Protein AF-A0AA35TSD1-F1 (afdb_monomer_lite)

Structure (mmCIF, N/CA/C/O backbone):
data_AF-A0AA35TSD1-F1
#
_entry.id   AF-A0AA35TSD1-F1
#
loop_
_atom_site.group_PDB
_atom_site.id
_atom_site.type_symbol
_atom_site.label_atom_id
_atom_site.label_alt_id
_atom_site.label_comp_id
_atom_site.label_asym_id
_atom_site.label_entity_id
_atom_site.label_seq_id
_atom_site.pdbx_PDB_ins_code
_atom_site.Cartn_x
_atom_site.Cartn_y
_atom_site.Cartn_z
_atom_site.occupancy
_atom_site.B_iso_or_equiv
_atom_site.auth_seq_id
_atom_site.auth_comp_id
_atom_site.auth_asym_id
_atom_site.auth_atom_id
_atom_site.pdbx_PDB_model_num
ATOM 1 N N . MET A 1 1 ? -22.748 -3.345 -30.102 1.00 37.56 1 MET A N 1
ATOM 2 C CA . MET A 1 1 ? -22.394 -2.030 -30.686 1.00 37.56 1 MET A CA 1
ATOM 3 C C . MET A 1 1 ? -21.093 -1.620 -29.995 1.00 37.56 1 MET A C 1
ATOM 5 O O . MET A 1 1 ? -21.082 -1.680 -28.776 1.00 37.56 1 MET A O 1
ATOM 9 N N . SER A 1 2 ? -19.928 -1.527 -30.654 1.00 33.06 2 SER A N 1
ATOM 10 C CA . SER A 1 2 ? -19.573 -0.716 -31.846 1.00 33.06 2 SER A CA 1
ATOM 11 C C . SER A 1 2 ? -19.545 0.774 -31.488 1.00 33.06 2 SER A C 1
ATOM 13 O O . SER A 1 2 ? -20.571 1.248 -31.013 1.00 33.06 2 SER A O 1
ATOM 15 N N . ALA A 1 3 ? -18.474 1.556 -31.678 1.00 35.38 3 ALA A N 1
ATOM 16 C CA . ALA A 1 3 ? -17.088 1.324 -32.154 1.00 35.38 3 ALA A CA 1
ATOM 17 C C . ALA A 1 3 ? -16.160 2.358 -31.432 1.00 35.38 3 ALA A C 1
ATOM 19 O O . ALA A 1 3 ? -16.661 3.096 -30.590 1.00 35.38 3 ALA A O 1
ATOM 20 N N . GLY A 1 4 ? -14.839 2.493 -31.616 1.00 34.59 4 GLY A N 1
ATOM 21 C CA . GLY A 1 4 ? -13.883 1.865 -32.537 1.00 34.59 4 GLY A CA 1
ATOM 22 C C . GLY A 1 4 ? -13.393 2.815 -33.652 1.00 34.59 4 GLY A C 1
ATOM 23 O O . GLY A 1 4 ? -14.218 3.326 -34.398 1.00 34.59 4 GLY A O 1
ATOM 24 N N . ALA A 1 5 ? -12.061 2.926 -33.784 1.00 34.03 5 ALA A N 1
ATOM 25 C CA . ALA A 1 5 ? -11.263 3.512 -34.883 1.00 34.03 5 ALA A CA 1
ATOM 26 C C . ALA A 1 5 ? -10.989 5.044 -34.954 1.00 34.03 5 ALA A C 1
ATOM 28 O O . ALA A 1 5 ? -11.867 5.885 -34.785 1.00 34.03 5 ALA A O 1
ATOM 29 N N . GLU A 1 6 ? -9.719 5.345 -35.274 1.00 39.91 6 GLU A N 1
ATOM 30 C CA . GLU A 1 6 ? -9.187 6.550 -35.958 1.00 39.91 6 GLU A CA 1
ATOM 31 C C . GLU A 1 6 ? -9.272 6.291 -37.511 1.00 39.91 6 GLU A C 1
ATOM 33 O O . GLU A 1 6 ? -10.207 5.568 -37.870 1.00 39.91 6 GLU A O 1
ATOM 38 N N . PRO A 1 7 ? -8.395 6.714 -38.479 1.00 55.66 7 PRO A N 1
ATOM 39 C CA . PRO A 1 7 ? -7.202 7.601 -38.481 1.00 55.66 7 PRO A CA 1
ATOM 40 C C . PRO A 1 7 ? -7.026 8.591 -39.678 1.00 55.66 7 PRO A C 1
ATOM 42 O O . PRO A 1 7 ? -7.698 8.497 -40.701 1.00 55.66 7 PRO A O 1
ATOM 45 N N . THR A 1 8 ? -6.010 9.473 -39.568 1.00 34.69 8 THR A N 1
ATOM 46 C CA . THR A 1 8 ? -5.406 10.366 -40.608 1.00 34.69 8 THR A CA 1
ATOM 47 C C . THR A 1 8 ? -4.076 10.961 -40.074 1.00 34.69 8 THR A C 1
ATOM 49 O O . THR A 1 8 ? -4.078 11.363 -38.916 1.00 34.69 8 THR A O 1
ATOM 52 N N . THR A 1 9 ? -2.934 11.134 -40.775 1.00 36.88 9 THR A N 1
ATOM 53 C CA . THR A 1 9 ? -2.442 10.680 -42.108 1.00 36.88 9 THR A CA 1
ATOM 54 C C . THR A 1 9 ? -0.882 10.747 -42.178 1.00 36.88 9 THR A C 1
ATOM 56 O O . THR A 1 9 ? -0.231 11.056 -41.186 1.00 36.88 9 THR A O 1
ATOM 59 N N . LEU A 1 10 ? -0.286 10.462 -43.350 1.00 34.41 10 LEU A N 1
ATOM 60 C CA . LEU A 1 10 ? 1.159 10.511 -43.719 1.00 34.41 10 LEU A CA 1
ATOM 61 C C . LEU A 1 10 ? 1.629 11.943 -44.161 1.00 34.41 10 LEU A C 1
ATOM 63 O O . LEU A 1 10 ? 0.754 12.814 -44.153 1.00 34.41 10 LEU A O 1
ATOM 67 N N . PRO A 1 11 ? 2.900 12.250 -44.594 1.00 51.72 11 PRO A N 1
ATOM 68 C CA . PRO A 1 11 ? 4.034 11.365 -44.987 1.00 51.72 11 PRO A CA 1
ATOM 69 C C . PRO A 1 11 ? 5.510 11.791 -44.658 1.00 51.72 11 PRO A C 1
ATOM 71 O O . PRO A 1 11 ? 5.791 12.929 -44.297 1.00 51.72 11 PRO A O 1
ATOM 74 N N . GLY A 1 12 ? 6.477 10.899 -44.968 1.00 32.47 12 GLY A N 1
ATOM 75 C CA . GLY A 1 12 ? 7.909 11.209 -45.238 1.00 32.47 12 GLY A CA 1
ATOM 76 C C . GLY A 1 12 ? 8.895 11.042 -44.055 1.00 32.47 12 GLY A C 1
ATOM 77 O O . GLY A 1 12 ? 8.487 11.177 -42.911 1.00 32.47 12 GLY A O 1
ATOM 78 N N . ILE A 1 13 ? 10.200 10.741 -44.218 1.00 33.88 13 ILE A N 1
ATOM 79 C CA . ILE A 1 13 ? 11.099 10.629 -45.399 1.00 33.88 13 ILE A CA 1
ATOM 80 C C . ILE A 1 13 ? 12.090 9.431 -45.238 1.00 33.88 13 ILE A C 1
ATOM 82 O O . ILE A 1 13 ? 12.263 8.887 -44.153 1.00 33.88 13 ILE A O 1
ATOM 86 N N . SER A 1 14 ? 12.714 9.013 -46.348 1.00 33.72 14 SER A N 1
ATOM 87 C CA . SER A 1 14 ? 13.605 7.854 -46.589 1.00 33.72 14 SER A CA 1
ATOM 88 C C . SER A 1 14 ? 14.740 7.522 -45.598 1.00 33.72 14 SER A C 1
ATOM 90 O O . SER A 1 14 ? 15.406 8.407 -45.069 1.00 33.72 14 SER A O 1
ATOM 92 N N . THR A 1 15 ? 15.114 6.233 -45.558 1.00 32.28 15 THR A N 1
ATOM 93 C CA . THR A 1 15 ? 16.459 5.727 -45.193 1.00 32.28 15 THR A CA 1
ATOM 94 C C . THR A 1 15 ? 17.005 4.856 -46.337 1.00 32.28 15 THR A C 1
ATOM 96 O O . THR A 1 15 ? 16.247 4.094 -46.933 1.00 32.28 15 THR A O 1
ATOM 99 N N . ILE A 1 16 ? 18.298 4.965 -46.663 1.00 35.03 16 ILE A N 1
ATOM 100 C CA . ILE A 1 16 ? 18.942 4.259 -47.791 1.00 35.03 16 ILE A CA 1
ATOM 101 C C . ILE A 1 16 ? 19.643 2.977 -47.304 1.00 35.03 16 ILE A C 1
ATOM 103 O O . ILE A 1 16 ? 20.316 2.991 -46.274 1.00 35.03 16 ILE A O 1
ATOM 107 N N . LYS A 1 17 ? 19.495 1.872 -48.051 1.00 32.41 17 LYS A N 1
ATOM 108 C CA . LYS A 1 17 ? 20.183 0.591 -47.796 1.00 32.41 17 LYS A CA 1
ATOM 109 C C . LYS A 1 17 ? 21.640 0.632 -48.278 1.00 32.41 17 LYS A C 1
ATOM 111 O O . LYS A 1 17 ? 21.937 1.213 -49.318 1.00 32.41 17 LYS A O 1
ATOM 116 N N . THR A 1 18 ? 22.529 -0.047 -47.559 1.00 32.44 18 THR A N 1
ATOM 117 C CA . THR A 1 18 ? 23.886 -0.386 -48.014 1.00 32.44 18 THR A CA 1
ATOM 118 C C . THR A 1 18 ? 23.888 -1.669 -48.853 1.00 32.44 18 THR A C 1
ATOM 120 O O . THR A 1 18 ? 23.076 -2.565 -48.627 1.00 32.44 18 THR A O 1
ATOM 123 N N . SER A 1 19 ? 24.834 -1.785 -49.788 1.00 33.00 19 SER A N 1
ATOM 124 C CA . SER A 1 19 ? 25.082 -3.000 -50.578 1.00 33.00 19 SER A CA 1
ATOM 125 C C . SER A 1 19 ? 26.584 -3.239 -50.751 1.00 33.00 19 SER A C 1
ATOM 127 O O . SER A 1 19 ? 27.325 -2.307 -51.059 1.00 33.00 19 SER A O 1
ATOM 129 N N . LEU A 1 20 ? 27.025 -4.484 -50.556 1.00 30.84 20 LEU A N 1
ATOM 130 C CA . LEU A 1 20 ? 28.398 -4.931 -50.822 1.00 30.84 20 LEU A CA 1
ATOM 131 C C . LEU A 1 20 ? 28.675 -5.030 -52.329 1.00 30.84 20 LEU A C 1
ATOM 133 O O . LEU A 1 20 ? 27.796 -5.436 -53.085 1.00 30.84 20 LEU A O 1
ATOM 137 N N . VAL A 1 21 ? 29.931 -4.797 -52.718 1.00 33.81 21 VAL A N 1
ATOM 138 C CA . VAL A 1 21 ? 30.574 -5.436 -53.879 1.00 33.81 21 VAL A CA 1
ATOM 139 C C . VAL A 1 21 ? 32.007 -5.793 -53.477 1.00 33.81 21 VAL A C 1
ATOM 141 O O . VAL A 1 21 ? 32.711 -4.967 -52.895 1.00 33.81 21 VAL A O 1
ATOM 144 N N . GLU A 1 22 ? 32.433 -7.017 -53.775 1.00 32.03 22 GLU A N 1
ATOM 145 C CA . GLU A 1 22 ? 33.809 -7.488 -53.598 1.00 32.03 22 GLU A CA 1
ATOM 146 C C . GLU A 1 22 ? 34.617 -7.294 -54.889 1.00 32.03 22 GLU A C 1
ATOM 148 O O . GLU A 1 22 ? 34.135 -7.631 -55.968 1.00 32.03 22 GLU A O 1
ATOM 153 N N . VAL A 1 23 ? 35.879 -6.866 -54.778 1.00 32.38 23 VAL A N 1
ATOM 154 C CA . VAL A 1 23 ? 36.944 -7.200 -55.742 1.00 32.38 23 VAL A CA 1
ATOM 155 C C . VAL A 1 23 ? 38.237 -7.426 -54.952 1.00 32.38 23 VAL A C 1
ATOM 157 O O . VAL A 1 23 ? 38.540 -6.676 -54.026 1.00 32.38 23 VAL A O 1
ATOM 160 N N . ALA A 1 24 ? 38.988 -8.470 -55.305 1.00 33.41 24 ALA A N 1
ATOM 161 C CA . ALA A 1 24 ? 40.268 -8.838 -54.695 1.00 33.41 24 ALA A CA 1
ATOM 162 C C . ALA A 1 24 ? 41.421 -8.765 -55.723 1.00 33.41 24 ALA A C 1
ATOM 164 O O . ALA A 1 24 ? 41.196 -8.382 -56.868 1.00 33.41 24 ALA A O 1
ATOM 165 N N . MET A 1 25 ? 42.621 -9.217 -55.322 1.00 31.52 25 MET A N 1
ATOM 166 C CA . MET A 1 25 ? 43.911 -9.168 -56.051 1.00 31.52 25 MET A CA 1
ATOM 167 C C . MET A 1 25 ? 44.624 -7.797 -55.991 1.00 31.52 25 MET A C 1
ATOM 169 O O . MET A 1 25 ? 43.983 -6.761 -56.097 1.00 31.52 25 MET A O 1
ATOM 173 N N . SER A 1 26 ? 45.954 -7.702 -55.841 1.00 34.41 26 SER A N 1
ATOM 174 C CA . SER A 1 26 ? 46.971 -8.711 -55.465 1.00 34.41 26 SER A CA 1
ATOM 175 C C . SER A 1 26 ? 48.333 -8.048 -55.155 1.00 34.41 26 SER A C 1
ATOM 177 O O . SER A 1 26 ? 48.562 -6.913 -55.558 1.00 34.41 26 SER A O 1
ATOM 179 N N . ASN A 1 27 ? 49.257 -8.835 -54.585 1.00 31.92 27 ASN A N 1
ATOM 180 C CA . ASN A 1 27 ? 50.725 -8.660 -54.531 1.00 31.92 27 ASN A CA 1
ATOM 181 C C . ASN A 1 27 ? 51.363 -7.945 -53.318 1.00 31.92 27 ASN A C 1
ATOM 183 O O . ASN A 1 27 ? 51.290 -6.738 -53.119 1.00 31.92 27 ASN A O 1
ATOM 187 N N . THR A 1 28 ? 52.105 -8.764 -52.569 1.00 33.81 28 THR A N 1
ATOM 188 C CA . THR A 1 28 ? 53.284 -8.454 -51.736 1.00 33.81 28 THR A CA 1
ATOM 189 C C . THR A 1 28 ? 54.549 -8.485 -52.651 1.00 33.81 28 THR A C 1
ATOM 191 O O . THR A 1 28 ? 54.359 -8.497 -53.871 1.00 33.81 28 THR A O 1
ATOM 194 N N . PRO A 1 29 ? 55.831 -8.562 -52.197 1.00 50.28 29 PRO A N 1
ATOM 195 C CA . PRO A 1 29 ? 56.400 -8.490 -50.837 1.00 50.28 29 PRO A CA 1
ATOM 196 C C . PRO A 1 29 ? 57.679 -7.621 -50.680 1.00 50.28 29 PRO A C 1
ATOM 198 O O . PRO A 1 29 ? 58.383 -7.361 -51.652 1.00 50.28 29 PRO A O 1
ATOM 201 N N . ARG A 1 30 ? 58.090 -7.332 -49.428 1.00 32.44 30 ARG A N 1
ATOM 202 C CA . ARG A 1 30 ? 59.410 -7.741 -48.868 1.00 32.44 30 ARG A CA 1
ATOM 203 C C . ARG A 1 30 ? 59.633 -7.319 -47.405 1.00 32.44 30 ARG A C 1
ATOM 205 O O . ARG A 1 30 ? 58.993 -6.414 -46.887 1.00 32.44 30 ARG A O 1
ATOM 212 N N . SER A 1 31 ? 60.562 -8.029 -46.770 1.00 33.91 31 SER A N 1
ATOM 213 C CA . SER A 1 31 ? 61.119 -7.894 -45.412 1.00 33.91 31 SER A CA 1
ATOM 214 C C . SER A 1 31 ? 62.498 -8.617 -45.416 1.00 33.91 31 SER A C 1
ATOM 216 O O . SER A 1 31 ? 62.864 -9.121 -46.487 1.00 33.91 31 SER A O 1
ATOM 218 N N . PRO A 1 32 ? 63.251 -8.809 -44.304 1.00 53.28 32 PRO A N 1
ATOM 219 C CA . PRO A 1 32 ? 63.233 -8.129 -42.997 1.00 53.28 32 PRO A CA 1
ATOM 220 C C . PRO A 1 32 ? 64.560 -7.382 -42.589 1.00 53.28 32 PRO A C 1
ATOM 222 O O . PRO A 1 32 ? 64.724 -6.276 -43.088 1.00 53.28 32 PRO A O 1
ATOM 225 N N . PRO A 1 33 ? 65.445 -7.853 -41.663 1.00 60.06 33 PRO A N 1
ATOM 226 C CA . PRO A 1 33 ? 65.841 -7.166 -40.401 1.00 60.06 33 PRO A CA 1
ATOM 227 C C . PRO A 1 33 ? 67.379 -6.833 -40.370 1.00 60.06 33 PRO A C 1
ATOM 229 O O . PRO A 1 33 ? 67.910 -6.713 -41.475 1.00 60.06 33 PRO A O 1
ATOM 232 N N . PRO A 1 34 ? 68.161 -6.722 -39.246 1.00 52.69 34 PRO A N 1
ATOM 233 C CA . PRO A 1 34 ? 67.878 -6.874 -37.794 1.00 52.69 34 PRO A CA 1
ATOM 234 C C . PRO A 1 34 ? 68.607 -5.924 -36.788 1.00 52.69 34 PRO A C 1
ATOM 236 O O . PRO A 1 34 ? 69.456 -5.142 -37.186 1.00 52.69 34 PRO A O 1
ATOM 239 N N . CYS A 1 35 ? 68.330 -6.126 -35.480 1.00 31.56 35 CYS A N 1
ATOM 240 C CA . CYS A 1 35 ? 69.106 -5.751 -34.262 1.00 31.56 35 CYS A CA 1
ATOM 241 C C . CYS A 1 35 ? 69.503 -4.261 -34.050 1.00 31.56 35 CYS A C 1
ATOM 243 O O . CYS A 1 35 ? 69.685 -3.508 -34.989 1.00 31.56 35 CYS A O 1
ATOM 245 N N . GLY A 1 36 ? 69.677 -3.733 -32.831 1.00 30.81 36 GLY A N 1
ATOM 246 C CA . GLY A 1 36 ? 69.628 -4.314 -31.480 1.00 30.81 36 GLY A CA 1
ATOM 247 C C . GLY A 1 36 ? 70.893 -3.951 -30.681 1.00 30.81 36 GLY A C 1
ATOM 248 O O . GLY A 1 36 ? 71.970 -4.401 -31.060 1.00 30.81 36 GLY A O 1
ATOM 249 N N . GLY A 1 37 ? 70.774 -3.161 -29.604 1.00 31.02 37 GLY A N 1
ATOM 250 C CA . GLY A 1 37 ? 71.898 -2.732 -28.754 1.00 31.02 37 GLY A CA 1
ATOM 251 C C . GLY A 1 37 ? 71.522 -1.634 -27.743 1.00 31.02 37 GLY A C 1
ATOM 252 O O . GLY A 1 37 ? 70.568 -0.892 -27.977 1.00 31.02 37 GLY A O 1
ATOM 253 N N . ASP A 1 38 ? 72.268 -1.561 -26.638 1.00 32.91 38 ASP A N 1
ATOM 254 C CA . ASP A 1 38 ? 72.107 -0.629 -25.506 1.00 32.91 38 ASP A CA 1
ATOM 255 C C . ASP A 1 38 ? 73.205 0.476 -25.491 1.00 32.91 38 ASP A C 1
ATOM 257 O O . ASP A 1 38 ? 74.015 0.568 -26.409 1.00 32.91 38 ASP A O 1
ATOM 261 N N . GLU A 1 39 ? 73.246 1.255 -24.397 1.00 33.12 39 GLU A N 1
ATOM 262 C CA . GLU A 1 39 ? 74.370 2.077 -23.880 1.00 33.12 39 GLU A CA 1
ATOM 263 C C . GLU A 1 39 ? 74.592 3.540 -24.369 1.00 33.12 39 GLU A C 1
ATOM 265 O O . GLU A 1 39 ? 75.207 3.818 -25.388 1.00 33.12 39 GLU A O 1
ATOM 270 N N . LEU A 1 40 ? 74.162 4.477 -23.503 1.00 31.41 40 LEU A N 1
ATOM 271 C CA . LEU A 1 40 ? 74.985 5.447 -22.731 1.00 31.41 40 LEU A CA 1
ATOM 272 C C . LEU A 1 40 ? 75.893 6.543 -23.381 1.00 31.41 40 LEU A C 1
ATOM 274 O O . LEU A 1 40 ? 76.715 6.295 -24.248 1.00 31.41 40 LEU A O 1
ATOM 278 N N . LEU A 1 41 ? 75.872 7.710 -22.695 1.00 31.67 41 LEU A N 1
ATOM 279 C CA . LEU A 1 41 ? 76.904 8.776 -22.534 1.00 31.67 41 LEU A CA 1
ATOM 280 C C . LEU A 1 41 ? 77.145 9.872 -23.613 1.00 31.67 41 LEU A C 1
ATOM 282 O O . LEU A 1 41 ? 77.557 9.600 -24.731 1.00 31.67 41 LEU A O 1
ATOM 286 N N . GLY A 1 42 ? 77.089 11.140 -23.152 1.00 29.39 42 GLY A N 1
ATOM 287 C CA . GLY A 1 42 ? 77.791 12.330 -23.697 1.00 29.39 42 GLY A CA 1
ATOM 288 C C . GLY A 1 42 ? 77.186 13.031 -24.939 1.00 29.39 42 GLY A C 1
ATOM 289 O O . GLY A 1 42 ? 76.594 12.381 -25.786 1.00 29.39 42 GLY A O 1
ATOM 290 N N . GLY A 1 43 ? 77.297 14.354 -25.158 1.00 28.64 43 GLY A N 1
ATOM 291 C CA . GLY A 1 43 ? 77.564 15.468 -24.227 1.00 28.64 43 GLY A CA 1
ATOM 292 C C . GLY A 1 43 ? 78.676 16.465 -24.618 1.00 28.64 43 GLY A C 1
ATOM 293 O O . GLY A 1 43 ? 79.794 16.287 -24.145 1.00 28.64 43 GLY A O 1
ATOM 294 N N . SER A 1 44 ? 78.365 17.556 -25.351 1.00 30.56 44 SER A N 1
ATOM 295 C CA . SER A 1 44 ? 79.126 18.836 -25.318 1.00 30.56 44 SER A CA 1
ATOM 296 C C . SER A 1 44 ? 78.513 20.019 -26.119 1.00 30.56 44 SER A C 1
ATOM 298 O O . SER A 1 44 ? 78.102 19.875 -27.263 1.00 30.56 44 SER A O 1
ATOM 300 N N . VAL A 1 45 ? 78.499 21.198 -25.475 1.00 32.66 45 VAL A N 1
ATOM 301 C CA . VAL A 1 45 ? 78.831 22.574 -25.947 1.00 32.66 45 VAL A CA 1
ATOM 302 C C . VAL A 1 45 ? 78.474 23.042 -27.383 1.00 32.66 45 VAL A C 1
ATOM 304 O O . VAL A 1 45 ? 79.178 22.739 -28.340 1.00 32.66 45 VAL A O 1
ATOM 307 N N . GLY A 1 46 ? 77.481 23.943 -27.475 1.00 31.33 46 GLY A N 1
ATOM 308 C CA . GLY A 1 46 ? 77.691 25.402 -27.663 1.00 31.33 46 GLY A CA 1
ATOM 309 C C . GLY A 1 46 ? 78.135 26.001 -29.019 1.00 31.33 46 GLY A C 1
ATOM 310 O O . GLY A 1 46 ? 79.248 25.765 -29.481 1.00 31.33 46 GLY A O 1
ATOM 311 N N . ALA A 1 47 ? 77.314 26.918 -29.564 1.00 32.91 47 ALA A N 1
ATOM 312 C CA . ALA A 1 47 ? 77.708 27.983 -30.508 1.00 32.91 47 ALA A CA 1
ATOM 313 C C . ALA A 1 47 ? 76.687 29.156 -30.517 1.00 32.91 47 ALA A C 1
ATOM 315 O O . ALA A 1 47 ? 75.481 28.922 -30.578 1.00 32.91 47 ALA A O 1
ATOM 316 N N . ASP A 1 48 ? 77.163 30.407 -30.485 1.00 34.62 48 ASP A N 1
ATOM 317 C CA . ASP A 1 48 ? 76.362 31.653 -30.467 1.00 34.62 48 ASP A CA 1
ATOM 318 C C . ASP A 1 48 ? 75.912 32.159 -31.856 1.00 34.62 48 ASP A C 1
ATOM 320 O O . ASP A 1 48 ? 76.635 31.955 -32.831 1.00 34.62 48 ASP A O 1
ATOM 324 N N . ALA A 1 49 ? 74.824 32.963 -31.914 1.00 34.47 49 ALA A N 1
ATOM 325 C CA . ALA A 1 49 ? 74.837 34.320 -32.525 1.00 34.47 49 ALA A CA 1
ATOM 326 C C . ALA A 1 49 ? 73.476 35.088 -32.565 1.00 34.47 49 ALA A C 1
ATOM 328 O O . ALA A 1 49 ? 72.583 34.714 -33.316 1.00 34.47 49 ALA A O 1
ATOM 329 N N . TRP A 1 50 ? 73.445 36.294 -31.951 1.00 28.95 50 TRP A N 1
ATOM 330 C CA . TRP A 1 50 ? 72.718 37.528 -32.388 1.00 28.95 50 TRP A CA 1
ATOM 331 C C . TRP A 1 50 ? 71.154 37.549 -32.291 1.00 28.95 50 TRP A C 1
ATOM 333 O O . TRP A 1 50 ? 70.505 36.527 -32.423 1.00 28.95 50 TRP A O 1
ATOM 343 N N . SER A 1 51 ? 70.427 38.676 -32.097 1.00 32.78 51 SER A N 1
ATOM 344 C CA . SER A 1 51 ? 70.762 40.107 -31.864 1.00 32.78 51 SER A CA 1
ATOM 345 C C . SER A 1 51 ? 69.559 40.944 -31.324 1.00 32.78 51 SER A C 1
ATOM 347 O O . SER A 1 51 ? 68.443 40.709 -31.766 1.00 32.78 51 SER A O 1
ATOM 349 N N . LYS A 1 52 ? 69.835 42.028 -30.555 1.00 33.22 52 LYS A N 1
ATOM 350 C CA . LYS A 1 52 ? 69.023 43.279 -30.313 1.00 33.22 52 LYS A CA 1
ATOM 351 C C . LYS A 1 52 ? 67.663 43.146 -29.554 1.00 33.22 52 LYS A C 1
ATOM 353 O O . LYS A 1 52 ? 66.885 42.261 -29.861 1.00 33.22 52 LYS A O 1
ATOM 358 N N . ALA A 1 53 ? 67.307 43.898 -28.489 1.00 32.75 53 ALA A N 1
ATOM 359 C CA . ALA A 1 53 ? 67.354 45.347 -28.123 1.00 32.75 53 ALA A CA 1
ATOM 360 C C . ALA A 1 53 ? 66.133 46.174 -28.629 1.00 32.75 53 ALA A C 1
ATOM 362 O O . ALA A 1 53 ? 65.703 45.942 -29.751 1.00 32.75 53 ALA A O 1
ATOM 363 N N . SER A 1 54 ? 65.544 47.178 -27.940 1.00 33.62 54 SER A N 1
ATOM 364 C CA . SER A 1 54 ? 65.615 47.708 -26.543 1.00 33.62 54 SER A CA 1
ATOM 365 C C . SER A 1 54 ? 64.600 48.877 -26.351 1.00 33.62 54 SER A C 1
ATOM 367 O O . SER A 1 54 ? 64.328 49.550 -27.342 1.00 33.62 54 SER A O 1
ATOM 369 N N . GLY A 1 55 ? 64.127 49.226 -25.132 1.00 30.45 55 GLY A N 1
ATOM 370 C CA . GLY A 1 55 ? 63.459 50.539 -24.901 1.00 30.45 55 GLY A CA 1
ATOM 371 C C . GLY A 1 55 ? 62.538 50.737 -23.668 1.00 30.45 55 GLY A C 1
ATOM 372 O O . GLY A 1 55 ? 61.442 50.196 -23.607 1.00 30.45 55 GLY A O 1
ATOM 373 N N . THR A 1 56 ? 62.948 51.617 -22.746 1.00 34.09 56 THR A N 1
ATOM 374 C CA . THR A 1 56 ? 62.178 52.306 -21.656 1.00 34.09 56 THR A CA 1
ATOM 375 C C . THR A 1 56 ? 62.291 53.846 -21.893 1.00 34.09 56 THR A C 1
ATOM 377 O O . THR A 1 56 ? 63.078 54.156 -22.794 1.00 34.09 56 THR A O 1
ATOM 380 N N . PRO A 1 57 ? 61.662 54.854 -21.194 1.00 46.31 57 PRO A N 1
ATOM 381 C CA . PRO A 1 57 ? 61.539 55.047 -19.722 1.00 46.31 57 PRO A CA 1
ATOM 382 C C . PRO A 1 57 ? 60.249 55.836 -19.249 1.00 46.31 57 PRO A C 1
ATOM 384 O O . PRO A 1 57 ? 59.175 55.464 -19.707 1.00 46.31 57 PRO A O 1
ATOM 387 N N . PRO A 1 58 ? 60.252 56.833 -18.313 1.00 52.88 58 PRO A N 1
ATOM 388 C CA . PRO A 1 58 ? 60.078 56.649 -16.853 1.00 52.88 58 PRO A CA 1
ATOM 389 C C . PRO A 1 58 ? 59.044 57.587 -16.151 1.00 52.88 58 PRO A C 1
ATOM 391 O O . PRO A 1 58 ? 58.525 58.526 -16.748 1.00 52.88 58 PRO A O 1
ATOM 394 N N . ALA A 1 59 ? 58.862 57.431 -14.826 1.00 28.53 59 ALA A N 1
ATOM 395 C CA . ALA A 1 59 ? 58.408 58.490 -13.897 1.00 28.53 59 ALA A CA 1
ATOM 396 C C . ALA A 1 59 ? 58.904 58.230 -12.447 1.00 28.53 59 ALA A C 1
ATOM 398 O O . ALA A 1 59 ? 59.196 57.085 -12.106 1.00 28.53 59 ALA A O 1
ATOM 399 N N . LEU A 1 60 ? 59.016 59.269 -11.599 1.00 31.73 60 LEU A N 1
ATOM 400 C CA . LEU A 1 60 ? 59.576 59.200 -10.227 1.00 31.73 60 LEU A CA 1
ATOM 401 C C . LEU A 1 60 ? 58.779 60.026 -9.180 1.00 31.73 60 LEU A C 1
ATOM 403 O O . LEU A 1 60 ? 57.724 60.571 -9.488 1.00 31.73 60 LEU A O 1
ATOM 407 N N . LEU A 1 61 ? 59.262 60.022 -7.926 1.00 34.91 61 LEU A N 1
ATOM 408 C CA . LEU A 1 61 ? 58.535 60.323 -6.673 1.00 34.91 61 LEU A CA 1
ATOM 409 C C . LEU A 1 61 ? 58.562 61.840 -6.243 1.00 34.91 61 LEU A C 1
ATOM 411 O O . LEU A 1 61 ? 58.371 62.682 -7.114 1.00 34.91 61 LEU A O 1
ATOM 415 N N . PRO A 1 62 ? 58.615 62.264 -4.950 1.00 55.34 62 PRO A N 1
ATOM 416 C CA . PRO A 1 62 ? 57.416 62.828 -4.307 1.00 55.34 62 PRO A CA 1
ATOM 417 C C . PRO A 1 62 ? 57.629 64.151 -3.516 1.00 55.34 62 PRO A C 1
ATOM 419 O O . PRO A 1 62 ? 58.734 64.670 -3.394 1.00 55.34 62 PRO A O 1
ATOM 422 N N . GLY A 1 63 ? 56.579 64.608 -2.815 1.00 32.78 63 GLY A N 1
ATOM 423 C CA . GLY A 1 63 ? 56.722 65.361 -1.553 1.00 32.78 63 GLY A CA 1
ATOM 424 C C . GLY A 1 63 ? 56.495 66.880 -1.605 1.00 32.78 63 GLY A C 1
ATOM 425 O O . GLY A 1 63 ? 56.535 67.513 -2.655 1.00 32.78 63 GLY A O 1
ATOM 426 N N . ARG A 1 64 ? 56.210 67.484 -0.436 1.00 31.97 64 ARG A N 1
ATOM 427 C CA . ARG A 1 64 ? 55.923 68.926 -0.301 1.00 31.97 64 ARG A CA 1
ATOM 428 C C . ARG A 1 64 ? 56.219 69.467 1.103 1.00 31.97 64 ARG A C 1
ATOM 430 O O . ARG A 1 64 ? 55.504 69.109 2.034 1.00 31.97 64 ARG A O 1
ATOM 437 N N . ARG A 1 65 ? 57.150 70.428 1.212 1.00 32.16 65 ARG A N 1
ATOM 438 C CA . ARG A 1 65 ? 56.998 71.728 1.922 1.00 32.16 65 ARG A CA 1
ATOM 439 C C . ARG A 1 65 ? 58.338 72.465 2.056 1.00 32.16 65 ARG A C 1
ATOM 441 O O . ARG A 1 65 ? 59.242 71.958 2.701 1.00 32.16 65 ARG A O 1
ATOM 448 N N . MET A 1 66 ? 58.371 73.709 1.581 1.00 28.98 66 MET A N 1
ATOM 449 C CA . MET A 1 66 ? 59.021 74.854 2.237 1.00 28.98 66 MET A CA 1
ATOM 450 C C . MET A 1 66 ? 58.258 76.138 1.847 1.00 28.98 66 MET A C 1
ATOM 452 O O . MET A 1 66 ? 57.381 76.110 0.983 1.00 28.98 66 MET A O 1
ATOM 456 N N . SER A 1 67 ? 58.556 77.237 2.532 1.00 37.06 67 SER A N 1
ATOM 457 C CA . SER A 1 67 ? 58.002 78.601 2.390 1.00 37.06 67 SER A CA 1
ATOM 458 C C . SER A 1 67 ? 59.180 79.608 2.466 1.00 37.06 67 SER A C 1
ATOM 460 O O . SER A 1 67 ? 60.247 79.138 2.869 1.00 37.06 67 SER A O 1
ATOM 462 N N . PRO A 1 68 ? 59.069 80.935 2.178 1.00 55.81 68 PRO A N 1
ATOM 463 C CA . PRO A 1 68 ? 57.854 81.771 2.220 1.00 55.81 68 PRO A CA 1
ATOM 464 C C . PRO A 1 68 ? 57.754 82.944 1.188 1.00 55.81 68 PRO A C 1
ATOM 466 O O . PRO A 1 68 ? 58.555 83.063 0.274 1.00 55.81 68 PRO A O 1
ATOM 469 N N . GLN A 1 69 ? 56.792 83.849 1.452 1.00 31.69 69 GLN A N 1
ATOM 470 C CA . GLN A 1 69 ? 56.748 85.301 1.150 1.00 31.69 69 GLN A CA 1
ATOM 471 C C . GLN A 1 69 ? 56.334 85.885 -0.235 1.00 31.69 69 GLN A C 1
ATOM 473 O O . GLN A 1 69 ? 56.971 85.685 -1.255 1.00 31.69 69 GLN A O 1
ATOM 478 N N . GLN A 1 70 ? 55.341 86.791 -0.119 1.00 30.61 70 GLN A N 1
ATOM 479 C CA . GLN A 1 70 ? 55.107 88.086 -0.803 1.00 30.61 70 GLN A CA 1
ATOM 480 C C . GLN A 1 70 ? 54.461 88.230 -2.211 1.00 30.61 70 GLN A C 1
ATOM 482 O O . GLN A 1 70 ? 54.944 87.726 -3.212 1.00 30.61 70 GLN A O 1
ATOM 487 N N . ALA A 1 71 ? 53.446 89.121 -2.213 1.00 29.08 71 ALA A N 1
ATOM 488 C CA . ALA A 1 71 ? 53.020 90.109 -3.230 1.00 29.08 71 ALA A CA 1
ATOM 489 C C . ALA A 1 71 ? 52.406 89.679 -4.591 1.00 29.08 71 ALA A C 1
ATOM 491 O O . ALA A 1 71 ? 52.874 88.758 -5.241 1.00 29.08 71 ALA A O 1
ATOM 492 N N . GLY A 1 72 ? 51.420 90.465 -5.080 1.00 29.58 72 GLY A N 1
ATOM 493 C CA . GLY A 1 72 ? 51.203 90.637 -6.536 1.00 29.58 72 GLY A CA 1
ATOM 494 C C . GLY A 1 72 ? 49.770 90.629 -7.114 1.00 29.58 72 GLY A C 1
ATOM 495 O O . GLY A 1 72 ? 49.371 89.668 -7.752 1.00 29.58 72 GLY A O 1
ATOM 496 N N . GLY A 1 73 ? 49.039 91.738 -6.956 1.00 31.47 73 GLY A N 1
ATOM 497 C CA . GLY A 1 73 ? 47.987 92.304 -7.839 1.00 31.47 73 GLY A CA 1
ATOM 498 C C . GLY A 1 73 ? 47.323 91.539 -9.016 1.00 31.47 73 GLY A C 1
ATOM 499 O O . GLY A 1 73 ? 47.897 91.449 -10.089 1.00 31.47 73 GLY A O 1
ATOM 500 N N . ALA A 1 74 ? 46.023 91.245 -8.839 1.00 32.72 74 ALA A N 1
ATOM 501 C CA . ALA A 1 74 ? 44.851 91.714 -9.625 1.00 32.72 74 ALA A CA 1
ATOM 502 C C . ALA A 1 74 ? 44.723 91.586 -11.178 1.00 32.72 74 ALA A C 1
ATOM 504 O O . ALA A 1 74 ? 45.670 91.756 -11.930 1.00 32.72 74 ALA A O 1
ATOM 505 N N . SER A 1 75 ? 43.448 91.547 -11.632 1.00 35.88 75 SER A N 1
ATOM 506 C CA . SER A 1 75 ? 42.941 91.693 -13.030 1.00 35.88 75 SER A CA 1
ATOM 507 C C . SER A 1 75 ? 43.189 90.513 -13.991 1.00 35.88 75 SER A C 1
ATOM 509 O O . SER A 1 75 ? 44.168 89.806 -13.827 1.00 35.88 75 SER A O 1
ATOM 511 N N . GLN A 1 76 ? 42.403 90.220 -15.045 1.00 36.81 76 GLN A N 1
ATOM 512 C CA . GLN A 1 76 ? 41.065 90.591 -15.605 1.00 36.81 76 GLN A CA 1
ATOM 513 C C . GLN A 1 76 ? 40.749 89.500 -16.692 1.00 36.81 76 GLN A C 1
ATOM 515 O O . GLN A 1 76 ? 41.620 88.672 -16.929 1.00 36.81 76 GLN A O 1
ATOM 520 N N . ARG A 1 77 ? 39.638 89.337 -17.441 1.00 36.12 77 ARG A N 1
ATOM 521 C CA . ARG A 1 77 ? 38.289 89.922 -17.727 1.00 36.12 77 ARG A CA 1
ATOM 522 C C . ARG A 1 77 ? 37.523 88.804 -18.515 1.00 36.12 77 ARG A C 1
ATOM 524 O O . ARG A 1 77 ? 38.187 87.914 -19.028 1.00 36.12 77 ARG A O 1
ATOM 531 N N . ALA A 1 78 ? 36.223 88.816 -18.836 1.00 33.28 78 ALA A N 1
ATOM 532 C CA . ALA A 1 78 ? 34.960 89.162 -18.160 1.00 33.28 78 ALA A CA 1
ATOM 533 C C . ALA A 1 78 ? 33.779 88.723 -19.082 1.00 33.28 78 ALA A C 1
ATOM 535 O O . ALA A 1 78 ? 33.977 88.593 -20.287 1.00 33.28 78 ALA A O 1
ATOM 536 N N . ALA A 1 79 ? 32.560 88.540 -18.554 1.00 32.97 79 ALA A N 1
ATOM 537 C CA . ALA A 1 79 ? 31.322 88.310 -19.327 1.00 32.97 79 ALA A CA 1
ATOM 538 C C . ALA A 1 79 ? 30.117 88.972 -18.621 1.00 32.97 79 ALA A C 1
ATOM 540 O O . ALA A 1 79 ? 30.183 89.232 -17.418 1.00 32.97 79 ALA A O 1
ATOM 541 N N . THR A 1 80 ? 29.043 89.295 -19.351 1.00 35.09 80 THR A N 1
ATOM 542 C CA . THR A 1 80 ? 28.052 90.311 -18.934 1.00 35.09 80 THR A CA 1
ATOM 543 C C . THR A 1 80 ? 26.595 89.832 -18.879 1.00 35.09 80 THR A C 1
ATOM 545 O O . THR A 1 80 ? 26.068 89.435 -19.910 1.00 35.09 80 THR A O 1
ATOM 548 N N . SER A 1 81 ? 25.935 90.098 -17.739 1.00 40.06 81 SER A N 1
ATOM 549 C CA . SER A 1 81 ? 24.545 90.613 -17.627 1.00 40.06 81 SER A CA 1
ATOM 550 C C . SER A 1 81 ? 23.324 89.737 -18.030 1.00 40.06 81 SER A C 1
ATOM 552 O O . SER A 1 81 ? 23.406 88.980 -18.989 1.00 40.06 81 SER A O 1
ATOM 554 N N . PRO A 1 82 ? 22.113 89.980 -17.460 1.00 55.94 82 PRO A N 1
ATOM 555 C CA . PRO A 1 82 ? 21.838 90.427 -16.076 1.00 55.94 82 PRO A CA 1
ATOM 556 C C . PRO A 1 82 ? 20.509 89.903 -15.420 1.00 55.94 82 PRO A C 1
ATOM 558 O O . PRO A 1 82 ? 19.677 89.285 -16.072 1.00 55.94 82 PRO A O 1
ATOM 561 N N . LEU A 1 83 ? 20.278 90.335 -14.160 1.00 39.47 83 LEU A N 1
ATOM 562 C CA . LEU A 1 83 ? 18.993 90.588 -13.440 1.00 39.47 83 LEU A CA 1
ATOM 563 C C . LEU A 1 83 ? 18.276 89.528 -12.536 1.00 39.47 83 LEU A C 1
ATOM 565 O O . LEU A 1 83 ? 17.891 88.447 -12.956 1.00 39.47 83 LEU A O 1
ATOM 569 N N . TYR A 1 84 ? 17.954 90.023 -11.320 1.00 36.69 84 TYR A N 1
ATOM 570 C CA . TYR A 1 84 ? 16.957 89.635 -10.284 1.00 36.69 84 TYR A CA 1
ATOM 571 C C . TYR A 1 84 ? 17.138 88.413 -9.330 1.00 36.69 84 TYR A C 1
ATOM 573 O O . TYR A 1 84 ? 17.930 87.506 -9.549 1.00 36.69 84 TYR A O 1
ATOM 581 N N . LEU A 1 85 ? 16.451 88.504 -8.171 1.00 43.53 85 LEU A N 1
ATOM 582 C CA . LEU A 1 85 ? 16.619 87.829 -6.851 1.00 43.53 85 LEU A CA 1
ATOM 583 C C . LEU A 1 85 ? 15.215 87.562 -6.234 1.00 43.53 85 LEU A C 1
ATOM 585 O O . LEU A 1 85 ? 14.337 88.367 -6.566 1.00 43.53 85 LEU A O 1
ATOM 589 N N . PRO A 1 86 ? 14.948 86.560 -5.333 1.00 54.38 86 PRO A N 1
ATOM 590 C CA . PRO A 1 86 ? 15.143 86.763 -3.863 1.00 54.38 86 PRO A CA 1
ATOM 591 C C . PRO A 1 86 ? 15.177 85.545 -2.851 1.00 54.38 86 PRO A C 1
ATOM 593 O O . PRO A 1 86 ? 14.540 84.522 -3.050 1.00 54.38 86 PRO A O 1
ATOM 596 N N . ARG A 1 87 ? 15.800 85.785 -1.669 1.00 38.69 87 ARG A N 1
ATOM 597 C CA . ARG A 1 87 ? 15.550 85.349 -0.239 1.00 38.69 87 ARG A CA 1
ATOM 598 C C . ARG A 1 87 ? 15.358 83.873 0.293 1.00 38.69 87 ARG A C 1
ATOM 600 O O . ARG A 1 87 ? 14.991 82.986 -0.462 1.00 38.69 87 ARG A O 1
ATOM 607 N N . PRO A 1 88 ? 15.562 83.628 1.634 1.00 67.75 88 PRO A N 1
ATOM 608 C CA . PRO A 1 88 ? 15.480 82.308 2.325 1.00 67.75 88 PRO A CA 1
ATOM 609 C C . PRO A 1 88 ? 14.593 82.214 3.628 1.00 67.75 88 PRO A C 1
ATOM 611 O O . PRO A 1 88 ? 14.095 83.236 4.104 1.00 67.75 88 PRO A O 1
ATOM 614 N N . PRO A 1 89 ? 14.495 81.020 4.272 1.00 54.50 89 PRO A N 1
ATOM 615 C CA . PRO A 1 89 ? 14.135 80.747 5.700 1.00 54.50 89 PRO A CA 1
ATOM 616 C C . PRO A 1 89 ? 15.256 79.938 6.457 1.00 54.50 89 PRO A C 1
ATOM 618 O O . PRO A 1 89 ? 16.286 79.686 5.839 1.00 54.50 89 PRO A O 1
ATOM 621 N N . SER A 1 90 ? 15.220 79.417 7.712 1.00 44.38 90 SER A N 1
ATOM 622 C CA . SER A 1 90 ? 14.586 79.687 9.046 1.00 44.38 90 SER A CA 1
ATOM 623 C C . SER A 1 90 ? 15.244 78.776 10.147 1.00 44.38 90 SER A C 1
ATOM 625 O O . SER A 1 90 ? 15.968 77.856 9.776 1.00 44.38 90 SER A O 1
ATOM 627 N N . THR A 1 91 ? 15.007 78.946 11.471 1.00 55.38 91 THR A N 1
ATOM 628 C CA . THR A 1 91 ? 15.628 78.125 12.573 1.00 55.38 91 THR A CA 1
ATOM 629 C C . THR A 1 91 ? 14.724 77.823 13.810 1.00 55.38 91 THR A C 1
ATOM 631 O O . THR A 1 91 ? 13.753 78.550 14.017 1.00 55.38 91 THR A O 1
ATOM 634 N N . PRO A 1 92 ? 15.042 76.812 14.672 1.00 48.34 92 PRO A N 1
ATOM 635 C CA . PRO A 1 92 ? 14.398 76.540 15.986 1.00 48.34 92 PRO A CA 1
ATOM 636 C C . PRO A 1 92 ? 15.274 76.863 17.252 1.00 48.34 92 PRO A C 1
ATOM 638 O O . PRO A 1 92 ? 16.431 77.258 17.095 1.00 48.34 92 PRO A O 1
ATOM 641 N N . PRO A 1 93 ? 14.750 76.749 18.509 1.00 54.84 93 PRO A N 1
ATOM 642 C CA . PRO A 1 93 ? 15.252 77.491 19.696 1.00 54.84 93 PRO A CA 1
ATOM 643 C C . PRO A 1 93 ? 16.100 76.721 20.762 1.00 54.84 93 PRO A C 1
ATOM 645 O O . PRO A 1 93 ? 16.620 75.638 20.517 1.00 54.84 93 PRO A O 1
ATOM 648 N N . ARG A 1 94 ? 16.313 77.343 21.947 1.00 51.16 94 ARG A N 1
ATOM 649 C CA . ARG A 1 94 ? 17.364 77.058 22.967 1.00 51.16 94 ARG A CA 1
ATOM 650 C C . ARG A 1 94 ? 16.891 76.351 24.258 1.00 51.16 94 ARG A C 1
ATOM 652 O O . ARG A 1 94 ? 15.797 76.613 24.740 1.00 51.16 94 ARG A O 1
ATOM 659 N N . GLU A 1 95 ? 17.809 75.628 24.918 1.00 46.53 95 GLU A N 1
ATOM 660 C CA . GLU A 1 95 ? 17.653 75.042 26.272 1.00 46.53 95 GLU A CA 1
ATOM 661 C C . GLU A 1 95 ? 18.361 75.815 27.421 1.00 46.53 95 GLU A C 1
ATOM 663 O O . GLU A 1 95 ? 19.284 76.617 27.201 1.00 46.53 95 GLU A O 1
ATOM 668 N N . SER A 1 96 ? 17.959 75.511 28.667 1.00 61.34 96 SER A N 1
ATOM 669 C CA . SER A 1 96 ? 18.349 76.168 29.931 1.00 61.34 96 SER A CA 1
ATOM 670 C C . SER A 1 96 ? 19.746 75.797 30.478 1.00 61.34 96 SER A C 1
ATOM 672 O O . SER A 1 96 ? 20.452 74.935 29.955 1.00 61.34 96 SER A O 1
ATOM 674 N N . THR A 1 97 ? 20.201 76.508 31.518 1.00 61.66 97 THR A N 1
ATOM 675 C CA . THR A 1 97 ? 21.580 76.452 32.048 1.00 61.66 97 THR A CA 1
ATOM 676 C C . THR A 1 97 ? 21.856 75.307 33.025 1.00 61.66 97 THR A C 1
ATOM 678 O O . THR A 1 97 ? 22.958 74.763 33.010 1.00 61.66 97 THR A O 1
ATOM 681 N N . THR A 1 98 ? 20.882 74.886 33.834 1.00 63.41 98 THR A N 1
ATOM 682 C CA . THR A 1 98 ? 21.051 73.772 34.789 1.00 63.41 98 THR A CA 1
ATOM 683 C C . THR A 1 98 ? 21.279 72.437 34.078 1.00 63.41 98 THR A C 1
ATOM 685 O O . THR A 1 98 ? 22.147 71.663 34.481 1.00 63.41 98 THR A O 1
ATOM 688 N N . GLY A 1 99 ? 20.592 72.208 32.952 1.00 64.31 99 GLY A N 1
ATOM 689 C CA . GLY A 1 99 ? 20.849 71.064 32.073 1.00 64.31 99 GLY A CA 1
ATOM 690 C C . GLY A 1 99 ? 22.276 71.051 31.514 1.00 64.31 99 GLY A C 1
ATOM 691 O O . GLY A 1 99 ? 22.892 69.992 31.443 1.00 64.31 99 GLY A O 1
ATOM 692 N N . LYS A 1 100 ? 22.847 72.222 31.193 1.00 67.50 100 LYS A N 1
ATOM 693 C CA . LYS A 1 100 ? 24.232 72.344 30.698 1.00 67.50 100 LYS A CA 1
ATOM 694 C C . LYS A 1 100 ? 25.252 71.972 31.772 1.00 67.50 100 LYS A C 1
ATOM 696 O O . LYS A 1 100 ? 26.180 71.238 31.461 1.00 67.50 100 LYS A O 1
ATOM 701 N N . LEU A 1 101 ? 25.043 72.398 33.021 1.00 72.00 101 LEU A N 1
ATOM 702 C CA . LEU A 1 101 ? 25.905 72.028 34.153 1.00 72.00 101 LEU A CA 1
ATOM 703 C C . LEU A 1 101 ? 25.860 70.527 34.473 1.00 72.00 101 LEU A C 1
ATOM 705 O O . LEU A 1 101 ? 26.899 69.929 34.751 1.00 72.00 101 LEU A O 1
ATOM 709 N N . ARG A 1 102 ? 24.678 69.897 34.391 1.00 73.75 102 ARG A N 1
ATOM 710 C CA . ARG A 1 102 ? 24.563 68.441 34.570 1.00 73.75 102 ARG A CA 1
ATOM 711 C C . ARG A 1 102 ? 25.285 67.698 33.444 1.00 73.75 102 ARG A C 1
ATOM 713 O O . ARG A 1 102 ? 26.159 66.889 33.732 1.00 73.75 102 ARG A O 1
ATOM 720 N N . ARG A 1 103 ? 25.022 68.072 32.183 1.00 72.75 103 ARG A N 1
ATOM 721 C CA . ARG A 1 103 ? 25.713 67.527 31.001 1.00 72.75 103 ARG A CA 1
ATOM 722 C C . ARG A 1 103 ? 27.227 67.734 31.058 1.00 72.75 103 ARG A C 1
ATOM 724 O O . ARG A 1 103 ? 27.946 66.836 30.651 1.00 72.75 103 ARG A O 1
ATOM 731 N N . SER A 1 104 ? 27.735 68.859 31.569 1.00 76.12 104 SER A N 1
ATOM 732 C CA . SER A 1 104 ? 29.184 69.084 31.667 1.00 76.12 104 SER A CA 1
ATOM 733 C C . SER A 1 104 ? 29.843 68.262 32.777 1.00 76.12 104 SER A C 1
ATOM 735 O O . SER A 1 104 ? 30.946 67.771 32.576 1.00 76.12 104 SER A O 1
ATOM 737 N N . LEU A 1 105 ? 29.182 68.058 33.924 1.00 81.31 105 LEU A N 1
ATOM 738 C CA . LEU A 1 105 ? 29.678 67.147 34.969 1.00 81.31 105 LEU A CA 1
ATOM 739 C C . LEU A 1 105 ? 29.648 65.682 34.513 1.00 81.31 105 LEU A C 1
ATOM 741 O O . LEU A 1 105 ? 30.581 64.929 34.778 1.00 81.31 105 LEU A O 1
ATOM 745 N N . GLU A 1 106 ? 28.600 65.294 33.793 1.00 79.44 106 GLU A N 1
ATOM 746 C CA . GLU A 1 106 ? 28.438 63.957 33.219 1.00 79.44 106 GLU A CA 1
ATOM 747 C C . GLU A 1 106 ? 29.452 63.713 32.088 1.00 79.44 106 GLU A C 1
ATOM 749 O O . GLU A 1 106 ? 30.126 62.688 32.085 1.00 79.44 106 GLU A O 1
ATOM 754 N N . TYR A 1 107 ? 29.691 64.710 31.230 1.00 81.06 107 TYR A N 1
ATOM 755 C CA . TYR A 1 107 ? 30.774 64.716 30.241 1.00 81.06 107 TYR A CA 1
ATOM 756 C C . TYR A 1 107 ? 32.163 64.629 30.887 1.00 81.06 107 TYR A C 1
ATOM 758 O O . TYR A 1 107 ? 33.005 63.891 30.391 1.00 81.06 107 TYR A O 1
ATOM 766 N N . ILE A 1 108 ? 32.420 65.324 32.004 1.00 82.25 108 ILE A N 1
ATOM 767 C CA . ILE A 1 108 ? 33.684 65.200 32.754 1.00 82.25 108 ILE A CA 1
ATOM 768 C C . ILE A 1 108 ? 33.833 63.790 33.343 1.00 82.25 108 ILE A C 1
ATOM 770 O O . ILE A 1 108 ? 34.927 63.231 33.309 1.00 82.25 108 ILE A O 1
ATOM 774 N N . ARG A 1 109 ? 32.749 63.186 33.848 1.00 84.19 109 ARG A N 1
ATOM 775 C CA . ARG A 1 109 ? 32.763 61.813 34.375 1.00 84.19 109 ARG A CA 1
ATOM 776 C C . ARG A 1 109 ? 33.021 60.778 33.276 1.00 84.19 109 ARG A C 1
ATOM 778 O O . ARG A 1 109 ? 33.843 59.892 33.483 1.00 84.19 109 ARG A O 1
ATOM 785 N N . LEU A 1 110 ? 32.372 60.919 32.121 1.00 81.81 110 LEU A N 1
ATOM 786 C CA . LEU A 1 110 ? 32.597 60.076 30.942 1.00 81.81 110 LEU A CA 1
ATOM 787 C C . LEU A 1 110 ? 34.012 60.268 30.384 1.00 81.81 110 LEU A C 1
ATOM 789 O O . LEU A 1 110 ? 34.732 59.291 30.234 1.00 81.81 110 LEU A O 1
ATOM 793 N N . SER A 1 111 ? 34.463 61.516 30.213 1.00 80.62 111 SER A N 1
ATOM 794 C CA . SER A 1 111 ? 35.840 61.843 29.803 1.00 80.62 111 SER A CA 1
ATOM 795 C C . SER A 1 111 ? 36.884 61.253 30.752 1.00 80.62 111 SER A C 1
ATOM 797 O O . SER A 1 111 ? 37.981 60.921 30.316 1.00 80.62 111 SER A O 1
ATOM 799 N N . ARG A 1 112 ? 36.564 61.126 32.048 1.00 84.44 112 ARG A N 1
ATOM 800 C CA . ARG A 1 112 ? 37.444 60.484 33.025 1.00 84.44 112 ARG A CA 1
ATOM 801 C C . ARG A 1 112 ? 37.429 58.959 32.911 1.00 84.44 112 ARG A C 1
ATOM 803 O O . ARG A 1 112 ? 38.510 58.398 32.890 1.00 84.44 112 ARG A O 1
ATOM 810 N N . SER A 1 113 ? 36.269 58.317 32.732 1.00 83.75 113 SER A N 1
ATOM 811 C CA . SER A 1 113 ? 36.202 56.875 32.409 1.00 83.75 113 SER A CA 1
ATOM 812 C C . SER A 1 113 ? 36.996 56.562 31.140 1.00 83.75 113 SER A C 1
ATOM 814 O O . SER A 1 113 ? 37.863 55.698 31.146 1.00 83.75 113 SER A O 1
ATOM 816 N N . GLU A 1 114 ? 36.803 57.358 30.084 1.00 82.75 114 GLU A N 1
ATOM 817 C CA . GLU A 1 114 ? 37.573 57.262 28.846 1.00 82.75 114 GLU A CA 1
ATOM 818 C C . GLU A 1 114 ? 39.082 57.454 29.058 1.00 82.75 114 GLU A C 1
ATOM 820 O O . GLU A 1 114 ? 39.872 56.846 28.342 1.00 82.75 114 GLU A O 1
ATOM 825 N N . LEU A 1 115 ? 39.504 58.326 29.981 1.00 85.19 115 LEU A N 1
ATOM 826 C CA . LEU A 1 115 ? 40.919 58.504 30.320 1.00 85.19 115 LEU A CA 1
ATOM 827 C C . LEU A 1 115 ? 41.454 57.321 31.127 1.00 85.19 115 LEU A C 1
ATOM 829 O O . LEU A 1 115 ? 42.527 56.834 30.796 1.00 85.19 115 LEU A O 1
ATOM 833 N N . ASP A 1 116 ? 40.702 56.813 32.102 1.00 83.81 116 ASP A N 1
ATOM 834 C CA . ASP A 1 116 ? 41.072 55.642 32.900 1.00 83.81 116 ASP A CA 1
ATOM 835 C C . ASP A 1 116 ? 41.170 54.379 32.000 1.00 83.81 116 ASP A C 1
ATOM 837 O O . ASP A 1 116 ? 42.104 53.586 32.123 1.00 83.81 116 ASP A O 1
ATOM 841 N N . GLU A 1 117 ? 40.280 54.227 31.011 1.00 84.94 117 GLU A N 1
ATOM 842 C CA . GLU A 1 117 ? 40.327 53.195 29.957 1.00 84.94 117 GLU A CA 1
ATOM 843 C C . GLU A 1 117 ? 41.509 53.395 28.986 1.00 84.94 117 GLU A C 1
ATOM 845 O O . GLU A 1 117 ? 42.181 52.432 28.591 1.00 84.94 117 GLU A O 1
ATOM 850 N N . LYS A 1 118 ? 41.823 54.646 28.620 1.00 84.56 118 LYS A N 1
ATOM 851 C CA . LYS A 1 118 ? 43.013 54.982 27.818 1.00 84.56 118 LYS A CA 1
ATOM 852 C C . LYS A 1 118 ? 44.305 54.732 28.603 1.00 84.56 118 LYS A C 1
ATOM 854 O O . LYS A 1 118 ? 45.274 54.255 28.021 1.00 84.56 118 LYS A O 1
ATOM 859 N N . GLU A 1 119 ? 44.330 54.945 29.916 1.00 87.62 119 GLU A N 1
ATOM 860 C CA . GLU A 1 119 ? 45.468 54.597 30.773 1.00 87.62 119 GLU A CA 1
ATOM 861 C C . GLU A 1 119 ? 45.611 53.080 30.957 1.00 87.62 119 GLU A C 1
ATOM 863 O O . GLU A 1 119 ? 46.731 52.574 30.882 1.00 87.62 119 GLU A O 1
ATOM 868 N N . GLN A 1 120 ? 44.513 52.325 31.087 1.00 84.88 120 GLN A N 1
ATOM 869 C CA . GLN A 1 120 ? 44.550 50.855 31.098 1.00 84.88 120 GLN A CA 1
ATOM 870 C C . GLN A 1 120 ? 45.055 50.274 29.770 1.00 84.88 120 GLN A C 1
ATOM 872 O O . GLN A 1 120 ? 45.916 49.392 29.769 1.00 84.88 120 GLN A O 1
ATOM 877 N N . THR A 1 121 ? 44.586 50.786 28.629 1.00 85.50 121 THR A N 1
ATOM 878 C CA . THR A 1 121 ? 45.064 50.342 27.306 1.00 85.50 121 THR A CA 1
ATOM 879 C C . THR A 1 121 ? 46.512 50.767 27.045 1.00 85.50 121 THR A C 1
ATOM 881 O O . THR A 1 121 ? 47.296 49.948 26.565 1.00 85.50 121 THR A O 1
ATOM 884 N N . ILE A 1 122 ? 46.935 51.967 27.463 1.00 85.25 122 ILE A N 1
ATOM 885 C CA . ILE A 1 122 ? 48.355 52.370 27.484 1.00 85.25 122 ILE A CA 1
ATOM 886 C C . ILE A 1 122 ? 49.176 51.465 28.418 1.00 85.25 122 ILE A C 1
ATOM 888 O O . ILE A 1 122 ? 50.310 51.126 28.086 1.00 85.25 122 ILE A O 1
ATOM 892 N N . GLY A 1 123 ? 48.631 51.035 29.558 1.00 85.88 123 GLY A N 1
ATOM 893 C CA . GLY A 1 123 ? 49.258 50.073 30.468 1.00 85.88 123 GLY A CA 1
ATOM 894 C C . GLY A 1 123 ? 49.463 48.704 29.816 1.00 85.88 123 GLY A C 1
ATOM 895 O O . GLY A 1 123 ? 50.571 48.164 29.854 1.00 85.88 123 GLY A O 1
ATOM 896 N N . SER A 1 124 ? 48.433 48.189 29.141 1.00 84.88 124 SER A N 1
ATOM 897 C CA . SER A 1 124 ? 48.502 46.951 28.358 1.00 84.88 124 SER A CA 1
ATOM 898 C C . SER A 1 124 ? 49.565 47.049 27.260 1.00 84.88 124 SER A C 1
ATOM 900 O O . SER A 1 124 ? 50.508 46.255 27.255 1.00 84.88 124 SER A O 1
ATOM 902 N N . LEU A 1 125 ? 49.507 48.099 26.430 1.00 84.69 125 LEU A N 1
ATOM 903 C CA . LEU A 1 125 ? 50.475 48.375 25.363 1.00 84.69 125 LEU A CA 1
ATOM 904 C C . LEU A 1 125 ? 51.900 48.576 25.894 1.00 84.69 125 LEU A C 1
ATOM 906 O O . LEU A 1 125 ? 52.853 48.156 25.245 1.00 84.69 125 LEU A O 1
ATOM 910 N N . ARG A 1 126 ? 52.089 49.166 27.082 1.00 87.50 126 ARG A N 1
ATOM 911 C CA . ARG A 1 126 ? 53.404 49.240 27.747 1.00 87.50 126 ARG A CA 1
ATOM 912 C C . ARG A 1 126 ? 53.891 47.859 28.180 1.00 87.50 126 ARG A C 1
ATOM 914 O O . ARG A 1 126 ? 55.059 47.551 27.960 1.00 87.50 126 ARG A O 1
ATOM 921 N N . SER A 1 127 ? 53.023 47.018 28.745 1.00 85.38 127 SER A N 1
ATOM 922 C CA . SER A 1 127 ? 53.378 45.638 29.115 1.00 85.38 127 SER A CA 1
ATOM 923 C C . SER A 1 127 ? 53.753 44.799 27.886 1.00 85.38 127 SER A C 1
ATOM 925 O O . SER A 1 127 ? 54.712 44.030 27.919 1.00 85.38 127 SER A O 1
ATOM 927 N N . GLU A 1 128 ? 53.048 45.003 26.774 1.00 87.94 128 GLU A N 1
ATOM 928 C CA . GLU A 1 128 ? 53.312 44.364 25.490 1.00 87.94 128 GLU A CA 1
ATOM 929 C C . GLU A 1 128 ? 54.594 44.901 24.848 1.00 87.94 128 GLU A C 1
ATOM 931 O O . GLU A 1 128 ? 55.416 44.116 24.386 1.00 87.94 128 GLU A O 1
ATOM 936 N N . ASN A 1 129 ? 54.857 46.208 24.925 1.00 84.06 129 ASN A N 1
ATOM 937 C CA . ASN A 1 129 ? 56.123 46.785 24.478 1.00 84.06 129 ASN A CA 1
ATOM 938 C C . ASN A 1 129 ? 57.310 46.255 25.302 1.00 84.06 129 ASN A C 1
ATOM 940 O O . ASN A 1 129 ? 58.357 45.968 24.735 1.00 84.06 129 ASN A O 1
ATOM 944 N N . VAL A 1 130 ? 57.152 46.030 26.614 1.00 89.75 130 VAL A N 1
ATOM 945 C CA . VAL A 1 130 ? 58.180 45.378 27.449 1.00 89.75 130 VAL A CA 1
ATOM 946 C C . VAL A 1 130 ? 58.408 43.918 27.034 1.00 89.75 130 VAL A C 1
ATOM 948 O O . VAL A 1 130 ? 59.565 43.502 26.946 1.00 89.75 130 VAL A O 1
ATOM 951 N N . LYS A 1 131 ? 57.349 43.158 26.709 1.00 85.75 131 LYS A N 1
ATOM 952 C CA . LYS A 1 131 ? 57.461 41.795 26.144 1.00 85.75 131 LYS A CA 1
ATOM 953 C C . LYS A 1 131 ? 58.157 41.802 24.779 1.00 85.75 131 LYS A C 1
ATOM 955 O O . LYS A 1 131 ? 59.088 41.033 24.570 1.00 85.75 131 LYS A O 1
ATOM 960 N N . LEU A 1 132 ? 57.780 42.711 23.879 1.00 83.44 132 LEU A N 1
ATOM 961 C CA . LEU A 1 132 ? 58.413 42.879 22.567 1.00 83.44 132 LEU A CA 1
ATOM 962 C C . LEU A 1 132 ? 59.878 43.314 22.694 1.00 83.44 132 LEU A C 1
ATOM 964 O O . LEU A 1 132 ? 60.725 42.813 21.966 1.00 83.44 132 LEU A O 1
ATOM 968 N N . GLN A 1 133 ? 60.222 44.180 23.650 1.00 84.50 133 GLN A N 1
ATOM 969 C CA . GLN A 1 133 ? 61.616 44.522 23.942 1.00 84.50 133 GLN A CA 1
ATOM 970 C C . GLN A 1 133 ? 62.400 43.348 24.544 1.00 84.50 133 GLN A C 1
ATOM 972 O O . GLN A 1 133 ? 63.602 43.257 24.305 1.00 84.50 133 GLN A O 1
ATOM 977 N N . ALA A 1 134 ? 61.763 42.455 25.309 1.00 82.81 134 ALA A N 1
ATOM 978 C CA . ALA A 1 134 ? 62.388 41.211 25.757 1.00 82.81 134 ALA A CA 1
ATOM 979 C C . ALA A 1 134 ? 62.653 40.276 24.567 1.00 82.81 134 ALA A C 1
ATOM 981 O O . ALA A 1 134 ? 63.803 39.907 24.354 1.00 82.81 134 ALA A O 1
ATOM 982 N N . ALA A 1 135 ? 61.654 40.034 23.713 1.00 80.81 135 ALA A N 1
ATOM 983 C CA . ALA A 1 135 ? 61.810 39.256 22.484 1.00 80.81 135 ALA A CA 1
ATOM 984 C C . ALA A 1 135 ? 62.855 39.863 21.523 1.00 80.81 135 ALA A C 1
ATOM 986 O O . ALA A 1 135 ? 63.633 39.140 20.915 1.00 80.81 135 ALA A O 1
ATOM 987 N N . VAL A 1 136 ? 62.955 41.194 21.417 1.00 83.75 136 VAL A N 1
ATOM 988 C CA . VAL A 1 136 ? 64.006 41.874 20.633 1.00 83.75 136 VAL A CA 1
ATOM 989 C C . VAL A 1 136 ? 65.391 41.744 21.283 1.00 83.75 136 VAL A C 1
ATOM 991 O O . VAL A 1 136 ? 66.388 41.705 20.564 1.00 83.75 136 VAL A O 1
ATOM 994 N N . ARG A 1 137 ? 65.494 41.641 22.616 1.00 85.81 137 ARG A N 1
ATOM 995 C CA . ARG A 1 137 ? 66.758 41.289 23.291 1.00 85.81 137 ARG A CA 1
ATOM 996 C C . ARG A 1 137 ? 67.123 39.825 23.044 1.00 85.81 137 ARG A C 1
ATOM 998 O O . ARG A 1 137 ? 68.268 39.557 22.713 1.00 85.81 137 ARG A O 1
ATOM 1005 N N . GLU A 1 138 ? 66.168 38.903 23.109 1.00 86.38 138 GLU A N 1
ATOM 1006 C CA . GLU A 1 138 ? 66.377 37.485 22.781 1.00 86.38 138 GLU A CA 1
ATOM 1007 C C . GLU A 1 138 ? 66.785 37.293 21.315 1.00 86.38 138 GLU A C 1
ATOM 1009 O O . GLU A 1 138 ? 67.775 36.620 21.045 1.00 86.38 138 GLU A O 1
ATOM 1014 N N . LEU A 1 139 ? 66.124 37.970 20.370 1.00 81.88 139 LEU A N 1
ATOM 1015 C CA . LEU A 1 139 ? 66.511 37.985 18.957 1.00 81.88 139 LEU A CA 1
ATOM 1016 C C . LEU A 1 139 ? 67.895 38.609 18.734 1.00 81.88 139 LEU A C 1
ATOM 1018 O O . LEU A 1 139 ? 68.644 38.113 17.900 1.00 81.88 139 LEU A O 1
ATOM 1022 N N . LYS A 1 140 ? 68.284 39.645 19.491 1.00 83.81 140 LYS A N 1
ATOM 1023 C CA . LYS A 1 140 ? 69.657 40.180 19.448 1.00 83.81 140 LYS A CA 1
ATOM 1024 C C . LYS A 1 140 ? 70.681 39.209 20.030 1.00 83.81 140 LYS A C 1
ATOM 1026 O O . LYS A 1 140 ? 71.757 39.084 19.457 1.00 83.81 140 LYS A O 1
ATOM 1031 N N . ASN A 1 141 ? 70.352 38.494 21.102 1.00 83.12 141 ASN A N 1
ATOM 1032 C CA . ASN A 1 141 ? 71.214 37.459 21.672 1.00 83.12 141 ASN A CA 1
ATOM 1033 C C . ASN A 1 141 ? 71.363 36.269 20.704 1.00 83.12 141 ASN A C 1
ATOM 1035 O O . ASN A 1 141 ? 72.463 35.749 20.549 1.00 83.12 141 ASN A O 1
ATOM 1039 N N . LEU A 1 142 ? 70.290 35.887 20.000 1.00 83.88 142 LEU A N 1
ATOM 1040 C CA . LEU A 1 142 ? 70.305 34.879 18.933 1.00 83.88 142 LEU A CA 1
ATOM 1041 C C . LEU A 1 142 ? 71.061 35.358 17.686 1.00 83.88 142 LEU A C 1
ATOM 1043 O O . LEU A 1 142 ? 71.770 34.578 17.065 1.00 83.88 142 LEU A O 1
ATOM 1047 N N . GLN A 1 143 ? 70.970 36.641 17.330 1.00 83.44 143 GLN A N 1
ATOM 1048 C CA . GLN A 1 143 ? 71.769 37.219 16.248 1.00 83.44 143 GLN A CA 1
ATOM 1049 C C . GLN A 1 143 ? 73.255 37.296 16.631 1.00 83.44 143 GLN A C 1
ATOM 1051 O O . GLN A 1 143 ? 74.116 37.060 15.787 1.00 83.44 143 GLN A O 1
ATOM 1056 N N . GLN A 1 144 ? 73.568 37.568 17.901 1.00 81.94 144 GLN A N 1
ATOM 1057 C CA . GLN A 1 144 ? 74.931 37.514 18.429 1.00 81.94 144 GLN A CA 1
ATOM 1058 C C . GLN A 1 144 ? 75.471 36.082 18.436 1.00 81.94 144 GLN A C 1
ATOM 1060 O O . GLN A 1 144 ? 76.566 35.866 17.920 1.00 81.94 144 GLN A O 1
ATOM 1065 N N . SER A 1 145 ? 74.714 35.093 18.924 1.00 81.06 145 SER A N 1
ATOM 1066 C CA . SER A 1 145 ? 75.145 33.690 18.888 1.00 81.06 145 SER A CA 1
ATOM 1067 C C . SER A 1 145 ? 75.246 33.151 17.460 1.00 81.06 145 SER A C 1
ATOM 1069 O O . SER A 1 145 ? 76.197 32.435 17.168 1.00 81.06 145 SER A O 1
ATOM 1071 N N . TYR A 1 146 ? 74.367 33.566 16.542 1.00 79.69 146 TYR A N 1
ATOM 1072 C CA . TYR A 1 146 ? 74.508 33.290 15.110 1.00 79.69 146 TYR A CA 1
ATOM 1073 C C . TYR A 1 146 ? 75.778 33.928 14.533 1.00 79.69 146 TYR A C 1
ATOM 1075 O O . TYR A 1 146 ? 76.516 33.257 13.825 1.00 79.69 146 TYR A O 1
ATOM 1083 N N . SER A 1 147 ? 76.095 35.184 14.872 1.00 81.94 147 SER A N 1
ATOM 1084 C CA . SER A 1 147 ? 77.335 35.832 14.413 1.00 81.94 147 SER A CA 1
ATOM 1085 C C . SER A 1 147 ? 78.602 35.196 15.003 1.00 81.94 147 SER A C 1
ATOM 1087 O O . SER A 1 147 ? 79.615 35.110 14.316 1.00 81.94 147 SER A O 1
ATOM 1089 N N . ALA A 1 148 ? 78.537 34.680 16.235 1.00 78.19 148 ALA A N 1
ATOM 1090 C CA . ALA A 1 148 ? 79.617 33.921 16.862 1.00 78.19 148 ALA A CA 1
ATOM 1091 C C . ALA A 1 148 ? 79.764 32.521 16.243 1.00 78.19 148 ALA A C 1
ATOM 1093 O O . ALA A 1 148 ? 80.882 32.065 16.028 1.00 78.19 148 ALA A O 1
ATOM 1094 N N . LEU A 1 149 ? 78.655 31.865 15.884 1.00 78.50 149 LEU A N 1
ATOM 1095 C CA . LEU A 1 149 ? 78.668 30.623 15.110 1.00 78.50 149 LEU A CA 1
ATOM 1096 C C . LEU A 1 149 ? 79.224 30.866 13.698 1.00 78.50 149 LEU A C 1
ATOM 1098 O O . LEU A 1 149 ? 79.994 30.060 13.198 1.00 78.50 149 LEU A O 1
ATOM 1102 N N . GLN A 1 150 ? 78.889 31.999 13.077 1.00 74.75 150 GLN A N 1
ATOM 1103 C CA . GLN A 1 150 ? 79.391 32.400 11.765 1.00 74.75 150 GLN A CA 1
ATOM 1104 C C . GLN A 1 150 ? 80.891 32.742 11.801 1.00 74.75 150 GLN A C 1
ATOM 1106 O O . GLN A 1 150 ? 81.596 32.377 10.862 1.00 74.75 150 GLN A O 1
ATOM 1111 N N . SER A 1 151 ? 81.396 33.360 12.881 1.00 74.94 151 SER A N 1
ATOM 1112 C CA . SER A 1 151 ? 82.843 33.458 13.135 1.00 74.94 151 SER A CA 1
ATOM 1113 C C . SER A 1 151 ? 83.436 32.064 13.286 1.00 74.94 151 SER A C 1
ATOM 1115 O O . SER A 1 151 ? 84.267 31.707 12.468 1.00 74.94 151 SER A O 1
ATOM 1117 N N . ALA A 1 152 ? 82.935 31.225 14.197 1.00 72.88 152 ALA A N 1
ATOM 1118 C CA . ALA A 1 152 ? 83.472 29.881 14.415 1.00 72.88 152 ALA A CA 1
ATOM 1119 C C . ALA A 1 152 ? 83.475 29.013 13.138 1.00 72.88 152 ALA A C 1
ATOM 1121 O O . ALA A 1 152 ? 84.405 28.241 12.921 1.00 72.88 152 ALA A O 1
ATOM 1122 N N . CYS A 1 153 ? 82.480 29.162 12.257 1.00 71.56 153 CYS A N 1
ATOM 1123 C CA . CYS A 1 153 ? 82.457 28.537 10.933 1.00 71.56 153 CYS A CA 1
ATOM 1124 C C . CYS A 1 153 ? 83.473 29.154 9.955 1.00 71.56 153 CYS A C 1
ATOM 1126 O O . CYS A 1 153 ? 84.042 28.422 9.151 1.00 71.56 153 CYS A O 1
ATOM 1128 N N . SER A 1 154 ? 83.723 30.464 10.015 1.00 69.62 154 SER A N 1
ATOM 1129 C CA . SER A 1 154 ? 84.772 31.140 9.236 1.00 69.62 154 SER A CA 1
ATOM 1130 C C . SER A 1 154 ? 86.181 30.788 9.729 1.00 69.62 154 SER A C 1
ATOM 1132 O O . SER A 1 154 ? 87.091 30.623 8.920 1.00 69.62 154 SER A O 1
ATOM 1134 N N . ASP A 1 155 ? 86.351 30.623 11.039 1.00 66.50 155 ASP A N 1
ATOM 1135 C CA . ASP A 1 155 ? 87.588 30.205 11.694 1.00 66.50 155 ASP A CA 1
ATOM 1136 C C . ASP A 1 155 ? 87.877 28.729 11.349 1.00 66.50 155 ASP A C 1
ATOM 1138 O O . ASP A 1 155 ? 88.967 28.396 10.887 1.00 66.50 155 ASP A O 1
ATOM 1142 N N . LEU A 1 156 ? 86.860 27.854 11.417 1.00 63.19 156 LEU A N 1
ATOM 1143 C CA . LEU A 1 156 ? 86.926 26.482 10.893 1.00 63.19 156 LEU A CA 1
ATOM 1144 C C . LEU A 1 156 ? 87.230 26.440 9.387 1.00 63.19 156 LEU A C 1
ATOM 1146 O O . LEU A 1 156 ? 88.019 25.601 8.958 1.00 63.19 156 LEU A O 1
ATOM 1150 N N . ALA A 1 157 ? 86.655 27.336 8.580 1.00 53.28 157 ALA A N 1
ATOM 1151 C CA . ALA A 1 157 ? 86.946 27.410 7.149 1.00 53.28 157 ALA A CA 1
ATOM 1152 C C . ALA A 1 157 ? 88.405 27.818 6.873 1.00 53.28 157 ALA A C 1
ATOM 1154 O O . ALA A 1 157 ? 89.041 27.228 5.999 1.00 53.28 157 ALA A O 1
ATOM 1155 N N . GLN A 1 158 ? 88.972 28.750 7.651 1.00 58.41 158 GLN A N 1
ATOM 1156 C CA . GLN A 1 158 ? 90.404 29.070 7.585 1.00 58.41 158 GLN A CA 1
ATOM 1157 C C . GLN A 1 158 ? 91.289 27.902 8.047 1.00 58.41 158 GLN A C 1
ATOM 1159 O O . GLN A 1 158 ? 92.346 27.678 7.459 1.00 58.41 158 GLN A O 1
ATOM 1164 N N . CYS A 1 159 ? 90.856 27.109 9.032 1.00 52.53 159 CYS A N 1
ATOM 1165 C CA . CYS A 1 159 ? 91.572 25.901 9.455 1.00 52.53 159 CYS A CA 1
ATOM 1166 C C . CYS A 1 159 ? 91.503 24.731 8.453 1.00 52.53 159 CYS A C 1
ATOM 1168 O O . CYS A 1 159 ? 92.340 23.834 8.539 1.00 52.53 159 CYS A O 1
ATOM 1170 N N . LEU A 1 160 ? 90.527 24.701 7.534 1.00 56.62 160 LEU A N 1
ATOM 1171 C CA . LEU A 1 160 ? 90.259 23.535 6.675 1.00 56.62 160 LEU A CA 1
ATOM 1172 C C . LEU A 1 160 ? 90.832 23.610 5.250 1.00 56.62 160 LEU A C 1
ATOM 1174 O O . LEU A 1 160 ? 90.833 22.592 4.565 1.00 56.62 160 LEU A O 1
ATOM 1178 N N . GLY A 1 161 ? 91.366 24.756 4.812 1.00 48.62 161 GLY A N 1
ATOM 1179 C CA . GLY A 1 161 ? 92.426 24.834 3.786 1.00 48.62 161 GLY A CA 1
ATOM 1180 C C . GLY A 1 161 ? 92.203 24.152 2.421 1.00 48.62 161 GLY A C 1
ATOM 1181 O O . GLY A 1 161 ? 93.182 23.846 1.742 1.00 48.62 161 GLY A O 1
ATOM 1182 N N . CYS A 1 162 ? 90.962 23.890 2.000 1.00 40.16 162 CYS A N 1
ATOM 1183 C CA . CYS A 1 162 ? 90.670 23.141 0.772 1.00 40.16 162 CYS A CA 1
ATOM 1184 C C . CYS A 1 162 ? 90.466 24.060 -0.443 1.00 40.16 162 CYS A C 1
ATOM 1186 O O . CYS A 1 162 ? 89.406 24.659 -0.614 1.00 40.16 162 CYS A O 1
ATOM 1188 N N . SER A 1 163 ? 91.472 24.118 -1.318 1.00 37.03 163 SER A N 1
ATOM 1189 C CA . SER A 1 163 ? 91.351 24.686 -2.665 1.00 37.03 163 SER A CA 1
ATOM 1190 C C . SER A 1 163 ? 90.671 23.707 -3.626 1.00 37.03 163 SER A C 1
ATOM 1192 O O . SER A 1 163 ? 91.112 22.564 -3.725 1.00 37.03 163 SER A O 1
ATOM 1194 N N . VAL A 1 164 ? 89.686 24.195 -4.391 1.00 36.00 164 VAL A N 1
ATOM 1195 C CA . VAL A 1 164 ? 89.556 23.914 -5.833 1.00 36.00 164 VAL A CA 1
ATOM 1196 C C . VAL A 1 164 ? 89.010 25.177 -6.515 1.00 36.00 164 VAL A C 1
ATOM 1198 O O . VAL A 1 164 ? 87.852 25.540 -6.316 1.00 36.00 164 VAL A O 1
ATOM 1201 N N . GLU A 1 165 ? 89.819 25.839 -7.340 1.00 36.56 165 GLU A N 1
ATOM 1202 C CA . GLU A 1 165 ? 89.330 26.812 -8.330 1.00 36.56 165 GLU A CA 1
ATOM 1203 C C . GLU A 1 165 ? 88.873 26.056 -9.591 1.00 36.56 165 GLU A C 1
ATOM 1205 O O . GLU A 1 165 ? 89.582 25.155 -10.043 1.00 36.56 165 GLU A O 1
ATOM 1210 N N . GLY A 1 166 ? 87.724 26.397 -10.194 1.00 36.19 166 GLY A N 1
ATOM 1211 C CA . GLY A 1 166 ? 87.297 25.678 -11.402 1.00 36.19 166 GLY A CA 1
ATOM 1212 C C . GLY A 1 166 ? 85.984 26.087 -12.080 1.00 36.19 166 GLY A C 1
ATOM 1213 O O . GLY A 1 166 ? 84.932 25.561 -11.746 1.00 36.19 166 GLY A O 1
ATOM 1214 N N . VAL A 1 167 ? 86.128 26.872 -13.156 1.00 37.31 167 VAL A N 1
ATOM 1215 C CA . VAL A 1 167 ? 85.315 26.854 -14.398 1.00 37.31 167 VAL A CA 1
ATOM 1216 C C . VAL A 1 167 ? 83.880 27.434 -14.387 1.00 37.31 167 VAL A C 1
ATOM 1218 O O . VAL A 1 167 ? 83.052 27.189 -13.517 1.00 37.31 167 VAL A O 1
ATOM 1221 N N . ALA A 1 168 ? 83.619 28.198 -15.457 1.00 40.44 168 ALA A N 1
ATOM 1222 C CA . ALA A 1 168 ? 82.344 28.728 -15.953 1.00 40.44 168 ALA A CA 1
ATOM 1223 C C . ALA A 1 168 ? 81.141 27.764 -15.807 1.00 40.44 168 ALA A C 1
ATOM 1225 O O . ALA A 1 168 ? 81.270 26.561 -16.001 1.00 40.44 168 ALA A O 1
ATOM 1226 N N . ALA A 1 169 ? 79.941 28.208 -15.422 1.00 52.88 169 ALA A N 1
ATOM 1227 C CA . ALA A 1 169 ? 79.119 29.278 -16.012 1.00 52.88 169 ALA A CA 1
ATOM 1228 C C . ALA A 1 169 ? 78.490 28.915 -17.375 1.00 52.88 169 ALA A C 1
ATOM 1230 O O . ALA A 1 169 ? 78.814 29.510 -18.391 1.00 52.88 169 ALA A O 1
ATOM 1231 N N . GLU A 1 170 ? 77.528 27.984 -17.341 1.00 48.81 170 GLU A N 1
ATOM 1232 C CA . GLU A 1 170 ? 76.414 27.902 -18.312 1.00 48.81 170 GLU A CA 1
ATOM 1233 C C . GLU A 1 170 ? 75.199 27.185 -17.681 1.00 48.81 170 GLU A C 1
ATOM 1235 O O . GLU A 1 170 ? 74.090 27.716 -17.675 1.00 48.81 170 GLU A O 1
ATOM 1240 N N . SER A 1 171 ? 75.427 26.068 -16.975 1.00 54.12 171 SER A N 1
ATOM 1241 C CA . SER A 1 171 ? 74.395 25.269 -16.273 1.00 54.12 171 SER A CA 1
ATOM 1242 C C . SER A 1 171 ? 73.581 26.009 -15.196 1.00 54.12 171 SER A C 1
ATOM 1244 O O . SER A 1 171 ? 72.490 25.573 -14.825 1.00 54.12 171 SER A O 1
ATOM 1246 N N . VAL A 1 172 ? 74.079 27.143 -14.694 1.00 55.66 172 VAL A N 1
ATOM 1247 C CA . VAL A 1 172 ? 73.368 27.988 -13.720 1.00 55.66 172 VAL A CA 1
ATOM 1248 C C . VAL A 1 172 ? 72.118 28.627 -14.343 1.00 55.66 172 VAL A C 1
ATOM 1250 O O . VAL A 1 172 ? 71.139 28.844 -13.632 1.00 55.66 172 VAL A O 1
ATOM 1253 N N . GLY A 1 173 ? 72.112 28.880 -15.659 1.00 59.31 173 GLY A N 1
ATOM 1254 C CA . GLY A 1 173 ? 70.981 29.495 -16.363 1.00 59.31 173 GLY A CA 1
ATOM 1255 C C . GLY A 1 173 ? 69.705 28.656 -16.281 1.00 59.31 173 GLY A C 1
ATOM 1256 O O . GLY A 1 173 ? 68.676 29.145 -15.817 1.00 59.31 173 GLY A O 1
ATOM 1257 N N . ASP A 1 174 ? 69.785 27.376 -16.648 1.00 60.53 174 ASP A N 1
ATOM 1258 C CA . ASP A 1 174 ? 68.627 26.473 -16.652 1.00 60.53 174 ASP A CA 1
ATOM 1259 C C . ASP A 1 174 ? 68.164 26.101 -15.243 1.00 60.53 174 ASP A C 1
ATOM 1261 O O . ASP A 1 174 ? 66.963 25.969 -14.999 1.00 60.53 174 ASP A O 1
ATOM 1265 N N . ILE A 1 175 ? 69.089 25.978 -14.285 1.00 65.06 175 ILE A N 1
ATOM 1266 C CA . ILE A 1 175 ? 68.735 25.769 -12.875 1.00 65.06 175 ILE A CA 1
ATOM 1267 C C . ILE A 1 175 ? 67.950 26.982 -12.358 1.00 65.06 175 ILE A C 1
ATOM 1269 O O . ILE A 1 175 ? 66.877 26.805 -11.782 1.00 65.06 175 ILE A O 1
ATOM 1273 N N . LEU A 1 176 ? 68.413 28.207 -12.633 1.00 68.44 176 LEU A N 1
ATOM 1274 C CA . LEU A 1 176 ? 67.688 29.426 -12.269 1.00 68.44 176 LEU A CA 1
ATOM 1275 C C . LEU A 1 176 ? 66.374 29.594 -13.045 1.00 68.44 176 LEU A C 1
ATOM 1277 O O . LEU A 1 176 ? 65.413 30.093 -12.467 1.00 68.44 176 LEU A O 1
ATOM 1281 N N . HIS A 1 177 ? 66.274 29.164 -14.307 1.00 74.06 177 HIS A N 1
ATOM 1282 C CA . HIS A 1 177 ? 65.026 29.250 -15.075 1.00 74.06 177 HIS A CA 1
ATOM 1283 C C . HIS A 1 177 ? 63.962 28.262 -14.572 1.00 74.06 177 HIS A C 1
ATOM 1285 O O . HIS A 1 177 ? 62.800 28.635 -14.389 1.00 74.06 177 HIS A O 1
ATOM 1291 N N . ASN A 1 178 ? 64.351 27.019 -14.280 1.00 75.12 178 ASN A N 1
ATOM 1292 C CA . ASN A 1 178 ? 63.454 26.015 -13.702 1.00 75.12 178 ASN A CA 1
ATOM 1293 C C . ASN A 1 178 ? 63.057 26.375 -12.258 1.00 75.12 178 ASN A C 1
ATOM 1295 O O . ASN A 1 178 ? 61.891 26.251 -11.884 1.00 75.12 178 ASN A O 1
ATOM 1299 N N . GLN A 1 179 ? 63.980 26.928 -11.464 1.00 77.69 179 GLN A N 1
ATOM 1300 C CA . GLN A 1 179 ? 63.650 27.489 -10.150 1.00 77.69 179 GLN A CA 1
ATOM 1301 C C . GLN A 1 179 ? 62.723 28.707 -10.270 1.00 77.69 179 GLN A C 1
ATOM 1303 O O . GLN A 1 179 ? 61.737 28.779 -9.546 1.00 77.69 179 GLN A O 1
ATOM 1308 N N . ALA A 1 180 ? 62.961 29.636 -11.199 1.00 76.81 180 ALA A N 1
ATOM 1309 C CA . ALA A 1 180 ? 62.107 30.809 -11.396 1.00 76.81 180 ALA A CA 1
ATOM 1310 C C . ALA A 1 180 ? 60.697 30.443 -11.889 1.00 76.81 180 ALA A C 1
ATOM 1312 O O . ALA A 1 180 ? 59.723 31.066 -11.467 1.00 76.81 180 ALA A O 1
ATOM 1313 N N . THR A 1 181 ? 60.560 29.428 -12.746 1.00 78.56 181 THR A N 1
ATOM 1314 C CA . THR A 1 181 ? 59.250 28.948 -13.213 1.00 78.56 181 THR A CA 1
ATOM 1315 C C . THR A 1 181 ? 58.503 28.162 -12.135 1.00 78.56 181 THR A C 1
ATOM 1317 O O . THR A 1 181 ? 57.309 28.418 -11.967 1.00 78.56 181 THR A O 1
ATOM 1320 N N . SER A 1 182 ? 59.180 27.325 -11.333 1.00 81.81 182 SER A N 1
ATOM 1321 C CA . SER A 1 182 ? 58.595 26.749 -10.106 1.00 81.81 182 SER A CA 1
ATOM 1322 C C . SER A 1 182 ? 58.128 27.859 -9.170 1.00 81.81 182 SER A C 1
ATOM 1324 O O . SER A 1 182 ? 56.939 27.965 -8.899 1.00 81.81 182 SER A O 1
ATOM 1326 N N . LEU A 1 183 ? 59.018 28.785 -8.794 1.00 83.38 183 LEU A N 1
ATOM 1327 C CA . LEU A 1 183 ? 58.707 29.904 -7.901 1.00 83.38 183 LEU A CA 1
ATOM 1328 C C . LEU A 1 183 ? 57.574 30.794 -8.433 1.00 83.38 183 LEU A C 1
ATOM 1330 O O . LEU A 1 183 ? 56.832 31.367 -7.639 1.00 83.38 183 LEU A O 1
ATOM 1334 N N . LEU A 1 184 ? 57.383 30.910 -9.752 1.00 84.44 184 LEU A N 1
ATOM 1335 C CA . LEU A 1 184 ? 56.223 31.590 -10.335 1.00 84.44 184 LEU A CA 1
ATOM 1336 C C . LEU A 1 184 ? 54.922 30.790 -10.182 1.00 84.44 184 LEU A C 1
ATOM 1338 O O . LEU A 1 184 ? 53.890 31.403 -9.902 1.00 84.44 184 LEU A O 1
ATOM 1342 N N . GLN A 1 185 ? 54.953 29.463 -10.330 1.00 84.88 185 GLN A N 1
ATOM 1343 C CA . GLN A 1 185 ? 53.804 28.590 -10.061 1.00 84.88 185 GLN A CA 1
ATOM 1344 C C . GLN A 1 185 ? 53.479 28.551 -8.561 1.00 84.88 185 GLN A C 1
ATOM 1346 O O . GLN A 1 185 ? 52.327 28.759 -8.187 1.00 84.88 185 GLN A O 1
ATOM 1351 N N . ASP A 1 186 ? 54.486 28.427 -7.696 1.00 83.06 186 ASP A N 1
ATOM 1352 C CA . ASP A 1 186 ? 54.368 28.488 -6.237 1.00 83.06 186 ASP A CA 1
ATOM 1353 C C . ASP A 1 186 ? 53.823 29.852 -5.778 1.00 83.06 186 ASP A C 1
ATOM 1355 O O . ASP A 1 186 ? 52.917 29.923 -4.944 1.00 83.06 186 ASP A O 1
ATOM 1359 N N . ARG A 1 187 ? 54.282 30.958 -6.384 1.00 83.62 187 ARG A N 1
ATOM 1360 C CA . ARG A 1 187 ? 53.737 32.308 -6.150 1.00 83.62 187 ARG A CA 1
ATOM 1361 C C . ARG A 1 187 ? 52.283 32.435 -6.616 1.00 83.62 187 ARG A C 1
ATOM 1363 O O . ARG A 1 187 ? 51.505 33.134 -5.971 1.00 83.62 187 ARG A O 1
ATOM 1370 N N . GLN A 1 188 ? 51.884 31.784 -7.710 1.00 85.88 188 GLN A N 1
ATOM 1371 C CA . GLN A 1 188 ? 50.476 31.747 -8.127 1.00 85.88 188 GLN A CA 1
ATOM 1372 C C . GLN A 1 188 ? 49.628 30.879 -7.186 1.00 85.88 188 GLN A C 1
ATOM 1374 O O . GLN A 1 188 ? 48.529 31.290 -6.813 1.00 85.88 188 GLN A O 1
ATOM 1379 N N . HIS A 1 189 ? 50.134 29.723 -6.754 1.00 86.69 189 HIS A N 1
ATOM 1380 C CA . HIS A 1 189 ? 49.435 28.817 -5.846 1.00 86.69 189 HIS A CA 1
ATOM 1381 C C . HIS A 1 189 ? 49.232 29.454 -4.467 1.00 86.69 189 HIS A C 1
ATOM 1383 O O . HIS A 1 189 ? 48.104 29.520 -3.981 1.00 86.69 189 HIS A O 1
ATOM 1389 N N . THR A 1 190 ? 50.284 30.029 -3.880 1.00 84.31 190 THR A N 1
ATOM 1390 C CA . THR A 1 190 ? 50.200 30.790 -2.622 1.00 84.31 190 THR A CA 1
ATOM 1391 C C . THR A 1 190 ? 49.295 32.018 -2.747 1.00 84.31 190 THR A C 1
ATOM 1393 O O . THR A 1 190 ? 48.529 32.288 -1.828 1.00 84.31 190 THR A O 1
ATOM 1396 N N . GLN A 1 191 ? 49.265 32.722 -3.888 1.00 86.50 191 GLN A N 1
ATOM 1397 C CA . GLN A 1 191 ? 48.284 33.797 -4.116 1.00 86.50 191 GLN A CA 1
ATOM 1398 C C . GLN A 1 191 ? 46.833 33.290 -4.205 1.00 86.50 191 GLN A C 1
ATOM 1400 O O . GLN A 1 191 ? 45.925 33.984 -3.747 1.00 86.50 191 GLN A O 1
ATOM 1405 N N . GLN A 1 192 ? 46.586 32.093 -4.747 1.00 88.81 192 GLN A N 1
ATOM 1406 C CA . GLN A 1 192 ? 4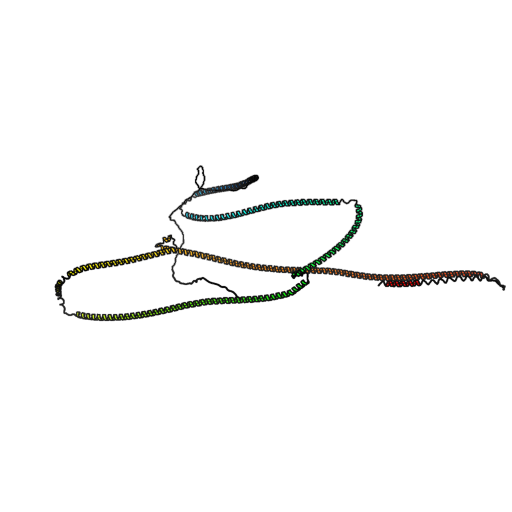5.252 31.478 -4.729 1.00 88.81 192 GLN A CA 1
ATOM 1407 C C . GLN A 1 192 ? 44.855 30.998 -3.325 1.00 88.81 192 GLN A C 1
ATOM 1409 O O . GLN A 1 192 ? 43.713 31.205 -2.918 1.00 88.81 192 GLN A O 1
ATOM 1414 N N . GLN A 1 193 ? 45.785 30.406 -2.569 1.00 87.88 193 GLN A N 1
ATOM 1415 C CA . GLN A 1 193 ? 45.575 30.028 -1.167 1.00 87.88 193 GLN A CA 1
ATOM 1416 C C . GLN A 1 193 ? 45.272 31.257 -0.300 1.00 87.88 193 GLN A C 1
ATOM 1418 O O . GLN A 1 193 ? 44.275 31.262 0.415 1.00 87.88 193 GLN A O 1
ATOM 1423 N N . LEU A 1 194 ? 46.069 32.326 -0.418 1.00 88.06 194 LEU A N 1
ATOM 1424 C CA . LEU A 1 194 ? 45.856 33.585 0.302 1.00 88.06 194 LEU A CA 1
ATOM 1425 C C . LEU A 1 194 ? 44.481 34.192 0.006 1.00 88.06 194 LEU A C 1
ATOM 1427 O O . LEU A 1 194 ? 43.833 34.652 0.937 1.00 88.06 194 LEU A O 1
ATOM 1431 N N . LYS A 1 195 ? 44.001 34.139 -1.244 1.00 90.75 195 LYS A N 1
ATOM 1432 C CA . LYS A 1 195 ? 42.635 34.578 -1.577 1.00 90.75 195 LYS A CA 1
ATOM 1433 C C . LYS A 1 195 ? 41.557 33.726 -0.906 1.00 90.75 195 LYS A C 1
ATOM 1435 O O . LYS A 1 195 ? 40.633 34.286 -0.337 1.00 90.75 195 LYS A O 1
ATOM 1440 N N . ARG A 1 196 ? 41.682 32.393 -0.900 1.00 89.19 196 ARG A N 1
ATOM 1441 C CA . ARG A 1 196 ? 40.714 31.520 -0.202 1.00 89.19 196 ARG A CA 1
ATOM 1442 C C . ARG A 1 196 ? 40.682 31.800 1.302 1.00 89.19 196 ARG A C 1
ATOM 1444 O O . ARG A 1 196 ? 39.605 31.956 1.863 1.00 89.19 196 ARG A O 1
ATOM 1451 N N . LEU A 1 197 ? 41.853 31.961 1.920 1.00 90.25 197 LEU A N 1
ATOM 1452 C CA . LEU A 1 197 ? 41.981 32.328 3.332 1.00 90.25 197 LEU A CA 1
ATOM 1453 C C . LEU A 1 197 ? 41.452 33.745 3.623 1.00 90.25 197 LEU A C 1
ATOM 1455 O O . LEU A 1 197 ? 40.927 33.980 4.707 1.00 90.25 197 LEU A O 1
ATOM 1459 N N . GLN A 1 198 ? 41.549 34.682 2.673 1.00 91.94 198 GLN A N 1
ATOM 1460 C CA . GLN A 1 198 ? 40.911 36.001 2.764 1.00 91.94 198 GLN A CA 1
ATOM 1461 C C . GLN A 1 198 ? 39.385 35.881 2.708 1.00 91.94 198 GLN A C 1
ATOM 1463 O O . GLN A 1 198 ? 38.723 36.385 3.610 1.00 91.94 198 GLN A O 1
ATOM 1468 N N . ASP A 1 199 ? 38.829 35.148 1.740 1.00 90.62 199 ASP A N 1
ATOM 1469 C CA . ASP A 1 199 ? 37.385 34.908 1.655 1.00 90.62 199 ASP A CA 1
ATOM 1470 C C . ASP A 1 199 ? 36.838 34.202 2.919 1.00 90.62 199 ASP A C 1
ATOM 1472 O O . ASP A 1 199 ? 35.745 34.504 3.394 1.00 90.62 199 ASP A O 1
ATOM 1476 N N . GLU A 1 200 ? 37.574 33.234 3.474 1.00 90.88 200 GLU A N 1
ATOM 1477 C CA . GLU A 1 200 ? 37.215 32.506 4.703 1.00 90.88 200 GLU A CA 1
ATOM 1478 C C . GLU A 1 200 ? 37.326 33.393 5.956 1.00 90.88 200 GLU A C 1
ATOM 1480 O O . GLU A 1 200 ? 36.471 33.323 6.846 1.00 90.88 200 GLU A O 1
ATOM 1485 N N . LEU A 1 201 ? 38.314 34.292 6.002 1.00 89.62 201 LEU A N 1
ATOM 1486 C CA . LEU A 1 201 ? 38.428 35.326 7.031 1.00 89.62 201 LEU A CA 1
ATOM 1487 C C . LEU A 1 201 ? 37.302 36.370 6.926 1.00 89.62 201 LEU A C 1
ATOM 1489 O O . LEU A 1 201 ? 36.819 36.851 7.947 1.00 89.62 201 LEU A O 1
ATOM 1493 N N . GLU A 1 202 ? 36.853 36.721 5.721 1.00 89.44 202 GLU A N 1
ATOM 1494 C CA . GLU A 1 202 ? 35.724 37.636 5.518 1.00 89.44 202 GLU A CA 1
ATOM 1495 C C . GLU A 1 202 ? 34.379 36.986 5.866 1.00 89.44 202 GLU A C 1
ATOM 1497 O O . GLU A 1 202 ? 33.570 37.620 6.545 1.00 89.44 202 GLU A O 1
ATOM 1502 N N . ARG A 1 203 ? 34.166 35.706 5.521 1.00 89.44 203 ARG A N 1
ATOM 1503 C CA . ARG A 1 203 ? 32.986 34.934 5.963 1.00 89.44 203 ARG A CA 1
ATOM 1504 C C . ARG A 1 203 ? 32.921 34.845 7.485 1.00 89.44 203 ARG A C 1
ATOM 1506 O O . ARG A 1 203 ? 31.943 35.292 8.070 1.00 89.44 203 ARG A O 1
ATOM 1513 N N . SER A 1 204 ? 33.998 34.400 8.134 1.00 86.75 204 SER A N 1
ATOM 1514 C CA . SER A 1 204 ? 34.045 34.292 9.601 1.00 86.75 204 SER A CA 1
ATOM 1515 C C . SER A 1 204 ? 33.953 35.648 10.323 1.00 86.75 204 SER A C 1
ATOM 1517 O O . SER A 1 204 ? 33.401 35.723 11.424 1.00 86.75 204 SER A O 1
ATOM 1519 N N . ARG A 1 205 ? 34.403 36.753 9.707 1.00 88.44 205 ARG A N 1
ATOM 1520 C CA . ARG A 1 205 ? 34.113 38.126 10.176 1.00 88.44 205 ARG A CA 1
ATOM 1521 C C . ARG A 1 205 ? 32.634 38.499 10.037 1.00 88.44 205 ARG A C 1
ATOM 1523 O O . ARG A 1 205 ? 32.096 39.144 10.931 1.00 88.44 205 ARG A O 1
ATOM 1530 N N . GLY A 1 206 ? 31.975 38.080 8.959 1.00 89.88 206 GLY A N 1
ATOM 1531 C CA . GLY A 1 206 ? 30.525 38.205 8.789 1.00 89.88 206 GLY A CA 1
ATOM 1532 C C . GLY A 1 206 ? 29.747 37.423 9.850 1.00 89.88 206 GLY A C 1
ATOM 1533 O O . GLY A 1 206 ? 28.879 37.988 10.513 1.00 89.88 206 GLY A O 1
ATOM 1534 N N . ASP A 1 207 ? 30.115 36.161 10.077 1.00 90.88 207 ASP A N 1
ATOM 1535 C CA . ASP A 1 207 ? 29.486 35.280 11.068 1.00 90.88 207 ASP A CA 1
ATOM 1536 C C . ASP A 1 207 ? 29.667 35.810 12.500 1.00 90.88 207 ASP A C 1
ATOM 1538 O O . ASP A 1 207 ? 28.714 35.857 13.278 1.00 90.88 207 ASP A O 1
ATOM 1542 N N . THR A 1 208 ? 30.868 36.285 12.851 1.00 88.69 208 THR A N 1
ATOM 1543 C CA . THR A 1 208 ? 31.126 36.892 14.172 1.00 88.69 208 THR A CA 1
ATOM 1544 C C . THR A 1 208 ? 30.437 38.247 14.350 1.00 88.69 208 THR A C 1
ATOM 1546 O O . THR A 1 208 ? 29.971 38.543 15.452 1.00 88.69 208 THR A O 1
ATOM 1549 N N . ALA A 1 209 ? 30.279 39.048 13.291 1.00 87.88 209 ALA A N 1
ATOM 1550 C CA . ALA A 1 209 ? 29.461 40.261 13.337 1.00 87.88 209 ALA A CA 1
ATOM 1551 C C . ALA A 1 209 ? 27.965 39.940 13.525 1.00 87.88 209 ALA A C 1
ATOM 1553 O O . ALA A 1 209 ? 27.304 40.569 14.352 1.00 87.88 209 ALA A O 1
ATOM 1554 N N . ALA A 1 210 ? 27.439 38.929 12.826 1.00 87.44 210 ALA A N 1
ATOM 1555 C CA . ALA A 1 210 ? 26.060 38.469 12.989 1.00 87.44 210 ALA A CA 1
ATOM 1556 C C . ALA A 1 210 ? 25.803 37.920 14.405 1.00 87.44 210 ALA A C 1
ATOM 1558 O O . ALA A 1 210 ? 24.804 38.276 15.033 1.00 87.44 210 ALA A O 1
ATOM 1559 N N . ALA A 1 211 ? 26.735 37.128 14.945 1.00 86.25 211 ALA A N 1
ATOM 1560 C CA . ALA A 1 211 ? 26.688 36.650 16.325 1.00 86.25 211 ALA A CA 1
ATOM 1561 C C . ALA A 1 211 ? 26.732 37.807 17.341 1.00 86.25 211 ALA A C 1
ATOM 1563 O O . ALA A 1 211 ? 25.965 37.801 18.299 1.00 86.25 211 ALA A O 1
ATOM 1564 N N . SER A 1 212 ? 27.556 38.836 17.111 1.00 88.50 212 SER A N 1
ATOM 1565 C CA . SER A 1 212 ? 27.609 40.036 17.961 1.00 88.50 212 SER A CA 1
ATOM 1566 C C . SER A 1 212 ? 26.260 40.773 18.015 1.00 88.50 212 SER A C 1
ATOM 1568 O O . SER A 1 212 ? 25.777 41.112 19.095 1.00 88.50 212 SER A O 1
ATOM 1570 N N . VAL A 1 213 ? 25.578 40.926 16.872 1.00 91.94 213 VAL A N 1
ATOM 1571 C CA . VAL A 1 213 ? 24.226 41.519 16.818 1.00 91.94 213 VAL A CA 1
ATOM 1572 C C . VAL A 1 213 ? 23.196 40.663 17.569 1.00 91.94 213 VAL A C 1
ATOM 1574 O O . VAL A 1 213 ? 22.333 41.208 18.260 1.00 91.94 213 VAL A O 1
ATOM 1577 N N . GLN A 1 214 ? 23.291 39.330 17.488 1.00 90.62 214 GLN A N 1
ATOM 1578 C CA . GLN A 1 214 ? 22.434 38.429 18.269 1.00 90.62 214 GLN A CA 1
ATOM 1579 C C . GLN A 1 214 ? 22.698 38.545 19.777 1.00 90.62 214 GLN A C 1
ATOM 1581 O O . GLN A 1 214 ? 21.741 38.635 20.545 1.00 90.62 214 GLN A O 1
ATOM 1586 N N . VAL A 1 215 ? 23.966 38.612 20.202 1.00 90.56 215 VAL A N 1
ATOM 1587 C CA . VAL A 1 215 ? 24.344 38.819 21.611 1.00 90.56 215 VAL A CA 1
ATOM 1588 C C . VAL A 1 215 ? 23.754 40.126 22.136 1.00 90.56 215 VAL A C 1
ATOM 1590 O O . VAL A 1 215 ? 23.008 40.085 23.109 1.00 90.56 215 VAL A O 1
ATOM 1593 N N . SER A 1 216 ? 23.957 41.260 21.457 1.00 90.69 216 SER A N 1
ATOM 1594 C CA . SER A 1 216 ? 23.391 42.541 21.909 1.00 90.69 216 SER A CA 1
ATOM 1595 C C . SER A 1 216 ? 21.856 42.581 21.894 1.00 90.69 216 SER A C 1
ATOM 1597 O O . SER A 1 216 ? 21.248 43.269 22.716 1.00 90.69 216 SER A O 1
ATOM 1599 N N . SER A 1 217 ? 21.197 41.813 21.016 1.00 91.62 217 SER A N 1
ATOM 1600 C CA . SER A 1 217 ? 19.737 41.641 21.058 1.00 91.62 217 SER A CA 1
ATOM 1601 C C . SER A 1 217 ? 19.281 40.855 22.295 1.00 91.62 217 SER A C 1
ATOM 1603 O O . SER A 1 217 ? 18.313 41.245 22.951 1.00 91.62 217 SER A O 1
ATOM 1605 N N . LEU A 1 218 ? 19.991 39.780 22.651 1.00 90.38 218 LEU A N 1
ATOM 1606 C CA . LEU A 1 218 ? 19.717 38.989 23.854 1.00 90.38 218 LEU A CA 1
ATOM 1607 C C . LEU A 1 218 ? 20.031 39.775 25.136 1.00 90.38 218 LEU A C 1
ATOM 1609 O O . LEU A 1 218 ? 19.252 39.724 26.084 1.00 90.38 218 LEU A O 1
ATOM 1613 N N . GLU A 1 219 ? 21.107 40.563 25.160 1.00 91.19 219 GLU A N 1
ATOM 1614 C CA . GLU A 1 219 ? 21.433 41.468 26.269 1.00 91.19 219 GLU A CA 1
ATOM 1615 C C . GLU A 1 219 ? 20.313 42.492 26.505 1.00 91.19 219 GLU A C 1
ATOM 1617 O O . GLU A 1 219 ? 19.878 42.677 27.644 1.00 91.19 219 GLU A O 1
ATOM 1622 N N . ALA A 1 220 ? 19.781 43.104 25.440 1.00 90.00 220 ALA A N 1
ATOM 1623 C CA . ALA A 1 220 ? 18.646 44.021 25.534 1.00 90.00 220 ALA A CA 1
ATOM 1624 C C . ALA A 1 220 ? 17.384 43.331 26.088 1.00 90.00 220 ALA A C 1
ATOM 1626 O O . ALA A 1 220 ? 16.732 43.872 26.985 1.00 90.00 220 ALA A O 1
ATOM 1627 N N . GLN A 1 221 ? 17.074 42.113 25.626 1.00 91.88 221 GLN A N 1
ATOM 1628 C CA . GLN A 1 221 ? 15.956 41.313 26.144 1.00 91.88 221 GLN A CA 1
ATOM 1629 C C . GLN A 1 221 ? 16.140 40.955 27.629 1.00 91.88 221 GLN A C 1
ATOM 1631 O O . GLN A 1 221 ? 15.199 41.073 28.413 1.00 91.88 221 GLN A O 1
ATOM 1636 N N . VAL A 1 222 ? 17.355 40.588 28.054 1.00 90.44 222 VAL A N 1
ATOM 1637 C CA . VAL A 1 222 ? 17.675 40.294 29.462 1.00 90.44 222 VAL A CA 1
ATOM 1638 C C . VAL A 1 222 ? 17.527 41.537 30.344 1.00 90.44 222 VAL A C 1
ATOM 1640 O O . VAL A 1 222 ? 16.994 41.434 31.450 1.00 90.44 222 VAL A O 1
ATOM 1643 N N . GLN A 1 223 ? 17.936 42.721 29.878 1.00 92.56 223 GLN A N 1
ATOM 1644 C CA . GLN A 1 223 ? 17.730 43.966 30.631 1.00 92.56 223 GLN A CA 1
ATOM 1645 C C . GLN A 1 223 ? 16.244 44.354 30.715 1.00 92.56 223 GLN A C 1
ATOM 1647 O O . GLN A 1 223 ? 15.788 44.786 31.774 1.00 92.56 223 GLN A O 1
ATOM 1652 N N . GLN A 1 224 ? 15.463 44.137 29.650 1.00 93.38 224 GLN A N 1
ATOM 1653 C CA . GLN A 1 224 ? 14.011 44.344 29.664 1.00 93.38 224 GLN A CA 1
ATOM 1654 C C . GLN A 1 224 ? 13.295 43.366 30.615 1.00 93.38 224 GLN A C 1
ATOM 1656 O O . GLN A 1 224 ? 12.405 43.769 31.362 1.00 93.38 224 GLN A O 1
ATOM 1661 N N . ALA A 1 225 ? 13.705 42.096 30.648 1.00 87.81 225 ALA A N 1
ATOM 1662 C CA . ALA A 1 225 ? 13.173 41.115 31.592 1.00 87.81 225 ALA A CA 1
ATOM 1663 C C . ALA A 1 225 ? 13.506 41.482 33.051 1.00 87.81 225 ALA A C 1
ATOM 1665 O O . ALA A 1 225 ? 12.650 41.373 33.929 1.00 87.81 225 ALA A O 1
ATOM 1666 N N . ARG A 1 226 ? 14.722 41.984 33.315 1.00 92.81 226 ARG A N 1
ATOM 1667 C CA . ARG A 1 226 ? 15.137 42.465 34.645 1.00 92.81 226 ARG A CA 1
ATOM 1668 C C . ARG A 1 226 ? 14.331 43.676 35.115 1.00 92.81 226 ARG A C 1
ATOM 1670 O O . ARG A 1 226 ? 13.917 43.697 36.270 1.00 92.81 226 ARG A O 1
ATOM 1677 N N . SER A 1 227 ? 14.076 44.663 34.254 1.00 91.38 227 SER A N 1
ATOM 1678 C CA . SER A 1 227 ? 13.255 45.822 34.635 1.00 91.38 227 SER A CA 1
ATOM 1679 C C . SER A 1 227 ? 11.784 45.446 34.851 1.00 91.38 227 SER A C 1
ATOM 1681 O O . SER A 1 227 ? 11.158 45.954 35.782 1.00 91.38 227 SER A O 1
ATOM 1683 N N . ALA A 1 228 ? 11.254 44.495 34.073 1.00 92.75 228 ALA A N 1
ATOM 1684 C CA . ALA A 1 228 ? 9.921 43.939 34.293 1.00 92.75 228 ALA A CA 1
ATOM 1685 C C . ALA A 1 228 ? 9.813 43.202 35.644 1.00 92.75 228 ALA A C 1
ATOM 1687 O O . ALA A 1 228 ? 8.861 43.450 36.386 1.00 92.75 228 ALA A O 1
ATOM 1688 N N . LEU A 1 229 ? 10.795 42.366 36.003 1.00 91.94 229 LEU A N 1
ATOM 1689 C CA . LEU A 1 229 ? 10.846 41.689 37.308 1.00 91.94 229 LEU A CA 1
ATOM 1690 C C . LEU A 1 229 ? 10.864 42.690 38.471 1.00 91.94 229 LEU A C 1
ATOM 1692 O O . LEU A 1 229 ? 9.981 42.632 39.320 1.00 91.94 229 LEU A O 1
ATOM 1696 N N . LEU A 1 230 ? 11.758 43.684 38.442 1.00 94.31 230 LEU A N 1
ATOM 1697 C CA . LEU A 1 230 ? 11.824 44.726 39.479 1.00 94.31 230 LEU A CA 1
ATOM 1698 C C . LEU A 1 230 ? 10.501 45.502 39.633 1.00 94.31 230 LEU A C 1
ATOM 1700 O O . LEU A 1 230 ? 10.145 45.903 40.742 1.00 94.31 230 LEU A O 1
ATOM 1704 N N . SER A 1 231 ? 9.743 45.692 38.544 1.00 93.69 231 SER A N 1
ATOM 1705 C CA . SER A 1 231 ? 8.407 46.297 38.623 1.00 93.69 231 SER A CA 1
ATOM 1706 C C . SER A 1 231 ? 7.390 45.380 39.320 1.00 93.69 231 SER A C 1
ATOM 1708 O O . SER A 1 231 ? 6.684 45.834 40.221 1.00 93.69 231 SER A O 1
ATOM 1710 N N . ARG A 1 232 ? 7.378 44.078 38.995 1.00 92.31 232 ARG A N 1
ATOM 1711 C CA . ARG A 1 232 ? 6.525 43.064 39.641 1.00 92.31 232 ARG A CA 1
ATOM 1712 C C . ARG A 1 232 ? 6.857 42.899 41.127 1.00 92.31 232 ARG A C 1
ATOM 1714 O O . ARG A 1 232 ? 5.938 42.844 41.937 1.00 92.31 232 ARG A O 1
ATOM 1721 N N . ASP A 1 233 ? 8.136 42.904 41.498 1.00 94.00 233 ASP A N 1
ATOM 1722 C CA . ASP A 1 233 ? 8.571 42.841 42.900 1.00 94.00 233 ASP A CA 1
ATOM 1723 C C . ASP A 1 233 ? 8.039 44.038 43.709 1.00 94.00 233 ASP A C 1
ATOM 1725 O O . ASP A 1 233 ? 7.551 43.872 44.829 1.00 94.00 233 ASP A O 1
ATOM 1729 N N . SER A 1 234 ? 8.046 45.244 43.123 1.00 92.12 234 SER A N 1
ATOM 1730 C CA . SER A 1 234 ? 7.484 46.442 43.766 1.00 92.12 234 SER A CA 1
ATOM 1731 C C . SER A 1 234 ? 5.954 46.390 43.918 1.00 92.12 234 SER A C 1
ATOM 1733 O O . SER A 1 234 ? 5.412 46.836 44.931 1.00 92.12 234 SER A O 1
ATOM 1735 N N . GLU A 1 235 ? 5.244 45.784 42.960 1.00 93.94 235 GLU A N 1
ATOM 1736 C CA . GLU A 1 235 ? 3.799 45.540 43.058 1.00 93.94 235 GLU A CA 1
ATOM 1737 C C . GLU A 1 235 ? 3.465 44.488 44.128 1.00 93.94 235 GLU A C 1
ATOM 1739 O O . GLU A 1 235 ? 2.494 44.662 44.868 1.00 93.94 235 GLU A O 1
ATOM 1744 N N . LEU A 1 236 ? 4.277 43.432 44.250 1.00 91.25 236 LEU A N 1
ATOM 1745 C CA . LEU A 1 236 ? 4.128 42.392 45.273 1.00 91.25 236 LEU A CA 1
ATOM 1746 C C . LEU A 1 236 ? 4.338 42.950 46.686 1.00 91.25 236 LEU A C 1
ATOM 1748 O O . LEU A 1 236 ? 3.505 42.701 47.556 1.00 91.25 236 LEU A O 1
ATOM 1752 N N . GLN A 1 237 ? 5.376 43.763 46.908 1.00 93.44 237 GLN A N 1
ATOM 1753 C CA . GLN A 1 237 ? 5.598 44.439 48.196 1.00 93.44 237 GLN A CA 1
ATOM 1754 C C . GLN A 1 237 ? 4.423 45.359 48.570 1.00 93.44 237 GLN A C 1
ATOM 1756 O O . GLN A 1 237 ? 3.974 45.373 49.718 1.00 93.44 237 GLN A O 1
ATOM 1761 N N . ARG A 1 238 ? 3.867 46.088 47.591 1.00 95.00 238 ARG A N 1
ATOM 1762 C CA . ARG A 1 238 ? 2.676 46.930 47.783 1.00 95.00 238 ARG A CA 1
ATOM 1763 C C . ARG A 1 238 ? 1.449 46.100 48.190 1.00 95.00 238 ARG A C 1
ATOM 1765 O O . ARG A 1 238 ? 0.733 46.492 49.107 1.00 95.00 238 ARG A O 1
ATOM 1772 N N . LEU A 1 239 ? 1.222 44.954 47.541 1.00 91.12 239 LEU A N 1
ATOM 1773 C CA . LEU A 1 239 ? 0.123 44.033 47.860 1.00 91.12 239 LEU A CA 1
ATOM 1774 C C . LEU A 1 239 ? 0.286 43.379 49.242 1.00 91.12 239 LEU A C 1
ATOM 1776 O O . LEU A 1 239 ? -0.697 43.252 49.970 1.00 91.12 239 LEU A O 1
ATOM 1780 N N . GLN A 1 240 ? 1.508 43.014 49.638 1.00 93.44 240 GLN A N 1
ATOM 1781 C CA . GLN A 1 240 ? 1.798 42.471 50.972 1.00 93.44 240 GLN A CA 1
ATOM 1782 C C . GLN A 1 240 ? 1.418 43.470 52.077 1.00 93.44 240 GLN A C 1
ATOM 1784 O O . GLN A 1 240 ? 0.655 43.119 52.977 1.00 93.44 240 GLN A O 1
ATOM 1789 N N . GLY A 1 241 ? 1.824 44.739 51.950 1.00 92.31 241 GLY A N 1
ATOM 1790 C CA . GLY A 1 241 ? 1.427 45.793 52.893 1.00 92.31 241 GLY A CA 1
ATOM 1791 C C . GLY A 1 241 ? -0.087 46.066 52.930 1.00 92.31 241 GLY A C 1
ATOM 1792 O O . GLY A 1 241 ? -0.630 46.446 53.970 1.00 92.31 241 GLY A O 1
ATOM 1793 N N . GLU A 1 242 ? -0.813 45.836 51.828 1.00 94.19 242 GLU A N 1
ATOM 1794 C CA . GLU A 1 242 ? -2.281 45.908 51.819 1.00 94.19 242 GLU A CA 1
ATOM 1795 C C . GLU A 1 242 ? -2.934 44.750 52.590 1.00 94.19 242 GLU A C 1
ATOM 1797 O O . GLU A 1 242 ? -3.912 44.987 53.305 1.00 94.19 242 GLU A O 1
ATOM 1802 N N . VAL A 1 243 ? -2.381 43.533 52.507 1.00 91.31 243 VAL A N 1
ATOM 1803 C CA . VAL A 1 243 ? -2.841 42.363 53.279 1.00 91.31 243 VAL A CA 1
ATOM 1804 C C . VAL A 1 243 ? -2.602 42.561 54.778 1.00 91.31 243 VAL A C 1
ATOM 1806 O O . VAL A 1 243 ? -3.535 42.398 55.565 1.00 91.31 243 VAL A O 1
ATOM 1809 N N . GLU A 1 244 ? -1.404 42.994 55.180 1.00 94.31 244 GLU A N 1
ATOM 1810 C CA . GLU A 1 244 ? -1.076 43.293 56.584 1.00 94.31 244 GLU A CA 1
ATOM 1811 C C . GLU A 1 244 ? -2.014 44.362 57.172 1.00 94.31 244 GLU A C 1
ATOM 1813 O O . GLU A 1 244 ? -2.548 44.214 58.276 1.00 94.31 244 GLU A O 1
ATOM 1818 N N . ARG A 1 245 ? -2.296 45.425 56.403 1.00 93.69 245 ARG A N 1
ATOM 1819 C CA . ARG A 1 245 ? -3.241 46.483 56.792 1.00 93.69 245 ARG A CA 1
ATOM 1820 C C . ARG A 1 245 ? -4.668 45.952 56.985 1.00 93.69 245 ARG A C 1
ATOM 1822 O O . ARG A 1 245 ? -5.372 46.436 57.876 1.00 93.69 245 ARG A O 1
ATOM 1829 N N . LEU A 1 246 ? -5.106 44.995 56.163 1.00 90.56 246 LEU A N 1
ATOM 1830 C CA . LEU A 1 246 ? -6.428 44.370 56.273 1.00 90.56 246 LEU A CA 1
ATOM 1831 C C . LEU A 1 246 ? -6.519 43.458 57.503 1.00 90.56 246 LEU A C 1
ATOM 1833 O O . LEU A 1 246 ? -7.428 43.654 58.312 1.00 90.56 246 LEU A O 1
ATOM 1837 N N . GLN A 1 247 ? -5.546 42.570 57.721 1.00 92.69 247 GLN A N 1
ATOM 1838 C CA . GLN A 1 247 ? -5.456 41.726 58.925 1.00 92.69 247 GLN A CA 1
ATOM 1839 C C . GLN A 1 247 ? -5.440 42.577 60.206 1.00 92.69 247 GLN A C 1
ATOM 1841 O O . GLN A 1 247 ? -6.205 42.347 61.146 1.00 92.69 247 GLN A O 1
ATOM 1846 N N . GLY A 1 248 ? -4.649 43.656 60.209 1.00 89.81 248 GLY A N 1
ATOM 1847 C CA . GLY A 1 248 ? -4.622 44.633 61.295 1.00 89.81 248 GLY A CA 1
ATOM 1848 C C . GLY A 1 248 ? -5.921 45.432 61.467 1.00 89.81 248 GLY A C 1
ATOM 1849 O O . GLY A 1 248 ? -6.080 46.109 62.481 1.00 89.81 248 GLY A O 1
ATOM 1850 N N . SER A 1 249 ? -6.858 45.413 60.513 1.00 89.88 249 SER A N 1
ATOM 1851 C CA . SER A 1 249 ? -8.209 45.979 60.679 1.00 89.88 249 SER A CA 1
ATOM 1852 C C . SER A 1 249 ? -9.206 44.949 61.221 1.00 89.88 249 SER A C 1
ATOM 1854 O O . SER A 1 249 ? -9.964 45.262 62.137 1.00 89.88 249 SER A O 1
ATOM 1856 N N . GLU A 1 250 ? -9.124 43.701 60.758 1.00 89.00 250 GLU A N 1
ATOM 1857 C CA . GLU A 1 250 ? -9.943 42.582 61.231 1.00 89.00 250 GLU A CA 1
ATOM 1858 C C . GLU A 1 250 ? -9.738 42.321 62.732 1.00 89.00 250 GLU A C 1
ATOM 1860 O O . GLU A 1 250 ? -10.705 42.259 63.494 1.00 89.00 250 GLU A O 1
ATOM 1865 N N . ALA A 1 251 ? -8.482 42.295 63.191 1.00 89.38 251 ALA A N 1
ATOM 1866 C CA . ALA A 1 251 ? -8.149 42.126 64.606 1.00 89.38 251 ALA A CA 1
ATOM 1867 C C . ALA A 1 251 ? -8.793 43.196 65.516 1.00 89.38 251 ALA A C 1
ATOM 1869 O O . ALA A 1 251 ? -9.218 42.887 66.629 1.00 89.38 251 ALA A O 1
ATOM 1870 N N . ARG A 1 252 ? -8.918 44.445 65.036 1.00 90.56 252 ARG A N 1
ATOM 1871 C CA . ARG A 1 252 ? -9.575 45.547 65.768 1.00 90.56 252 ARG A CA 1
ATOM 1872 C C . ARG A 1 252 ? -11.101 45.422 65.784 1.00 90.56 252 ARG A C 1
ATOM 1874 O O . ARG A 1 252 ? -11.725 45.777 66.781 1.00 90.56 252 ARG A O 1
ATOM 1881 N N . ASN A 1 253 ? -11.701 44.886 64.723 1.00 88.62 253 ASN A N 1
ATOM 1882 C CA . ASN A 1 253 ? -13.139 44.606 64.694 1.00 88.62 253 ASN A CA 1
ATOM 1883 C C . ASN A 1 253 ? -13.496 43.460 65.660 1.00 88.62 253 ASN A C 1
ATOM 1885 O O . ASN A 1 253 ? -14.487 43.540 66.386 1.00 88.62 253 ASN A O 1
ATOM 1889 N N . ASN A 1 254 ? -12.650 42.428 65.728 1.00 91.69 254 ASN A N 1
ATOM 1890 C CA . ASN A 1 254 ? -12.859 41.271 66.599 1.00 91.69 254 ASN A CA 1
ATOM 1891 C C . ASN A 1 254 ? -12.774 41.617 68.099 1.00 91.69 254 ASN A C 1
ATOM 1893 O O . ASN A 1 254 ? -13.612 41.152 68.874 1.00 91.69 254 ASN A O 1
ATOM 1897 N N . THR A 1 255 ? -11.843 42.480 68.524 1.00 91.19 255 THR A N 1
ATOM 1898 C CA . THR A 1 255 ? -11.783 42.938 69.928 1.00 91.19 255 THR A CA 1
ATOM 1899 C C . THR A 1 255 ? -12.962 43.844 70.297 1.00 91.19 255 THR A C 1
ATOM 1901 O O . THR A 1 255 ? -13.515 43.716 71.392 1.00 91.19 255 THR A O 1
ATOM 1904 N N . ALA A 1 256 ? -13.429 44.695 69.374 1.00 87.94 256 ALA A N 1
ATOM 1905 C CA . ALA A 1 256 ? -14.640 45.490 69.580 1.00 87.94 256 ALA A CA 1
ATOM 1906 C C . ALA A 1 256 ? -15.877 44.598 69.818 1.00 87.94 256 ALA A C 1
ATOM 1908 O O . ALA A 1 256 ? -16.605 44.806 70.793 1.00 87.94 256 ALA A O 1
ATOM 1909 N N . LEU A 1 257 ? -16.072 43.556 68.997 1.00 89.62 257 LEU A N 1
ATOM 1910 C CA . LEU A 1 257 ? -17.167 42.585 69.146 1.00 89.62 257 LEU A CA 1
ATOM 1911 C C . LEU A 1 257 ? -17.134 41.838 70.489 1.00 89.62 257 LEU A C 1
ATOM 1913 O O . LEU A 1 257 ? -18.187 41.608 71.084 1.00 89.62 257 LEU A O 1
ATOM 1917 N N . GLN A 1 258 ? -15.947 41.484 70.992 1.00 89.38 258 GLN A N 1
ATOM 1918 C CA . GLN A 1 258 ? -15.799 40.861 72.313 1.00 89.38 258 GLN A CA 1
ATOM 1919 C C . GLN A 1 258 ? -16.261 41.800 73.440 1.00 89.38 258 GLN A C 1
ATOM 1921 O O . GLN A 1 258 ? -17.044 41.381 74.294 1.00 89.38 258 GLN A O 1
ATOM 1926 N N . SER A 1 259 ? -15.874 43.082 73.401 1.00 88.50 259 SER A N 1
ATOM 1927 C CA . SER A 1 259 ? -16.276 44.062 74.428 1.00 88.50 259 SER A CA 1
ATOM 1928 C C . SER A 1 259 ? -17.797 44.284 74.508 1.00 88.50 259 SER A C 1
ATOM 1930 O O . SER A 1 259 ? -18.347 44.465 75.595 1.00 88.50 259 SER A O 1
ATOM 1932 N N . LEU A 1 260 ? -18.498 44.216 73.369 1.00 86.88 260 LEU A N 1
ATOM 1933 C CA . LEU A 1 260 ? -19.955 44.371 73.305 1.00 86.88 260 LEU A CA 1
ATOM 1934 C C . LEU A 1 260 ? -20.698 43.168 73.903 1.00 86.88 260 LEU A C 1
ATOM 1936 O O . LEU A 1 260 ? -21.715 43.352 74.569 1.00 86.88 260 LEU A O 1
ATOM 1940 N N . ARG A 1 261 ? -20.175 41.948 73.715 1.00 88.75 261 ARG A N 1
ATOM 1941 C CA . ARG A 1 261 ? -20.734 40.723 74.316 1.00 88.75 261 ARG A CA 1
ATOM 1942 C C . ARG A 1 261 ? -20.627 40.736 75.841 1.00 88.75 261 ARG A C 1
ATOM 1944 O O . ARG A 1 261 ? -21.590 40.387 76.513 1.00 88.75 261 ARG A O 1
ATOM 1951 N N . GLN A 1 262 ? -19.495 41.185 76.385 1.00 86.44 262 GLN A N 1
ATOM 1952 C CA . GLN A 1 262 ? -19.296 41.233 77.835 1.00 86.44 262 GLN A CA 1
ATOM 1953 C C . GLN A 1 262 ? -20.297 42.183 78.522 1.00 86.44 262 GLN A C 1
ATOM 1955 O O . GLN A 1 262 ? -20.985 41.782 79.462 1.00 86.44 262 GLN A O 1
ATOM 1960 N N . ARG A 1 263 ? -20.473 43.401 77.990 1.00 85.00 263 ARG A N 1
ATOM 1961 C CA . ARG A 1 263 ? -21.414 44.395 78.545 1.00 85.00 263 ARG A CA 1
ATOM 1962 C C . ARG A 1 263 ? -22.884 43.959 78.503 1.00 85.00 263 ARG A C 1
ATOM 1964 O O . ARG A 1 263 ? -23.680 44.473 79.283 1.00 85.00 263 ARG A O 1
ATOM 1971 N N . LEU A 1 264 ? -23.254 43.031 77.615 1.00 76.69 264 LEU A N 1
ATOM 1972 C CA . LEU A 1 264 ? -24.580 42.401 77.621 1.00 76.69 264 LEU A CA 1
ATOM 1973 C C . LEU A 1 264 ? -24.759 41.519 78.865 1.00 76.69 264 LEU A C 1
ATOM 1975 O O . LEU A 1 264 ? -25.687 41.746 79.637 1.00 76.69 264 LEU A O 1
ATOM 1979 N N . THR A 1 265 ? -23.821 40.601 79.116 1.00 78.88 265 THR A N 1
ATOM 1980 C CA . THR A 1 265 ? -23.899 39.669 80.259 1.00 78.88 265 THR A CA 1
ATOM 1981 C C . THR A 1 265 ? -23.898 40.374 81.623 1.00 78.88 265 THR A C 1
ATOM 1983 O O . THR A 1 265 ? -24.582 39.949 82.552 1.00 78.88 265 THR A O 1
ATOM 1986 N N . GLU A 1 266 ? -23.196 41.506 81.739 1.00 77.44 266 GLU A N 1
ATOM 1987 C CA . GLU A 1 266 ? -23.171 42.336 82.953 1.00 77.44 266 GLU A CA 1
ATOM 1988 C C . GLU A 1 266 ? -24.538 42.996 83.241 1.00 77.44 266 GLU A C 1
ATOM 1990 O O . GLU A 1 266 ? -24.955 43.094 84.396 1.00 77.44 266 GLU A O 1
ATOM 1995 N N . MET A 1 267 ? -25.275 43.398 82.197 1.00 69.62 267 MET A N 1
ATOM 1996 C CA . MET A 1 267 ? -26.616 43.994 82.314 1.00 69.62 267 MET A CA 1
ATOM 1997 C C . MET A 1 267 ? -27.710 42.971 82.656 1.00 69.62 267 MET A C 1
ATOM 1999 O O . MET A 1 267 ? -28.744 43.340 83.218 1.00 69.62 267 MET A O 1
ATOM 2003 N N . GLU A 1 268 ? -27.502 41.698 82.321 1.00 67.00 268 GLU A N 1
ATOM 2004 C CA . GLU A 1 268 ? -28.440 40.607 82.609 1.00 67.00 268 GLU A CA 1
ATOM 2005 C C . GLU A 1 268 ? -28.379 40.181 84.085 1.00 67.00 268 GLU A C 1
ATOM 2007 O O . GLU A 1 268 ? -29.421 39.986 84.713 1.00 67.00 268 GLU A O 1
ATOM 2012 N N . GLY A 1 269 ? -27.177 40.121 84.672 1.00 62.81 269 GLY A N 1
ATOM 2013 C CA . GLY A 1 269 ? -26.979 39.721 86.072 1.00 62.81 269 GLY A CA 1
ATOM 2014 C C . GLY A 1 269 ? -27.557 40.690 87.114 1.00 62.81 269 GLY A C 1
ATOM 2015 O O . GLY A 1 269 ? -27.925 40.272 88.208 1.00 62.81 269 GLY A O 1
ATOM 2016 N N . ALA A 1 270 ? -27.702 41.976 86.785 1.00 59.97 270 ALA A N 1
ATOM 2017 C CA . ALA A 1 270 ? -28.106 43.026 87.729 1.00 59.97 270 ALA A CA 1
ATOM 2018 C C . ALA A 1 270 ? -29.612 43.050 88.098 1.00 59.97 270 ALA A C 1
ATOM 2020 O O . ALA A 1 270 ? -30.072 44.002 88.729 1.00 59.97 270 ALA A O 1
ATOM 2021 N N . ARG A 1 271 ? -30.410 42.055 87.675 1.00 52.88 271 ARG A N 1
ATOM 2022 C CA . ARG A 1 271 ? -31.889 42.125 87.668 1.00 52.88 271 ARG A CA 1
ATOM 2023 C C . ARG A 1 271 ? -32.647 41.293 88.713 1.00 52.88 271 ARG A C 1
ATOM 2025 O O . ARG A 1 271 ? -33.874 41.365 88.719 1.00 52.88 271 ARG A O 1
ATOM 2032 N N . GLY A 1 272 ? -31.989 40.525 89.586 1.00 57.38 272 GLY A N 1
ATOM 2033 C CA . GLY A 1 272 ? -32.697 39.635 90.522 1.00 57.38 272 GLY A CA 1
ATOM 2034 C C . GLY A 1 272 ? -32.025 39.463 91.883 1.00 57.38 272 GLY A C 1
ATOM 2035 O O . GLY A 1 272 ? -31.054 38.725 91.993 1.00 57.38 272 GLY A O 1
ATOM 2036 N N . GLY A 1 273 ? -32.591 40.084 92.923 1.00 54.31 273 GLY A N 1
ATOM 2037 C CA . GLY A 1 273 ? -32.157 39.926 94.314 1.00 54.31 273 GLY A CA 1
ATOM 2038 C C . GLY A 1 273 ? -33.324 39.933 95.307 1.00 54.31 273 GLY A C 1
ATOM 2039 O O . GLY A 1 273 ? -34.255 40.723 95.174 1.00 54.31 273 GLY A O 1
ATOM 2040 N N . GLU A 1 274 ? -33.253 39.028 96.284 1.00 53.28 274 GLU A N 1
ATOM 2041 C CA . GLU A 1 274 ? -33.936 39.037 97.594 1.00 53.28 274 GLU A CA 1
ATOM 2042 C C . GLU A 1 274 ? -35.476 38.955 97.609 1.00 53.28 274 GLU A C 1
ATOM 2044 O O . GLU A 1 274 ? -36.000 37.903 97.975 1.00 53.28 274 GLU A O 1
ATOM 2049 N N . ASP A 1 275 ? -36.225 39.963 97.149 1.00 53.38 275 ASP A N 1
ATOM 2050 C CA . ASP A 1 275 ? -37.712 39.962 97.147 1.00 53.38 275 ASP A CA 1
ATOM 2051 C C . ASP A 1 275 ? -38.304 38.831 96.270 1.00 53.38 275 ASP A C 1
ATOM 2053 O O . ASP A 1 275 ? -39.455 38.403 96.392 1.00 53.38 275 ASP A O 1
ATOM 2057 N N . SER A 1 276 ? -37.461 38.292 95.388 1.00 54.91 276 SER A N 1
ATOM 2058 C CA . SER A 1 276 ? -37.733 37.092 94.608 1.00 54.91 276 SER A CA 1
ATOM 2059 C C . SER A 1 276 ? -37.733 35.800 95.436 1.00 54.91 276 SER A C 1
ATOM 2061 O O . SER A 1 276 ? -38.514 34.914 95.116 1.00 54.91 276 SER A O 1
ATOM 2063 N N . GLN A 1 277 ? -36.919 35.639 96.488 1.00 57.81 277 GLN A N 1
ATOM 2064 C CA . GLN A 1 277 ? -36.617 34.310 97.052 1.00 57.81 277 GLN A CA 1
ATOM 2065 C C . GLN A 1 277 ? -37.786 33.621 97.774 1.00 57.81 277 GLN A C 1
ATOM 2067 O O . GLN A 1 277 ? -37.907 32.401 97.669 1.00 57.81 277 GLN A O 1
ATOM 2072 N N . GLN A 1 278 ? -38.675 34.358 98.448 1.00 55.97 278 GLN A N 1
ATOM 2073 C CA . GLN A 1 278 ? -39.869 33.756 99.067 1.00 55.97 278 GLN A CA 1
ATOM 2074 C C . GLN A 1 278 ? -40.954 33.429 98.035 1.00 55.97 278 GLN A C 1
ATOM 2076 O O . GLN A 1 278 ? -41.488 32.324 98.033 1.00 55.97 278 GLN A O 1
ATOM 2081 N N . ARG A 1 279 ? -41.213 34.326 97.074 1.00 61.19 279 ARG A N 1
ATOM 2082 C CA . ARG A 1 279 ? -42.106 34.007 95.947 1.00 61.19 279 ARG A CA 1
ATOM 2083 C C . ARG A 1 279 ? -41.549 32.863 95.104 1.00 61.19 279 ARG A C 1
ATOM 2085 O O . ARG A 1 279 ? -42.313 32.033 94.628 1.00 61.19 279 ARG A O 1
ATOM 2092 N N . LEU A 1 280 ? -40.226 32.776 94.958 1.00 58.00 280 LEU A N 1
ATOM 2093 C CA . LEU A 1 280 ? -39.553 31.678 94.278 1.00 58.00 280 LEU A CA 1
ATOM 2094 C C . LEU A 1 280 ? -39.717 30.348 95.007 1.00 58.00 280 LEU A C 1
ATOM 2096 O O . LEU A 1 280 ? -39.771 29.359 94.296 1.00 58.00 280 LEU A O 1
ATOM 2100 N N . SER A 1 281 ? -39.795 30.255 96.339 1.00 64.25 281 SER A N 1
ATOM 2101 C CA . SER A 1 281 ? -39.972 28.946 96.992 1.00 64.25 281 SER A CA 1
ATOM 2102 C C . SER A 1 281 ? -41.383 28.392 96.773 1.00 64.25 281 SER A C 1
ATOM 2104 O O . SER A 1 281 ? -41.528 27.243 96.354 1.00 64.25 281 SER A O 1
ATOM 2106 N N . GLU A 1 282 ? -42.414 29.223 96.940 1.00 70.88 282 GLU A N 1
ATOM 2107 C CA . GLU A 1 282 ? -43.805 28.866 96.636 1.00 70.88 282 GLU A CA 1
ATOM 2108 C C . GLU A 1 282 ? -43.968 28.533 95.147 1.00 70.88 282 GLU A C 1
ATOM 2110 O O . GLU A 1 282 ? -44.412 27.431 94.801 1.00 70.88 282 GLU A O 1
ATOM 2115 N N . LEU A 1 283 ? -43.485 29.415 94.260 1.00 68.44 283 LEU A N 1
ATOM 2116 C CA . LEU A 1 283 ? -43.444 29.156 92.823 1.00 68.44 283 LEU A CA 1
ATOM 2117 C C . LEU A 1 283 ? -42.629 27.902 92.494 1.00 68.44 283 LEU A C 1
ATOM 2119 O O . LEU A 1 283 ? -43.062 27.160 91.634 1.00 68.44 283 LEU A O 1
ATOM 2123 N N . HIS A 1 284 ? -41.517 27.578 93.162 1.00 71.19 284 HIS A N 1
ATOM 2124 C CA . HIS A 1 284 ? -40.772 26.337 92.896 1.00 71.19 284 HIS A CA 1
ATOM 2125 C C . HIS A 1 284 ? -41.586 25.080 93.221 1.00 71.19 284 HIS A C 1
ATOM 2127 O O . HIS A 1 284 ? -41.406 24.069 92.542 1.00 71.19 284 HIS A O 1
ATOM 2133 N N . THR A 1 285 ? -42.491 25.119 94.205 1.00 75.62 285 THR A N 1
ATOM 2134 C CA . THR A 1 285 ? -43.381 23.977 94.475 1.00 75.62 285 THR A CA 1
ATOM 2135 C C . THR A 1 285 ? -44.476 23.839 93.419 1.00 75.62 285 THR A C 1
ATOM 2137 O O . THR A 1 285 ? -44.721 22.727 92.949 1.00 75.62 285 THR A O 1
ATOM 2140 N N . GLU A 1 286 ? -45.075 24.947 92.972 1.00 77.25 286 GLU A N 1
ATOM 2141 C CA . GLU A 1 286 ? -46.164 24.903 91.989 1.00 77.25 286 GLU A CA 1
ATOM 2142 C C . GLU A 1 286 ? -45.652 24.747 90.553 1.00 77.25 286 GLU A C 1
ATOM 2144 O O . GLU A 1 286 ? -46.139 23.894 89.823 1.00 77.25 286 GLU A O 1
ATOM 2149 N N . ILE A 1 287 ? -44.561 25.424 90.185 1.00 73.00 287 ILE A N 1
ATOM 2150 C CA . ILE A 1 287 ? -43.731 25.091 89.017 1.00 73.00 287 ILE A CA 1
ATOM 2151 C C . ILE A 1 287 ? -43.219 23.648 89.136 1.00 73.00 287 ILE A C 1
ATOM 2153 O O . ILE A 1 287 ? -43.044 22.993 88.121 1.00 73.00 287 ILE A O 1
ATOM 2157 N N . GLY A 1 288 ? -43.019 23.098 90.336 1.00 79.06 288 GLY A N 1
ATOM 2158 C CA . GLY A 1 288 ? -42.693 21.682 90.536 1.00 79.06 288 GLY A CA 1
ATOM 2159 C C . GLY A 1 288 ? -43.821 20.730 90.116 1.00 79.06 288 GLY A C 1
ATOM 2160 O O . GLY A 1 288 ? -43.549 19.701 89.497 1.00 79.06 288 GLY A O 1
ATOM 2161 N N . ARG A 1 289 ? -45.086 21.079 90.397 1.00 79.94 289 ARG A N 1
ATOM 2162 C CA . ARG A 1 289 ? -46.270 20.342 89.912 1.00 79.94 289 ARG A CA 1
ATOM 2163 C C . ARG A 1 289 ? -46.499 20.565 88.422 1.00 79.94 289 ARG A C 1
ATOM 2165 O O . ARG A 1 289 ? -46.614 19.599 87.674 1.00 79.94 289 ARG A O 1
ATOM 2172 N N . LEU A 1 290 ? -46.503 21.824 87.993 1.00 80.44 290 LEU A N 1
ATOM 2173 C CA . LEU A 1 290 ? -46.715 22.221 86.606 1.00 80.44 290 LEU A CA 1
ATOM 2174 C C . LEU A 1 290 ? -45.616 21.678 85.693 1.00 80.44 290 LEU A C 1
ATOM 2176 O O . LEU A 1 290 ? -45.951 21.208 84.621 1.00 80.44 290 LEU A O 1
ATOM 2180 N N . ARG A 1 291 ? -44.343 21.621 86.117 1.00 80.00 291 ARG A N 1
ATOM 2181 C CA . ARG A 1 291 ? -43.278 20.928 85.368 1.00 80.00 291 ARG A CA 1
ATOM 2182 C C . ARG A 1 291 ? -43.552 19.438 85.233 1.00 80.00 291 ARG A C 1
ATOM 2184 O O . ARG A 1 291 ? -43.282 18.915 84.171 1.00 80.00 291 ARG A O 1
ATOM 2191 N N . LYS A 1 292 ? -44.082 18.744 86.247 1.00 82.38 292 LYS A N 1
ATOM 2192 C CA . LYS A 1 292 ? -44.423 17.315 86.102 1.00 82.38 292 LYS A CA 1
ATOM 2193 C C . LYS A 1 292 ? -45.582 17.106 85.133 1.00 82.38 292 LYS A C 1
ATOM 2195 O O . LYS A 1 292 ? -45.434 16.337 84.196 1.00 82.38 292 LYS A O 1
ATOM 2200 N N . ALA A 1 293 ? -46.678 17.845 85.301 1.00 81.88 293 ALA A N 1
ATOM 2201 C CA . ALA A 1 293 ? -47.825 17.771 84.395 1.00 81.88 293 ALA A CA 1
ATOM 2202 C C . ALA A 1 293 ? -47.469 18.213 82.962 1.00 81.88 293 ALA A C 1
ATOM 2204 O O . ALA A 1 293 ? -47.942 17.615 81.999 1.00 81.88 293 ALA A O 1
ATOM 2205 N N . LEU A 1 294 ? -46.604 19.224 82.818 1.00 80.25 294 LEU A N 1
ATOM 2206 C CA . LEU A 1 294 ? -46.047 19.656 81.540 1.00 80.25 294 LEU A CA 1
ATOM 2207 C C . LEU A 1 294 ? -45.140 18.576 80.954 1.00 80.25 294 LEU A C 1
ATOM 2209 O O . LEU A 1 294 ? -45.324 18.257 79.799 1.00 80.25 294 LEU A O 1
ATOM 2213 N N . HIS A 1 295 ? -44.244 17.952 81.720 1.00 83.50 295 HIS A N 1
ATOM 2214 C CA . HIS A 1 295 ? -43.335 16.923 81.200 1.00 83.50 295 HIS A CA 1
ATOM 2215 C C . HIS A 1 295 ? -44.060 15.609 80.862 1.00 83.50 295 HIS A C 1
ATOM 2217 O O . HIS A 1 295 ? -43.706 14.929 79.906 1.00 83.50 295 HIS A O 1
ATOM 2223 N N . GLU A 1 296 ? -45.129 15.270 81.587 1.00 84.19 296 GLU A N 1
ATOM 2224 C CA . GLU A 1 296 ? -46.066 14.201 81.218 1.00 84.19 296 GLU A CA 1
ATOM 2225 C C . GLU A 1 296 ? -46.843 14.551 79.937 1.00 84.19 296 GLU A C 1
ATOM 2227 O O . GLU A 1 296 ? -47.097 13.671 79.112 1.00 84.19 296 GLU A O 1
ATOM 2232 N N . LYS A 1 297 ? -47.177 15.835 79.730 1.00 82.94 297 LYS A N 1
ATOM 2233 C CA . LYS A 1 297 ? -47.802 16.323 78.495 1.00 82.94 297 LYS A CA 1
ATOM 2234 C C . LYS A 1 297 ? -46.830 16.354 77.322 1.00 82.94 297 LYS A C 1
ATOM 2236 O O . LYS A 1 297 ? -47.156 15.732 76.322 1.00 82.94 297 LYS A O 1
ATOM 2241 N N . GLU A 1 298 ? -45.646 16.937 77.471 1.00 82.44 298 GLU A N 1
ATOM 2242 C CA . GLU A 1 298 ? -44.518 16.897 76.533 1.00 82.44 298 GLU A CA 1
ATOM 2243 C C . GLU A 1 298 ? -44.193 15.451 76.148 1.00 82.44 298 GLU A C 1
ATOM 2245 O O . GLU A 1 298 ? -44.098 15.155 74.968 1.00 82.44 298 GLU A O 1
ATOM 2250 N N . ALA A 1 299 ? -44.116 14.516 77.101 1.00 84.38 299 ALA A N 1
ATOM 2251 C CA . ALA A 1 299 ? -43.873 13.104 76.801 1.00 84.38 299 ALA A CA 1
ATOM 2252 C C . ALA A 1 299 ? -45.053 12.414 76.091 1.00 84.38 299 ALA A C 1
ATOM 2254 O O . ALA A 1 299 ? -44.835 11.453 75.356 1.00 84.38 299 ALA A O 1
ATOM 2255 N N . SER A 1 300 ? -46.297 12.862 76.297 1.00 82.19 300 SER A N 1
ATOM 2256 C CA . SER A 1 300 ? -47.446 12.390 75.507 1.00 82.19 300 SER A CA 1
ATOM 2257 C C . SER A 1 300 ? -47.478 13.012 74.108 1.00 82.19 300 SER A C 1
ATOM 2259 O O . SER A 1 300 ? -47.781 12.322 73.141 1.00 82.19 300 SER A O 1
ATOM 2261 N N . GLU A 1 301 ? -47.097 14.283 73.996 1.00 80.25 301 GLU A N 1
ATOM 2262 C CA . GLU A 1 301 ? -47.078 15.053 72.758 1.00 80.25 301 GLU A CA 1
ATOM 2263 C C . GLU A 1 301 ? -45.942 14.577 71.849 1.00 80.25 301 GLU A C 1
ATOM 2265 O O . GLU A 1 301 ? -46.199 14.269 70.694 1.00 80.25 301 GLU A O 1
ATOM 2270 N N . GLN A 1 302 ? -44.738 14.371 72.392 1.00 84.75 302 GLN A N 1
ATOM 2271 C CA . GLN A 1 302 ? -43.585 13.770 71.712 1.00 84.75 302 GLN A CA 1
ATOM 2272 C C . GLN A 1 302 ? -43.871 12.354 71.203 1.00 84.75 302 GLN A C 1
ATOM 2274 O O . GLN A 1 302 ? -43.361 11.989 70.151 1.00 84.75 302 GLN A O 1
ATOM 2279 N N . ARG A 1 303 ? -44.696 11.559 71.906 1.00 84.81 303 ARG A N 1
ATOM 2280 C CA . ARG A 1 303 ? -45.156 10.252 71.396 1.00 84.81 303 ARG A CA 1
ATOM 2281 C C . ARG A 1 303 ? -46.105 10.426 70.221 1.00 84.81 303 ARG A C 1
ATOM 2283 O O . ARG A 1 303 ? -45.870 9.839 69.179 1.00 84.81 303 ARG A O 1
ATOM 2290 N N . THR A 1 304 ? -47.115 11.289 70.337 1.00 83.00 304 THR A N 1
ATOM 2291 C CA . THR A 1 304 ? -48.012 11.560 69.201 1.00 83.00 304 THR A CA 1
ATOM 2292 C C . THR A 1 304 ? -47.304 12.248 68.029 1.00 83.00 304 THR A C 1
ATOM 2294 O O . THR A 1 304 ? -47.721 12.073 66.891 1.00 83.00 304 THR A O 1
ATOM 2297 N N . GLN A 1 305 ? -46.228 13.002 68.283 1.00 84.88 305 GLN A N 1
ATOM 2298 C CA . GLN A 1 305 ? -45.364 13.593 67.264 1.00 84.88 305 GLN A CA 1
ATOM 2299 C C . GLN A 1 305 ? -44.510 12.516 66.593 1.00 84.88 305 GLN A C 1
ATOM 2301 O O . GLN A 1 305 ? -44.532 12.454 65.375 1.00 84.88 305 GLN A O 1
ATOM 2306 N N . SER A 1 306 ? -43.850 11.616 67.331 1.00 84.19 306 SER A N 1
ATOM 2307 C CA . SER A 1 306 ? -43.060 10.540 66.713 1.00 84.19 306 SER A CA 1
ATOM 2308 C C . SER A 1 306 ? -43.923 9.486 66.007 1.00 84.19 306 SER A C 1
ATOM 2310 O O . SER A 1 306 ? -43.524 8.970 64.967 1.00 84.19 306 SER A O 1
ATOM 2312 N N . GLU A 1 307 ? -45.131 9.212 66.506 1.00 88.88 307 GLU A N 1
ATOM 2313 C CA . GLU A 1 307 ? -46.150 8.409 65.816 1.00 88.88 307 GLU A CA 1
ATOM 2314 C C . GLU A 1 307 ? -46.609 9.097 64.514 1.00 88.88 307 GLU A C 1
ATOM 2316 O O . GLU A 1 307 ? -46.708 8.445 63.473 1.00 88.88 307 GLU A O 1
ATOM 2321 N N . LEU A 1 308 ? -46.832 10.418 64.536 1.00 86.12 308 LEU A N 1
ATOM 2322 C CA . LEU A 1 308 ? -47.208 11.203 63.355 1.00 86.12 308 LEU A CA 1
ATOM 2323 C C . LEU A 1 308 ? -46.061 11.332 62.339 1.00 86.12 308 LEU A C 1
ATOM 2325 O O . LEU A 1 308 ? -46.311 11.208 61.144 1.00 86.12 308 LEU A O 1
ATOM 2329 N N . GLU A 1 309 ? -44.826 11.550 62.789 1.00 89.75 309 GLU A N 1
ATOM 2330 C CA . GLU A 1 309 ? -43.612 11.593 61.965 1.00 89.75 309 GLU A CA 1
ATOM 2331 C C . GLU A 1 309 ? -43.348 10.233 61.307 1.00 89.75 309 GLU A C 1
ATOM 2333 O O . GLU A 1 309 ? -43.045 10.185 60.117 1.00 89.75 309 GLU A O 1
ATOM 2338 N N . ALA A 1 310 ? -43.549 9.122 62.028 1.00 88.94 310 ALA A N 1
ATOM 2339 C CA . ALA A 1 310 ? -43.487 7.778 61.452 1.00 88.94 310 ALA A CA 1
ATOM 2340 C C . ALA A 1 310 ? -44.563 7.572 60.370 1.00 88.94 310 ALA A C 1
ATOM 2342 O O . ALA A 1 310 ? -44.242 7.159 59.257 1.00 88.94 310 ALA A O 1
ATOM 2343 N N . CYS A 1 311 ? -45.819 7.947 60.644 1.00 86.81 311 CYS A N 1
ATOM 2344 C CA . CYS A 1 311 ? -46.896 7.879 59.649 1.00 86.81 311 CYS A CA 1
ATOM 2345 C C . CYS A 1 311 ? -46.623 8.777 58.428 1.00 86.81 311 CYS A C 1
ATOM 2347 O O . CYS A 1 311 ? -46.962 8.415 57.303 1.00 86.81 311 CYS A O 1
ATOM 2349 N N . GLN A 1 312 ? -46.014 9.949 58.625 1.00 86.12 312 GLN A N 1
ATOM 2350 C CA . GLN A 1 312 ? -45.615 10.842 57.536 1.00 86.12 312 GLN A CA 1
ATOM 2351 C C . GLN A 1 312 ? -44.480 10.237 56.706 1.00 86.12 312 GLN A C 1
ATOM 2353 O O . GLN A 1 312 ? -44.587 10.233 55.483 1.00 86.12 312 GLN A O 1
ATOM 2358 N N . ALA A 1 313 ? -43.461 9.650 57.339 1.00 88.94 313 ALA A N 1
ATOM 2359 C CA . ALA A 1 313 ? -42.369 8.970 56.648 1.00 88.94 313 ALA A CA 1
ATOM 2360 C C . ALA A 1 313 ? -42.859 7.771 55.814 1.00 88.94 313 ALA A C 1
ATOM 2362 O O . ALA A 1 313 ? -42.441 7.620 54.669 1.00 88.94 313 ALA A O 1
ATOM 2363 N N . GLU A 1 314 ? -43.795 6.962 56.324 1.00 91.19 314 GLU A N 1
ATOM 2364 C CA . GLU A 1 314 ? -44.417 5.869 55.556 1.00 91.19 314 GLU A CA 1
ATOM 2365 C C . GLU A 1 314 ? -45.256 6.389 54.370 1.00 91.19 314 GLU A C 1
ATOM 2367 O O . GLU A 1 314 ? -45.225 5.820 53.273 1.00 91.19 314 GLU A O 1
ATOM 2372 N N . VAL A 1 315 ? -45.981 7.500 54.547 1.00 88.25 315 VAL A N 1
ATOM 2373 C CA . VAL A 1 315 ? -46.752 8.151 53.471 1.00 88.25 315 VAL A CA 1
ATOM 2374 C C . VAL A 1 315 ? -45.841 8.801 52.422 1.00 88.25 315 VAL A C 1
ATOM 2376 O O . VAL A 1 315 ? -46.164 8.775 51.235 1.00 88.25 315 VAL A O 1
ATOM 2379 N N . GLU A 1 316 ? -44.698 9.361 52.811 1.00 91.50 316 GLU A N 1
ATOM 2380 C CA . GLU A 1 316 ? -43.711 9.896 51.869 1.00 91.50 316 GLU A CA 1
ATOM 2381 C C . GLU A 1 316 ? -42.950 8.778 51.150 1.00 91.50 316 GLU A C 1
ATOM 2383 O O . GLU A 1 316 ? -42.823 8.835 49.928 1.00 91.50 316 GLU A O 1
ATOM 2388 N N . GLU A 1 317 ? -42.541 7.706 51.837 1.00 90.69 317 GLU A N 1
ATOM 2389 C CA . GLU A 1 317 ? -41.897 6.562 51.184 1.00 90.69 317 GLU A CA 1
ATOM 2390 C C . GLU A 1 317 ? -42.839 5.888 50.175 1.00 90.69 317 GLU A C 1
ATOM 2392 O O . GLU A 1 317 ? -42.440 5.599 49.046 1.00 90.69 317 GLU A O 1
ATOM 2397 N N . THR A 1 318 ? -44.111 5.677 50.529 1.00 86.56 318 THR A N 1
ATOM 2398 C CA . THR A 1 318 ? -45.094 5.110 49.591 1.00 86.56 318 THR A CA 1
ATOM 2399 C C . THR A 1 318 ? -45.370 6.034 48.404 1.00 86.56 318 THR A C 1
ATOM 2401 O O . THR A 1 318 ? -45.452 5.541 47.279 1.00 86.56 318 THR A O 1
ATOM 2404 N N . ARG A 1 319 ? -45.411 7.361 48.595 1.00 90.44 319 ARG A N 1
ATOM 2405 C CA . ARG A 1 319 ? -45.477 8.334 47.486 1.00 90.44 319 ARG A CA 1
ATOM 2406 C C . ARG A 1 319 ? -44.244 8.286 46.588 1.00 90.44 319 ARG A C 1
ATOM 2408 O O . ARG A 1 319 ? -44.404 8.267 45.374 1.00 90.44 319 ARG A O 1
ATOM 2415 N N . HIS A 1 320 ? -43.038 8.222 47.152 1.00 89.62 320 HIS A N 1
ATOM 2416 C CA . HIS A 1 320 ? -41.805 8.086 46.372 1.00 89.62 320 HIS A CA 1
ATOM 2417 C C . HIS A 1 320 ? -41.773 6.770 45.586 1.00 89.62 320 HIS A C 1
ATOM 2419 O O . HIS A 1 320 ? -41.418 6.769 44.412 1.00 89.62 320 HIS A O 1
ATOM 2425 N N . ARG A 1 321 ? -42.210 5.654 46.184 1.00 91.69 321 ARG A N 1
ATOM 2426 C CA . ARG A 1 321 ? -42.334 4.366 45.481 1.00 91.69 321 ARG A CA 1
ATOM 2427 C C . ARG A 1 321 ? -43.324 4.438 44.310 1.00 91.69 321 ARG A C 1
ATOM 2429 O O . ARG A 1 321 ? -43.038 3.853 43.273 1.00 91.69 321 ARG A O 1
ATOM 2436 N N . VAL A 1 322 ? -44.446 5.153 44.448 1.00 89.00 322 VAL A N 1
ATOM 2437 C CA . VAL A 1 322 ? -45.407 5.373 43.346 1.00 89.00 322 VAL A CA 1
ATOM 2438 C C . VAL A 1 322 ? -44.807 6.269 42.259 1.00 89.00 322 VAL A C 1
ATOM 2440 O O . VAL A 1 322 ? -44.744 5.838 41.113 1.00 89.00 322 VAL A O 1
ATOM 2443 N N . ALA A 1 323 ? -44.280 7.443 42.613 1.00 89.06 323 ALA A N 1
ATOM 2444 C CA . ALA A 1 323 ? -43.709 8.388 41.651 1.00 89.06 323 ALA A CA 1
ATOM 2445 C C . ALA A 1 323 ? -42.548 7.779 40.840 1.00 89.06 323 ALA A C 1
ATOM 2447 O O . ALA A 1 323 ? -42.484 7.956 39.628 1.00 89.06 323 ALA A O 1
ATOM 2448 N N . ASN A 1 324 ? -41.676 6.990 41.479 1.00 92.12 324 ASN A N 1
ATOM 2449 C CA . ASN A 1 324 ? -40.592 6.286 40.788 1.00 92.12 324 ASN A CA 1
ATOM 2450 C C . ASN A 1 324 ? -41.118 5.226 39.797 1.00 92.12 324 ASN A C 1
ATOM 2452 O O . ASN A 1 324 ? -40.488 4.977 38.772 1.00 92.12 324 ASN A O 1
ATOM 2456 N N . LEU A 1 325 ? -42.251 4.575 40.092 1.00 87.81 325 LEU A N 1
ATOM 2457 C CA . LEU A 1 325 ? -42.881 3.607 39.183 1.00 87.81 325 LEU A CA 1
ATOM 2458 C C . LEU A 1 325 ? -43.601 4.298 38.018 1.00 87.81 325 LEU A C 1
ATOM 2460 O O . LEU A 1 325 ? -43.591 3.765 36.911 1.00 87.81 325 LEU A O 1
ATOM 2464 N N . GLU A 1 326 ? -44.185 5.474 38.253 1.00 87.69 326 GLU A N 1
ATOM 2465 C CA . GLU A 1 326 ? -44.767 6.333 37.215 1.00 87.69 326 GLU A CA 1
ATOM 2466 C C . GLU A 1 326 ? -43.670 6.854 36.267 1.00 87.69 326 GLU A C 1
ATOM 2468 O O . GLU A 1 326 ? -43.776 6.655 35.058 1.00 87.69 326 GLU A O 1
ATOM 2473 N N . GLU A 1 327 ? -42.560 7.381 36.801 1.00 89.00 327 GLU A N 1
ATOM 2474 C CA . GLU A 1 327 ? -41.384 7.805 36.022 1.00 89.00 327 GLU A CA 1
ATOM 2475 C C . GLU A 1 327 ? -40.818 6.646 35.183 1.00 89.00 327 GLU A C 1
ATOM 2477 O O . GLU A 1 327 ? -40.686 6.770 33.968 1.00 89.00 327 GLU A O 1
ATOM 2482 N N . MET A 1 328 ? -40.572 5.473 35.784 1.00 88.75 328 MET A N 1
ATOM 2483 C CA . MET A 1 328 ? -40.091 4.286 35.055 1.00 88.75 328 MET A CA 1
ATOM 2484 C C . MET A 1 328 ? -41.057 3.794 33.963 1.00 88.75 328 MET A C 1
ATOM 2486 O O . MET A 1 328 ? -40.616 3.193 32.980 1.00 88.75 328 MET A O 1
ATOM 2490 N N . TYR A 1 329 ? -42.364 4.006 34.130 1.00 85.44 329 TYR A N 1
ATOM 2491 C CA . TYR A 1 329 ? -43.384 3.633 33.151 1.00 85.44 329 TYR A CA 1
ATOM 2492 C C . TYR A 1 329 ? -43.439 4.625 31.981 1.00 85.44 329 TYR A C 1
ATOM 2494 O O . TYR A 1 329 ? -43.460 4.197 30.823 1.00 85.44 329 TYR A O 1
ATOM 2502 N N . GLU A 1 330 ? -43.403 5.931 32.257 1.00 85.94 330 GLU A N 1
ATOM 2503 C CA . GLU A 1 330 ? -43.335 6.967 31.221 1.00 85.94 330 GLU A CA 1
ATOM 2504 C C . GLU A 1 330 ? -42.046 6.850 30.401 1.00 85.94 330 GLU A C 1
ATOM 2506 O O . GLU A 1 330 ? -42.098 6.860 29.171 1.00 85.94 330 GLU A O 1
ATOM 2511 N N . ASP A 1 331 ? -40.907 6.632 31.060 1.00 86.62 331 ASP A N 1
ATOM 2512 C CA . ASP A 1 331 ? -39.598 6.483 30.420 1.00 86.62 331 ASP A CA 1
ATOM 2513 C C . ASP A 1 331 ? -39.548 5.238 29.506 1.00 86.62 331 ASP A C 1
ATOM 2515 O O . ASP A 1 331 ? -39.019 5.283 28.391 1.00 86.62 331 ASP A O 1
ATOM 2519 N N . LEU A 1 332 ? -40.194 4.133 29.909 1.00 85.31 332 LEU A N 1
ATOM 2520 C CA . LEU A 1 332 ? -40.355 2.934 29.077 1.00 85.31 332 LEU A CA 1
ATOM 2521 C C . LEU A 1 332 ? -41.233 3.195 27.840 1.00 85.31 332 LEU A C 1
ATOM 2523 O O . LEU A 1 332 ? -40.889 2.757 26.737 1.00 85.31 332 LEU A O 1
ATOM 2527 N N . CYS A 1 333 ? -42.349 3.912 28.000 1.00 83.69 333 CYS A N 1
ATOM 2528 C CA . CYS A 1 333 ? -43.242 4.253 26.889 1.00 83.69 333 CYS A CA 1
ATOM 2529 C C . CYS A 1 333 ? -42.587 5.250 25.917 1.00 83.69 333 CYS A C 1
ATOM 2531 O O . CYS A 1 333 ? -42.698 5.086 24.699 1.00 83.69 333 CYS A O 1
ATOM 2533 N N . LEU A 1 334 ? -41.814 6.212 26.430 1.00 83.88 334 LEU A N 1
ATOM 2534 C CA . LEU A 1 334 ? -41.011 7.146 25.641 1.00 83.88 334 LEU A CA 1
ATOM 2535 C C . LEU A 1 334 ? -39.929 6.412 24.832 1.00 83.88 334 LEU A C 1
ATOM 2537 O O . LEU A 1 334 ? -39.796 6.633 23.627 1.00 83.88 334 LEU A O 1
ATOM 2541 N N . GLN A 1 335 ? -39.187 5.492 25.460 1.00 85.50 335 GLN A N 1
ATOM 2542 C CA . GLN A 1 335 ? -38.169 4.676 24.786 1.00 85.50 335 GLN A CA 1
ATOM 2543 C C . GLN A 1 335 ? -38.774 3.778 23.693 1.00 85.50 335 GLN A C 1
ATOM 2545 O O . GLN A 1 335 ? -38.172 3.624 22.626 1.00 85.50 335 GLN A O 1
ATOM 2550 N N . LEU A 1 336 ? -39.977 3.232 23.913 1.00 82.50 336 LEU A N 1
ATOM 2551 C CA . LEU A 1 336 ? -40.736 2.499 22.894 1.00 82.50 336 LEU A CA 1
ATOM 2552 C C . LEU A 1 336 ? -41.166 3.410 21.735 1.00 82.50 336 LEU A C 1
ATOM 2554 O O . LEU A 1 336 ? -40.888 3.080 20.583 1.00 82.50 336 LEU A O 1
ATOM 2558 N N . ALA A 1 337 ? -41.774 4.567 22.011 1.00 82.69 337 ALA A N 1
ATOM 2559 C CA . ALA A 1 337 ? -42.211 5.515 20.982 1.00 82.69 337 ALA A CA 1
ATOM 2560 C C . ALA A 1 337 ? -41.042 6.005 20.105 1.00 82.69 337 ALA A C 1
ATOM 2562 O O . ALA A 1 337 ? -41.131 5.967 18.876 1.00 82.69 337 ALA A O 1
ATOM 2563 N N . ILE A 1 338 ? -39.910 6.367 20.723 1.00 83.31 338 ILE A N 1
ATOM 2564 C CA . ILE A 1 338 ? -38.672 6.758 20.028 1.00 83.31 338 ILE A CA 1
ATOM 2565 C C . ILE A 1 338 ? -38.113 5.588 19.203 1.00 83.31 338 ILE A C 1
ATOM 2567 O O . ILE A 1 338 ? -37.736 5.774 18.044 1.00 83.31 338 ILE A O 1
ATOM 2571 N N . GLY A 1 339 ? -38.086 4.374 19.764 1.00 81.69 339 GLY A N 1
ATOM 2572 C CA . GLY A 1 339 ? -37.620 3.167 19.071 1.00 81.69 339 GLY A CA 1
ATOM 2573 C C . GLY A 1 339 ? -38.469 2.781 17.853 1.00 81.69 339 GLY A C 1
ATOM 2574 O O . GLY A 1 339 ? -37.943 2.205 16.900 1.00 81.69 339 GLY A O 1
ATOM 2575 N N . LEU A 1 340 ? -39.756 3.136 17.867 1.00 80.81 340 LEU A N 1
ATOM 2576 C CA . LEU A 1 340 ? -40.718 2.938 16.777 1.00 80.81 340 LEU A CA 1
ATOM 2577 C C . LEU A 1 340 ? -40.821 4.147 15.825 1.00 80.81 340 LEU A C 1
ATOM 2579 O O . LEU A 1 340 ? -41.509 4.058 14.812 1.00 80.81 340 LEU A O 1
ATOM 2583 N N . GLN A 1 341 ? -40.128 5.255 16.118 1.00 82.19 341 GLN A N 1
ATOM 2584 C CA . GLN A 1 341 ? -40.199 6.533 15.386 1.00 82.19 341 GLN A CA 1
ATOM 2585 C C . GLN A 1 341 ? -41.616 7.135 15.315 1.00 82.19 341 GLN A C 1
ATOM 2587 O O . GLN A 1 341 ? -41.968 7.826 14.356 1.00 82.19 341 GLN A O 1
ATOM 2592 N N . LEU A 1 342 ? -42.427 6.885 16.343 1.00 75.12 342 LEU A N 1
ATOM 2593 C CA . LEU A 1 342 ? -43.765 7.452 16.480 1.00 75.12 342 LEU A CA 1
ATOM 2594 C C . LEU A 1 342 ? -43.684 8.883 17.037 1.00 75.12 342 LEU A C 1
ATOM 2596 O O . LEU A 1 342 ? -42.758 9.233 17.767 1.00 75.12 342 LEU A O 1
ATOM 2600 N N . GLY A 1 343 ? -44.646 9.729 16.662 1.00 70.56 343 GLY A N 1
ATOM 2601 C CA . GLY A 1 343 ? -44.688 11.126 17.103 1.00 70.56 343 GLY A CA 1
ATOM 2602 C C . GLY A 1 343 ? -45.079 11.285 18.577 1.00 70.56 343 GLY A C 1
ATOM 2603 O O . GLY A 1 343 ? -45.622 10.369 19.189 1.00 70.56 343 GLY A O 1
ATOM 2604 N N . GLU A 1 344 ? -44.888 12.493 19.114 1.00 65.19 344 GLU A N 1
ATOM 2605 C CA . GLU A 1 344 ? -45.139 12.870 20.523 1.00 65.19 344 GLU A CA 1
ATOM 2606 C C . GLU A 1 344 ? -46.568 12.581 21.033 1.00 65.19 344 GLU A C 1
ATOM 2608 O O . GLU A 1 344 ? -46.809 12.585 22.232 1.00 65.19 344 GLU A O 1
ATOM 2613 N N . SER A 1 345 ? -47.528 12.303 20.147 1.00 65.38 345 SER A N 1
ATOM 2614 C CA . SER A 1 345 ? -48.895 11.896 20.513 1.00 65.38 345 SER A CA 1
ATOM 2615 C C . SER A 1 345 ? -49.041 10.413 20.887 1.00 65.38 345 SER A C 1
ATOM 2617 O O . SER A 1 345 ? -50.075 10.041 21.431 1.00 65.38 345 SER A O 1
ATOM 2619 N N . ALA A 1 346 ? -48.036 9.572 20.620 1.00 60.22 346 ALA A N 1
ATOM 2620 C CA . ALA A 1 346 ? -48.065 8.128 20.884 1.00 60.22 346 ALA A CA 1
ATOM 2621 C C . ALA A 1 346 ? -47.276 7.706 22.141 1.00 60.22 346 ALA A C 1
ATOM 2623 O O . ALA A 1 346 ? -47.219 6.523 22.466 1.00 60.22 346 ALA A O 1
ATOM 2624 N N . THR A 1 347 ? -46.663 8.646 22.868 1.00 63.88 347 THR A N 1
ATOM 2625 C CA . THR A 1 347 ? -45.808 8.365 24.042 1.00 63.88 347 THR A CA 1
ATOM 2626 C C . THR A 1 347 ? -46.566 7.838 25.260 1.00 63.88 347 THR A C 1
ATOM 2628 O O . THR A 1 347 ? -45.936 7.335 26.184 1.00 63.88 347 THR A O 1
ATOM 2631 N N . HIS A 1 348 ? -47.899 7.936 25.267 1.00 65.62 348 HIS A N 1
ATOM 2632 C CA . HIS A 1 348 ? -48.759 7.531 26.387 1.00 65.62 348 HIS A CA 1
ATOM 2633 C C . HIS A 1 348 ? -49.875 6.542 25.984 1.00 65.62 348 HIS A C 1
ATOM 2635 O O . HIS A 1 348 ? -50.675 6.151 26.830 1.00 65.62 348 HIS A O 1
ATOM 2641 N N . ASP A 1 349 ? -49.935 6.116 24.714 1.00 79.69 349 ASP A N 1
ATOM 2642 C CA . ASP A 1 349 ? -50.927 5.154 24.209 1.00 79.69 349 ASP A CA 1
ATOM 2643 C C . ASP A 1 349 ? -50.268 3.784 23.977 1.00 79.69 349 ASP A C 1
ATOM 2645 O O . ASP A 1 349 ? -49.752 3.472 22.899 1.00 79.69 349 ASP A O 1
ATOM 2649 N N . VAL A 1 350 ? -50.277 2.959 25.026 1.00 78.69 350 VAL A N 1
ATOM 2650 C CA . VAL A 1 350 ? -49.640 1.633 25.037 1.00 78.69 350 VAL A CA 1
ATOM 2651 C C . VAL A 1 350 ? -50.239 0.685 23.994 1.00 78.69 350 VAL A C 1
ATOM 2653 O O . VAL A 1 350 ? -49.503 -0.127 23.433 1.00 78.69 350 VAL A O 1
ATOM 2656 N N . ASP A 1 351 ? -51.530 0.801 23.675 1.00 83.25 351 ASP A N 1
ATOM 2657 C CA . ASP A 1 351 ? -52.169 -0.060 22.676 1.00 83.25 351 ASP A CA 1
ATOM 2658 C C . ASP A 1 351 ? -51.651 0.255 21.263 1.00 83.25 351 ASP A C 1
ATOM 2660 O O . ASP A 1 351 ? -51.394 -0.672 20.488 1.00 83.25 351 ASP A O 1
ATOM 2664 N N . THR A 1 352 ? -51.387 1.528 20.935 1.00 81.88 352 THR A N 1
ATOM 2665 C CA . THR A 1 352 ? -50.722 1.878 19.664 1.00 81.88 352 THR A CA 1
ATOM 2666 C C . THR A 1 352 ? -49.274 1.382 19.599 1.00 81.88 352 THR A C 1
ATOM 2668 O O . THR A 1 352 ? -48.865 0.836 18.569 1.00 81.88 352 THR A O 1
ATOM 2671 N N . LEU A 1 353 ? -48.515 1.485 20.699 1.00 83.12 353 LEU A N 1
ATOM 2672 C CA . LEU A 1 353 ? -47.142 0.968 20.784 1.00 83.12 353 LEU A CA 1
ATOM 2673 C C . LEU A 1 353 ? -47.111 -0.559 20.588 1.00 83.12 353 LEU A C 1
ATOM 2675 O O . LEU A 1 353 ? -46.312 -1.074 19.801 1.00 83.12 353 LEU A O 1
ATOM 2679 N N . LEU A 1 354 ? -48.010 -1.294 21.252 1.00 85.06 354 LEU A N 1
ATOM 2680 C CA . LEU A 1 354 ? -48.123 -2.751 21.137 1.00 85.06 354 LEU A CA 1
ATOM 2681 C C . LEU A 1 354 ? -48.598 -3.197 19.748 1.00 85.06 354 LEU A C 1
ATOM 2683 O O . LEU A 1 354 ? -48.071 -4.177 19.211 1.00 85.06 354 LEU A O 1
ATOM 2687 N N . ALA A 1 355 ? -49.546 -2.481 19.137 1.00 85.19 355 ALA A N 1
ATOM 2688 C CA . ALA A 1 355 ? -50.007 -2.762 17.779 1.00 85.19 355 ALA A CA 1
ATOM 2689 C C . ALA A 1 355 ? -48.874 -2.614 16.748 1.00 85.19 355 ALA A C 1
ATOM 2691 O O . ALA A 1 355 ? -48.705 -3.483 15.886 1.00 85.19 355 ALA A O 1
ATOM 2692 N N . GLU A 1 356 ? -48.055 -1.567 16.866 1.00 84.62 356 GLU A N 1
ATOM 2693 C CA . GLU A 1 356 ? -46.956 -1.296 15.935 1.00 84.62 356 GLU A CA 1
ATOM 2694 C C . GLU A 1 356 ? -45.771 -2.263 16.124 1.00 84.62 356 GLU A C 1
ATOM 2696 O O . GLU A 1 356 ? -45.225 -2.781 15.144 1.00 84.62 356 GLU A O 1
ATOM 2701 N N . VAL A 1 357 ? -45.440 -2.630 17.371 1.00 85.75 357 VAL A N 1
ATOM 2702 C CA . VAL A 1 357 ? -44.523 -3.753 17.660 1.00 85.75 357 VAL A CA 1
ATOM 2703 C C . VAL A 1 357 ? -45.053 -5.055 17.046 1.00 85.75 357 VAL A C 1
ATOM 2705 O O . VAL A 1 357 ? -44.289 -5.806 16.432 1.00 85.75 357 VAL A O 1
ATOM 2708 N N . GLY A 1 358 ? -46.361 -5.310 17.150 1.00 86.06 358 GLY A N 1
ATOM 2709 C CA . GLY A 1 358 ? -47.029 -6.458 16.535 1.00 86.06 358 GLY A CA 1
ATOM 2710 C C . GLY A 1 358 ? -46.917 -6.476 15.006 1.00 86.06 358 GLY A C 1
ATOM 2711 O O . GLY A 1 358 ? -46.617 -7.525 14.427 1.00 86.06 358 GLY A O 1
ATOM 2712 N N . ARG A 1 359 ? -47.086 -5.321 14.348 1.00 88.88 359 ARG A N 1
ATOM 2713 C CA . ARG A 1 359 ? -46.914 -5.156 12.894 1.00 88.88 359 ARG A CA 1
ATOM 2714 C C . ARG A 1 359 ? -45.476 -5.462 12.466 1.00 88.88 359 ARG A C 1
ATOM 2716 O O . ARG A 1 359 ? -45.250 -6.312 11.602 1.00 88.88 359 ARG A O 1
ATOM 2723 N N . LEU A 1 360 ? -44.491 -4.843 13.119 1.00 86.50 360 LEU A N 1
ATOM 2724 C CA . LEU A 1 360 ? -43.068 -5.047 12.822 1.00 86.50 360 LEU A CA 1
ATOM 2725 C C . LEU A 1 360 ? -42.614 -6.498 13.072 1.00 86.50 360 LEU A C 1
ATOM 2727 O O . LEU A 1 360 ? -41.809 -7.040 12.306 1.00 86.50 360 LEU A O 1
ATOM 2731 N N . ALA A 1 361 ? -43.164 -7.163 14.092 1.00 87.44 361 ALA A N 1
ATOM 2732 C CA . ALA A 1 361 ? -42.913 -8.579 14.356 1.00 87.44 361 ALA A CA 1
ATOM 2733 C C . ALA A 1 361 ? -43.416 -9.493 13.219 1.00 87.44 361 ALA A C 1
ATOM 2735 O O . ALA A 1 361 ? -42.737 -10.465 12.879 1.00 87.44 361 ALA A O 1
ATOM 2736 N N . GLN A 1 362 ? -44.553 -9.166 12.592 1.00 89.56 362 GLN A N 1
ATOM 2737 C CA . GLN A 1 362 ? -45.105 -9.903 11.444 1.00 89.56 362 GLN A CA 1
ATOM 2738 C C . GLN A 1 362 ? -44.372 -9.611 10.123 1.00 89.56 362 GLN A C 1
ATOM 2740 O O . GLN A 1 362 ? -44.267 -10.493 9.266 1.00 89.56 362 GLN A O 1
ATOM 2745 N N . GLU A 1 363 ? -43.818 -8.410 9.951 1.00 89.62 363 GLU A N 1
ATOM 2746 C CA . GLU A 1 363 ? -43.047 -8.036 8.756 1.00 89.62 363 GLU A CA 1
ATOM 2747 C C . GLU A 1 363 ? -41.608 -8.573 8.774 1.00 89.62 363 GLU A C 1
ATOM 2749 O O . GLU A 1 363 ? -41.074 -8.952 7.727 1.00 89.62 363 GLU A O 1
ATOM 2754 N N . SER A 1 364 ? -40.980 -8.690 9.951 1.00 87.88 364 SER A N 1
ATOM 2755 C CA . SER A 1 364 ? -39.612 -9.212 10.095 1.00 87.88 364 SER A CA 1
ATOM 2756 C C . SER A 1 364 ? -39.353 -10.555 9.374 1.00 87.88 364 SER A C 1
ATOM 2758 O O . SER A 1 364 ? -38.356 -10.637 8.649 1.00 87.88 364 SER A O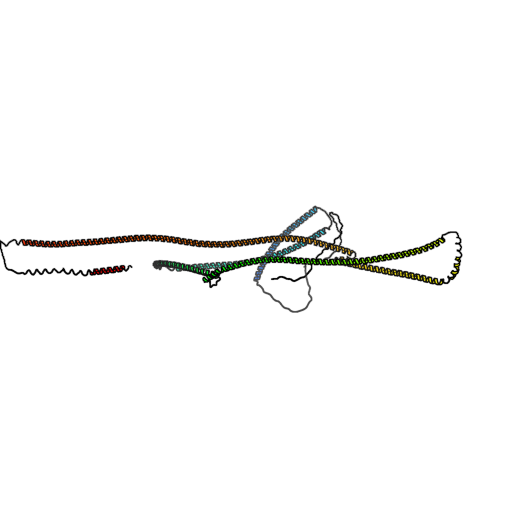 1
ATOM 2760 N N . PRO A 1 365 ? -40.191 -11.612 9.488 1.00 90.31 365 PRO A N 1
ATOM 2761 C CA . PRO A 1 365 ? -39.990 -12.852 8.732 1.00 90.31 365 PRO A CA 1
ATOM 2762 C C . PRO A 1 365 ? -40.186 -12.678 7.217 1.00 90.31 365 PRO A C 1
ATOM 2764 O O . PRO A 1 365 ? -39.449 -13.291 6.443 1.00 90.31 365 PRO A O 1
ATOM 2767 N N . GLN A 1 366 ? -41.107 -11.815 6.773 1.00 91.94 366 GLN A N 1
ATOM 2768 C CA . GLN A 1 366 ? -41.319 -11.542 5.345 1.00 91.94 366 GLN A CA 1
ATOM 2769 C C . GLN A 1 366 ? -40.094 -10.856 4.725 1.00 91.94 366 GLN A C 1
ATOM 2771 O O . GLN A 1 366 ? -39.629 -11.242 3.650 1.00 91.94 366 GLN A O 1
ATOM 2776 N N . LEU A 1 367 ? -39.509 -9.889 5.438 1.00 90.88 367 LEU A N 1
ATOM 2777 C CA . LEU A 1 367 ? -38.278 -9.217 5.024 1.00 90.88 367 LEU A CA 1
ATOM 2778 C C . LEU A 1 367 ? -37.077 -10.176 4.998 1.00 90.88 367 LEU A C 1
ATOM 2780 O O . LEU A 1 367 ? -36.278 -10.099 4.067 1.00 90.88 367 LEU A O 1
ATOM 2784 N N . ARG A 1 368 ? -36.977 -11.129 5.938 1.00 93.38 368 ARG A N 1
ATOM 2785 C CA . ARG A 1 368 ? -35.941 -12.188 5.916 1.00 93.38 368 ARG A CA 1
ATOM 2786 C C . ARG A 1 368 ? -36.091 -13.124 4.713 1.00 93.38 368 ARG A C 1
ATOM 2788 O O . ARG A 1 368 ? -35.110 -13.399 4.028 1.00 93.38 368 ARG A O 1
ATOM 2795 N N . LEU A 1 369 ? -37.313 -13.552 4.391 1.00 93.62 369 LEU A N 1
ATOM 2796 C CA . LEU A 1 369 ? -37.591 -14.339 3.180 1.00 93.62 369 LEU A CA 1
ATOM 2797 C C . LEU A 1 369 ? -37.237 -13.555 1.901 1.00 93.62 369 LEU A C 1
ATOM 2799 O O . LEU A 1 369 ? -36.693 -14.122 0.948 1.00 93.62 369 LEU A O 1
ATOM 2803 N N . ARG A 1 370 ? -37.475 -12.237 1.891 1.00 94.44 370 ARG A N 1
ATOM 2804 C CA . ARG A 1 370 ? -37.102 -11.345 0.784 1.00 94.44 370 ARG A CA 1
ATOM 2805 C C . ARG A 1 370 ? -35.584 -11.151 0.654 1.00 94.44 370 ARG A C 1
ATOM 2807 O O . ARG A 1 370 ? -35.075 -11.166 -0.464 1.00 94.44 370 ARG A O 1
ATOM 2814 N N . THR A 1 371 ? -34.831 -11.018 1.749 1.00 90.44 371 THR A N 1
ATOM 2815 C CA . THR A 1 371 ? -33.358 -10.919 1.677 1.00 90.44 371 THR A CA 1
ATOM 2816 C C . THR A 1 371 ? -32.703 -12.254 1.333 1.00 90.44 371 THR A C 1
ATOM 2818 O O . THR A 1 371 ? -31.738 -12.274 0.571 1.00 90.44 371 THR A O 1
ATOM 2821 N N . GLU A 1 372 ? -33.247 -13.382 1.796 1.00 95.25 372 GLU A N 1
ATOM 2822 C CA . GLU A 1 372 ? -32.813 -14.719 1.377 1.00 95.25 372 GLU A CA 1
ATOM 2823 C C . GLU A 1 372 ? -33.011 -14.959 -0.122 1.00 95.25 372 GLU A C 1
ATOM 2825 O O . GLU A 1 372 ? -32.103 -15.457 -0.790 1.00 95.25 372 GLU A O 1
ATOM 2830 N N . THR A 1 373 ? -34.187 -14.628 -0.661 1.00 94.44 373 THR A N 1
ATOM 2831 C CA . THR A 1 373 ? -34.480 -14.798 -2.094 1.00 94.44 373 THR A CA 1
ATOM 2832 C C . THR A 1 373 ? -33.607 -13.888 -2.952 1.00 94.44 373 THR A C 1
ATOM 2834 O O . THR A 1 373 ? -32.971 -14.388 -3.878 1.00 94.44 373 THR A O 1
ATOM 2837 N N . LEU A 1 374 ? -33.448 -12.611 -2.581 1.00 92.81 374 LEU A N 1
ATOM 2838 C CA . LEU A 1 374 ? -32.521 -11.692 -3.257 1.00 92.81 374 LEU A CA 1
ATOM 2839 C C . LEU A 1 374 ? -31.059 -12.170 -3.198 1.00 92.81 374 LEU A C 1
ATOM 2841 O O . LEU A 1 374 ? -30.327 -12.051 -4.179 1.00 92.81 374 LEU A O 1
ATOM 2845 N N . THR A 1 375 ? -30.637 -12.774 -2.085 1.00 95.12 375 THR A N 1
ATOM 2846 C CA . THR A 1 375 ? -29.288 -13.342 -1.929 1.00 95.12 375 THR A CA 1
ATOM 2847 C C . THR A 1 375 ? -29.095 -14.598 -2.786 1.00 95.12 375 THR A C 1
ATOM 2849 O O . THR A 1 375 ? -28.007 -14.820 -3.317 1.00 95.12 375 THR A O 1
ATOM 2852 N N . LYS A 1 376 ? -30.140 -15.419 -2.959 1.00 95.38 376 LYS A N 1
ATOM 2853 C CA . LYS A 1 376 ? -30.130 -16.574 -3.873 1.00 95.38 376 LYS A CA 1
ATOM 2854 C C . LYS A 1 376 ? -30.019 -16.104 -5.331 1.00 95.38 376 LYS A C 1
ATOM 2856 O O . LYS A 1 376 ? -29.145 -16.599 -6.038 1.00 95.38 376 LYS A O 1
ATOM 2861 N N . THR A 1 377 ? -30.791 -15.094 -5.749 1.00 93.69 377 THR A N 1
ATOM 2862 C CA . THR A 1 377 ? -30.704 -14.530 -7.113 1.00 93.69 377 THR A CA 1
ATOM 2863 C C . THR A 1 377 ? -29.403 -13.772 -7.381 1.00 93.69 377 THR A C 1
ATOM 2865 O O . THR A 1 377 ? -28.885 -13.825 -8.491 1.00 93.69 377 THR A O 1
ATOM 2868 N N . LEU A 1 378 ? -28.823 -13.099 -6.380 1.00 95.06 378 LEU A N 1
ATOM 2869 C CA . LEU A 1 378 ? -27.511 -12.462 -6.530 1.00 95.06 378 LEU A CA 1
ATOM 2870 C C . LEU A 1 378 ? -26.428 -13.511 -6.818 1.00 95.06 378 LEU A C 1
ATOM 2872 O O . LEU A 1 378 ? -25.639 -13.341 -7.742 1.00 95.06 378 LEU A O 1
ATOM 2876 N N . LYS A 1 379 ? -26.439 -14.632 -6.084 1.00 95.50 379 LYS A N 1
ATOM 2877 C CA . LYS A 1 379 ? -25.483 -15.732 -6.279 1.00 95.50 379 LYS A CA 1
ATOM 2878 C C . LYS A 1 379 ? -25.610 -16.404 -7.648 1.00 95.50 379 LYS A C 1
ATOM 2880 O O . LYS A 1 379 ? -24.581 -16.761 -8.213 1.00 95.50 379 LYS A O 1
ATOM 2885 N N . THR A 1 380 ? -26.816 -16.556 -8.203 1.00 94.56 380 THR A N 1
ATOM 2886 C CA . THR A 1 380 ? -26.967 -17.057 -9.582 1.00 94.56 380 THR A CA 1
ATOM 2887 C C . THR A 1 380 ? -26.422 -16.047 -10.590 1.00 94.56 380 THR A C 1
ATOM 2889 O O . THR A 1 380 ? -25.545 -16.404 -11.368 1.00 94.56 380 THR A O 1
ATOM 2892 N N . CYS A 1 381 ? -26.796 -14.766 -10.486 1.00 92.69 381 CYS A N 1
ATOM 2893 C CA . CYS A 1 381 ? -26.274 -13.716 -11.369 1.00 92.69 381 CYS A CA 1
ATOM 2894 C C . CYS A 1 381 ? -24.741 -13.561 -11.293 1.00 92.69 381 CYS A C 1
ATOM 2896 O O . CYS A 1 381 ? -24.098 -13.265 -12.300 1.00 92.69 381 CYS A O 1
ATOM 2898 N N . GLU A 1 382 ? -24.126 -13.778 -10.126 1.00 93.56 382 GLU A N 1
ATOM 2899 C CA . GLU A 1 382 ? -22.666 -13.833 -9.986 1.00 93.56 382 GLU A CA 1
ATOM 2900 C C . GLU A 1 382 ? -22.040 -15.015 -10.737 1.00 93.56 382 GLU A C 1
ATOM 2902 O O . GLU A 1 382 ? -20.989 -14.846 -11.357 1.00 93.56 382 GLU A O 1
ATOM 2907 N N . LEU A 1 383 ? -22.646 -16.204 -10.676 1.00 94.19 383 LEU A N 1
ATOM 2908 C CA . LEU A 1 383 ? -22.168 -17.388 -11.396 1.00 94.19 383 LEU A CA 1
ATOM 2909 C C . LEU A 1 383 ? -22.333 -17.213 -12.911 1.00 94.19 383 LEU A C 1
ATOM 2911 O O . LEU A 1 383 ? -21.379 -17.445 -13.653 1.00 94.19 383 LEU A O 1
ATOM 2915 N N . ASP A 1 384 ? -23.479 -16.698 -13.355 1.00 93.12 384 ASP A N 1
ATOM 2916 C CA . ASP A 1 384 ? -23.745 -16.384 -14.761 1.00 93.12 384 ASP A CA 1
ATOM 2917 C C . ASP A 1 384 ? -22.761 -15.325 -15.283 1.00 93.12 384 ASP A C 1
ATOM 2919 O O . ASP A 1 384 ? -22.188 -15.467 -16.363 1.00 93.12 384 ASP A O 1
ATOM 2923 N N . SER A 1 385 ? -22.475 -14.284 -14.492 1.00 89.31 385 SER A N 1
ATOM 2924 C CA . SER A 1 385 ? -21.473 -13.262 -14.824 1.00 89.31 385 SER A CA 1
ATOM 2925 C C . SER A 1 385 ? -20.048 -13.831 -14.917 1.00 89.31 385 SER A C 1
ATOM 2927 O O . SER A 1 385 ? -19.277 -13.421 -15.788 1.00 89.31 385 SER A O 1
ATOM 2929 N N . ARG A 1 386 ? -19.694 -14.828 -14.091 1.00 93.62 386 ARG A N 1
ATOM 2930 C CA . ARG A 1 386 ? -18.407 -15.546 -14.191 1.00 93.62 386 ARG A CA 1
ATOM 2931 C C . ARG A 1 386 ? -18.341 -16.400 -15.462 1.00 93.62 386 ARG A C 1
ATOM 2933 O O . ARG A 1 386 ? -17.383 -16.255 -16.219 1.00 93.62 386 ARG A O 1
ATOM 2940 N N . ALA A 1 387 ? -19.371 -17.193 -15.759 1.00 92.19 387 ALA A N 1
ATOM 2941 C CA . ALA A 1 387 ? -19.446 -18.008 -16.978 1.00 92.19 387 ALA A CA 1
ATOM 2942 C C . ALA A 1 387 ? -19.429 -17.153 -18.265 1.00 92.19 387 ALA A C 1
ATOM 2944 O O . ALA A 1 387 ? -18.745 -17.482 -19.242 1.00 92.19 387 ALA A O 1
ATOM 2945 N N . ASN A 1 388 ? -20.113 -16.005 -18.244 1.00 90.75 388 ASN A N 1
ATOM 2946 C CA . ASN A 1 388 ? -20.072 -15.009 -19.313 1.00 90.75 388 ASN A CA 1
ATOM 2947 C C . ASN A 1 388 ? -18.675 -14.385 -19.447 1.00 90.75 388 ASN A C 1
ATOM 2949 O O . ASN A 1 388 ? -18.155 -14.299 -20.558 1.00 90.75 388 ASN A O 1
ATOM 2953 N N . ARG A 1 389 ? -18.016 -14.015 -18.340 1.00 94.88 389 ARG A N 1
ATOM 2954 C CA . ARG A 1 389 ? -16.634 -13.501 -18.348 1.00 94.88 389 ARG A CA 1
ATOM 2955 C C . ARG A 1 389 ? -15.642 -14.519 -18.910 1.00 94.88 389 ARG A C 1
ATOM 2957 O O . ARG A 1 389 ? -14.799 -14.144 -19.720 1.00 94.88 389 ARG A O 1
ATOM 2964 N N . GLU A 1 390 ? -15.733 -15.786 -18.521 1.00 93.31 390 GLU A N 1
ATOM 2965 C CA . GLU A 1 390 ? -14.892 -16.862 -19.065 1.00 93.31 390 GLU A CA 1
ATOM 2966 C C . GLU A 1 390 ? -15.132 -17.076 -20.562 1.00 93.31 390 GLU A C 1
ATOM 2968 O O . GLU A 1 390 ? -14.186 -17.274 -21.323 1.00 93.31 390 GLU A O 1
ATOM 2973 N N . THR A 1 391 ? -16.383 -16.968 -21.009 1.00 93.81 391 THR A N 1
ATOM 2974 C CA . THR A 1 391 ? -16.736 -17.086 -22.429 1.00 93.81 391 THR A CA 1
ATOM 2975 C C . THR A 1 391 ? -16.258 -15.887 -23.245 1.00 93.81 391 THR A C 1
ATOM 2977 O O . THR A 1 391 ? -15.698 -16.080 -24.321 1.00 93.81 391 THR A O 1
ATOM 2980 N N . ILE A 1 392 ? -16.344 -14.666 -22.710 1.00 92.62 392 ILE A N 1
ATOM 2981 C CA . ILE A 1 392 ? -15.733 -13.471 -23.309 1.00 92.62 392 ILE A CA 1
ATOM 2982 C C . ILE A 1 392 ? -14.206 -13.619 -23.371 1.00 92.62 392 ILE A C 1
ATOM 2984 O O . ILE A 1 392 ? -13.615 -13.325 -24.404 1.00 92.62 392 ILE A O 1
ATOM 2988 N N . LEU A 1 393 ? -13.550 -14.117 -22.317 1.00 92.06 393 LEU A N 1
ATOM 2989 C CA . LEU A 1 393 ? -12.100 -14.355 -22.322 1.00 92.06 393 LEU A CA 1
ATOM 2990 C C . LEU A 1 393 ? -11.686 -15.416 -23.355 1.00 92.06 393 LEU A C 1
ATOM 2992 O O . LEU A 1 393 ? -10.671 -15.238 -24.030 1.00 92.06 393 LEU A O 1
ATOM 2996 N N . ARG A 1 394 ? -12.485 -16.477 -23.527 1.00 94.69 394 ARG A N 1
ATOM 2997 C CA . ARG A 1 394 ? -12.292 -17.494 -24.572 1.00 94.69 394 ARG A CA 1
ATOM 2998 C C . ARG A 1 394 ? -12.395 -16.876 -25.967 1.00 94.69 394 ARG A C 1
ATOM 3000 O O . ARG A 1 394 ? -11.426 -16.964 -26.720 1.00 94.69 394 ARG A O 1
ATOM 3007 N N . LEU A 1 395 ? -13.483 -16.156 -26.248 1.00 93.06 395 LEU A N 1
ATOM 3008 C CA . LEU A 1 395 ? -13.707 -15.458 -27.518 1.00 93.06 395 LEU A CA 1
ATOM 3009 C C . LEU A 1 395 ? -12.616 -14.414 -27.805 1.00 93.06 395 LEU A C 1
ATOM 3011 O O . LEU A 1 395 ? -12.108 -14.354 -28.916 1.00 93.06 395 LEU A O 1
ATOM 3015 N N . VAL A 1 396 ? -12.166 -13.643 -26.810 1.00 93.75 396 VAL A N 1
ATOM 3016 C CA . VAL A 1 396 ? -11.036 -12.704 -26.960 1.00 93.75 396 VAL A CA 1
ATOM 3017 C C . VAL A 1 396 ? -9.721 -13.443 -27.239 1.00 93.75 396 VAL A C 1
ATOM 3019 O O . VAL A 1 396 ? -8.885 -12.937 -27.985 1.00 93.75 396 VAL A O 1
ATOM 3022 N N . SER A 1 397 ? -9.518 -14.645 -26.688 1.00 90.56 397 SER A N 1
ATOM 3023 C CA . SER A 1 397 ? -8.353 -15.481 -27.019 1.00 90.56 397 SER A CA 1
ATOM 3024 C C . SER A 1 397 ? -8.422 -16.067 -28.435 1.00 90.56 397 SER A C 1
ATOM 3026 O O . SER A 1 397 ? -7.383 -16.295 -29.049 1.00 90.56 397 SER A O 1
ATOM 3028 N N . GLU A 1 398 ? -9.627 -16.296 -28.958 1.00 92.00 398 GLU A N 1
ATOM 3029 C CA . GLU A 1 398 ? -9.879 -16.784 -30.316 1.00 92.00 398 GLU A CA 1
ATOM 3030 C C . GLU A 1 398 ? -9.740 -15.653 -31.336 1.00 92.00 398 GLU A C 1
ATOM 3032 O O . GLU A 1 398 ? -8.974 -15.798 -32.285 1.00 92.00 398 GLU A O 1
ATOM 3037 N N . VAL A 1 399 ? -10.329 -14.481 -31.080 1.00 91.62 399 VAL A N 1
ATOM 3038 C CA . VAL A 1 399 ? -10.090 -13.252 -31.854 1.00 91.62 399 VAL A CA 1
ATOM 3039 C C . VAL A 1 399 ? -8.591 -12.952 -31.926 1.00 91.62 399 VAL A C 1
ATOM 3041 O O . VAL A 1 399 ? -8.072 -12.802 -33.022 1.00 91.62 399 VAL A O 1
ATOM 3044 N N . LYS A 1 400 ? -7.845 -13.028 -30.814 1.00 89.75 400 LYS A N 1
ATOM 3045 C CA . LYS A 1 400 ? -6.376 -12.853 -30.814 1.00 89.75 400 LYS A CA 1
ATOM 3046 C C . LYS A 1 400 ? -5.583 -13.944 -31.544 1.00 89.75 400 LYS A C 1
ATOM 3048 O O . LYS A 1 400 ? -4.409 -13.731 -31.853 1.00 89.75 400 LYS A O 1
ATOM 3053 N N . LYS A 1 401 ? -6.171 -15.114 -31.818 1.00 89.94 401 LYS A N 1
ATOM 3054 C CA . LYS A 1 401 ? -5.595 -16.103 -32.748 1.00 89.94 401 LYS A CA 1
ATOM 3055 C C . LYS A 1 401 ? -5.919 -15.719 -34.190 1.00 89.94 401 LYS A C 1
ATOM 3057 O O . LYS A 1 401 ? -5.022 -15.753 -35.021 1.00 89.94 401 LYS A O 1
ATOM 3062 N N . HIS A 1 402 ? -7.153 -15.305 -34.476 1.00 86.00 402 HIS A N 1
ATOM 3063 C CA . HIS A 1 402 ? -7.565 -14.855 -35.806 1.00 86.00 402 HIS A CA 1
ATOM 3064 C C . HIS A 1 402 ? -6.845 -13.574 -36.252 1.00 86.00 402 HIS A C 1
ATOM 3066 O O . HIS A 1 402 ? -6.414 -13.520 -37.394 1.00 86.00 402 HIS A O 1
ATOM 3072 N N . GLU A 1 403 ? -6.610 -12.604 -35.364 1.00 86.62 403 GLU A N 1
ATOM 3073 C CA . GLU A 1 403 ? -5.769 -11.420 -35.610 1.00 86.62 403 GLU A CA 1
ATOM 3074 C C . GLU A 1 403 ? -4.343 -11.821 -36.017 1.00 86.62 403 GLU A C 1
ATOM 3076 O O . GLU A 1 403 ? -3.808 -11.308 -36.995 1.00 86.62 403 GLU A O 1
ATOM 3081 N N . LYS A 1 404 ? -3.739 -12.792 -35.316 1.00 87.94 404 LYS A N 1
ATOM 3082 C CA . LYS A 1 404 ? -2.401 -13.309 -35.646 1.00 87.94 404 LYS A CA 1
ATOM 3083 C C . LYS A 1 404 ? -2.369 -14.090 -36.957 1.00 87.94 404 LYS A C 1
ATOM 3085 O O . LYS A 1 404 ? -1.410 -13.954 -37.704 1.00 87.94 404 LYS A O 1
ATOM 3090 N N . LEU A 1 405 ? -3.397 -14.889 -37.239 1.00 88.75 405 LEU A N 1
ATOM 3091 C CA . LEU A 1 405 ? -3.525 -15.609 -38.508 1.00 88.75 405 LEU A CA 1
ATOM 3092 C C . LEU A 1 405 ? -3.775 -14.640 -39.675 1.00 88.75 405 LEU A C 1
ATOM 3094 O O . LEU A 1 405 ? -3.231 -14.845 -40.751 1.00 88.75 405 LEU A O 1
ATOM 3098 N N . ALA A 1 406 ? -4.541 -13.567 -39.464 1.00 86.06 406 ALA A N 1
ATOM 3099 C CA . ALA A 1 406 ? -4.759 -12.517 -40.455 1.00 86.06 406 ALA A CA 1
ATOM 3100 C C . ALA A 1 406 ? -3.475 -11.717 -40.727 1.00 86.06 406 ALA A C 1
ATOM 3102 O O . ALA A 1 406 ? -3.157 -11.482 -41.888 1.00 86.06 406 ALA A O 1
ATOM 3103 N N . ALA A 1 407 ? -2.704 -11.381 -39.685 1.00 85.75 407 ALA A N 1
ATOM 3104 C CA . ALA A 1 407 ? -1.372 -10.796 -39.837 1.00 85.75 407 ALA A CA 1
ATOM 3105 C C . ALA A 1 407 ? -0.448 -11.728 -40.639 1.00 85.75 407 ALA A C 1
ATOM 3107 O O . ALA A 1 407 ? 0.067 -11.314 -41.664 1.00 85.75 407 ALA A O 1
ATOM 3108 N N . GLN A 1 408 ? -0.363 -13.014 -40.279 1.00 88.81 408 GLN A N 1
ATOM 3109 C CA . GLN A 1 408 ? 0.420 -14.006 -41.033 1.00 88.81 408 GLN A CA 1
ATOM 3110 C C . GLN A 1 408 ? -0.032 -14.158 -42.494 1.00 88.81 408 GLN A C 1
ATOM 3112 O O . GLN A 1 408 ? 0.796 -14.405 -43.365 1.00 88.81 408 GLN A O 1
ATOM 3117 N N . VAL A 1 409 ? -1.327 -14.007 -42.792 1.00 88.81 409 VAL A N 1
ATOM 3118 C CA . VAL A 1 409 ? -1.830 -13.978 -44.175 1.00 88.81 409 VAL A CA 1
ATOM 3119 C C . VAL A 1 409 ? -1.430 -12.685 -44.894 1.00 88.81 409 VAL A C 1
ATOM 3121 O O . VAL A 1 409 ? -1.122 -12.758 -46.079 1.00 88.81 409 VAL A O 1
ATOM 3124 N N . SER A 1 410 ? -1.369 -11.539 -44.207 1.00 88.06 410 SER A N 1
ATOM 3125 C CA . SER A 1 410 ? -0.818 -10.286 -44.753 1.00 88.06 410 SER A CA 1
ATOM 3126 C C . SER A 1 410 ? 0.679 -10.422 -45.039 1.00 88.06 410 SER A C 1
ATOM 3128 O O . SER A 1 410 ? 1.097 -10.188 -46.167 1.00 88.06 410 SER A O 1
ATOM 3130 N N . ASP A 1 411 ? 1.464 -10.914 -44.074 1.00 89.62 411 ASP A N 1
ATOM 3131 C CA . ASP A 1 411 ? 2.906 -11.161 -44.211 1.00 89.62 411 ASP A CA 1
ATOM 3132 C C . ASP A 1 411 ? 3.199 -12.092 -45.409 1.00 89.62 411 ASP A C 1
ATOM 3134 O O . ASP A 1 411 ? 4.113 -11.857 -46.199 1.00 89.62 411 ASP A O 1
ATOM 3138 N N . LEU A 1 412 ? 2.388 -13.147 -45.583 1.00 90.62 412 LEU A N 1
ATOM 3139 C CA . LEU A 1 412 ? 2.481 -14.075 -46.716 1.00 90.62 412 LEU A CA 1
ATOM 3140 C C . LEU A 1 412 ? 2.005 -13.465 -48.043 1.00 90.62 412 LEU A C 1
ATOM 3142 O O . LEU A 1 412 ? 2.504 -13.862 -49.095 1.00 90.62 412 LEU A O 1
ATOM 3146 N N . GLN A 1 413 ? 1.058 -12.523 -48.027 1.00 90.12 413 GLN A N 1
ATOM 3147 C CA . GLN A 1 413 ? 0.656 -11.775 -49.221 1.00 90.12 413 GLN A CA 1
ATOM 3148 C C . GLN A 1 413 ? 1.744 -10.784 -49.642 1.00 90.12 413 GLN A C 1
ATOM 3150 O O . GLN A 1 413 ? 2.072 -10.735 -50.823 1.00 90.12 413 GLN A O 1
ATOM 3155 N N . GLU A 1 414 ? 2.358 -10.065 -48.703 1.00 90.06 414 GLU A N 1
ATOM 3156 C CA . GLU A 1 414 ? 3.494 -9.176 -48.967 1.00 90.06 414 GLU A CA 1
ATOM 3157 C C . GLU A 1 414 ? 4.688 -9.965 -49.520 1.00 90.06 414 GLU A C 1
ATOM 3159 O O . GLU A 1 414 ? 5.169 -9.652 -50.609 1.00 90.06 414 GLU A O 1
ATOM 3164 N N . ALA A 1 415 ? 5.080 -11.069 -48.873 1.00 88.62 415 ALA A N 1
ATOM 3165 C CA . ALA A 1 415 ? 6.140 -11.951 -49.370 1.00 88.62 415 ALA A CA 1
ATOM 3166 C C . ALA A 1 415 ? 5.823 -12.559 -50.753 1.00 88.62 415 ALA A C 1
ATOM 3168 O O . ALA A 1 415 ? 6.720 -12.716 -51.583 1.00 88.62 415 ALA A O 1
ATOM 3169 N N . LYS A 1 416 ? 4.549 -12.869 -51.039 1.00 92.19 416 LYS A N 1
ATOM 3170 C CA . LYS A 1 416 ? 4.105 -13.314 -52.369 1.00 92.19 416 LYS A CA 1
ATOM 3171 C C . LYS A 1 416 ? 4.235 -12.198 -53.411 1.00 92.19 416 LYS A C 1
ATOM 3173 O O . LYS A 1 416 ? 4.720 -12.471 -54.504 1.00 92.19 416 LYS A O 1
ATOM 3178 N N . MET A 1 417 ? 3.847 -10.963 -53.086 1.00 92.06 417 MET A N 1
ATOM 3179 C CA . MET A 1 417 ? 3.997 -9.814 -53.988 1.00 92.06 417 MET A CA 1
ATOM 3180 C C . MET A 1 417 ? 5.476 -9.482 -54.245 1.00 92.06 417 MET A C 1
ATOM 3182 O O . MET A 1 417 ? 5.836 -9.180 -55.381 1.00 92.06 417 MET A O 1
ATOM 3186 N N . GLU A 1 418 ? 6.349 -9.591 -53.235 1.00 91.00 418 GLU A N 1
ATOM 3187 C CA . GLU A 1 418 ? 7.804 -9.479 -53.419 1.00 91.00 418 GLU A CA 1
ATOM 3188 C C . GLU A 1 418 ? 8.344 -10.596 -54.327 1.00 91.00 418 GLU A C 1
ATOM 3190 O O . GLU A 1 418 ? 9.117 -10.321 -55.246 1.00 91.00 418 GLU A O 1
ATOM 3195 N N . GLN A 1 419 ? 7.906 -11.846 -54.130 1.00 90.19 419 GLN A N 1
ATOM 3196 C CA . GLN A 1 419 ? 8.293 -12.972 -54.983 1.00 90.19 419 GLN A CA 1
ATOM 3197 C C . GLN A 1 419 ? 7.812 -12.796 -56.432 1.00 90.19 419 GLN A C 1
ATOM 3199 O O . GLN A 1 419 ? 8.566 -13.081 -57.360 1.00 90.19 419 GLN A O 1
ATOM 3204 N N . GLU A 1 420 ? 6.586 -12.318 -56.648 1.00 92.44 420 GLU A N 1
ATOM 3205 C CA . GLU A 1 420 ? 6.047 -12.052 -57.985 1.00 92.44 420 GLU A CA 1
ATOM 3206 C C . GLU A 1 420 ? 6.796 -10.898 -58.667 1.00 92.44 420 GLU A C 1
ATOM 3208 O O . GLU A 1 420 ? 7.217 -11.052 -59.811 1.00 92.44 420 GLU A O 1
ATOM 3213 N N . ALA A 1 421 ? 7.093 -9.804 -57.957 1.00 92.44 421 ALA A N 1
ATOM 3214 C CA . ALA A 1 421 ? 7.908 -8.708 -58.488 1.00 92.44 421 ALA A CA 1
ATOM 3215 C C . ALA A 1 421 ? 9.345 -9.143 -58.853 1.00 92.44 421 ALA A C 1
ATOM 3217 O O . ALA A 1 421 ? 9.882 -8.699 -59.871 1.00 92.44 421 ALA A O 1
ATOM 3218 N N . LEU A 1 422 ? 9.956 -10.033 -58.058 1.00 93.31 422 LEU A N 1
ATOM 3219 C CA . LEU A 1 422 ? 11.261 -10.640 -58.353 1.00 93.31 422 LEU A CA 1
ATOM 3220 C C . LEU A 1 422 ? 11.208 -11.596 -59.553 1.00 93.31 422 LEU A C 1
ATOM 3222 O O . LEU A 1 422 ? 12.139 -11.632 -60.354 1.00 93.31 422 LEU A O 1
ATOM 3226 N N . LEU A 1 423 ? 10.127 -12.363 -59.710 1.00 92.88 423 LEU A N 1
ATOM 3227 C CA . LEU A 1 423 ? 9.928 -13.196 -60.896 1.00 92.88 423 LEU A CA 1
ATOM 3228 C C . LEU A 1 423 ? 9.781 -12.326 -62.147 1.00 92.88 423 LEU A C 1
ATOM 3230 O O . LEU A 1 423 ? 10.479 -12.568 -63.128 1.00 92.88 423 LEU A O 1
ATOM 3234 N N . GLU A 1 424 ? 8.965 -11.269 -62.107 1.00 93.88 424 GLU A N 1
ATOM 3235 C CA . GLU A 1 424 ? 8.837 -10.352 -63.241 1.00 93.88 424 GLU A CA 1
ATOM 3236 C C . GLU A 1 424 ? 10.159 -9.637 -63.587 1.00 93.88 424 GLU A C 1
ATOM 3238 O O . GLU A 1 424 ? 10.421 -9.381 -64.764 1.00 93.88 424 GLU A O 1
ATOM 3243 N N . SER A 1 425 ? 10.995 -9.266 -62.606 1.00 92.00 425 SER A N 1
ATOM 3244 C CA . SER A 1 425 ? 12.298 -8.649 -62.901 1.00 92.00 425 SER A CA 1
ATOM 3245 C C . SER A 1 425 ? 13.252 -9.646 -63.563 1.00 92.00 425 SER A C 1
ATOM 3247 O O . SER A 1 425 ? 13.864 -9.305 -64.575 1.00 92.00 425 SER A O 1
ATOM 3249 N N . LEU A 1 426 ? 13.296 -10.893 -63.086 1.00 91.38 426 LEU A N 1
ATOM 3250 C CA . LEU A 1 426 ? 14.060 -11.976 -63.713 1.00 91.38 426 LEU A CA 1
ATOM 3251 C C . LEU A 1 426 ? 13.534 -12.335 -65.113 1.00 91.38 426 LEU A C 1
ATOM 3253 O O . LEU A 1 426 ? 14.328 -12.652 -65.998 1.00 91.38 426 LEU A O 1
ATOM 3257 N N . GLU A 1 427 ? 12.224 -12.248 -65.363 1.00 93.81 427 GLU A N 1
ATOM 3258 C CA . GLU A 1 427 ? 11.663 -12.418 -66.708 1.00 93.81 427 GLU A CA 1
ATOM 3259 C C . GLU A 1 427 ? 12.032 -11.262 -67.646 1.00 93.81 427 GLU A C 1
ATOM 3261 O O . GLU A 1 427 ? 12.403 -11.511 -68.793 1.00 93.81 427 GLU A O 1
ATOM 3266 N N . ARG A 1 428 ? 12.002 -10.008 -67.173 1.00 93.69 428 ARG A N 1
ATOM 3267 C CA . ARG A 1 428 ? 12.480 -8.842 -67.941 1.00 93.69 428 ARG A CA 1
ATOM 3268 C C . ARG A 1 428 ? 13.968 -8.967 -68.271 1.00 93.69 428 ARG A C 1
ATOM 3270 O O . ARG A 1 428 ? 14.358 -8.750 -69.418 1.00 93.69 428 ARG A O 1
ATOM 3277 N N . GLU A 1 429 ? 14.790 -9.379 -67.307 1.00 92.56 429 GLU A N 1
ATOM 3278 C CA . GLU A 1 429 ? 16.209 -9.655 -67.535 1.00 92.56 429 GLU A CA 1
ATOM 3279 C C . GLU A 1 429 ? 16.400 -10.781 -68.555 1.00 92.56 429 GLU A C 1
ATOM 3281 O O . GLU A 1 429 ? 17.074 -10.560 -69.563 1.00 92.56 429 GLU A O 1
ATOM 3286 N N . ARG A 1 430 ? 15.755 -11.944 -68.367 1.00 92.25 430 ARG A N 1
ATOM 3287 C CA . ARG A 1 430 ? 15.771 -13.076 -69.313 1.00 92.25 430 ARG A CA 1
ATOM 3288 C C . ARG A 1 430 ? 15.425 -12.626 -70.729 1.00 92.25 430 ARG A C 1
ATOM 3290 O O . ARG A 1 430 ? 16.164 -12.955 -71.655 1.00 92.25 430 ARG A O 1
ATOM 3297 N N . ASN A 1 431 ? 14.342 -11.869 -70.895 1.00 94.62 431 ASN A N 1
ATOM 3298 C CA . ASN A 1 431 ? 13.913 -11.368 -72.197 1.00 94.62 431 ASN A CA 1
ATOM 3299 C C . ASN A 1 431 ? 14.989 -10.445 -72.798 1.00 94.62 431 ASN A C 1
ATOM 3301 O O . ASN A 1 431 ? 15.402 -10.663 -73.931 1.00 94.62 431 ASN A O 1
ATOM 3305 N N . SER A 1 432 ? 15.568 -9.525 -72.017 1.00 94.38 432 SER A N 1
ATOM 3306 C CA . SER A 1 432 ? 16.670 -8.667 -72.487 1.00 94.38 432 SER A CA 1
ATOM 3307 C C . SER A 1 432 ? 17.946 -9.445 -72.859 1.00 94.38 432 SER A C 1
ATOM 3309 O O . SER A 1 432 ? 18.726 -8.995 -73.698 1.00 94.38 432 SER A O 1
ATOM 3311 N N . TYR A 1 433 ? 18.208 -10.600 -72.233 1.00 92.31 433 TYR A N 1
ATOM 3312 C CA . TYR A 1 433 ? 19.305 -11.497 -72.615 1.00 92.31 433 TYR A CA 1
ATOM 3313 C C . TYR A 1 433 ? 18.968 -12.284 -73.889 1.00 92.31 433 TYR A C 1
ATOM 3315 O O . TYR A 1 433 ? 19.852 -12.498 -74.715 1.00 92.31 433 TYR A O 1
ATOM 3323 N N . GLN A 1 434 ? 17.704 -12.671 -74.086 1.00 95.06 434 GLN A N 1
ATOM 3324 C CA . GLN A 1 434 ? 17.222 -13.310 -75.314 1.00 95.06 434 GLN A CA 1
ATOM 3325 C C . GLN A 1 434 ? 17.259 -12.341 -76.505 1.00 95.06 434 GLN A C 1
ATOM 3327 O O . GLN A 1 434 ? 17.791 -12.704 -77.548 1.00 95.06 434 GLN A O 1
ATOM 3332 N N . GLU A 1 435 ? 16.802 -11.099 -76.337 1.00 94.94 435 GLU A N 1
ATOM 3333 C CA . GLU A 1 435 ? 16.899 -10.022 -77.334 1.00 94.94 435 GLU A CA 1
ATOM 3334 C C . GLU A 1 435 ? 18.358 -9.747 -77.721 1.00 94.94 435 GLU A C 1
ATOM 3336 O O . GLU A 1 435 ? 18.704 -9.771 -78.902 1.00 94.94 435 GLU A O 1
ATOM 3341 N N . ARG A 1 436 ? 19.252 -9.587 -76.732 1.00 94.88 436 ARG A N 1
ATOM 3342 C CA . ARG A 1 436 ? 20.698 -9.438 -76.977 1.00 94.88 436 ARG A CA 1
ATOM 3343 C C . ARG A 1 436 ? 21.307 -10.652 -77.684 1.00 94.88 436 ARG A C 1
ATOM 3345 O O . ARG A 1 436 ? 22.178 -10.471 -78.528 1.00 94.88 436 ARG A O 1
ATOM 3352 N N . LEU A 1 437 ? 20.855 -11.871 -77.382 1.00 93.44 437 LEU A N 1
ATOM 3353 C CA . LEU A 1 437 ? 21.309 -13.093 -78.053 1.00 93.44 437 LEU A CA 1
ATOM 3354 C C . LEU A 1 437 ? 20.796 -13.198 -79.499 1.00 93.44 437 LEU A C 1
ATOM 3356 O O . LEU A 1 437 ? 21.517 -13.712 -80.351 1.00 93.44 437 LEU A O 1
ATOM 3360 N N . VAL A 1 438 ? 19.580 -12.727 -79.788 1.00 96.31 438 VAL A N 1
ATOM 3361 C CA . VAL A 1 438 ? 19.037 -12.657 -81.155 1.00 96.31 438 VAL A CA 1
ATOM 3362 C C . VAL A 1 438 ? 19.805 -11.617 -81.968 1.00 96.31 438 VAL A C 1
ATOM 3364 O O . VAL A 1 438 ? 20.380 -11.980 -82.988 1.00 96.31 438 VAL A O 1
ATOM 3367 N N . ALA A 1 439 ? 19.955 -10.390 -81.463 1.00 93.56 439 ALA A N 1
ATOM 3368 C CA . ALA A 1 439 ? 20.738 -9.348 -82.130 1.00 93.56 439 ALA A CA 1
ATOM 3369 C C . ALA A 1 439 ? 22.212 -9.761 -82.346 1.00 93.56 439 ALA A C 1
ATOM 3371 O O . ALA A 1 439 ? 22.797 -9.500 -83.399 1.00 93.56 439 ALA A O 1
ATOM 3372 N N . ALA A 1 440 ? 22.824 -10.464 -81.383 1.00 91.25 440 ALA A N 1
ATOM 3373 C CA . ALA A 1 440 ? 24.160 -11.040 -81.552 1.00 91.25 440 ALA A CA 1
ATOM 3374 C C . ALA A 1 440 ? 24.205 -12.094 -82.677 1.00 91.25 440 ALA A C 1
ATOM 3376 O O . ALA A 1 440 ? 25.127 -12.090 -83.484 1.00 91.25 440 ALA A O 1
ATOM 3377 N N . LYS A 1 441 ? 23.203 -12.977 -82.782 1.00 93.56 441 LYS A N 1
ATOM 3378 C CA . LYS A 1 441 ? 23.110 -13.948 -83.887 1.00 93.56 441 LYS A CA 1
ATOM 3379 C C . LYS A 1 441 ? 22.894 -13.280 -85.243 1.00 93.56 441 LYS A C 1
ATOM 3381 O O . LYS A 1 441 ? 23.525 -13.691 -86.206 1.00 93.56 441 LYS A O 1
ATOM 3386 N N . GLU A 1 442 ? 22.050 -12.255 -85.316 1.00 95.62 442 GLU A N 1
ATOM 3387 C CA . GLU A 1 442 ? 21.800 -11.489 -86.544 1.00 95.62 442 GLU A CA 1
ATOM 3388 C C . GLU A 1 442 ? 23.066 -10.753 -87.008 1.00 95.62 442 GLU A C 1
ATOM 3390 O O . GLU A 1 442 ? 23.422 -10.811 -88.182 1.00 95.62 442 GLU A O 1
ATOM 3395 N N . THR A 1 443 ? 23.808 -10.134 -86.083 1.00 94.19 443 THR A N 1
ATOM 3396 C CA . THR A 1 443 ? 25.101 -9.502 -86.405 1.00 94.19 443 THR A CA 1
ATOM 3397 C C . THR A 1 443 ? 26.191 -10.506 -86.784 1.00 94.19 443 THR A C 1
ATOM 3399 O O . THR A 1 443 ? 26.973 -10.205 -87.683 1.00 94.19 443 THR A O 1
ATOM 3402 N N . MET A 1 444 ? 26.232 -11.701 -86.181 1.00 91.25 444 MET A N 1
ATOM 3403 C CA . MET A 1 444 ? 27.135 -12.771 -86.630 1.00 91.25 444 MET A CA 1
ATOM 3404 C C . MET A 1 444 ? 26.753 -13.287 -88.021 1.00 91.25 444 MET A C 1
ATOM 3406 O O . MET A 1 444 ? 27.632 -13.406 -88.864 1.00 91.25 444 MET A O 1
ATOM 3410 N N . ALA A 1 445 ? 25.466 -13.511 -88.306 1.00 94.06 445 ALA A N 1
ATOM 3411 C CA . ALA A 1 445 ? 25.006 -13.928 -89.632 1.00 94.06 445 ALA A CA 1
ATOM 3412 C C . ALA A 1 445 ? 25.367 -12.890 -90.711 1.00 94.06 445 ALA A C 1
ATOM 3414 O O . ALA A 1 445 ? 25.914 -13.246 -91.751 1.00 94.06 445 ALA A O 1
ATOM 3415 N N . ALA A 1 446 ? 25.176 -11.596 -90.432 1.00 92.88 446 ALA A N 1
ATOM 3416 C CA . ALA A 1 446 ? 25.604 -10.521 -91.329 1.00 92.88 446 ALA A CA 1
ATOM 3417 C C . ALA A 1 446 ? 27.135 -10.480 -91.531 1.00 92.88 446 ALA A C 1
ATOM 3419 O O . ALA A 1 446 ? 27.605 -10.175 -92.626 1.00 92.88 446 ALA A O 1
ATOM 3420 N N . GLN A 1 447 ? 27.930 -10.812 -90.505 1.00 91.50 447 GLN A N 1
ATOM 3421 C CA . GLN A 1 447 ? 29.389 -10.947 -90.628 1.00 91.50 447 GLN A CA 1
ATOM 3422 C C . GLN A 1 447 ? 29.800 -12.203 -91.411 1.00 91.50 447 GLN A C 1
ATOM 3424 O O . GLN A 1 447 ? 30.763 -12.145 -92.172 1.00 91.50 447 GLN A O 1
ATOM 3429 N N . GLU A 1 448 ? 29.076 -13.315 -91.275 1.00 93.62 448 GLU A N 1
ATOM 3430 C CA . GLU A 1 448 ? 29.273 -14.530 -92.072 1.00 93.62 448 GLU A CA 1
ATOM 3431 C C . GLU A 1 448 ? 28.935 -14.288 -93.552 1.00 93.62 448 GLU A C 1
ATOM 3433 O O . GLU A 1 448 ? 29.705 -14.696 -94.420 1.00 93.62 448 GLU A O 1
ATOM 3438 N N . GLU A 1 449 ? 27.854 -13.565 -93.858 1.00 94.44 449 GLU A N 1
ATOM 3439 C CA . GLU A 1 449 ? 27.518 -13.126 -95.220 1.00 94.44 449 GLU A CA 1
ATOM 3440 C C . GLU A 1 449 ? 28.583 -12.175 -95.796 1.00 94.44 449 GLU A C 1
ATOM 3442 O O . GLU A 1 449 ? 29.031 -12.355 -96.932 1.00 94.44 449 GLU A O 1
ATOM 3447 N N . GLU A 1 450 ? 29.058 -11.198 -95.014 1.00 92.25 450 GLU A N 1
ATOM 3448 C CA . GLU A 1 450 ? 30.117 -10.280 -95.451 1.00 92.25 450 GLU A CA 1
ATOM 3449 C C . GLU A 1 450 ? 31.459 -11.009 -95.667 1.00 92.25 450 GLU A C 1
ATOM 3451 O O . GLU A 1 450 ? 32.196 -10.697 -96.607 1.00 92.25 450 GLU A O 1
ATOM 3456 N N . LEU A 1 451 ? 31.776 -12.015 -94.842 1.00 92.00 451 LEU A N 1
ATOM 3457 C CA . LEU A 1 451 ? 32.933 -12.895 -95.029 1.00 92.00 451 LEU A CA 1
ATOM 3458 C C . LEU A 1 451 ? 32.789 -13.756 -96.286 1.00 92.00 451 LEU A C 1
ATOM 3460 O O . LEU A 1 451 ? 33.718 -13.792 -97.088 1.00 92.00 451 LEU A O 1
ATOM 3464 N N . GLN A 1 452 ? 31.631 -14.378 -96.522 1.00 94.50 452 GLN A N 1
ATOM 3465 C CA . GLN A 1 452 ? 31.370 -15.145 -97.746 1.00 94.50 452 GLN A CA 1
ATOM 3466 C C . GLN A 1 452 ? 31.487 -14.266 -99.002 1.00 94.50 452 GLN A C 1
ATOM 3468 O O . GLN A 1 452 ? 32.095 -14.685 -99.990 1.00 94.50 452 GLN A O 1
ATOM 3473 N N . ALA A 1 453 ? 30.993 -13.025 -98.961 1.00 92.50 453 ALA A N 1
ATOM 3474 C CA . ALA A 1 453 ? 31.164 -12.053 -100.041 1.00 92.50 453 ALA A CA 1
ATOM 3475 C C . ALA A 1 453 ? 32.645 -11.683 -100.262 1.00 92.50 453 ALA A C 1
ATOM 3477 O O . ALA A 1 453 ? 33.115 -11.646 -101.404 1.00 92.50 453 ALA A O 1
ATOM 3478 N N . LYS A 1 454 ? 33.414 -11.473 -99.184 1.00 92.25 454 LYS A N 1
ATOM 3479 C CA . LYS A 1 454 ? 34.869 -11.240 -99.248 1.00 92.25 454 LYS A CA 1
ATOM 3480 C C . LYS A 1 454 ? 35.617 -12.448 -99.812 1.00 92.25 454 LYS A C 1
ATOM 3482 O O . LYS A 1 454 ? 36.493 -12.266 -100.652 1.00 92.25 454 LYS A O 1
ATOM 3487 N N . GLU A 1 455 ? 35.258 -13.672 -99.430 1.00 94.00 455 GLU A N 1
ATOM 3488 C CA . GLU A 1 455 ? 35.845 -14.888 -99.997 1.00 94.00 455 GLU A CA 1
ATOM 3489 C C . GLU A 1 455 ? 35.525 -15.062 -101.483 1.00 94.00 455 GLU A C 1
ATOM 3491 O O . GLU A 1 455 ? 36.416 -15.427 -102.250 1.00 94.00 455 GLU A O 1
ATOM 3496 N N . ILE A 1 456 ? 34.279 -14.806 -101.907 1.00 94.38 456 ILE A N 1
ATOM 3497 C CA . ILE A 1 456 ? 33.906 -14.796 -103.329 1.00 94.38 456 ILE A CA 1
ATOM 3498 C C . ILE A 1 456 ? 34.801 -13.799 -104.064 1.00 94.38 456 ILE A C 1
ATOM 3500 O O . ILE A 1 456 ? 35.427 -14.164 -105.057 1.00 94.38 456 ILE A O 1
ATOM 3504 N N . ARG A 1 457 ? 34.967 -12.585 -103.526 1.00 93.88 457 ARG A N 1
ATOM 3505 C CA . ARG A 1 457 ? 35.816 -11.563 -104.141 1.00 93.88 457 ARG A CA 1
ATOM 3506 C C . ARG A 1 457 ? 37.301 -11.940 -104.171 1.00 93.88 457 ARG A C 1
ATOM 3508 O O . ARG A 1 457 ? 37.979 -11.645 -105.152 1.00 93.88 457 ARG A O 1
ATOM 3515 N N . VAL A 1 458 ? 37.821 -12.619 -103.147 1.00 92.94 458 VAL A N 1
ATOM 3516 C CA . VAL A 1 458 ? 39.192 -13.161 -103.151 1.00 92.94 458 VAL A CA 1
ATOM 3517 C C . VAL A 1 458 ? 39.338 -14.270 -104.198 1.00 92.94 458 VAL A C 1
ATOM 3519 O O . VAL A 1 458 ? 40.329 -14.281 -104.924 1.00 92.94 458 VAL A O 1
ATOM 3522 N N . ARG A 1 459 ? 38.342 -15.154 -104.343 1.00 92.75 459 ARG A N 1
ATOM 3523 C CA . ARG A 1 459 ? 38.315 -16.201 -105.377 1.00 92.75 459 ARG A CA 1
ATOM 3524 C C . ARG A 1 459 ? 38.267 -15.608 -106.792 1.00 92.75 459 ARG A C 1
ATOM 3526 O O . ARG A 1 459 ? 39.046 -16.039 -107.636 1.00 92.75 459 ARG A O 1
ATOM 3533 N N . GLU A 1 460 ? 37.456 -14.575 -107.027 1.00 93.31 460 GLU A N 1
ATOM 3534 C CA . GLU A 1 460 ? 37.434 -13.808 -108.286 1.00 93.31 460 GLU A CA 1
ATOM 3535 C C . GLU A 1 460 ? 38.794 -13.169 -108.601 1.00 93.31 460 GLU A C 1
ATOM 3537 O O . GLU A 1 460 ? 39.306 -13.294 -109.715 1.00 93.31 460 GLU A O 1
ATOM 3542 N N . LEU A 1 461 ? 39.400 -12.486 -107.623 1.00 92.06 461 LEU A N 1
ATOM 3543 C CA . LEU A 1 461 ? 40.702 -11.838 -107.790 1.00 92.06 461 LEU A CA 1
ATOM 3544 C C . LEU A 1 461 ? 41.817 -12.862 -108.040 1.00 92.06 461 LEU A C 1
ATOM 3546 O O . LEU A 1 461 ? 42.685 -12.606 -108.871 1.00 92.06 461 LEU A O 1
ATOM 3550 N N . ALA A 1 462 ? 41.760 -14.035 -107.403 1.00 92.25 462 ALA A N 1
ATOM 3551 C CA . ALA A 1 462 ? 42.663 -15.145 -107.685 1.00 92.25 462 ALA A CA 1
ATOM 3552 C C . ALA A 1 462 ? 42.475 -15.683 -109.114 1.00 92.25 462 ALA A C 1
ATOM 3554 O O . ALA A 1 462 ? 43.462 -15.827 -109.831 1.00 92.25 462 ALA A O 1
ATOM 3555 N N . SER A 1 463 ? 41.238 -15.909 -109.580 1.00 91.00 463 SER A N 1
ATOM 3556 C CA . SER A 1 463 ? 40.998 -16.330 -110.971 1.00 91.00 463 SER A CA 1
ATOM 3557 C C . SER A 1 463 ? 41.451 -15.282 -111.992 1.00 91.00 463 SER A C 1
ATOM 3559 O O . SER A 1 463 ? 42.072 -15.644 -112.988 1.00 91.00 463 SER A O 1
ATOM 3561 N N . ASN A 1 464 ? 41.236 -13.992 -111.712 1.00 93.75 464 ASN A N 1
ATOM 3562 C CA . ASN A 1 464 ? 41.685 -12.894 -112.570 1.00 93.75 464 ASN A CA 1
ATOM 3563 C C . ASN A 1 464 ? 43.218 -12.791 -112.601 1.00 93.75 464 ASN A C 1
ATOM 3565 O O . ASN A 1 464 ? 43.803 -12.556 -113.658 1.00 93.75 464 ASN A O 1
ATOM 3569 N N . TRP A 1 465 ? 43.884 -13.000 -111.460 1.00 91.69 465 TRP A N 1
ATOM 3570 C CA . TRP A 1 465 ? 45.343 -13.078 -111.393 1.00 91.69 465 TRP A CA 1
ATOM 3571 C C . TRP A 1 465 ? 45.875 -14.283 -112.172 1.00 91.69 465 TRP A C 1
ATOM 3573 O O . TRP A 1 465 ? 46.806 -14.126 -112.955 1.00 91.69 465 TRP A O 1
ATOM 3583 N N . HIS A 1 466 ? 45.255 -15.460 -112.038 1.00 90.50 466 HIS A N 1
ATOM 3584 C CA . HIS A 1 466 ? 45.622 -16.642 -112.819 1.00 90.50 466 HIS A CA 1
ATOM 3585 C C . HIS A 1 466 ? 45.427 -16.431 -114.328 1.00 90.50 466 HIS A C 1
ATOM 3587 O O . HIS A 1 466 ? 46.302 -16.828 -115.095 1.00 90.50 466 HIS A O 1
ATOM 3593 N N . SER A 1 467 ? 44.350 -15.768 -114.774 1.00 88.06 467 SER A N 1
ATOM 3594 C CA . SER A 1 467 ? 44.167 -15.454 -116.198 1.00 88.06 467 SER A CA 1
ATOM 3595 C C . SER A 1 467 ? 45.179 -14.424 -116.706 1.00 88.06 467 SER A C 1
ATOM 3597 O O . SER A 1 467 ? 45.753 -14.630 -117.769 1.00 88.06 467 SER A O 1
ATOM 3599 N N . LEU A 1 468 ? 45.457 -13.364 -115.934 1.00 87.81 468 LEU A N 1
ATOM 3600 C CA . LEU A 1 468 ? 46.478 -12.360 -116.272 1.00 87.81 468 LEU A CA 1
ATOM 3601 C C . LEU A 1 468 ? 47.890 -12.962 -116.301 1.00 87.81 468 LEU A C 1
ATOM 3603 O O . LEU A 1 468 ? 48.715 -12.590 -117.135 1.00 87.81 468 LEU A O 1
ATOM 3607 N N . LYS A 1 469 ? 48.167 -13.913 -115.405 1.00 89.38 469 LYS A N 1
ATOM 3608 C CA . LYS A 1 469 ? 49.422 -14.660 -115.377 1.00 89.38 469 LYS A CA 1
ATOM 3609 C C . LYS A 1 469 ? 49.540 -15.574 -116.598 1.00 89.38 469 LYS A C 1
ATOM 3611 O O . LYS A 1 469 ? 50.568 -15.535 -117.260 1.00 89.38 469 LYS A O 1
ATOM 3616 N N . ALA A 1 470 ? 48.478 -16.295 -116.960 1.00 86.25 470 ALA A N 1
ATOM 3617 C CA . ALA A 1 470 ? 48.448 -17.120 -118.167 1.00 86.25 470 ALA A CA 1
ATOM 3618 C C . ALA A 1 470 ? 48.623 -16.298 -119.460 1.00 86.25 470 ALA A C 1
ATOM 3620 O O . ALA A 1 470 ? 49.343 -16.736 -120.354 1.00 86.25 470 ALA A O 1
ATOM 3621 N N . THR A 1 471 ? 48.036 -15.096 -119.564 1.00 85.69 471 THR A N 1
ATOM 3622 C CA . THR A 1 471 ? 48.285 -14.210 -120.717 1.00 85.69 471 THR A CA 1
ATOM 3623 C C . THR A 1 471 ? 49.716 -13.679 -120.735 1.00 85.69 471 THR A C 1
ATOM 3625 O O . THR A 1 471 ? 50.344 -13.712 -121.786 1.00 85.69 471 THR A O 1
ATOM 3628 N N . ALA A 1 472 ? 50.270 -13.268 -119.589 1.00 82.06 472 ALA A N 1
ATOM 3629 C CA . ALA A 1 472 ? 51.656 -12.800 -119.505 1.00 82.06 472 ALA A CA 1
ATOM 3630 C C . ALA A 1 472 ? 52.683 -13.915 -119.795 1.00 82.06 472 ALA A C 1
ATOM 3632 O O . ALA A 1 472 ? 53.737 -13.656 -120.374 1.00 82.06 472 ALA A O 1
ATOM 3633 N N . ASP A 1 473 ? 52.380 -15.163 -119.429 1.00 82.88 473 ASP A N 1
ATOM 3634 C CA . ASP A 1 473 ? 53.213 -16.319 -119.769 1.00 82.88 473 ASP A CA 1
ATOM 3635 C C . ASP A 1 473 ? 53.110 -16.671 -121.262 1.00 82.88 473 ASP A C 1
ATOM 3637 O O . ASP A 1 473 ? 54.138 -16.916 -121.888 1.00 82.88 473 ASP A O 1
ATOM 3641 N N . ALA A 1 474 ? 51.926 -16.575 -121.876 1.00 83.00 474 ALA A N 1
ATOM 3642 C CA . ALA A 1 474 ? 51.768 -16.723 -123.327 1.00 83.00 474 ALA A CA 1
ATOM 3643 C C . ALA A 1 474 ? 52.464 -15.598 -124.129 1.00 83.00 474 ALA A C 1
ATOM 3645 O O . ALA A 1 474 ? 53.063 -15.859 -125.173 1.00 83.00 474 ALA A O 1
ATOM 3646 N N . GLU A 1 475 ? 52.443 -14.355 -123.636 1.00 79.75 475 GLU A N 1
ATOM 3647 C CA . GLU A 1 475 ? 53.230 -13.240 -124.190 1.00 79.75 475 GLU A CA 1
ATOM 3648 C C . GLU A 1 475 ? 54.741 -13.501 -124.057 1.00 79.75 475 GLU A C 1
ATOM 3650 O O . GLU A 1 475 ? 55.497 -13.271 -125.001 1.00 79.75 475 GLU A O 1
ATOM 3655 N N . SER A 1 476 ? 55.183 -14.046 -122.920 1.00 78.44 476 SER A N 1
ATOM 3656 C CA . SER A 1 476 ? 56.575 -14.451 -122.688 1.00 78.44 476 SER A CA 1
ATOM 3657 C C . SER A 1 476 ? 57.020 -15.580 -123.631 1.00 78.44 476 SER A C 1
ATOM 3659 O O . SER A 1 476 ? 58.112 -15.511 -124.198 1.00 78.44 476 SER A O 1
ATOM 3661 N N . GLU A 1 477 ? 56.170 -16.582 -123.880 1.00 81.88 477 GLU A N 1
ATOM 3662 C CA . GLU A 1 477 ? 56.420 -17.643 -124.868 1.00 81.88 477 GLU A CA 1
ATOM 3663 C C . GLU A 1 477 ? 56.493 -17.095 -126.303 1.00 81.88 477 GLU A C 1
ATOM 3665 O O . GLU A 1 477 ? 57.385 -17.482 -127.064 1.00 81.88 477 GLU A O 1
ATOM 3670 N N . LEU A 1 478 ? 55.627 -16.140 -126.663 1.00 82.19 478 LEU A N 1
ATOM 3671 C CA . LEU A 1 478 ? 55.688 -15.419 -127.941 1.00 82.19 478 LEU A CA 1
ATOM 3672 C C . LEU A 1 478 ? 57.019 -14.673 -128.108 1.00 82.19 478 LEU A C 1
ATOM 3674 O O . LEU A 1 478 ? 57.710 -14.861 -129.113 1.00 82.19 478 LEU A O 1
ATOM 3678 N N . ILE A 1 479 ? 57.423 -13.891 -127.103 1.00 78.62 479 ILE A N 1
ATOM 3679 C CA . ILE A 1 479 ? 58.702 -13.165 -127.090 1.00 78.62 479 ILE A CA 1
ATOM 3680 C C . ILE A 1 479 ? 59.884 -14.146 -127.163 1.00 78.62 479 ILE A C 1
ATOM 3682 O O . ILE A 1 479 ? 60.843 -13.909 -127.900 1.00 78.62 479 ILE A O 1
ATOM 3686 N N . ALA A 1 480 ? 59.825 -15.278 -126.457 1.00 78.00 480 ALA A N 1
ATOM 3687 C CA . ALA A 1 480 ? 60.854 -16.313 -126.515 1.00 78.00 480 ALA A CA 1
ATOM 3688 C C . ALA A 1 480 ? 60.963 -16.947 -127.915 1.00 78.00 480 ALA A C 1
ATOM 3690 O O . ALA A 1 480 ? 62.079 -17.153 -128.404 1.00 78.00 480 ALA A O 1
ATOM 3691 N N . ALA A 1 481 ? 59.833 -17.194 -128.586 1.00 78.00 481 ALA A N 1
ATOM 3692 C CA . ALA A 1 481 ? 59.787 -17.706 -129.953 1.00 78.00 481 ALA A CA 1
ATOM 3693 C C . ALA A 1 481 ? 60.327 -16.690 -130.978 1.00 78.00 481 ALA A C 1
ATOM 3695 O O . ALA A 1 481 ? 61.053 -17.068 -131.900 1.00 78.00 481 ALA A O 1
ATOM 3696 N N . GLU A 1 482 ? 60.046 -15.394 -130.818 1.00 74.94 482 GLU A N 1
ATOM 3697 C CA . GLU A 1 482 ? 60.648 -14.343 -131.651 1.00 74.94 482 GLU A CA 1
ATOM 3698 C C . GLU A 1 482 ? 62.159 -14.224 -131.429 1.00 74.94 482 GLU A C 1
ATOM 3700 O O . GLU A 1 482 ? 62.933 -14.240 -132.390 1.00 74.94 482 GLU A O 1
ATOM 3705 N N . GLN A 1 483 ? 62.611 -14.218 -130.173 1.00 77.19 483 GLN A N 1
ATOM 3706 C CA . GLN A 1 483 ? 64.038 -14.253 -129.850 1.00 77.19 483 GLN A CA 1
ATOM 3707 C C . GLN A 1 483 ? 64.736 -15.514 -130.377 1.00 77.19 483 GLN A C 1
ATOM 3709 O O . GLN A 1 483 ? 65.942 -15.476 -130.635 1.00 77.19 483 GLN A O 1
ATOM 3714 N N . GLN A 1 484 ? 64.027 -16.637 -130.524 1.00 76.94 484 GLN A N 1
ATOM 3715 C CA . GLN A 1 484 ? 64.586 -17.842 -131.127 1.00 76.94 484 GLN A CA 1
ATOM 3716 C C . GLN A 1 484 ? 64.762 -17.692 -132.647 1.00 76.94 484 GLN A C 1
ATOM 3718 O O . GLN A 1 484 ? 65.845 -18.005 -133.142 1.00 76.94 484 GLN A O 1
ATOM 3723 N N . LYS A 1 485 ? 63.794 -17.100 -133.366 1.00 75.88 485 LYS A N 1
ATOM 3724 C CA . LYS A 1 485 ? 63.951 -16.735 -134.792 1.00 75.88 485 LYS A CA 1
ATOM 3725 C C . LYS A 1 485 ? 65.156 -15.805 -135.005 1.00 75.88 485 LYS A C 1
ATOM 3727 O O . LYS A 1 485 ? 65.965 -16.034 -135.902 1.00 75.88 485 LYS A O 1
ATOM 3732 N N . TYR A 1 486 ? 65.335 -14.803 -134.137 1.00 72.62 486 TYR A N 1
ATOM 3733 C CA . TYR A 1 486 ? 66.526 -13.939 -134.151 1.00 72.62 486 TYR A CA 1
ATOM 3734 C C . TYR A 1 486 ? 67.826 -14.721 -133.889 1.00 72.62 486 TYR A C 1
ATOM 3736 O O . TYR A 1 486 ? 68.816 -14.520 -134.591 1.00 72.62 486 TYR A O 1
ATOM 3744 N N . ARG A 1 487 ? 67.835 -15.658 -132.930 1.00 75.25 487 ARG A N 1
ATOM 3745 C CA . ARG A 1 487 ? 68.994 -16.533 -132.665 1.00 75.25 487 ARG A CA 1
ATOM 3746 C C . ARG A 1 487 ? 69.324 -17.458 -133.843 1.00 75.25 487 ARG A C 1
ATOM 3748 O O . ARG A 1 487 ? 70.497 -17.747 -134.064 1.00 75.25 487 ARG A O 1
ATOM 3755 N N . GLU A 1 488 ? 68.332 -17.908 -134.604 1.00 72.94 488 GLU A N 1
ATOM 3756 C CA . GLU A 1 488 ? 68.524 -18.715 -135.817 1.00 72.94 488 GLU A CA 1
ATOM 3757 C C . GLU A 1 488 ? 69.092 -17.876 -136.977 1.00 72.94 488 GLU A C 1
ATOM 3759 O O . GLU A 1 488 ? 70.061 -18.300 -137.609 1.00 72.94 488 GLU A O 1
ATOM 3764 N N . LEU A 1 489 ? 68.619 -16.637 -137.164 1.00 73.00 489 LEU A N 1
ATOM 3765 C CA . LEU A 1 489 ? 69.235 -15.653 -138.070 1.00 73.00 489 LEU A CA 1
ATOM 3766 C C . LEU A 1 489 ? 70.712 -15.387 -137.730 1.00 73.00 489 LEU A C 1
ATOM 3768 O O . LEU A 1 489 ? 71.573 -15.449 -138.610 1.00 73.00 489 LEU A O 1
ATOM 3772 N N . CYS A 1 490 ? 71.037 -15.152 -136.455 1.00 68.62 490 CYS A N 1
ATOM 3773 C CA . CYS A 1 490 ? 72.423 -14.943 -136.025 1.00 68.62 490 CYS A CA 1
ATOM 3774 C C . CYS A 1 490 ? 73.310 -16.181 -136.249 1.00 68.62 490 CYS A C 1
ATOM 3776 O O . CYS A 1 490 ? 74.480 -16.031 -136.603 1.00 68.62 490 CYS A O 1
ATOM 3778 N N . LYS A 1 491 ? 72.772 -17.402 -136.102 1.00 70.00 491 LYS A N 1
ATOM 3779 C CA . LYS A 1 491 ? 73.494 -18.644 -136.437 1.00 70.00 491 LYS A CA 1
ATOM 3780 C C . LYS A 1 491 ? 73.773 -18.763 -137.937 1.00 70.00 491 LYS A C 1
ATOM 3782 O O . LYS A 1 491 ? 74.875 -19.164 -138.299 1.00 70.00 491 LYS A O 1
ATOM 3787 N N . ALA A 1 492 ? 72.824 -18.385 -138.797 1.00 64.38 492 ALA A N 1
ATOM 3788 C CA . ALA A 1 492 ? 73.031 -18.382 -140.245 1.00 64.38 492 ALA A CA 1
ATOM 3789 C C . ALA A 1 492 ? 74.172 -17.428 -140.644 1.00 64.38 492 ALA A C 1
ATOM 3791 O O . ALA A 1 492 ? 75.114 -17.849 -141.316 1.00 64.38 492 ALA A O 1
ATOM 3792 N N . VAL A 1 493 ? 74.158 -16.186 -140.142 1.00 60.72 493 VAL A N 1
ATOM 3793 C CA . VAL A 1 493 ? 75.246 -15.213 -140.367 1.00 60.72 493 VAL A CA 1
ATOM 3794 C C . VAL A 1 493 ? 76.583 -15.731 -139.821 1.00 60.72 493 VAL A C 1
ATOM 3796 O O . VAL A 1 493 ? 77.589 -15.679 -140.524 1.00 60.72 493 VAL A O 1
ATOM 3799 N N . GLY A 1 494 ? 76.600 -16.299 -138.610 1.00 63.78 494 GLY A N 1
ATOM 3800 C CA . GLY A 1 494 ? 77.808 -16.888 -138.022 1.00 63.78 494 GLY A CA 1
ATOM 3801 C C . GLY A 1 494 ? 78.380 -18.059 -138.832 1.00 63.78 494 GLY A C 1
ATOM 3802 O O . GLY A 1 494 ? 79.598 -18.182 -138.947 1.00 63.78 494 GLY A O 1
ATOM 3803 N N . SER A 1 495 ? 77.525 -18.884 -139.447 1.00 60.91 495 SER A N 1
ATOM 3804 C CA . SER A 1 495 ? 77.967 -20.015 -140.275 1.00 60.91 495 SER A CA 1
ATOM 3805 C C . SER A 1 495 ? 78.690 -19.586 -141.558 1.00 60.91 495 SER A C 1
ATOM 3807 O O . SER A 1 495 ? 79.619 -20.267 -141.979 1.00 60.91 495 SER A O 1
ATOM 3809 N N . LEU A 1 496 ? 78.337 -18.425 -142.124 1.00 53.22 496 LEU A N 1
ATOM 3810 C CA . LEU A 1 496 ? 78.971 -17.874 -143.329 1.00 53.22 496 LEU A CA 1
ATOM 3811 C C . LEU A 1 496 ? 80.372 -17.288 -143.056 1.00 53.22 496 LEU A C 1
ATOM 3813 O O . LEU A 1 496 ? 81.186 -17.183 -143.966 1.00 53.22 496 LEU A O 1
ATOM 3817 N N . VAL A 1 497 ? 80.658 -16.920 -141.803 1.00 58.06 497 VAL A N 1
ATOM 3818 C CA . VAL A 1 497 ? 81.933 -16.316 -141.368 1.00 58.06 497 VAL A CA 1
ATOM 3819 C C . VAL A 1 497 ? 82.914 -17.368 -140.812 1.00 58.06 497 VAL A C 1
ATOM 3821 O O . VAL A 1 497 ? 84.094 -17.081 -140.626 1.00 58.06 497 VAL A O 1
ATOM 3824 N N . GLY A 1 498 ? 82.448 -18.594 -140.538 1.00 54.59 498 GLY A N 1
ATOM 3825 C CA . GLY A 1 498 ? 83.183 -19.587 -139.742 1.00 54.59 498 GLY A CA 1
ATOM 3826 C C . GLY A 1 498 ? 83.991 -20.655 -140.495 1.00 54.59 498 GLY A C 1
ATOM 3827 O O . GLY A 1 498 ? 84.789 -21.340 -139.858 1.00 54.59 498 GLY A O 1
ATOM 3828 N N . SER A 1 499 ? 83.802 -20.848 -141.806 1.00 41.31 499 SER A N 1
ATOM 3829 C CA . SER A 1 499 ? 84.455 -21.931 -142.565 1.00 41.31 499 SER A CA 1
ATOM 3830 C C . SER A 1 499 ? 85.653 -21.441 -143.386 1.00 41.31 499 SER A C 1
ATOM 3832 O O . SER A 1 499 ? 85.489 -20.748 -144.389 1.00 41.31 499 SER A O 1
ATOM 3834 N N . SER A 1 500 ? 86.861 -21.834 -142.987 1.00 39.66 500 SER A N 1
ATOM 3835 C CA . SER A 1 500 ? 88.121 -21.426 -143.611 1.00 39.66 500 SER A CA 1
ATOM 3836 C C . SER A 1 500 ? 88.511 -22.255 -144.843 1.00 39.66 500 SER A C 1
ATOM 3838 O O . SER A 1 500 ? 88.683 -23.465 -144.737 1.00 39.66 500 SER A O 1
ATOM 3840 N N . SER A 1 501 ? 88.819 -21.586 -145.964 1.00 38.91 501 SER A N 1
ATOM 3841 C CA . SER A 1 501 ? 90.018 -21.896 -146.767 1.00 38.91 501 SER A CA 1
ATOM 3842 C C . SER A 1 501 ? 90.374 -20.771 -147.751 1.00 38.91 501 SER A C 1
ATOM 3844 O O . SER A 1 501 ? 89.588 -20.437 -148.625 1.00 38.91 501 SER A O 1
ATOM 3846 N N . THR A 1 502 ? 91.601 -20.252 -147.634 1.00 44.78 502 THR A N 1
ATOM 3847 C CA . THR A 1 502 ? 92.459 -19.796 -148.753 1.00 44.78 502 THR A CA 1
ATOM 3848 C C . THR A 1 502 ? 91.843 -18.938 -149.878 1.00 44.78 502 THR A C 1
ATOM 3850 O O . THR A 1 502 ? 91.817 -19.385 -151.018 1.00 44.78 502 THR A O 1
ATOM 3853 N N . GLU A 1 503 ? 91.502 -17.676 -149.600 1.00 44.22 503 GLU A N 1
ATOM 3854 C CA . GLU A 1 503 ? 91.726 -16.559 -150.547 1.00 44.22 503 GLU A CA 1
ATOM 3855 C C . GLU A 1 503 ? 91.670 -15.207 -149.806 1.00 44.22 503 GLU A C 1
ATOM 3857 O O . GLU A 1 503 ? 90.635 -14.556 -149.695 1.00 44.22 503 GLU A O 1
ATOM 3862 N N . ALA A 1 504 ? 92.797 -14.805 -149.205 1.00 48.22 504 ALA A N 1
ATOM 3863 C CA . ALA A 1 504 ? 92.908 -13.555 -148.452 1.00 48.22 504 ALA A CA 1
ATOM 3864 C C . ALA A 1 504 ? 94.333 -12.986 -148.528 1.00 48.22 504 ALA A C 1
ATOM 3866 O O . ALA A 1 504 ? 95.267 -13.638 -148.067 1.00 48.22 504 ALA A O 1
ATOM 3867 N N . VAL A 1 505 ? 94.485 -11.767 -149.069 1.00 52.59 505 VAL A N 1
ATOM 3868 C CA . VAL A 1 505 ? 95.652 -10.881 -148.836 1.00 52.59 505 VAL A CA 1
ATOM 3869 C C . VAL A 1 505 ? 95.405 -9.430 -149.290 1.00 52.59 505 VAL A C 1
ATOM 3871 O O . VAL A 1 505 ? 95.883 -8.511 -148.636 1.00 52.59 505 VAL A O 1
ATOM 3874 N N . GLU A 1 506 ? 94.614 -9.187 -150.344 1.00 50.81 506 GLU A N 1
ATOM 3875 C CA . GLU A 1 506 ? 94.457 -7.839 -150.943 1.00 50.81 506 GLU A CA 1
ATOM 3876 C C . GLU A 1 506 ? 93.585 -6.851 -150.134 1.00 50.81 506 GLU A C 1
ATOM 3878 O O . GLU A 1 506 ? 93.455 -5.680 -150.490 1.00 50.81 506 GLU A O 1
ATOM 3883 N N . LEU A 1 507 ? 93.032 -7.281 -148.998 1.00 56.41 507 LEU A N 1
ATOM 3884 C CA . LEU A 1 507 ? 92.079 -6.535 -148.160 1.00 56.41 507 LEU A CA 1
ATOM 3885 C C . LEU A 1 507 ? 92.705 -5.362 -147.355 1.00 56.41 507 LEU A C 1
ATOM 3887 O O . LEU A 1 507 ? 92.153 -4.956 -146.334 1.00 56.41 507 LEU A O 1
ATOM 3891 N N . LEU A 1 508 ? 93.870 -4.837 -147.769 1.00 53.97 508 LEU A N 1
ATOM 3892 C CA . LEU A 1 508 ? 94.695 -3.925 -146.955 1.00 53.97 508 LEU A CA 1
ATOM 3893 C C . LEU A 1 508 ? 95.398 -2.748 -147.668 1.00 53.97 508 LEU A C 1
ATOM 3895 O O . LEU A 1 508 ? 96.052 -1.974 -146.971 1.00 53.97 508 LEU A O 1
ATOM 3899 N N . GLN A 1 509 ? 95.281 -2.550 -148.993 1.00 49.75 509 GLN A N 1
ATOM 3900 C CA . GLN A 1 509 ? 96.055 -1.491 -149.690 1.00 49.75 509 GLN A CA 1
ATOM 3901 C C . GLN A 1 509 ? 95.268 -0.337 -150.339 1.00 49.75 509 GLN A C 1
ATOM 3903 O O . GLN A 1 509 ? 95.859 0.698 -150.629 1.00 49.75 509 GLN A O 1
ATOM 3908 N N . THR A 1 510 ? 93.944 -0.411 -150.496 1.00 56.06 510 THR A N 1
ATOM 3909 C CA . THR A 1 510 ? 93.142 0.679 -151.106 1.00 56.06 510 THR A CA 1
ATOM 3910 C C . THR A 1 510 ? 92.748 1.810 -150.138 1.00 56.06 510 THR A C 1
ATOM 3912 O O . THR A 1 510 ? 91.907 2.649 -150.464 1.00 56.06 510 THR A O 1
ATOM 3915 N N . LEU A 1 511 ? 93.377 1.879 -148.959 1.00 53.69 511 LEU A N 1
ATOM 3916 C CA . LEU A 1 511 ? 93.127 2.867 -147.893 1.00 53.69 511 LEU A CA 1
ATOM 3917 C C . LEU A 1 511 ? 93.510 4.324 -148.246 1.00 53.69 511 LEU A C 1
ATOM 3919 O O . LEU A 1 511 ? 93.305 5.225 -147.435 1.00 53.69 511 LEU A O 1
ATOM 3923 N N . GLU A 1 512 ? 94.059 4.575 -149.436 1.00 47.19 512 GLU A N 1
ATOM 3924 C CA . GLU A 1 512 ? 94.800 5.806 -149.746 1.00 47.19 512 GLU A CA 1
ATOM 3925 C C . GLU A 1 512 ? 94.007 6.880 -150.525 1.00 47.19 512 GLU A C 1
ATOM 3927 O O . GLU A 1 512 ? 94.328 8.066 -150.446 1.00 47.19 512 GLU A O 1
ATOM 3932 N N . GLN A 1 513 ? 92.952 6.514 -151.268 1.00 48.25 513 GLN A N 1
ATOM 3933 C CA . GLN A 1 513 ? 92.338 7.428 -152.254 1.00 48.25 513 GLN A CA 1
ATOM 3934 C C . GLN A 1 513 ? 91.187 8.305 -151.722 1.00 48.25 513 GLN A C 1
ATOM 3936 O O . GLN A 1 513 ? 90.956 9.397 -152.241 1.00 48.25 513 GLN A O 1
ATOM 3941 N N . VAL A 1 514 ? 90.468 7.884 -150.675 1.00 55.41 514 VAL A N 1
ATOM 3942 C CA . VAL A 1 514 ? 89.243 8.583 -150.212 1.00 55.41 514 VAL A CA 1
ATOM 3943 C C . VAL A 1 514 ? 89.545 9.882 -149.439 1.00 55.41 514 VAL A C 1
ATOM 3945 O O . VAL A 1 514 ? 88.700 10.772 -149.352 1.00 55.41 514 VAL A O 1
ATOM 3948 N N . VAL A 1 515 ? 90.771 10.047 -148.931 1.00 57.91 515 VAL A N 1
ATOM 3949 C CA . VAL A 1 515 ? 91.186 11.201 -148.105 1.00 57.91 515 VAL A CA 1
ATOM 3950 C C . VAL A 1 515 ? 91.144 12.537 -148.870 1.00 57.91 515 VAL A C 1
ATOM 3952 O O . VAL A 1 515 ? 90.888 13.587 -148.279 1.00 57.91 515 VAL A O 1
ATOM 3955 N N . GLN A 1 516 ? 91.368 12.530 -150.188 1.00 46.88 516 GLN A N 1
ATOM 3956 C CA . GLN A 1 516 ? 91.684 13.755 -150.939 1.00 46.88 516 GLN A CA 1
ATOM 3957 C C . GLN A 1 516 ? 90.470 14.645 -151.275 1.00 46.88 516 GLN A C 1
ATOM 3959 O O . GLN A 1 516 ? 90.630 15.850 -151.469 1.00 46.88 516 GLN A O 1
ATOM 3964 N N . GLY A 1 517 ? 89.244 14.107 -151.282 1.00 49.75 517 GLY A N 1
ATOM 3965 C CA . GLY A 1 517 ? 88.038 14.884 -151.621 1.00 49.75 517 GLY A CA 1
ATOM 3966 C C . GLY A 1 517 ? 87.644 15.949 -150.583 1.00 49.75 517 GLY A C 1
ATOM 3967 O O . GLY A 1 517 ? 86.971 16.927 -150.909 1.00 49.75 517 GLY A O 1
ATOM 3968 N N . GLY A 1 518 ? 88.082 15.800 -149.328 1.00 48.88 518 GLY A N 1
ATOM 3969 C CA . GLY A 1 518 ? 87.592 16.587 -148.188 1.00 48.88 518 GLY A CA 1
ATOM 3970 C C . GLY A 1 518 ? 88.043 18.054 -148.108 1.00 48.88 518 GLY A C 1
ATOM 3971 O O . GLY A 1 518 ? 87.655 18.744 -147.161 1.00 48.88 518 GLY A O 1
ATOM 3972 N N . HIS A 1 519 ? 88.868 18.547 -149.037 1.00 48.03 519 HIS A N 1
ATOM 3973 C CA . HIS A 1 519 ? 89.450 19.896 -148.951 1.00 48.03 519 HIS A CA 1
ATOM 3974 C C . HIS A 1 519 ? 88.700 20.988 -149.733 1.00 48.03 519 HIS A C 1
ATOM 3976 O O . HIS A 1 519 ? 88.680 22.130 -149.282 1.00 48.03 519 HIS A O 1
ATOM 3982 N N . GLN A 1 520 ? 88.050 20.679 -150.861 1.00 45.03 520 GLN A N 1
ATOM 3983 C CA . GLN A 1 520 ? 87.625 21.721 -151.818 1.00 45.03 520 GLN A CA 1
ATOM 3984 C C . GLN A 1 520 ? 86.240 22.349 -151.563 1.00 45.03 520 GLN A C 1
ATOM 3986 O O . GLN A 1 520 ? 85.953 23.416 -152.099 1.00 45.03 520 GLN A O 1
ATOM 3991 N N . LEU A 1 521 ? 85.383 21.743 -150.732 1.00 47.03 521 LEU A N 1
ATOM 3992 C CA . LEU A 1 521 ? 84.067 22.316 -150.382 1.00 47.03 521 LEU A CA 1
ATOM 3993 C C . LEU A 1 521 ? 84.032 23.052 -149.034 1.00 47.03 521 LEU A C 1
ATOM 3995 O O . LEU A 1 521 ? 83.119 23.843 -148.804 1.00 47.03 521 LEU A O 1
ATOM 3999 N N . ARG A 1 522 ? 85.049 22.868 -148.181 1.00 49.03 522 ARG A N 1
ATOM 4000 C CA . ARG A 1 522 ? 85.190 23.577 -146.892 1.00 49.03 522 ARG A CA 1
ATOM 4001 C C . ARG A 1 522 ? 85.207 25.100 -147.100 1.00 49.03 522 ARG A C 1
ATOM 4003 O O . ARG A 1 522 ? 84.421 25.831 -146.504 1.00 49.03 522 ARG A O 1
ATOM 4010 N N . GLN A 1 523 ? 85.966 25.522 -148.111 1.00 49.97 523 GLN A N 1
ATOM 4011 C CA . GLN A 1 523 ? 86.174 26.907 -148.543 1.00 49.97 523 GLN A CA 1
ATOM 4012 C C . GLN A 1 523 ? 84.916 27.630 -149.083 1.00 49.97 523 GLN A C 1
ATOM 4014 O O . GLN A 1 523 ? 85.000 28.790 -149.479 1.00 49.97 523 GLN A O 1
ATOM 4019 N N . ARG A 1 524 ? 83.748 26.966 -149.144 1.00 47.50 524 ARG A N 1
ATOM 4020 C CA . ARG A 1 524 ? 82.474 27.554 -149.609 1.00 47.50 524 ARG A CA 1
ATOM 4021 C C . ARG A 1 524 ? 81.421 27.762 -148.514 1.00 47.50 524 ARG A C 1
ATOM 4023 O O . ARG A 1 524 ? 80.354 28.281 -148.830 1.00 47.50 524 ARG A O 1
ATOM 4030 N N . LEU A 1 525 ? 81.708 27.396 -147.261 1.00 52.53 525 LEU A N 1
ATOM 4031 C CA . LEU A 1 525 ? 80.804 27.607 -146.114 1.00 52.53 525 LEU A CA 1
ATOM 4032 C C . LEU A 1 525 ? 81.294 28.701 -145.144 1.00 52.53 525 LEU A C 1
ATOM 4034 O O . LEU A 1 525 ? 80.496 29.318 -144.448 1.00 52.53 525 LEU A O 1
ATOM 4038 N N . GLU A 1 526 ? 82.593 29.001 -145.134 1.00 52.94 526 GLU A N 1
ATOM 4039 C CA . GLU A 1 526 ? 83.244 29.806 -144.084 1.00 52.94 526 GLU A CA 1
ATOM 4040 C C . GLU A 1 526 ? 82.924 31.319 -144.114 1.00 52.94 526 GLU A C 1
ATOM 4042 O O . GLU A 1 526 ? 83.226 32.021 -143.154 1.00 52.94 526 GLU A O 1
ATOM 4047 N N . VAL A 1 527 ? 82.295 31.837 -145.179 1.00 54.62 527 VAL A N 1
ATOM 4048 C CA . VAL A 1 527 ? 82.161 33.294 -145.438 1.00 54.62 527 VAL A CA 1
ATOM 4049 C C . VAL A 1 527 ? 80.739 33.846 -145.213 1.00 54.62 527 VAL A C 1
ATOM 4051 O O . VAL A 1 527 ? 80.526 35.045 -145.358 1.00 54.62 527 VAL A O 1
ATOM 4054 N N . ARG A 1 528 ? 79.743 33.018 -144.849 1.00 53.12 528 ARG A N 1
ATOM 4055 C CA . ARG A 1 528 ? 78.359 33.503 -144.618 1.00 53.12 528 ARG A CA 1
ATOM 4056 C C . ARG A 1 528 ? 77.825 33.300 -143.201 1.00 53.12 528 ARG A C 1
ATOM 4058 O O . ARG A 1 528 ? 77.102 34.160 -142.709 1.00 53.12 528 ARG A O 1
ATOM 4065 N N . ASP A 1 529 ? 78.209 32.215 -142.536 1.00 49.78 529 ASP A N 1
ATOM 4066 C CA . ASP A 1 529 ? 77.619 31.854 -141.238 1.00 49.78 529 ASP A CA 1
ATOM 4067 C C . ASP A 1 529 ? 78.378 32.466 -140.040 1.00 49.78 529 ASP A C 1
ATOM 4069 O O . ASP A 1 529 ? 77.858 32.513 -138.925 1.00 49.78 529 ASP A O 1
ATOM 4073 N N . ALA A 1 530 ? 79.592 32.986 -140.263 1.00 55.31 530 ALA A N 1
ATOM 4074 C CA . ALA A 1 530 ? 80.446 33.551 -139.216 1.00 55.31 530 ALA A CA 1
ATOM 4075 C C . ALA A 1 530 ? 79.822 34.778 -138.515 1.00 55.31 530 ALA A C 1
ATOM 4077 O O . ALA A 1 530 ? 79.819 34.855 -137.286 1.00 55.31 530 ALA A O 1
ATOM 4078 N N . GLU A 1 531 ? 79.244 35.713 -139.277 1.00 52.75 531 GLU A N 1
ATOM 4079 C CA . GLU A 1 531 ? 78.786 37.009 -138.747 1.00 52.75 531 GLU A CA 1
ATOM 4080 C C . GLU A 1 531 ? 77.496 36.917 -137.909 1.00 52.75 531 GLU A C 1
ATOM 4082 O O . GLU A 1 531 ? 77.276 37.742 -137.021 1.00 52.75 531 GLU A O 1
ATOM 4087 N N . GLN A 1 532 ? 76.646 35.904 -138.129 1.00 53.75 532 GLN A N 1
ATOM 4088 C CA . GLN A 1 532 ? 75.413 35.730 -137.342 1.00 53.75 532 GLN A CA 1
ATOM 4089 C C . GLN A 1 532 ? 75.620 34.926 -136.047 1.00 53.75 532 GLN A C 1
ATOM 4091 O O . GLN A 1 532 ? 74.891 35.134 -135.074 1.00 53.75 532 GLN A O 1
ATOM 4096 N N . VAL A 1 533 ? 76.614 34.032 -135.992 1.00 57.66 533 VAL A N 1
ATOM 4097 C CA . VAL A 1 533 ? 76.818 33.139 -134.837 1.00 57.66 533 VAL A CA 1
ATOM 4098 C C . VAL A 1 533 ? 77.462 33.855 -133.642 1.00 57.66 533 VAL A C 1
ATOM 4100 O O . VAL A 1 533 ? 77.080 33.591 -132.500 1.00 57.66 533 VAL A O 1
ATOM 4103 N N . GLU A 1 534 ? 78.393 34.785 -133.864 1.00 55.47 534 GLU A N 1
ATOM 4104 C CA . GLU A 1 534 ? 79.089 35.495 -132.774 1.00 55.47 534 GLU A CA 1
ATOM 4105 C C . GLU A 1 534 ? 78.127 36.390 -131.968 1.00 55.47 534 GLU A C 1
ATOM 4107 O O . GLU A 1 534 ? 78.107 36.344 -130.735 1.00 55.47 534 GLU A O 1
ATOM 4112 N N . SER A 1 535 ? 77.236 37.116 -132.658 1.00 56.88 535 SER A N 1
ATOM 4113 C CA . SER A 1 535 ? 76.191 37.936 -132.023 1.00 56.88 535 SER A CA 1
ATOM 4114 C C . SER A 1 535 ? 75.212 37.090 -131.192 1.00 56.88 535 SER A C 1
ATOM 4116 O O . SER A 1 535 ? 74.819 37.479 -130.087 1.00 56.88 535 SER A O 1
ATOM 4118 N N . GLY A 1 536 ? 74.872 35.885 -131.669 1.00 59.44 536 GLY A N 1
ATOM 4119 C CA . GLY A 1 536 ? 74.041 34.928 -130.933 1.00 59.44 536 GLY A CA 1
ATOM 4120 C C . GLY A 1 536 ? 74.717 34.370 -129.674 1.00 59.44 536 GLY A C 1
ATOM 4121 O O . GLY A 1 536 ? 74.071 34.263 -128.629 1.00 59.44 536 GLY A O 1
ATOM 4122 N N . ARG A 1 537 ? 76.021 34.062 -129.732 1.00 61.25 537 ARG A N 1
ATOM 4123 C CA . ARG A 1 537 ? 76.790 33.536 -128.586 1.00 61.25 537 ARG A CA 1
ATOM 4124 C C . ARG A 1 537 ? 76.870 34.532 -127.427 1.00 61.25 537 ARG A C 1
ATOM 4126 O O . ARG A 1 537 ? 76.657 34.134 -126.282 1.00 61.25 537 ARG A O 1
ATOM 4133 N N . ALA A 1 538 ? 77.096 35.816 -127.713 1.00 63.69 538 ALA A N 1
ATOM 4134 C CA . ALA A 1 538 ? 77.123 36.866 -126.690 1.00 63.69 538 ALA A CA 1
ATOM 4135 C C . ALA A 1 538 ? 75.778 36.984 -125.941 1.00 63.69 538 ALA A C 1
ATOM 4137 O O . ALA A 1 538 ? 75.740 36.966 -124.709 1.00 63.69 538 ALA A O 1
ATOM 4138 N N . HIS A 1 539 ? 74.661 37.012 -126.679 1.00 64.19 539 HIS A N 1
ATOM 4139 C CA . HIS A 1 539 ? 73.318 37.050 -126.089 1.00 64.19 539 HIS A CA 1
ATOM 4140 C C . HIS A 1 539 ? 72.967 35.766 -125.320 1.00 64.19 539 HIS A C 1
ATOM 4142 O O . HIS A 1 539 ? 72.307 35.840 -124.285 1.00 64.19 539 HIS A O 1
ATOM 4148 N N . GLY A 1 540 ? 73.425 34.599 -125.788 1.00 73.25 540 GLY A N 1
ATOM 4149 C CA . GLY A 1 540 ? 73.263 33.324 -125.085 1.00 73.25 540 GLY A CA 1
ATOM 4150 C C . GLY A 1 540 ? 73.967 33.304 -123.724 1.00 73.25 540 GLY A C 1
ATOM 4151 O O . GLY A 1 540 ? 73.356 32.915 -122.731 1.00 73.25 540 GLY A O 1
ATOM 4152 N N . SER A 1 541 ? 75.210 33.795 -123.657 1.00 75.25 541 SER A N 1
ATOM 4153 C CA . SER A 1 541 ? 75.979 33.875 -122.406 1.00 75.25 541 SER A CA 1
ATOM 4154 C C . SER A 1 541 ? 75.298 34.769 -121.364 1.00 75.25 541 SER A C 1
ATOM 4156 O O . SER A 1 541 ? 75.140 34.362 -120.214 1.00 75.25 541 SER A O 1
ATOM 4158 N N . LEU A 1 542 ? 74.841 35.961 -121.766 1.00 76.25 542 LEU A N 1
ATOM 4159 C CA . LEU A 1 542 ? 74.136 36.886 -120.869 1.00 76.25 542 LEU A CA 1
ATOM 4160 C C . LEU A 1 542 ? 72.784 36.325 -120.402 1.00 76.25 542 LEU A C 1
ATOM 4162 O O . LEU A 1 542 ? 72.407 36.515 -119.247 1.00 76.25 542 LEU A O 1
ATOM 4166 N N . ARG A 1 543 ? 72.069 35.588 -121.264 1.00 79.50 543 ARG A N 1
ATOM 4167 C CA . ARG A 1 543 ? 70.834 34.885 -120.880 1.00 79.50 543 ARG A CA 1
ATOM 4168 C C . ARG A 1 543 ? 71.073 33.774 -119.864 1.00 79.50 543 ARG A C 1
ATOM 4170 O O . ARG A 1 543 ? 70.267 33.642 -118.951 1.00 79.50 543 ARG A O 1
ATOM 4177 N N . MET A 1 544 ? 72.155 33.006 -119.999 1.00 81.56 544 MET A N 1
ATOM 4178 C CA . MET A 1 544 ? 72.498 31.982 -119.009 1.00 81.56 544 MET A CA 1
ATOM 4179 C C . MET A 1 544 ? 72.848 32.602 -117.657 1.00 81.56 544 MET A C 1
ATOM 4181 O O . MET A 1 544 ? 72.321 32.151 -116.649 1.00 81.56 544 MET A O 1
ATOM 4185 N N . GLN A 1 545 ? 73.640 33.678 -117.635 1.00 82.19 545 GLN A N 1
ATOM 4186 C CA . GLN A 1 545 ? 73.970 34.392 -116.395 1.00 82.19 545 GLN A CA 1
ATOM 4187 C C . GLN A 1 545 ? 72.730 34.994 -115.715 1.00 82.19 545 GLN A C 1
ATOM 4189 O O . GLN A 1 545 ? 72.610 34.923 -114.496 1.00 82.19 545 GLN A O 1
ATOM 4194 N N . LEU A 1 546 ? 71.779 35.535 -116.485 1.00 79.69 546 LEU A N 1
ATOM 4195 C CA . LEU A 1 546 ? 70.492 35.988 -115.946 1.00 79.69 546 LEU A CA 1
ATOM 4196 C C . LEU A 1 546 ? 69.667 34.829 -115.369 1.00 79.69 546 LEU A C 1
ATOM 4198 O O . LEU A 1 546 ? 69.219 34.932 -114.234 1.00 79.69 546 LEU A O 1
ATOM 4202 N N . ALA A 1 547 ? 69.517 33.721 -116.100 1.00 84.62 547 ALA A N 1
ATOM 4203 C CA . ALA A 1 547 ? 68.757 32.558 -115.635 1.00 84.62 547 ALA A CA 1
ATOM 4204 C C . ALA A 1 547 ? 69.385 31.890 -114.395 1.00 84.62 547 ALA A C 1
ATOM 4206 O O . ALA A 1 547 ? 68.670 31.409 -113.519 1.00 84.62 547 ALA A O 1
ATOM 4207 N N . GLU A 1 548 ? 70.716 31.884 -114.297 1.00 86.50 548 GLU A N 1
ATOM 4208 C CA . GLU A 1 548 ? 71.459 31.387 -113.136 1.00 86.50 548 GLU A CA 1
ATOM 4209 C C . GLU A 1 548 ? 71.248 32.301 -111.917 1.00 86.50 548 GLU A C 1
ATOM 4211 O O . GLU A 1 548 ? 70.887 31.814 -110.848 1.00 86.50 548 GLU A O 1
ATOM 4216 N N . VAL A 1 549 ? 71.323 33.628 -112.086 1.00 85.81 549 VAL A N 1
ATOM 4217 C CA . VAL A 1 549 ? 70.996 34.606 -111.029 1.00 85.81 549 VAL A CA 1
ATOM 4218 C C . VAL A 1 549 ? 69.516 34.554 -110.620 1.00 85.81 549 VAL A C 1
ATOM 4220 O O . VAL A 1 549 ? 69.211 34.697 -109.437 1.00 85.81 549 VAL A O 1
ATOM 4223 N N . GLU A 1 550 ? 68.585 34.316 -111.547 1.00 86.12 550 GLU A N 1
ATOM 4224 C CA . GLU A 1 550 ? 67.157 34.125 -111.249 1.00 86.12 550 GLU A CA 1
ATOM 4225 C C . GLU A 1 550 ? 66.901 32.826 -110.466 1.00 86.12 550 GLU A C 1
ATOM 4227 O O . GLU A 1 550 ? 66.136 32.831 -109.497 1.00 86.12 550 GLU A O 1
ATOM 4232 N N . ALA A 1 551 ? 67.578 31.730 -110.825 1.00 88.12 551 ALA A N 1
ATOM 4233 C CA . ALA A 1 551 ? 67.519 30.468 -110.089 1.00 88.12 551 ALA A CA 1
ATOM 4234 C C . ALA A 1 551 ? 68.132 30.596 -108.683 1.00 88.12 551 ALA A C 1
ATOM 4236 O O . ALA A 1 551 ? 67.551 30.107 -107.711 1.00 88.12 551 ALA A O 1
ATOM 4237 N N . GLU A 1 552 ? 69.257 31.302 -108.551 1.00 91.38 552 GLU A N 1
ATOM 4238 C CA . GLU A 1 552 ? 69.882 31.616 -107.264 1.00 91.38 552 GLU A CA 1
ATOM 4239 C C . GLU A 1 552 ? 68.950 32.492 -106.406 1.00 91.38 552 GLU A C 1
ATOM 4241 O O . GLU A 1 552 ? 68.739 32.214 -105.225 1.00 91.38 552 GLU A O 1
ATOM 4246 N N . LEU A 1 553 ? 68.307 33.503 -107.002 1.00 90.06 553 LEU A N 1
ATOM 4247 C CA . LEU A 1 553 ? 67.350 34.381 -106.329 1.00 90.06 553 LEU A CA 1
ATOM 4248 C C . LEU A 1 553 ? 66.126 33.614 -105.812 1.00 90.06 553 LEU A C 1
ATOM 4250 O O . LEU A 1 553 ? 65.736 33.809 -104.659 1.00 90.06 553 LEU A O 1
ATOM 4254 N N . GLU A 1 554 ? 65.522 32.729 -106.612 1.00 89.56 554 GLU A N 1
ATOM 4255 C CA . GLU A 1 554 ? 64.375 31.936 -106.147 1.00 89.56 554 GLU A CA 1
ATOM 4256 C C . GLU A 1 554 ? 64.796 30.837 -105.156 1.00 89.56 554 GLU A C 1
ATOM 4258 O O . GLU A 1 554 ? 64.048 30.540 -104.224 1.00 89.56 554 GLU A O 1
ATOM 4263 N N . ARG A 1 555 ? 66.033 30.322 -105.241 1.00 93.00 555 ARG A N 1
ATOM 4264 C CA . ARG A 1 555 ? 66.635 29.464 -104.206 1.00 93.00 555 ARG A CA 1
ATOM 4265 C C . ARG A 1 555 ? 66.782 30.206 -102.872 1.00 93.00 555 ARG A C 1
ATOM 4267 O O . ARG A 1 555 ? 66.411 29.652 -101.835 1.00 93.00 555 ARG A O 1
ATOM 4274 N N . GLN A 1 556 ? 67.251 31.458 -102.876 1.00 91.00 556 GLN A N 1
ATOM 4275 C CA . GLN A 1 556 ? 67.304 32.273 -101.655 1.00 91.00 556 GLN A CA 1
ATOM 4276 C C . GLN A 1 556 ? 65.900 32.639 -101.150 1.00 91.00 556 GLN A C 1
ATOM 4278 O O . GLN A 1 556 ? 65.656 32.544 -99.951 1.00 91.00 556 GLN A O 1
ATOM 4283 N N . ARG A 1 557 ? 64.941 32.973 -102.026 1.00 92.12 557 ARG A N 1
ATOM 4284 C CA . ARG A 1 557 ? 63.532 33.203 -101.636 1.00 92.12 557 ARG A CA 1
ATOM 4285 C C . ARG A 1 557 ? 62.895 31.959 -101.016 1.00 92.12 557 ARG A C 1
ATOM 4287 O O . ARG A 1 557 ? 62.179 32.083 -100.028 1.00 92.12 557 ARG A O 1
ATOM 4294 N N . GLY A 1 558 ? 63.166 30.770 -101.554 1.00 92.44 558 GLY A N 1
ATOM 4295 C CA . GLY A 1 558 ? 62.750 29.494 -100.967 1.00 92.44 558 GLY A CA 1
ATOM 4296 C C . GLY A 1 558 ? 63.344 29.282 -99.574 1.00 92.44 558 GLY A C 1
ATOM 4297 O O . GLY A 1 558 ? 62.617 28.958 -98.639 1.00 92.44 558 GLY A O 1
ATOM 4298 N N . ARG A 1 559 ? 64.644 29.561 -99.408 1.00 94.00 559 ARG A N 1
ATOM 4299 C CA . ARG A 1 559 ? 65.330 29.500 -98.108 1.00 94.00 559 ARG A CA 1
ATOM 4300 C C . ARG A 1 559 ? 64.779 30.510 -97.095 1.00 94.00 559 ARG A C 1
ATOM 4302 O O . ARG A 1 559 ? 64.636 30.161 -95.930 1.00 94.00 559 ARG A O 1
ATOM 4309 N N . VAL A 1 560 ? 64.451 31.731 -97.521 1.00 90.81 560 VAL A N 1
ATOM 4310 C CA . VAL A 1 560 ? 63.809 32.746 -96.668 1.00 90.81 560 VAL A CA 1
ATOM 4311 C C . VAL A 1 560 ? 62.431 32.263 -96.215 1.00 90.81 560 VAL A C 1
ATOM 4313 O O . VAL A 1 560 ? 62.212 32.175 -95.013 1.00 90.81 560 VAL A O 1
ATOM 4316 N N . LYS A 1 561 ? 61.564 31.817 -97.137 1.00 93.19 561 LYS A N 1
ATOM 4317 C CA . LYS A 1 561 ? 60.238 31.250 -96.810 1.00 93.19 561 LYS A CA 1
ATOM 4318 C C . LYS A 1 561 ? 60.327 30.060 -95.841 1.00 93.19 561 LYS A C 1
ATOM 4320 O O . LYS A 1 561 ? 59.489 29.925 -94.952 1.00 93.19 561 LYS A O 1
ATOM 4325 N N . GLN A 1 562 ? 61.343 29.204 -95.989 1.00 94.00 562 GLN A N 1
ATOM 4326 C CA . GLN A 1 562 ? 61.599 28.104 -95.054 1.00 94.00 562 GLN A CA 1
ATOM 4327 C C . GLN A 1 562 ? 61.970 28.628 -93.657 1.00 94.00 562 GLN A C 1
ATOM 4329 O O . GLN A 1 562 ? 61.355 28.216 -92.678 1.00 94.00 562 GLN A O 1
ATOM 4334 N N . LEU A 1 563 ? 62.926 29.557 -93.559 1.00 92.31 563 LEU A N 1
ATOM 4335 C CA . LEU A 1 563 ? 63.359 30.143 -92.284 1.00 92.31 563 LEU A CA 1
ATOM 4336 C C . LEU A 1 563 ? 62.244 30.954 -91.598 1.00 92.31 563 LEU A C 1
ATOM 4338 O O . LEU A 1 563 ? 62.146 30.940 -90.374 1.00 92.31 563 LEU A O 1
ATOM 4342 N N . GLU A 1 564 ? 61.375 31.614 -92.364 1.00 93.06 564 GLU A N 1
ATOM 4343 C CA . GLU A 1 564 ? 60.165 32.281 -91.865 1.00 93.06 564 GLU A CA 1
ATOM 4344 C C . GLU A 1 564 ? 59.175 31.267 -91.262 1.00 93.06 564 GLU A C 1
ATOM 4346 O O . GLU A 1 564 ? 58.648 31.495 -90.173 1.00 93.06 564 GLU A O 1
ATOM 4351 N N . GLY A 1 565 ? 58.969 30.115 -91.912 1.00 93.81 565 GLY A N 1
ATOM 4352 C CA . GLY A 1 565 ? 58.149 29.018 -91.383 1.00 93.81 565 GLY A CA 1
ATOM 4353 C C . GLY A 1 565 ? 58.752 28.341 -90.143 1.00 93.81 565 GLY A C 1
ATOM 4354 O O . GLY A 1 565 ? 58.043 28.062 -89.172 1.00 93.81 565 GLY A O 1
ATOM 4355 N N . GLU A 1 566 ? 60.067 28.122 -90.128 1.00 94.75 566 GLU A N 1
ATOM 4356 C CA . GLU A 1 566 ? 60.799 27.616 -88.960 1.00 94.75 566 GLU A CA 1
ATOM 4357 C C . GLU A 1 566 ? 60.713 28.602 -87.781 1.00 94.75 566 GLU A C 1
ATOM 4359 O O . GLU A 1 566 ? 60.436 28.196 -86.653 1.00 94.75 566 GLU A O 1
ATOM 4364 N N . LEU A 1 567 ? 60.847 29.909 -88.026 1.00 94.31 567 LEU A N 1
ATOM 4365 C CA . LEU A 1 567 ? 60.686 30.939 -86.996 1.00 94.31 567 LEU A CA 1
ATOM 4366 C C . LEU A 1 567 ? 59.239 31.037 -86.482 1.00 94.31 567 LEU A C 1
ATOM 4368 O O . LEU A 1 567 ? 59.027 31.202 -85.278 1.00 94.31 567 LEU A O 1
ATOM 4372 N N . LEU A 1 568 ? 58.238 30.905 -87.359 1.00 94.75 568 LEU A N 1
ATOM 4373 C CA . LEU A 1 568 ? 56.826 30.884 -86.967 1.00 94.75 568 LEU A CA 1
ATOM 4374 C C . LEU A 1 568 ? 56.522 29.675 -86.070 1.00 94.75 568 LEU A C 1
ATOM 4376 O O . LEU A 1 568 ? 55.931 29.832 -85.003 1.00 94.75 568 LEU A O 1
ATOM 4380 N N . THR A 1 569 ? 56.962 28.477 -86.464 1.00 94.00 569 THR A N 1
ATOM 4381 C CA . THR A 1 569 ? 56.749 27.250 -85.675 1.00 94.00 569 THR A CA 1
ATOM 4382 C C . THR A 1 569 ? 57.493 27.288 -84.338 1.00 94.00 569 THR A C 1
ATOM 4384 O O . THR A 1 569 ? 56.915 26.904 -83.323 1.00 94.00 569 THR A O 1
ATOM 4387 N N . GLN A 1 570 ? 58.712 27.839 -84.286 1.00 94.38 570 GLN A N 1
ATOM 4388 C CA . GLN A 1 570 ? 59.418 28.088 -83.023 1.00 94.38 570 GLN A CA 1
ATOM 4389 C C . GLN A 1 570 ? 58.701 29.108 -82.127 1.00 94.38 570 GLN A C 1
ATOM 4391 O O . GLN A 1 570 ? 58.695 28.938 -80.909 1.00 94.38 570 GLN A O 1
ATOM 4396 N N . THR A 1 571 ? 58.101 30.158 -82.696 1.00 94.62 571 THR A N 1
ATOM 4397 C CA . THR A 1 571 ? 57.323 31.149 -81.932 1.00 94.62 571 THR A CA 1
ATOM 4398 C C . THR A 1 571 ? 56.063 30.509 -81.346 1.00 94.62 571 THR A C 1
ATOM 4400 O O . THR A 1 571 ? 55.868 30.562 -80.137 1.00 94.62 571 THR A O 1
ATOM 4403 N N . LEU A 1 572 ? 55.278 29.789 -82.155 1.00 94.94 572 LEU A N 1
ATOM 4404 C CA . LEU A 1 572 ? 54.089 29.061 -81.689 1.00 94.94 572 LEU A CA 1
ATOM 4405 C C . LEU A 1 572 ? 54.425 27.996 -80.627 1.00 94.94 572 LEU A C 1
ATOM 4407 O O . LEU A 1 572 ? 53.658 27.808 -79.683 1.00 94.94 572 LEU A O 1
ATOM 4411 N N . ALA A 1 573 ? 55.580 27.330 -80.738 1.00 93.44 573 ALA A N 1
ATOM 4412 C CA . ALA A 1 573 ? 56.061 26.385 -79.730 1.00 93.44 573 ALA A CA 1
ATOM 4413 C C . ALA A 1 573 ? 56.454 27.072 -78.406 1.00 93.44 573 ALA A C 1
ATOM 4415 O O . ALA A 1 573 ? 56.134 26.550 -77.338 1.00 93.44 573 ALA A O 1
ATOM 4416 N N . LYS A 1 574 ? 57.094 28.251 -78.459 1.00 95.12 574 LYS A N 1
ATOM 4417 C CA . LYS A 1 574 ? 57.404 29.066 -77.268 1.00 95.12 574 LYS A CA 1
ATOM 4418 C C . LYS A 1 574 ? 56.135 29.547 -76.576 1.00 95.12 574 LYS A C 1
ATOM 4420 O O . LYS A 1 574 ? 55.972 29.278 -75.393 1.00 95.12 574 LYS A O 1
ATOM 4425 N N . GLU A 1 575 ? 55.200 30.141 -77.316 1.00 93.56 575 GLU A N 1
ATOM 4426 C CA . GLU A 1 575 ? 53.910 30.553 -76.752 1.00 93.56 575 GLU A CA 1
ATOM 4427 C C . GLU A 1 575 ? 53.109 29.356 -76.196 1.00 93.56 575 GLU A C 1
ATOM 4429 O O . GLU A 1 575 ? 52.301 29.504 -75.282 1.00 93.56 575 GLU A O 1
ATOM 4434 N N . GLY A 1 576 ? 53.274 28.158 -76.771 1.00 93.88 576 GLY A N 1
ATOM 4435 C CA . GLY A 1 576 ? 52.709 26.918 -76.236 1.00 93.88 576 GLY A CA 1
ATOM 4436 C C . GLY A 1 576 ? 53.276 26.590 -74.854 1.00 93.88 576 GLY A C 1
ATOM 4437 O O . GLY A 1 576 ? 52.514 26.425 -73.901 1.00 93.88 576 GLY A O 1
ATOM 4438 N N . LEU A 1 577 ? 54.607 26.582 -74.737 1.00 93.19 577 LEU A N 1
ATOM 4439 C CA . LEU A 1 577 ? 55.321 26.347 -73.482 1.00 93.19 577 LEU A CA 1
ATOM 4440 C C . LEU A 1 577 ? 54.999 27.413 -72.421 1.00 93.19 577 LEU A C 1
ATOM 4442 O O . LEU A 1 577 ? 54.762 27.069 -71.268 1.00 93.19 577 LEU A O 1
ATOM 4446 N N . GLU A 1 578 ? 54.927 28.689 -72.805 1.00 91.38 578 GLU A N 1
ATOM 4447 C CA . GLU A 1 578 ? 54.551 29.803 -71.923 1.00 91.38 578 GLU A CA 1
ATOM 4448 C C . GLU A 1 578 ? 53.134 29.613 -71.357 1.00 91.38 578 GLU A C 1
ATOM 4450 O O . GLU A 1 578 ? 52.944 29.657 -70.141 1.00 91.38 578 GLU A O 1
ATOM 4455 N N . ARG A 1 579 ? 52.149 29.287 -72.208 1.00 93.00 579 ARG A N 1
ATOM 4456 C CA . ARG A 1 579 ? 50.772 28.974 -71.774 1.00 93.00 579 ARG A CA 1
ATOM 4457 C C . ARG A 1 579 ? 50.705 27.755 -70.853 1.00 93.00 579 ARG A C 1
ATOM 4459 O O . ARG A 1 579 ? 49.827 27.699 -69.994 1.00 93.00 579 ARG A O 1
ATOM 4466 N N . ASP A 1 580 ? 51.575 26.764 -71.029 1.00 89.25 580 ASP A N 1
ATOM 4467 C CA . ASP A 1 580 ? 51.626 25.588 -70.153 1.00 89.25 580 ASP A CA 1
ATOM 4468 C C . ASP A 1 580 ? 52.318 25.890 -68.812 1.00 89.25 580 ASP A C 1
ATOM 4470 O O . ASP A 1 580 ? 51.820 25.471 -67.765 1.00 89.25 580 ASP A O 1
ATOM 4474 N N . MET A 1 581 ? 53.362 26.726 -68.803 1.00 89.06 581 MET A N 1
ATOM 4475 C CA . MET A 1 581 ? 53.952 27.270 -67.573 1.00 89.06 581 MET A CA 1
ATOM 4476 C C . MET A 1 581 ? 52.945 28.117 -66.778 1.00 89.06 581 MET A C 1
ATOM 4478 O O . MET A 1 581 ? 52.858 27.976 -65.558 1.00 89.06 581 MET A O 1
ATOM 4482 N N . GLU A 1 582 ? 52.135 28.952 -67.438 1.00 87.75 582 GLU A N 1
ATOM 4483 C CA . GLU A 1 582 ? 51.055 29.705 -66.784 1.00 87.75 582 GLU A CA 1
ATOM 4484 C C . GLU A 1 582 ? 50.011 28.780 -66.138 1.00 87.75 582 GLU A C 1
ATOM 4486 O O . GLU A 1 582 ? 49.591 29.017 -65.000 1.00 87.75 582 GLU A O 1
ATOM 4491 N N . LYS A 1 583 ? 49.601 27.704 -66.828 1.00 90.81 583 LYS A N 1
ATOM 4492 C CA . LYS A 1 583 ? 48.676 26.694 -66.278 1.00 90.81 583 LYS A CA 1
ATOM 4493 C C . LYS A 1 583 ? 49.272 26.003 -65.052 1.00 90.81 583 LYS A C 1
ATOM 4495 O O . LYS A 1 583 ? 48.562 25.840 -64.058 1.00 90.81 583 LYS A O 1
ATOM 4500 N N . GLU A 1 584 ? 50.552 25.632 -65.091 1.00 86.50 584 GLU A N 1
ATOM 4501 C CA . GLU A 1 584 ? 51.231 25.009 -63.949 1.00 86.50 584 GLU A CA 1
ATOM 4502 C C . GLU A 1 584 ? 51.323 25.969 -62.753 1.00 86.50 584 GLU A C 1
ATOM 4504 O O . GLU A 1 584 ? 50.966 25.599 -61.633 1.00 86.50 584 GLU A O 1
ATOM 4509 N N . GLN A 1 585 ? 51.702 27.231 -62.974 1.00 85.00 585 GLN A N 1
ATOM 4510 C CA . GLN A 1 585 ? 51.731 28.238 -61.908 1.00 85.00 585 GLN A CA 1
ATOM 4511 C C . GLN A 1 585 ? 50.340 28.455 -61.292 1.00 85.00 585 GLN A C 1
ATOM 4513 O O . GLN A 1 585 ? 50.204 28.498 -60.067 1.00 85.00 585 GLN A O 1
ATOM 4518 N N . GLN A 1 586 ? 49.282 28.521 -62.108 1.00 86.50 586 GLN A N 1
ATOM 4519 C CA . GLN A 1 586 ? 47.904 28.591 -61.611 1.00 86.50 586 GLN A CA 1
ATOM 4520 C C . GLN A 1 586 ? 47.496 27.332 -60.828 1.00 86.50 586 GLN A C 1
ATOM 4522 O O . GLN A 1 586 ? 46.768 27.438 -59.838 1.00 86.50 586 GLN A O 1
ATOM 4527 N N . PHE A 1 587 ? 47.957 26.147 -61.232 1.00 86.62 587 PHE A N 1
ATOM 4528 C CA . PHE A 1 587 ? 47.720 24.891 -60.519 1.00 86.62 587 PHE A CA 1
ATOM 4529 C C . PHE A 1 587 ? 48.417 24.878 -59.150 1.00 86.62 587 PHE A C 1
ATOM 4531 O O . PHE A 1 587 ? 47.758 24.628 -58.138 1.00 86.62 587 PHE A O 1
ATOM 4538 N N . HIS A 1 588 ? 49.693 25.271 -59.077 1.00 85.81 588 HIS A N 1
ATOM 4539 C CA . HIS A 1 588 ? 50.416 25.436 -57.812 1.00 85.81 588 HIS A CA 1
ATOM 4540 C C . HIS A 1 588 ? 49.763 26.477 -56.893 1.00 85.81 588 HIS A C 1
ATOM 4542 O O . HIS A 1 588 ? 49.596 26.218 -55.703 1.00 85.81 588 HIS A O 1
ATOM 4548 N N . GLN A 1 589 ? 49.288 27.609 -57.423 1.00 83.19 589 GLN A N 1
ATOM 4549 C CA . GLN A 1 589 ? 48.543 28.600 -56.632 1.00 83.19 589 GLN A CA 1
ATOM 4550 C C . GLN A 1 589 ? 47.210 28.053 -56.087 1.00 83.19 589 GLN A C 1
ATOM 4552 O O . GLN A 1 589 ? 46.804 28.413 -54.979 1.00 83.19 589 GLN A O 1
ATOM 4557 N N . ARG A 1 590 ? 46.511 27.185 -56.834 1.00 86.50 590 ARG A N 1
ATOM 4558 C CA . ARG A 1 590 ? 45.283 26.513 -56.361 1.00 86.50 590 ARG A CA 1
ATOM 4559 C C . ARG A 1 590 ? 45.594 25.494 -55.262 1.00 86.50 590 ARG A C 1
ATOM 4561 O O . ARG A 1 590 ? 44.921 25.510 -54.234 1.00 86.50 590 ARG A O 1
ATOM 4568 N N . LEU A 1 591 ? 46.633 24.674 -55.434 1.00 86.19 591 LEU A N 1
ATOM 4569 C CA . LEU A 1 591 ? 47.098 23.725 -54.414 1.00 86.19 591 LEU A CA 1
ATOM 4570 C C . LEU A 1 591 ? 47.592 24.433 -53.146 1.00 86.19 591 LEU A C 1
ATOM 4572 O O . LEU A 1 591 ? 47.227 24.031 -52.046 1.00 86.19 591 LEU A O 1
ATOM 4576 N N . SER A 1 592 ? 48.341 25.528 -53.288 1.00 83.88 592 SER A N 1
ATOM 4577 C CA . SER A 1 592 ? 48.827 26.345 -52.170 1.00 83.88 592 SER A CA 1
ATOM 4578 C C . SER A 1 592 ? 47.672 26.899 -51.315 1.00 83.88 592 SER A C 1
ATOM 4580 O O . SER A 1 592 ? 47.700 26.826 -50.084 1.00 83.88 592 SER A O 1
ATOM 4582 N N . LYS A 1 593 ? 46.588 27.353 -51.962 1.00 83.94 593 LYS A N 1
ATOM 4583 C CA . LYS A 1 593 ? 45.349 27.772 -51.282 1.00 83.94 593 LYS A CA 1
ATOM 4584 C C . LYS A 1 593 ? 44.609 26.596 -50.632 1.00 83.94 593 LYS A C 1
ATOM 4586 O O . LYS A 1 593 ? 44.131 26.736 -49.509 1.00 83.94 593 LYS A O 1
ATOM 4591 N N . ALA A 1 594 ? 44.529 25.442 -51.297 1.00 85.81 594 ALA A N 1
ATOM 4592 C CA . ALA A 1 594 ? 43.845 24.253 -50.776 1.00 85.81 594 ALA A CA 1
ATOM 4593 C C . ALA A 1 594 ? 44.544 23.655 -49.537 1.00 85.81 594 ALA A C 1
ATOM 4595 O O . ALA A 1 594 ? 43.883 23.336 -48.549 1.00 85.81 594 ALA A O 1
ATOM 4596 N N . LEU A 1 595 ? 45.878 23.575 -49.561 1.00 85.62 595 LEU A N 1
ATOM 4597 C CA . LEU A 1 595 ? 46.733 23.079 -48.471 1.00 85.62 595 LEU A CA 1
ATOM 4598 C C . LEU A 1 595 ? 47.004 24.119 -47.367 1.00 85.62 595 LEU A C 1
ATOM 4600 O O . LEU A 1 595 ? 47.782 23.855 -46.446 1.00 85.62 595 LEU A O 1
ATOM 4604 N N . LYS A 1 596 ? 46.367 25.297 -47.456 1.00 85.50 596 LYS A N 1
ATOM 4605 C CA . LYS A 1 596 ? 46.463 26.397 -46.484 1.00 85.50 596 LYS A CA 1
ATOM 4606 C C . LYS A 1 596 ? 47.920 26.696 -46.117 1.00 85.50 596 LYS A C 1
ATOM 4608 O O . LYS A 1 596 ? 48.329 26.556 -44.961 1.00 85.50 596 LYS A O 1
ATOM 4613 N N . PHE A 1 597 ? 48.711 27.054 -47.124 1.00 80.94 597 PHE A N 1
ATOM 4614 C CA . PHE A 1 597 ? 49.994 27.706 -46.888 1.00 80.94 597 PHE A CA 1
ATOM 4615 C C . PHE A 1 597 ? 49.764 29.105 -46.319 1.00 80.94 597 PHE A C 1
ATOM 4617 O O . PHE A 1 597 ? 48.839 29.808 -46.737 1.00 80.94 597 PHE A O 1
ATOM 4624 N N . ASP A 1 598 ? 50.618 29.513 -45.385 1.00 79.06 598 ASP A N 1
ATOM 4625 C CA . ASP A 1 598 ? 50.583 30.863 -44.838 1.00 79.06 598 ASP A CA 1
ATOM 4626 C C . ASP A 1 598 ? 51.007 31.878 -45.911 1.00 79.06 598 ASP A C 1
ATOM 4628 O O . ASP A 1 598 ? 51.726 31.552 -46.861 1.00 79.06 598 ASP A O 1
ATOM 4632 N N . SER A 1 599 ? 50.565 33.132 -45.785 1.00 70.44 599 SER A N 1
ATOM 4633 C CA . SER A 1 599 ? 50.764 34.152 -46.828 1.00 70.44 599 SER A CA 1
ATOM 4634 C C . SER A 1 599 ? 52.237 34.440 -47.140 1.00 70.44 599 SER A C 1
ATOM 4636 O O . SER A 1 599 ? 52.552 34.870 -48.245 1.00 70.44 599 SER A O 1
ATOM 4638 N N . THR A 1 600 ? 53.133 34.193 -46.183 1.00 68.44 600 THR A N 1
ATOM 4639 C CA . THR A 1 600 ? 54.590 34.264 -46.350 1.00 68.44 600 THR A CA 1
ATOM 4640 C C . THR A 1 600 ? 55.126 33.076 -47.146 1.00 68.44 600 THR A C 1
ATOM 4642 O O . THR A 1 600 ? 55.892 33.258 -48.089 1.00 68.44 600 THR A O 1
ATOM 4645 N N . THR A 1 601 ? 54.694 31.853 -46.830 1.00 69.50 601 THR A N 1
ATOM 4646 C CA . THR A 1 601 ? 55.114 30.645 -47.550 1.00 69.50 601 THR A CA 1
ATOM 4647 C C . THR A 1 601 ? 54.601 30.657 -48.987 1.00 69.50 601 THR A C 1
ATOM 4649 O O . THR A 1 601 ? 55.354 30.357 -49.904 1.00 69.50 601 THR A O 1
ATOM 4652 N N . ALA A 1 602 ? 53.354 31.080 -49.210 1.00 68.69 602 ALA A N 1
ATOM 4653 C CA . ALA A 1 602 ? 52.744 31.163 -50.539 1.00 68.69 602 ALA A CA 1
ATOM 4654 C C . ALA A 1 602 ? 53.453 32.143 -51.503 1.00 68.69 602 ALA A C 1
ATOM 4656 O O . ALA A 1 602 ? 53.250 32.051 -52.710 1.00 68.69 602 ALA A O 1
ATOM 4657 N N . GLN A 1 603 ? 54.287 33.060 -50.993 1.00 65.56 603 GLN A N 1
ATOM 4658 C CA . GLN A 1 603 ? 55.145 33.938 -51.804 1.00 65.56 603 GLN A CA 1
ATOM 4659 C C . GLN A 1 603 ? 56.503 33.296 -52.142 1.00 65.56 603 GLN A C 1
ATOM 4661 O O . GLN A 1 603 ? 57.062 33.569 -53.199 1.00 65.56 603 GLN A O 1
ATOM 4666 N N . VAL A 1 604 ? 57.021 32.425 -51.269 1.00 65.75 604 VAL A N 1
ATOM 4667 C CA . VAL A 1 604 ? 58.294 31.700 -51.462 1.00 65.75 604 VAL A CA 1
ATOM 4668 C C . VAL A 1 604 ? 58.110 30.437 -52.318 1.00 65.75 604 VAL A C 1
ATOM 4670 O O . VAL A 1 604 ? 59.023 30.031 -53.027 1.00 65.75 604 VAL A O 1
ATOM 4673 N N . VAL A 1 605 ? 56.915 29.839 -52.303 1.00 65.88 605 VAL A N 1
ATOM 4674 C CA . VAL A 1 605 ? 56.512 28.659 -53.095 1.00 65.88 605 VAL A CA 1
ATOM 4675 C C . VAL A 1 605 ? 56.234 29.078 -54.553 1.00 65.88 605 VAL A C 1
ATOM 4677 O O . VAL A 1 605 ? 55.107 29.038 -55.043 1.00 65.88 605 VAL A O 1
ATOM 4680 N N . THR A 1 606 ? 57.283 29.525 -55.251 1.00 65.19 606 THR A N 1
ATOM 4681 C CA . THR A 1 606 ? 57.283 29.866 -56.685 1.00 65.19 606 THR A CA 1
ATOM 4682 C C . THR A 1 606 ? 58.537 29.306 -57.368 1.00 65.19 606 THR A C 1
ATOM 4684 O O . THR A 1 606 ? 59.589 29.186 -56.744 1.00 65.19 606 THR A O 1
ATOM 4687 N N . GLY A 1 607 ? 58.426 28.917 -58.643 1.00 70.81 607 GLY A N 1
ATOM 4688 C CA . GLY A 1 607 ? 59.481 28.165 -59.338 1.00 70.81 607 GLY A CA 1
ATOM 4689 C C . GLY A 1 607 ? 59.563 26.695 -58.903 1.00 70.81 607 GLY A C 1
ATOM 4690 O O . GLY A 1 607 ? 58.594 26.137 -58.385 1.00 70.81 607 GLY A O 1
ATOM 4691 N N . ASP A 1 608 ? 60.718 26.067 -59.128 1.00 72.75 608 ASP A N 1
ATOM 4692 C CA . ASP A 1 608 ? 60.896 24.605 -59.084 1.00 72.75 608 ASP A CA 1
ATOM 4693 C C . ASP A 1 608 ? 60.535 23.976 -57.725 1.00 72.75 608 ASP A C 1
ATOM 4695 O O . ASP A 1 608 ? 59.851 22.953 -57.661 1.00 72.75 608 ASP A O 1
ATOM 4699 N N . PHE A 1 609 ? 60.896 24.645 -56.624 1.00 76.31 609 PHE A N 1
ATOM 4700 C CA . PHE A 1 609 ? 60.623 24.194 -55.252 1.00 76.31 609 PHE A CA 1
ATOM 4701 C C . PHE A 1 609 ? 59.131 24.184 -54.875 1.00 76.31 609 PHE A C 1
ATOM 4703 O O . PHE A 1 609 ? 58.769 23.688 -53.804 1.00 76.31 609 PHE A O 1
ATOM 4710 N N . ALA A 1 610 ? 58.245 24.724 -55.722 1.00 80.56 610 ALA A N 1
ATOM 4711 C CA . ALA A 1 610 ? 56.819 24.788 -55.424 1.00 80.56 610 ALA A CA 1
ATOM 4712 C C . ALA A 1 610 ? 56.192 23.394 -55.252 1.00 80.56 610 ALA A C 1
ATOM 4714 O O . ALA A 1 610 ? 55.364 23.200 -54.359 1.00 80.56 610 ALA A O 1
ATOM 4715 N N . ARG A 1 611 ? 56.620 22.420 -56.069 1.00 82.69 611 ARG A N 1
ATOM 4716 C CA . ARG A 1 611 ? 56.124 21.034 -56.045 1.00 82.69 611 ARG A CA 1
ATOM 4717 C C . ARG A 1 611 ? 56.490 20.330 -54.733 1.00 82.69 611 ARG A C 1
ATOM 4719 O O . ARG A 1 611 ? 55.612 19.788 -54.064 1.00 82.69 611 ARG A O 1
ATOM 4726 N N . ASP A 1 612 ? 57.753 20.412 -54.324 1.00 85.62 612 ASP A N 1
ATOM 4727 C CA . ASP A 1 612 ? 58.257 19.737 -53.121 1.00 85.62 612 ASP A CA 1
ATOM 4728 C C . ASP A 1 612 ? 57.674 20.335 -51.836 1.00 85.62 612 ASP A C 1
ATOM 4730 O O . ASP A 1 612 ? 57.266 19.602 -50.934 1.00 85.62 612 ASP A O 1
ATOM 4734 N N . ALA A 1 613 ? 57.542 21.665 -51.765 1.00 85.06 613 ALA A N 1
ATOM 4735 C CA . ALA A 1 613 ? 56.887 22.323 -50.637 1.00 85.06 613 ALA A CA 1
ATOM 4736 C C . ALA A 1 613 ? 55.422 21.869 -50.488 1.00 85.06 613 ALA A C 1
ATOM 4738 O O . ALA A 1 613 ? 54.980 21.554 -49.379 1.00 85.06 613 ALA A O 1
ATOM 4739 N N . ILE A 1 614 ? 54.682 21.791 -51.604 1.00 87.19 614 ILE A N 1
ATOM 4740 C CA . ILE A 1 614 ? 53.305 21.273 -51.682 1.00 87.19 614 ILE A CA 1
ATOM 4741 C C . ILE A 1 614 ? 53.221 19.828 -51.165 1.00 87.19 614 ILE A C 1
ATOM 4743 O O . ILE A 1 614 ? 52.352 19.535 -50.340 1.00 87.19 614 ILE A O 1
ATOM 4747 N N . LEU A 1 615 ? 54.141 18.951 -51.578 1.00 88.19 615 LEU A N 1
ATOM 4748 C CA . LEU A 1 615 ? 54.201 17.560 -51.114 1.00 88.19 615 LEU A CA 1
ATOM 4749 C C . LEU A 1 615 ? 54.477 17.468 -49.606 1.00 88.19 615 LEU A C 1
ATOM 4751 O O . LEU A 1 615 ? 53.708 16.836 -48.881 1.00 88.19 615 LEU A O 1
ATOM 4755 N N . VAL A 1 616 ? 55.501 18.168 -49.104 1.00 87.25 616 VAL A N 1
ATOM 4756 C CA . VAL A 1 616 ? 55.850 18.176 -47.671 1.00 87.25 616 VAL A CA 1
ATOM 4757 C C . VAL A 1 616 ? 54.691 18.695 -46.811 1.00 87.25 616 VAL A C 1
ATOM 4759 O O . VAL A 1 616 ? 54.424 18.143 -45.742 1.00 87.25 616 VAL A O 1
ATOM 4762 N N . ARG A 1 617 ? 53.943 19.708 -47.270 1.00 89.25 617 ARG A N 1
ATOM 4763 C CA . ARG A 1 617 ? 52.755 20.207 -46.555 1.00 89.25 617 ARG A CA 1
ATOM 4764 C C . ARG A 1 617 ? 51.607 19.193 -46.542 1.00 89.25 617 ARG A C 1
ATOM 4766 O O . ARG A 1 617 ? 50.962 19.036 -45.506 1.00 89.25 617 ARG A O 1
ATOM 4773 N N . ALA A 1 618 ? 51.365 18.485 -47.646 1.00 89.38 618 ALA A N 1
ATOM 4774 C CA . ALA A 1 618 ? 50.361 17.421 -47.700 1.00 89.38 618 ALA A CA 1
ATOM 4775 C C . ALA A 1 618 ? 50.733 16.230 -46.791 1.00 89.38 618 ALA A C 1
ATOM 4777 O O . ALA A 1 618 ? 49.876 15.696 -46.081 1.00 89.38 618 ALA A O 1
ATOM 4778 N N . GLU A 1 619 ? 52.017 15.866 -46.728 1.00 90.56 619 GLU A N 1
ATOM 4779 C CA . GLU A 1 619 ? 52.531 14.881 -45.772 1.00 90.56 619 GLU A CA 1
ATOM 4780 C C . GLU A 1 619 ? 52.368 15.327 -44.313 1.00 90.56 619 GLU A C 1
ATOM 4782 O O . GLU A 1 619 ? 51.988 14.524 -43.464 1.00 90.56 619 GLU A O 1
ATOM 4787 N N . GLN A 1 620 ? 52.636 16.596 -43.993 1.00 90.50 620 GLN A N 1
ATOM 4788 C CA . GLN A 1 620 ? 52.414 17.134 -42.645 1.00 90.50 620 GLN A CA 1
ATOM 4789 C C . GLN A 1 620 ? 50.934 17.063 -42.252 1.00 90.50 620 GLN A C 1
ATOM 4791 O O . GLN A 1 620 ? 50.613 16.594 -41.162 1.00 90.50 620 GLN A O 1
ATOM 4796 N N . MET A 1 621 ? 50.025 17.486 -43.137 1.00 89.69 621 MET A N 1
ATOM 4797 C CA . MET A 1 621 ? 48.585 17.442 -42.865 1.00 89.69 621 MET A CA 1
ATOM 4798 C C . MET A 1 621 ? 48.087 16.010 -42.642 1.00 89.69 621 MET A C 1
ATOM 4800 O O . MET A 1 621 ? 47.424 15.752 -41.641 1.00 89.69 621 MET A O 1
ATOM 4804 N N . THR A 1 622 ? 48.470 15.059 -43.497 1.00 92.62 622 THR A N 1
ATOM 4805 C CA . THR A 1 622 ? 48.075 13.645 -43.345 1.00 92.62 622 THR A CA 1
ATOM 4806 C C . THR A 1 622 ? 48.667 12.993 -42.086 1.00 92.62 622 THR A C 1
ATOM 4808 O O . THR A 1 622 ? 47.979 12.216 -41.417 1.00 92.62 622 THR A O 1
ATOM 4811 N N . LYS A 1 623 ? 49.894 13.355 -41.680 1.00 94.06 623 LYS A N 1
ATOM 4812 C CA . LYS A 1 623 ? 50.488 12.949 -40.388 1.00 94.06 623 LYS A CA 1
ATOM 4813 C C . LYS A 1 623 ? 49.719 13.533 -39.190 1.00 94.06 623 LYS A C 1
ATOM 4815 O O . LYS A 1 623 ? 49.392 12.796 -38.262 1.00 94.06 623 LYS A O 1
ATOM 4820 N N . HIS A 1 624 ? 49.341 14.813 -39.224 1.00 92.31 624 HIS A N 1
ATOM 4821 C CA . HIS A 1 624 ? 48.513 15.415 -38.168 1.00 92.31 624 HIS A CA 1
ATOM 4822 C C . HIS A 1 624 ? 47.095 14.826 -38.103 1.00 92.31 624 HIS A C 1
ATOM 4824 O O . HIS A 1 624 ? 46.578 14.599 -37.008 1.00 92.31 624 HIS A O 1
ATOM 4830 N N . GLU A 1 625 ? 46.459 14.544 -39.242 1.00 92.12 625 GLU A N 1
ATOM 4831 C CA . GLU A 1 625 ? 45.123 13.937 -39.291 1.00 92.12 625 GLU A CA 1
ATOM 4832 C C . GLU A 1 625 ? 45.131 12.500 -38.757 1.00 92.12 625 GLU A C 1
ATOM 4834 O O . GLU A 1 625 ? 44.289 12.155 -37.927 1.00 92.12 625 GLU A O 1
ATOM 4839 N N . THR A 1 626 ? 46.110 11.680 -39.150 1.00 94.44 626 THR A N 1
ATOM 4840 C CA . THR A 1 626 ? 46.262 10.307 -38.634 1.00 94.44 626 THR A CA 1
ATOM 4841 C C . THR A 1 626 ? 46.584 10.274 -37.139 1.00 94.44 626 THR A C 1
ATOM 4843 O O . THR A 1 626 ? 45.962 9.493 -36.416 1.00 94.44 626 THR A O 1
ATOM 4846 N N . 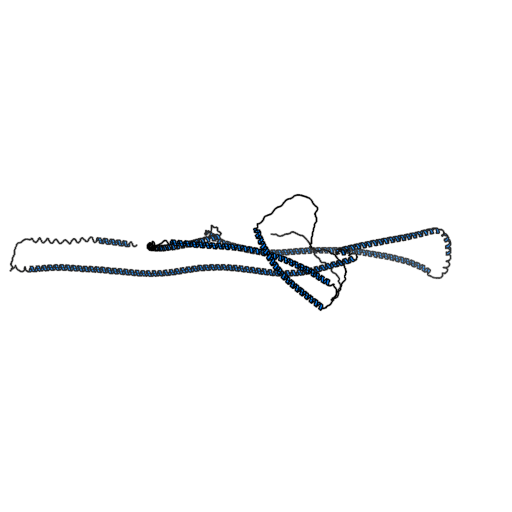GLN A 1 627 ? 47.446 11.167 -36.634 1.00 95.06 627 GLN A N 1
ATOM 4847 C CA . GLN A 1 627 ? 47.663 11.327 -35.191 1.00 95.06 627 GLN A CA 1
ATOM 4848 C C . GLN A 1 627 ? 46.364 11.732 -34.469 1.00 95.06 627 GLN A C 1
ATOM 4850 O O . GLN A 1 627 ? 45.958 11.077 -33.509 1.00 95.06 627 GLN A O 1
ATOM 4855 N N . THR A 1 628 ? 45.657 12.748 -34.972 1.00 95.56 628 THR A N 1
ATOM 4856 C CA . THR A 1 628 ? 44.376 13.212 -34.406 1.00 95.56 628 THR A CA 1
ATOM 4857 C C . THR A 1 628 ? 43.319 12.098 -34.395 1.00 95.56 628 THR A C 1
ATOM 4859 O O . THR A 1 628 ? 42.486 12.025 -33.489 1.00 95.56 628 THR A O 1
ATOM 4862 N N . LEU A 1 629 ? 43.323 11.211 -35.396 1.00 95.62 629 LEU A N 1
ATOM 4863 C CA . LEU A 1 629 ? 42.447 10.040 -35.446 1.00 95.62 629 LEU A CA 1
ATOM 4864 C C . LEU A 1 629 ? 42.848 8.974 -34.416 1.00 95.62 629 LEU A C 1
ATOM 4866 O O . LEU A 1 629 ? 41.960 8.433 -33.761 1.00 95.62 629 LEU A O 1
ATOM 4870 N N . ALA A 1 630 ? 44.141 8.710 -34.205 1.00 94.69 630 ALA A N 1
ATOM 4871 C CA . ALA A 1 630 ? 44.620 7.792 -33.166 1.00 94.69 630 ALA A CA 1
ATOM 4872 C C . ALA A 1 630 ? 44.306 8.300 -31.741 1.00 94.69 630 ALA A C 1
ATOM 4874 O O . ALA A 1 630 ? 43.848 7.541 -30.879 1.00 94.69 630 ALA A O 1
ATOM 4875 N N . GLU A 1 631 ? 44.458 9.603 -31.500 1.00 95.19 631 GLU A N 1
ATOM 4876 C CA . GLU A 1 631 ? 44.046 10.267 -30.256 1.00 95.19 631 GLU A CA 1
ATOM 4877 C C . GLU A 1 631 ? 42.528 10.140 -30.035 1.00 95.19 631 GLU A C 1
ATOM 4879 O O . GLU A 1 631 ? 42.083 9.711 -28.969 1.00 95.19 631 GLU A O 1
ATOM 4884 N N . LYS A 1 632 ? 41.709 10.389 -31.066 1.00 95.56 632 LYS A N 1
ATOM 4885 C CA . LYS A 1 632 ? 40.250 10.180 -30.997 1.00 95.56 632 LYS A CA 1
ATOM 4886 C C . LYS A 1 632 ? 39.869 8.712 -30.777 1.00 95.56 632 LYS A C 1
ATOM 4888 O O . LYS A 1 632 ? 38.951 8.444 -30.007 1.00 95.56 632 LYS A O 1
ATOM 4893 N N . GLN A 1 633 ? 40.560 7.757 -31.400 1.00 96.75 633 GLN A N 1
ATOM 4894 C CA . GLN A 1 633 ? 40.318 6.322 -31.202 1.00 96.75 633 GLN A CA 1
ATOM 4895 C C . GLN A 1 633 ? 40.647 5.882 -29.770 1.00 96.75 633 GLN A C 1
ATOM 4897 O O . GLN A 1 633 ? 39.833 5.216 -29.132 1.00 96.75 633 GLN A O 1
ATOM 4902 N N . SER A 1 634 ? 41.796 6.288 -29.224 1.00 95.44 634 SER A N 1
ATOM 4903 C CA . SER A 1 634 ? 42.164 5.975 -27.834 1.00 95.44 634 SER A CA 1
ATOM 4904 C C . SER A 1 634 ? 41.220 6.635 -26.816 1.00 95.44 634 SER A C 1
ATOM 4906 O O . SER A 1 634 ? 40.801 5.979 -25.856 1.00 95.44 634 SER A O 1
ATOM 4908 N N . ALA A 1 635 ? 40.774 7.871 -27.067 1.00 95.12 635 ALA A N 1
ATOM 4909 C CA . ALA A 1 635 ? 39.726 8.524 -26.282 1.00 95.12 635 ALA A CA 1
ATOM 4910 C C . ALA A 1 635 ? 38.384 7.765 -26.347 1.00 95.12 635 ALA A C 1
ATOM 4912 O O . ALA A 1 635 ? 37.762 7.531 -25.308 1.00 95.12 635 ALA A O 1
ATOM 4913 N N . LEU A 1 636 ? 37.963 7.307 -27.533 1.00 97.19 636 LEU A N 1
ATOM 4914 C CA . LEU A 1 636 ? 36.762 6.480 -27.709 1.00 97.19 636 LEU A CA 1
ATOM 4915 C C . LEU A 1 636 ? 36.858 5.158 -26.935 1.00 97.19 636 LEU A C 1
ATOM 4917 O O . LEU A 1 636 ? 35.912 4.811 -26.230 1.00 97.19 636 LEU A O 1
ATOM 4921 N N . TYR A 1 637 ? 37.989 4.447 -26.988 1.00 97.62 637 TYR A N 1
ATOM 4922 C CA . TYR A 1 637 ? 38.192 3.228 -26.194 1.00 97.62 637 TYR A CA 1
ATOM 4923 C C . TYR A 1 637 ? 38.181 3.500 -24.680 1.00 97.62 637 TYR A C 1
ATOM 4925 O O . TYR A 1 637 ? 37.619 2.710 -23.917 1.00 97.62 637 TYR A O 1
ATOM 4933 N N . SER A 1 638 ? 38.734 4.633 -24.234 1.00 95.69 638 SER A N 1
ATOM 4934 C CA . SER A 1 638 ? 38.667 5.065 -22.832 1.00 95.69 638 SER A CA 1
ATOM 4935 C C . SER A 1 638 ? 37.218 5.300 -22.383 1.00 95.69 638 SER A C 1
ATOM 4937 O O . SER A 1 638 ? 36.775 4.722 -21.387 1.00 95.69 638 SER A O 1
ATOM 4939 N N . VAL A 1 639 ? 36.432 6.047 -23.168 1.00 94.81 639 VAL A N 1
ATOM 4940 C CA . VAL A 1 639 ? 35.006 6.306 -22.898 1.00 94.81 639 VAL A CA 1
ATOM 4941 C C . VAL A 1 639 ? 34.178 5.018 -22.957 1.00 94.81 639 VAL A C 1
ATOM 4943 O O . VAL A 1 639 ? 33.346 4.792 -22.081 1.00 94.81 639 VAL A O 1
ATOM 4946 N N . GLN A 1 640 ? 34.429 4.118 -23.914 1.00 96.19 640 GLN A N 1
ATOM 4947 C CA . GLN A 1 640 ? 33.779 2.802 -23.971 1.00 96.19 640 GLN A CA 1
ATOM 4948 C C . GLN A 1 640 ? 34.080 1.958 -22.722 1.00 96.19 640 GLN A C 1
ATOM 4950 O O . GLN A 1 640 ? 33.176 1.315 -22.179 1.00 96.19 640 GLN A O 1
ATOM 4955 N N . ARG A 1 641 ? 35.324 1.979 -22.223 1.00 96.94 641 ARG A N 1
ATOM 4956 C CA . ARG A 1 641 ? 35.716 1.288 -20.985 1.00 96.94 641 ARG A CA 1
ATOM 4957 C C . ARG A 1 641 ? 35.019 1.888 -19.764 1.00 96.94 641 ARG A C 1
ATOM 4959 O O . ARG A 1 641 ? 34.467 1.132 -18.967 1.00 96.94 641 ARG A O 1
ATOM 4966 N N . GLN A 1 642 ? 34.986 3.216 -19.640 1.00 96.62 642 GLN A N 1
ATOM 4967 C CA . GLN A 1 642 ? 34.247 3.910 -18.577 1.00 96.62 642 GLN A CA 1
ATOM 4968 C C . GLN A 1 642 ? 32.752 3.564 -18.623 1.00 96.62 642 GLN A C 1
ATOM 4970 O O . GLN A 1 642 ? 32.184 3.150 -17.617 1.00 96.62 642 GLN A O 1
ATOM 4975 N N . LEU A 1 643 ? 32.129 3.629 -19.802 1.00 95.62 643 LEU A N 1
ATOM 4976 C CA . LEU A 1 643 ? 30.721 3.296 -20.024 1.00 95.62 643 LEU A CA 1
ATOM 4977 C C . LEU A 1 643 ? 30.401 1.828 -19.688 1.00 95.62 643 LEU A C 1
ATOM 4979 O O . LEU A 1 643 ? 29.341 1.550 -19.124 1.00 95.62 643 LEU A O 1
ATOM 4983 N N . LYS A 1 644 ? 31.318 0.887 -19.957 1.00 97.75 644 LYS A N 1
ATOM 4984 C CA . LYS A 1 644 ? 31.191 -0.516 -19.525 1.00 97.75 644 LYS A CA 1
ATOM 4985 C C . LYS A 1 644 ? 31.189 -0.637 -17.994 1.00 97.75 644 LYS A C 1
ATOM 4987 O O . LYS A 1 644 ? 30.308 -1.304 -17.453 1.00 97.75 644 LYS A O 1
ATOM 4992 N N . THR A 1 645 ? 32.094 0.057 -17.301 1.00 96.50 645 THR A N 1
ATOM 4993 C CA . THR A 1 645 ? 32.131 0.112 -15.826 1.00 96.50 645 THR A CA 1
ATOM 4994 C C . THR A 1 645 ? 30.876 0.774 -15.243 1.00 96.50 645 THR A C 1
ATOM 4996 O O . THR A 1 645 ? 30.309 0.273 -14.271 1.00 96.50 645 THR A O 1
ATOM 4999 N N . CYS A 1 646 ? 30.379 1.854 -15.853 1.00 93.88 646 CYS A N 1
ATOM 5000 C CA . CYS A 1 646 ? 29.130 2.507 -15.449 1.00 93.88 646 CYS A CA 1
ATOM 5001 C C . CYS A 1 646 ? 27.918 1.578 -15.612 1.00 93.88 646 CYS A C 1
ATOM 5003 O O . CYS A 1 646 ? 27.100 1.489 -14.704 1.00 93.88 646 CYS A O 1
ATOM 5005 N N . ARG A 1 647 ? 27.826 0.810 -16.709 1.00 97.00 647 ARG A N 1
ATOM 5006 C CA . ARG A 1 647 ? 26.771 -0.208 -16.886 1.00 97.00 647 ARG A CA 1
ATOM 5007 C C . ARG A 1 647 ? 26.855 -1.327 -15.842 1.00 97.00 647 ARG A C 1
ATOM 5009 O O . ARG A 1 647 ? 25.832 -1.715 -15.291 1.00 97.00 647 ARG A O 1
ATOM 5016 N N . GLN A 1 648 ? 28.056 -1.818 -15.526 1.00 96.94 648 GLN A N 1
ATOM 5017 C CA . GLN A 1 648 ? 28.246 -2.855 -14.500 1.00 96.94 648 GLN A CA 1
ATOM 5018 C C . GLN A 1 648 ? 27.894 -2.359 -13.086 1.00 96.94 648 GLN A C 1
ATOM 5020 O O . GLN A 1 648 ? 27.259 -3.081 -12.321 1.00 96.94 648 GLN A O 1
ATOM 5025 N N . THR A 1 649 ? 28.263 -1.120 -12.748 1.00 96.81 649 THR A N 1
ATOM 5026 C CA . THR A 1 649 ? 27.941 -0.501 -11.448 1.00 96.81 649 THR A CA 1
ATOM 5027 C C . THR A 1 649 ? 26.501 0.008 -11.346 1.00 96.81 649 THR A C 1
ATOM 5029 O O . THR A 1 649 ? 26.006 0.185 -10.234 1.00 96.81 649 THR A O 1
ATOM 5032 N N . LEU A 1 650 ? 25.808 0.208 -12.471 1.00 96.81 650 LEU A N 1
ATOM 5033 C CA . LEU A 1 650 ? 24.360 0.400 -12.507 1.00 96.81 650 LEU A CA 1
ATOM 5034 C C . LEU A 1 650 ? 23.636 -0.932 -12.256 1.00 96.81 650 LEU A C 1
ATOM 5036 O O . LEU A 1 650 ? 22.868 -1.018 -11.305 1.00 96.81 650 LEU A O 1
ATOM 5040 N N . GLY A 1 651 ? 23.963 -1.991 -13.003 1.00 96.94 651 GLY A N 1
ATOM 5041 C CA . GLY A 1 651 ? 23.321 -3.305 -12.856 1.00 96.94 651 GLY A CA 1
ATOM 5042 C C . GLY A 1 651 ? 23.470 -3.929 -11.460 1.00 96.94 651 GLY A C 1
ATOM 5043 O O . GLY A 1 651 ? 22.544 -4.564 -10.955 1.00 96.94 651 GLY A O 1
ATOM 5044 N N . SER A 1 652 ? 24.597 -3.704 -10.773 1.00 96.56 652 SER A N 1
ATOM 5045 C CA . SER A 1 652 ? 24.751 -4.138 -9.375 1.00 96.56 652 SER A CA 1
ATOM 5046 C C . SER A 1 652 ? 23.890 -3.326 -8.395 1.00 96.56 652 SER A C 1
ATOM 5048 O O . SER A 1 652 ? 23.368 -3.893 -7.433 1.00 96.56 652 SER A O 1
ATOM 5050 N N . LYS A 1 653 ? 23.669 -2.029 -8.655 1.00 97.75 653 LYS A N 1
ATOM 5051 C CA . LYS A 1 653 ? 22.728 -1.190 -7.892 1.00 97.75 653 LYS A CA 1
ATOM 5052 C C . LYS A 1 653 ? 21.274 -1.563 -8.169 1.00 97.75 653 LYS A C 1
ATOM 5054 O O . LYS A 1 653 ? 20.495 -1.615 -7.226 1.00 97.75 653 LYS A O 1
ATOM 5059 N N . GLU A 1 654 ? 20.914 -1.873 -9.412 1.00 97.88 654 GLU A N 1
ATOM 5060 C CA . GLU A 1 654 ? 19.576 -2.353 -9.791 1.00 97.88 654 GLU A CA 1
ATOM 5061 C C . GLU A 1 654 ? 19.241 -3.672 -9.079 1.00 97.88 654 GLU A C 1
ATOM 5063 O 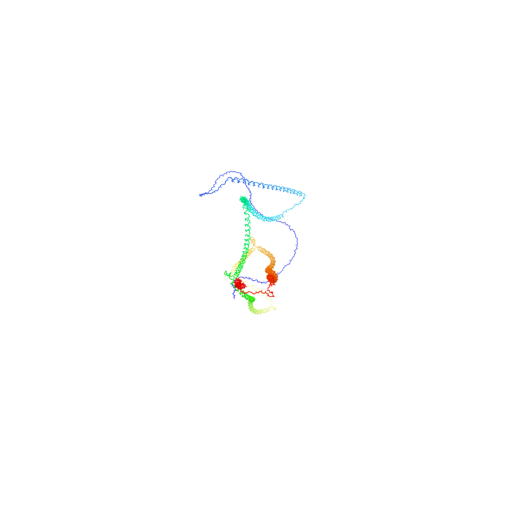O . GLU A 1 654 ? 18.184 -3.792 -8.459 1.00 97.88 654 GLU A O 1
ATOM 5068 N N . MET A 1 655 ? 20.179 -4.626 -9.054 1.00 97.81 655 MET A N 1
ATOM 5069 C CA . MET A 1 655 ? 20.043 -5.869 -8.281 1.00 97.81 655 MET A CA 1
ATOM 5070 C C . MET A 1 655 ? 19.903 -5.614 -6.772 1.00 97.81 655 MET A C 1
ATOM 5072 O O . MET A 1 655 ? 19.059 -6.230 -6.120 1.00 97.81 655 MET A O 1
ATOM 5076 N N . TYR A 1 656 ? 20.684 -4.688 -6.206 1.00 98.12 656 TYR A N 1
ATOM 5077 C CA . TYR A 1 656 ? 20.576 -4.310 -4.792 1.00 98.12 656 TYR A CA 1
ATOM 5078 C C . TYR A 1 656 ? 19.229 -3.641 -4.463 1.00 98.12 656 TYR A C 1
ATOM 5080 O O . TYR A 1 656 ? 18.596 -3.993 -3.467 1.00 98.12 656 TYR A O 1
ATOM 5088 N N . LEU A 1 657 ? 18.740 -2.743 -5.323 1.00 97.69 657 LEU A N 1
ATOM 5089 C CA . LEU A 1 657 ? 17.419 -2.123 -5.195 1.00 97.69 657 LEU A CA 1
ATOM 5090 C C . LEU A 1 657 ? 16.298 -3.165 -5.290 1.00 97.69 657 LEU A C 1
ATOM 5092 O O . LEU A 1 657 ? 15.397 -3.152 -4.455 1.00 97.69 657 LEU A O 1
ATOM 5096 N N . GLY A 1 658 ? 16.384 -4.123 -6.217 1.00 98.12 658 GLY A N 1
ATOM 5097 C CA . GLY A 1 658 ? 15.428 -5.229 -6.320 1.00 98.12 658 GLY A CA 1
ATOM 5098 C C . GLY A 1 658 ? 15.417 -6.149 -5.089 1.00 98.12 658 GLY A C 1
ATOM 5099 O O . GLY A 1 658 ? 14.362 -6.656 -4.701 1.00 98.12 658 GLY A O 1
ATOM 5100 N N . LEU A 1 659 ? 16.564 -6.340 -4.426 1.00 98.00 659 LEU A N 1
ATOM 5101 C CA . LEU A 1 659 ? 16.645 -7.047 -3.141 1.00 98.00 659 LEU A CA 1
ATOM 5102 C C . LEU A 1 659 ? 16.037 -6.228 -1.991 1.00 98.00 659 LEU A C 1
ATOM 5104 O O . LEU A 1 659 ? 15.308 -6.789 -1.171 1.00 98.00 659 LEU A O 1
ATOM 5108 N N . LEU A 1 660 ? 16.276 -4.912 -1.944 1.00 97.25 660 LEU A N 1
ATOM 5109 C CA . LEU A 1 660 ? 15.647 -4.023 -0.962 1.00 97.25 660 LEU A CA 1
ATOM 5110 C C . LEU A 1 660 ? 14.126 -3.948 -1.138 1.00 97.25 660 LEU A C 1
ATOM 5112 O O . LEU A 1 660 ? 13.415 -4.035 -0.144 1.00 97.25 660 LEU A O 1
ATOM 5116 N N . GLN A 1 661 ? 13.622 -3.865 -2.371 1.00 98.31 661 GLN A N 1
ATOM 5117 C CA . GLN A 1 661 ? 12.186 -3.886 -2.675 1.00 98.31 661 GLN A CA 1
ATOM 5118 C C . GLN A 1 661 ? 11.538 -5.199 -2.215 1.00 98.31 661 GLN A C 1
ATOM 5120 O O . GLN A 1 661 ? 10.550 -5.175 -1.487 1.00 98.31 661 GLN A O 1
ATOM 5125 N N . LYS A 1 662 ? 12.143 -6.356 -2.527 1.00 97.81 662 LYS A N 1
ATOM 5126 C CA . LYS A 1 662 ? 11.674 -7.661 -2.018 1.00 97.81 662 LYS A CA 1
ATOM 5127 C C . LYS A 1 662 ? 11.678 -7.729 -0.486 1.00 97.81 662 LYS A C 1
ATOM 5129 O O . LYS A 1 662 ? 10.769 -8.313 0.101 1.00 97.81 662 LYS A O 1
ATOM 5134 N N . LYS A 1 663 ? 12.675 -7.125 0.173 1.00 98.06 663 LYS A N 1
ATOM 5135 C CA . LYS A 1 663 ? 12.728 -7.032 1.640 1.00 98.06 663 LYS A CA 1
ATOM 5136 C C . LYS A 1 663 ? 11.641 -6.104 2.194 1.00 98.06 663 LYS A C 1
ATOM 5138 O O . LYS A 1 663 ? 11.027 -6.467 3.191 1.00 98.06 663 LYS A O 1
ATOM 5143 N N . ALA A 1 664 ? 11.380 -4.964 1.552 1.00 94.94 664 ALA A N 1
ATOM 5144 C CA . ALA A 1 664 ? 10.308 -4.041 1.920 1.00 94.94 664 ALA A CA 1
ATOM 5145 C C . ALA A 1 664 ? 8.944 -4.739 1.843 1.00 94.94 664 ALA A C 1
ATOM 5147 O O . ALA A 1 664 ? 8.286 -4.862 2.869 1.00 94.94 664 ALA A O 1
ATOM 5148 N N . SER A 1 665 ? 8.594 -5.350 0.708 1.00 96.31 665 SER A N 1
ATOM 5149 C CA . SER A 1 665 ? 7.314 -6.061 0.567 1.00 96.31 665 SER A CA 1
ATOM 5150 C C . SER A 1 665 ? 7.178 -7.292 1.470 1.00 96.31 665 SER A C 1
ATOM 5152 O O . SER A 1 665 ? 6.075 -7.633 1.892 1.00 96.31 665 SER A O 1
ATOM 5154 N N . SER A 1 666 ? 8.287 -7.933 1.859 1.00 96.62 666 SER A N 1
ATOM 5155 C CA . SER A 1 666 ? 8.269 -8.975 2.897 1.00 96.62 666 SER A CA 1
ATOM 5156 C C . SER A 1 666 ? 8.003 -8.417 4.305 1.00 96.62 666 SER A C 1
ATOM 5158 O O . SER A 1 666 ? 7.369 -9.092 5.116 1.00 96.62 666 SER A O 1
ATOM 5160 N N . LEU A 1 667 ? 8.461 -7.199 4.611 1.00 95.88 667 LEU A N 1
ATOM 5161 C CA . LEU A 1 667 ? 8.163 -6.510 5.871 1.00 95.88 667 LEU A CA 1
ATOM 5162 C C . LEU A 1 667 ? 6.740 -5.932 5.881 1.00 95.88 667 LEU A C 1
ATOM 5164 O O . LEU A 1 667 ? 6.060 -6.057 6.892 1.00 95.88 667 LEU A O 1
ATOM 5168 N N . GLU A 1 668 ? 6.264 -5.391 4.758 1.00 96.94 668 GLU A N 1
ATOM 5169 C CA . GLU A 1 668 ? 4.879 -4.939 4.559 1.00 96.94 668 GLU A CA 1
ATOM 5170 C C . GLU A 1 668 ? 3.890 -6.098 4.745 1.00 96.94 668 GLU A C 1
ATOM 5172 O O . GLU A 1 668 ? 2.935 -5.971 5.507 1.00 96.94 668 GLU A O 1
ATOM 5177 N N . GLY A 1 669 ? 4.160 -7.263 4.140 1.00 96.56 669 GLY A N 1
ATOM 5178 C CA . GLY A 1 669 ? 3.359 -8.474 4.347 1.00 96.56 669 GLY A CA 1
ATOM 5179 C C . GLY A 1 669 ? 3.328 -8.916 5.814 1.00 96.56 669 GLY A C 1
ATOM 5180 O O . GLY A 1 669 ? 2.256 -9.163 6.361 1.00 96.56 669 GLY A O 1
ATOM 5181 N N . LYS A 1 670 ? 4.480 -8.925 6.500 1.00 96.25 670 LYS A N 1
ATOM 5182 C CA . LYS A 1 670 ? 4.544 -9.230 7.942 1.00 96.25 670 LYS A CA 1
ATOM 5183 C C . LYS A 1 670 ? 3.794 -8.211 8.801 1.00 96.25 670 LYS A C 1
ATOM 5185 O O . LYS A 1 670 ? 3.169 -8.607 9.780 1.00 96.25 670 LYS A O 1
ATOM 5190 N N . LEU A 1 671 ? 3.828 -6.927 8.446 1.00 96.25 671 LEU A N 1
ATOM 5191 C CA . LEU A 1 671 ? 3.076 -5.878 9.135 1.00 96.25 671 LEU A CA 1
ATOM 5192 C C . LEU A 1 671 ? 1.562 -6.065 8.947 1.00 96.25 671 LEU A C 1
ATOM 5194 O O . LEU A 1 671 ? 0.811 -5.949 9.913 1.00 96.25 671 LEU A O 1
ATOM 5198 N N . GLN A 1 672 ? 1.118 -6.434 7.742 1.00 95.44 672 GLN A N 1
ATOM 5199 C CA . GLN A 1 672 ? -0.280 -6.789 7.476 1.00 95.44 672 GLN A CA 1
ATOM 5200 C C . GLN A 1 672 ? -0.713 -8.033 8.265 1.00 95.44 672 GLN A C 1
ATOM 5202 O O . GLN A 1 672 ? -1.778 -8.014 8.876 1.00 95.44 672 GLN A O 1
ATOM 5207 N N . GLU A 1 673 ? 0.110 -9.087 8.326 1.00 95.75 673 GLU A N 1
ATOM 5208 C CA . GLU A 1 673 ? -0.179 -10.249 9.177 1.00 95.75 673 GLU A CA 1
ATOM 5209 C C . GLU A 1 673 ? -0.256 -9.878 10.669 1.00 95.75 673 GLU A C 1
ATOM 5211 O O . GLU A 1 673 ? -1.104 -10.405 11.386 1.00 95.75 673 GLU A O 1
ATOM 5216 N N . MET A 1 674 ? 0.626 -8.998 11.160 1.00 95.88 674 MET A N 1
ATOM 5217 C CA . MET A 1 674 ? 0.596 -8.535 12.554 1.00 95.88 674 MET A CA 1
ATOM 5218 C C . MET A 1 674 ? -0.675 -7.741 12.851 1.00 95.88 674 MET A C 1
ATOM 5220 O O . MET A 1 674 ? -1.374 -8.081 13.800 1.00 95.88 674 MET A O 1
ATOM 5224 N N . SER A 1 675 ? -1.052 -6.800 11.984 1.00 94.62 675 SER A N 1
ATOM 5225 C CA . SER A 1 675 ? -2.308 -6.052 12.108 1.00 94.62 675 SER A CA 1
ATOM 5226 C C . SER A 1 675 ? -3.543 -6.969 12.062 1.00 94.62 675 SER A C 1
ATOM 5228 O O . SER A 1 675 ? -4.485 -6.787 12.832 1.00 94.62 675 SER A O 1
ATOM 5230 N N . GLN A 1 676 ? -3.531 -8.025 11.238 1.00 93.31 676 GLN A N 1
ATOM 5231 C CA . GLN A 1 676 ? -4.588 -9.047 11.232 1.00 93.31 676 GLN A CA 1
ATOM 5232 C C . GLN A 1 676 ? -4.625 -9.872 12.532 1.00 93.31 676 GLN A C 1
ATOM 5234 O O . GLN A 1 676 ? -5.709 -10.193 13.024 1.00 93.31 676 GLN A O 1
ATOM 5239 N N . ARG A 1 677 ? -3.463 -10.205 13.114 1.00 93.50 677 ARG A N 1
ATOM 5240 C CA . ARG A 1 677 ? -3.366 -10.884 14.422 1.00 93.50 677 ARG A CA 1
ATOM 5241 C C . ARG A 1 677 ? -3.869 -9.989 15.553 1.00 93.50 677 ARG A C 1
ATOM 5243 O O . ARG A 1 677 ? -4.621 -10.467 16.396 1.00 93.50 677 ARG A O 1
ATOM 5250 N N . GLU A 1 678 ? -3.510 -8.710 15.547 1.00 93.94 678 GLU A N 1
ATOM 5251 C CA . GLU A 1 678 ? -3.969 -7.698 16.506 1.00 93.94 678 GLU A CA 1
ATOM 5252 C C . GLU A 1 678 ? -5.490 -7.520 16.424 1.00 93.94 678 GLU A C 1
ATOM 5254 O O . GLU A 1 678 ? -6.176 -7.723 17.423 1.00 93.94 678 GLU A O 1
ATOM 5259 N N . ALA A 1 679 ? -6.046 -7.312 15.226 1.00 94.94 679 ALA A N 1
ATOM 5260 C CA . ALA A 1 679 ? -7.493 -7.247 15.020 1.00 94.94 679 ALA A CA 1
ATOM 5261 C C . ALA A 1 679 ? -8.213 -8.545 15.447 1.00 94.94 679 ALA A C 1
ATOM 5263 O O . ALA A 1 679 ? -9.328 -8.500 15.975 1.00 94.94 679 ALA A O 1
ATOM 5264 N N . HIS A 1 680 ? -7.597 -9.721 15.269 1.00 93.44 680 HIS A N 1
ATOM 5265 C CA . HIS A 1 680 ? -8.146 -10.976 15.790 1.00 93.44 680 HIS A CA 1
ATOM 5266 C C . HIS A 1 680 ? -8.110 -11.031 17.329 1.00 93.44 680 HIS A C 1
ATOM 5268 O O . HIS A 1 680 ? -9.086 -11.463 17.945 1.00 93.44 680 HIS A O 1
ATOM 5274 N N . LEU A 1 681 ? -7.030 -10.567 17.965 1.00 94.81 681 LEU A N 1
ATOM 5275 C CA . LEU A 1 681 ? -6.918 -10.474 19.424 1.00 94.81 681 LEU A CA 1
ATOM 5276 C C . LEU A 1 681 ? -7.935 -9.486 20.011 1.00 94.81 681 LEU A C 1
ATOM 5278 O O . LEU A 1 681 ? -8.598 -9.832 20.986 1.00 94.81 681 LEU A O 1
ATOM 5282 N N . GLU A 1 682 ? -8.147 -8.323 19.392 1.00 96.19 682 GLU A N 1
ATOM 5283 C CA . GLU A 1 682 ? -9.197 -7.372 19.781 1.00 96.19 682 GLU A CA 1
ATOM 5284 C C . GLU A 1 682 ? -10.596 -7.991 19.672 1.00 96.19 682 GLU A C 1
ATOM 5286 O O . GLU A 1 682 ? -11.400 -7.889 20.601 1.00 96.19 682 GLU A O 1
ATOM 5291 N N . ASN A 1 683 ? -10.880 -8.711 18.582 1.00 95.81 683 ASN A N 1
ATOM 5292 C CA . ASN A 1 683 ? -12.141 -9.436 18.416 1.00 95.81 683 ASN A CA 1
ATOM 5293 C C . ASN A 1 683 ? -12.328 -10.538 19.475 1.00 95.81 683 ASN A C 1
ATOM 5295 O O . ASN A 1 683 ? -13.446 -10.756 19.948 1.00 95.81 683 ASN A O 1
ATOM 5299 N N . MET A 1 684 ? -11.259 -11.230 19.878 1.00 93.38 684 MET A N 1
ATOM 5300 C CA . MET A 1 684 ? -11.315 -12.238 20.942 1.00 93.38 684 MET A CA 1
ATOM 5301 C C . MET A 1 684 ? -11.453 -11.609 22.335 1.00 93.38 684 MET A C 1
ATOM 5303 O O . MET A 1 684 ? -12.264 -12.087 23.125 1.00 93.38 684 MET A O 1
ATOM 5307 N N . ALA A 1 685 ? -10.778 -10.493 22.619 1.00 95.50 685 ALA A N 1
ATOM 5308 C CA . ALA A 1 685 ? -10.967 -9.717 23.845 1.00 95.50 685 ALA A CA 1
ATOM 5309 C C . ALA A 1 685 ? -12.387 -9.124 23.931 1.00 95.50 685 ALA A C 1
ATOM 5311 O O . ALA A 1 685 ? -13.008 -9.134 24.993 1.00 95.50 685 ALA A O 1
ATOM 5312 N N . GLY A 1 686 ? -12.948 -8.679 22.803 1.00 95.56 686 GLY A N 1
ATOM 5313 C CA . GLY A 1 686 ? -14.338 -8.237 22.689 1.00 95.56 686 GLY A CA 1
ATOM 5314 C C . GLY A 1 686 ? -15.355 -9.358 22.930 1.00 95.56 686 GLY A C 1
ATOM 5315 O O . GLY A 1 686 ? -16.409 -9.104 23.511 1.00 95.56 686 GLY A O 1
ATOM 5316 N N . LYS A 1 687 ? -15.044 -10.605 22.546 1.00 95.56 687 LYS A N 1
ATOM 5317 C CA . LYS A 1 687 ? -15.837 -11.792 22.921 1.00 95.56 687 LYS A CA 1
ATOM 5318 C C . LYS A 1 687 ? -15.688 -12.119 24.408 1.00 95.56 687 LYS A C 1
ATOM 5320 O O . LYS A 1 687 ? -16.704 -12.345 25.058 1.00 95.56 687 LYS A O 1
ATOM 5325 N N . SER A 1 688 ? -14.468 -12.077 24.950 1.00 94.19 688 SER A N 1
ATOM 5326 C CA . SER A 1 688 ? -14.195 -12.307 26.377 1.00 94.19 688 SER A CA 1
ATOM 5327 C C . SER A 1 688 ? -15.012 -11.349 27.248 1.00 94.19 688 SER A C 1
ATOM 5329 O O . SER A 1 688 ? -15.860 -11.801 28.007 1.00 94.19 688 SER A O 1
ATOM 5331 N N . LYS A 1 689 ? -14.935 -10.036 26.991 1.00 96.75 689 LYS A N 1
ATOM 5332 C CA . LYS A 1 689 ? -15.718 -9.002 27.698 1.00 96.75 689 LYS A CA 1
ATOM 5333 C C . LYS A 1 689 ? -17.241 -9.159 27.588 1.00 96.75 689 LYS A C 1
ATOM 5335 O O . LYS A 1 689 ? -17.971 -8.662 28.443 1.00 96.75 689 LYS A O 1
ATOM 5340 N N . ARG A 1 690 ? -17.754 -9.827 26.546 1.00 96.81 690 ARG A N 1
ATOM 5341 C CA . ARG A 1 690 ? -19.187 -10.167 26.431 1.00 96.81 690 ARG A CA 1
ATOM 5342 C C . ARG A 1 690 ? -19.548 -11.383 27.286 1.00 96.81 690 ARG A C 1
ATOM 5344 O O . ARG A 1 690 ? -20.595 -11.363 27.924 1.00 96.81 690 ARG A O 1
ATOM 5351 N N . LEU A 1 691 ? -18.685 -12.399 27.322 1.00 94.62 691 LEU A N 1
ATOM 5352 C CA . LEU A 1 691 ? -18.850 -13.584 28.169 1.00 94.62 691 LEU A CA 1
ATOM 5353 C C . LEU A 1 691 ? -18.676 -13.244 29.656 1.00 94.62 691 LEU A C 1
ATOM 5355 O O . LEU A 1 691 ? -19.486 -13.678 30.463 1.00 94.62 691 LEU A O 1
ATOM 5359 N N . GLU A 1 692 ? -17.704 -12.401 30.007 1.00 94.69 692 GLU A N 1
ATOM 5360 C CA . GLU A 1 692 ? -17.514 -11.831 31.349 1.00 94.69 692 GLU A CA 1
ATOM 5361 C C . GLU A 1 692 ? -18.801 -11.145 31.826 1.00 94.69 692 GLU A C 1
ATOM 5363 O O . GLU A 1 692 ? -19.377 -11.565 32.826 1.00 94.69 692 GLU A O 1
ATOM 5368 N N . LYS A 1 693 ? -19.349 -10.205 31.041 1.00 97.56 693 LYS A N 1
ATOM 5369 C CA . LYS A 1 693 ? -20.633 -9.546 31.348 1.00 97.56 693 LYS A CA 1
ATOM 5370 C C . LYS A 1 693 ? -21.829 -10.500 31.400 1.00 97.56 693 LYS A C 1
ATOM 5372 O O . LYS A 1 693 ? -22.798 -10.232 32.109 1.00 97.56 693 LYS A O 1
ATOM 5377 N N . GLN A 1 694 ? -21.804 -11.607 30.658 1.00 96.44 694 GLN A N 1
ATOM 5378 C CA . GLN A 1 694 ? -22.836 -12.643 30.752 1.00 96.44 694 GLN A CA 1
ATOM 5379 C C . GLN A 1 694 ? -22.710 -13.448 32.055 1.00 96.44 694 GLN A C 1
ATOM 5381 O O . GLN A 1 694 ? -23.724 -13.705 32.699 1.00 96.44 694 GLN A O 1
ATOM 5386 N N . VAL A 1 695 ? -21.487 -13.779 32.477 1.00 94.44 695 VAL A N 1
ATOM 5387 C CA . VAL A 1 695 ? -21.195 -14.443 33.756 1.00 94.44 695 VAL A CA 1
ATOM 5388 C C . VAL A 1 695 ? -21.511 -13.526 34.940 1.00 94.44 695 VAL A C 1
ATOM 5390 O O . VAL A 1 695 ? -22.081 -13.993 35.919 1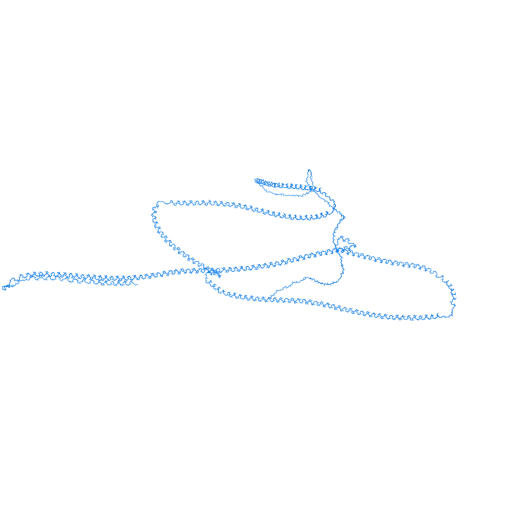.00 94.44 695 VAL A O 1
ATOM 5393 N N . GLU A 1 696 ? -21.222 -12.226 34.856 1.00 96.44 696 GLU A N 1
ATOM 5394 C CA . GLU A 1 696 ? -21.625 -11.224 35.857 1.00 96.44 696 GLU A CA 1
ATOM 5395 C C . GLU A 1 696 ? -23.151 -11.167 36.006 1.00 96.44 696 GLU A C 1
ATOM 5397 O O . GLU A 1 696 ? -23.664 -11.307 37.113 1.00 96.44 696 GLU A O 1
ATOM 5402 N N . ARG A 1 697 ? -23.892 -11.069 34.892 1.00 96.75 697 ARG A N 1
ATOM 5403 C CA . ARG A 1 697 ? -25.368 -11.109 34.890 1.00 96.75 697 ARG A CA 1
ATOM 5404 C C . ARG A 1 697 ? -25.933 -12.418 35.444 1.00 96.75 697 ARG A C 1
ATOM 5406 O O . ARG A 1 697 ? -26.961 -12.400 36.109 1.00 96.75 697 ARG A O 1
ATOM 5413 N N . GLN A 1 698 ? -25.287 -13.552 35.175 1.00 95.56 698 GLN A N 1
ATOM 5414 C CA . GLN A 1 698 ? -25.684 -14.840 35.751 1.00 95.56 698 GLN A CA 1
ATOM 5415 C C . GLN A 1 698 ? -25.381 -14.904 37.253 1.00 95.56 698 GLN A C 1
ATOM 5417 O O . GLN A 1 698 ? -26.216 -15.384 38.010 1.00 95.56 698 GLN A O 1
ATOM 5422 N N . ARG A 1 699 ? -24.238 -14.375 37.708 1.00 95.50 699 ARG A N 1
ATOM 5423 C CA . ARG A 1 699 ? -23.894 -14.278 39.136 1.00 95.50 699 ARG A CA 1
ATOM 5424 C C . ARG A 1 699 ? -24.849 -13.368 39.905 1.00 95.50 699 ARG A C 1
ATOM 5426 O O . ARG A 1 699 ? -25.239 -13.750 40.999 1.00 95.50 699 ARG A O 1
ATOM 5433 N N . ALA A 1 700 ? -25.254 -12.233 39.330 1.00 96.19 700 ALA A N 1
ATOM 5434 C CA . ALA A 1 700 ? -26.268 -11.352 39.913 1.00 96.19 700 ALA A CA 1
ATOM 5435 C C . ALA A 1 700 ? -27.593 -12.101 40.125 1.00 96.19 700 ALA A C 1
ATOM 5437 O O . ALA A 1 700 ? -28.058 -12.196 41.253 1.00 96.19 700 ALA A O 1
ATOM 5438 N N . LYS A 1 701 ? -28.106 -12.779 39.089 1.00 96.56 701 LYS A N 1
ATOM 5439 C CA . LYS A 1 701 ? -29.325 -13.601 39.198 1.00 96.56 701 LYS A CA 1
ATOM 5440 C C . LYS A 1 701 ? -29.219 -14.742 40.208 1.00 96.56 701 LYS A C 1
ATOM 5442 O O . LYS A 1 701 ? -30.175 -15.018 40.921 1.00 96.56 701 LYS A O 1
ATOM 5447 N N . MET A 1 702 ? -28.059 -15.393 40.304 1.00 94.88 702 MET A N 1
ATOM 5448 C CA . MET A 1 702 ? -27.827 -16.400 41.345 1.00 94.88 702 MET A CA 1
ATOM 5449 C C . MET A 1 702 ? -27.759 -15.782 42.751 1.00 94.88 702 MET A C 1
ATOM 5451 O O . MET A 1 702 ? -28.106 -16.460 43.711 1.00 94.88 702 MET A O 1
ATOM 5455 N N . ALA A 1 703 ? -27.313 -14.530 42.903 1.00 96.31 703 ALA A N 1
ATOM 5456 C CA . ALA A 1 703 ? -27.332 -13.823 44.183 1.00 96.31 703 ALA A CA 1
ATOM 5457 C C . ALA A 1 703 ? -28.764 -13.424 44.573 1.00 96.31 703 ALA A C 1
ATOM 5459 O O . ALA A 1 703 ? -29.197 -13.786 45.660 1.00 96.31 703 ALA A O 1
ATOM 5460 N N . GLU A 1 704 ? -29.517 -12.810 43.653 1.00 97.25 704 GLU A N 1
ATOM 5461 C CA . GLU A 1 704 ? -30.949 -12.494 43.790 1.00 97.25 704 GLU A CA 1
ATOM 5462 C C . GLU A 1 704 ? -31.742 -13.732 44.258 1.00 97.25 704 GLU A C 1
ATOM 5464 O O . GLU A 1 704 ? -32.397 -13.701 45.298 1.00 97.25 704 GLU A O 1
ATOM 5469 N N . GLN A 1 705 ? -31.583 -14.868 43.567 1.00 95.62 705 GLN A N 1
ATOM 5470 C CA . GLN A 1 705 ? -32.245 -16.130 43.921 1.00 95.62 705 GLN A CA 1
ATOM 5471 C C . GLN A 1 705 ? -31.778 -16.725 45.259 1.00 95.62 705 GLN A C 1
ATOM 5473 O O . GLN A 1 705 ? -32.566 -17.369 45.949 1.00 95.62 705 GLN A O 1
ATOM 5478 N N . ASN A 1 706 ? -30.518 -16.528 45.657 1.00 96.31 706 ASN A N 1
ATOM 5479 C CA . ASN A 1 706 ? -30.043 -16.963 46.974 1.00 96.31 706 ASN A CA 1
ATOM 5480 C C . ASN A 1 706 ? -30.597 -16.076 48.101 1.00 96.31 706 ASN A C 1
ATOM 5482 O O . ASN A 1 706 ? -30.905 -16.591 49.172 1.00 96.31 706 ASN A O 1
ATOM 5486 N N . GLU A 1 707 ? -30.769 -14.772 47.869 1.00 97.06 707 GLU A N 1
ATOM 5487 C CA . GLU A 1 707 ? -31.443 -13.878 48.817 1.00 97.06 707 GLU A CA 1
ATOM 5488 C C . GLU A 1 707 ? -32.935 -14.205 48.947 1.00 97.06 707 GLU A C 1
ATOM 5490 O O . GLU A 1 707 ? -33.457 -14.198 50.058 1.00 97.06 707 GLU A O 1
ATOM 5495 N N . GLU A 1 708 ? -33.624 -14.523 47.847 1.00 96.94 708 GLU A N 1
ATOM 5496 C CA . GLU A 1 708 ? -35.002 -15.036 47.871 1.00 96.94 708 GLU A CA 1
ATOM 5497 C C . GLU A 1 708 ? -35.102 -16.354 48.655 1.00 96.94 708 GLU A C 1
ATOM 5499 O O . GLU A 1 708 ? -35.959 -16.489 49.527 1.00 96.94 708 GLU A O 1
ATOM 5504 N N . LEU A 1 709 ? -34.196 -17.308 48.413 1.00 94.94 709 LEU A N 1
ATOM 5505 C CA . LEU A 1 709 ? -34.157 -18.581 49.142 1.00 94.94 709 LEU A CA 1
ATOM 5506 C C . LEU A 1 709 ? -33.866 -18.410 50.640 1.00 94.94 709 LEU A C 1
ATOM 5508 O O . LEU A 1 709 ? -34.408 -19.168 51.446 1.00 94.94 709 LEU A O 1
ATOM 5512 N N . GLU A 1 710 ? -33.037 -17.439 51.031 1.00 96.44 710 GLU A N 1
ATOM 5513 C CA . GLU A 1 710 ? -32.750 -17.185 52.446 1.00 96.44 710 GLU A CA 1
ATOM 5514 C C . GLU A 1 710 ? -33.888 -16.406 53.135 1.00 96.44 710 GLU A C 1
ATOM 5516 O O . GLU A 1 710 ? -34.228 -16.731 54.271 1.00 96.44 710 GLU A O 1
ATOM 5521 N N . LYS A 1 711 ? -34.573 -15.482 52.438 1.00 97.44 711 LYS A N 1
ATOM 5522 C CA . LYS A 1 711 ? -35.834 -14.865 52.910 1.00 97.44 711 LYS A CA 1
ATOM 5523 C C . LYS A 1 711 ? -36.902 -15.934 53.164 1.00 97.44 711 LYS A C 1
ATOM 5525 O O . LYS A 1 711 ? -37.387 -16.057 54.285 1.00 97.44 711 LYS A O 1
ATOM 5530 N N . LEU A 1 712 ? -37.159 -16.800 52.180 1.00 96.31 712 LEU A N 1
ATOM 5531 C CA . LEU A 1 712 ? -38.106 -17.918 52.302 1.00 96.31 712 LEU A CA 1
ATOM 5532 C C . LEU A 1 712 ? -37.712 -18.922 53.403 1.00 96.31 712 LEU A C 1
ATOM 5534 O O . LEU A 1 712 ? -38.580 -19.543 54.015 1.00 96.31 712 LEU A O 1
ATOM 5538 N N . ARG A 1 713 ? -36.414 -19.089 53.696 1.00 97.75 713 ARG A N 1
ATOM 5539 C CA . ARG A 1 713 ? -35.946 -19.867 54.858 1.00 97.75 713 ARG A CA 1
ATOM 5540 C C . ARG A 1 713 ? -36.272 -19.192 56.180 1.00 97.75 713 ARG A C 1
ATOM 5542 O O . ARG A 1 713 ? -36.710 -19.889 57.091 1.00 97.75 713 ARG A O 1
ATOM 5549 N N . ILE A 1 714 ? -36.041 -17.885 56.299 1.00 96.44 714 ILE A N 1
ATOM 5550 C CA . ILE A 1 714 ? -36.365 -17.108 57.501 1.00 96.44 714 ILE A CA 1
ATOM 5551 C C . ILE A 1 714 ? -37.876 -17.178 57.748 1.00 96.44 714 ILE A C 1
ATOM 5553 O O . ILE A 1 714 ? -38.282 -17.663 58.800 1.00 96.44 714 ILE A O 1
ATOM 5557 N N . GLU A 1 715 ? -38.694 -16.869 56.739 1.00 96.38 715 GLU A N 1
ATOM 5558 C CA . GLU A 1 715 ? -40.159 -16.989 56.788 1.00 96.38 715 GLU A CA 1
ATOM 5559 C C . GLU A 1 715 ? -40.618 -18.406 57.176 1.00 96.38 715 GLU A C 1
ATOM 5561 O O . GLU A 1 715 ? -41.478 -18.577 58.038 1.00 96.38 715 GLU A O 1
ATOM 5566 N N . ASN A 1 716 ? -40.021 -19.458 56.602 1.00 95.50 716 ASN A N 1
ATOM 5567 C CA . ASN A 1 716 ? -40.360 -20.842 56.947 1.00 95.50 716 ASN A CA 1
ATOM 5568 C C . ASN A 1 716 ? -39.918 -21.236 58.373 1.00 95.50 716 ASN A C 1
ATOM 5570 O O . ASN A 1 716 ? -40.591 -22.038 59.026 1.00 95.50 716 ASN A O 1
ATOM 5574 N N . ASN A 1 717 ? -38.816 -20.680 58.882 1.00 96.00 717 ASN A N 1
ATOM 5575 C CA . ASN A 1 717 ? -38.377 -20.871 60.267 1.00 96.00 717 ASN A CA 1
ATOM 5576 C C . ASN A 1 717 ? -39.299 -20.129 61.250 1.00 96.00 717 ASN A C 1
ATOM 5578 O O . ASN A 1 717 ? -39.666 -20.687 62.283 1.00 96.00 717 ASN A O 1
ATOM 5582 N N . GLU A 1 718 ? -39.733 -18.914 60.911 1.00 96.62 718 GLU A N 1
ATOM 5583 C CA . GLU A 1 718 ? -40.709 -18.131 61.675 1.00 96.62 718 GLU A CA 1
ATOM 5584 C C . GLU A 1 718 ? -42.078 -18.817 61.695 1.00 96.62 718 GLU A C 1
ATOM 5586 O O . GLU A 1 718 ? -42.627 -19.051 62.769 1.00 96.62 718 GLU A O 1
ATOM 5591 N N . MET A 1 719 ? -42.581 -19.267 60.543 1.00 96.00 719 MET A N 1
ATOM 5592 C CA . MET A 1 719 ? -43.801 -20.077 60.444 1.00 96.00 719 MET A CA 1
ATOM 5593 C C . MET A 1 719 ? -43.694 -21.397 61.216 1.00 96.00 719 MET A C 1
ATOM 5595 O O . MET A 1 719 ? -44.673 -21.839 61.818 1.00 96.00 719 MET A O 1
ATOM 5599 N N . SER A 1 720 ? -42.513 -22.023 61.253 1.00 96.31 720 SER A N 1
ATOM 5600 C CA . SER A 1 720 ? -42.270 -23.213 62.080 1.00 96.31 720 SER A CA 1
ATOM 5601 C C . SER A 1 720 ? -42.302 -22.883 63.577 1.00 96.31 720 SER A C 1
ATOM 5603 O O . SER A 1 720 ? -42.911 -23.630 64.342 1.00 96.31 720 SER A O 1
ATOM 5605 N N . SER A 1 721 ? -41.719 -21.750 63.984 1.00 96.06 721 SER A N 1
ATOM 5606 C CA . SER A 1 721 ? -41.727 -21.242 65.363 1.00 96.06 721 SER A CA 1
ATOM 5607 C C . SER A 1 721 ? -43.145 -20.900 65.836 1.00 96.06 721 SER A C 1
ATOM 5609 O O . SER A 1 721 ? -43.597 -21.409 66.866 1.00 96.06 721 SER A O 1
ATOM 5611 N N . LEU A 1 722 ? -43.892 -20.130 65.037 1.00 96.06 722 LEU A N 1
ATOM 5612 C CA . LEU A 1 722 ? -45.305 -19.817 65.263 1.00 96.06 722 LEU A CA 1
ATOM 5613 C C . LEU A 1 722 ? -46.145 -21.093 65.345 1.00 96.06 722 LEU A C 1
ATOM 5615 O O . LEU A 1 722 ? -46.947 -21.237 66.262 1.00 96.06 722 LEU A O 1
ATOM 5619 N N . LYS A 1 723 ? -45.908 -22.074 64.464 1.00 97.75 723 LYS A N 1
ATOM 5620 C CA . LYS A 1 723 ? -46.582 -23.375 64.537 1.00 97.75 723 LYS A CA 1
ATOM 5621 C C . LYS A 1 723 ? -46.279 -24.114 65.842 1.00 97.75 723 LYS A C 1
ATOM 5623 O O . LYS A 1 723 ? -47.206 -24.664 66.431 1.00 97.75 723 LYS A O 1
ATOM 5628 N N . THR A 1 724 ? -45.036 -24.127 66.331 1.00 95.69 724 THR A N 1
ATOM 5629 C CA . THR A 1 724 ? -44.742 -24.699 67.659 1.00 95.69 724 THR A CA 1
ATOM 5630 C C . THR A 1 724 ? -45.444 -23.945 68.788 1.00 95.69 724 THR A C 1
ATOM 5632 O O . THR A 1 724 ? -45.999 -24.601 69.665 1.00 95.69 724 THR A O 1
ATOM 5635 N N . GLN A 1 725 ? -45.521 -22.611 68.729 1.00 96.62 725 GLN A N 1
ATOM 5636 C CA . GLN A 1 725 ? -46.251 -21.806 69.715 1.00 96.62 725 GLN A CA 1
ATOM 5637 C C . GLN A 1 725 ? -47.760 -22.094 69.689 1.00 96.62 725 GLN A C 1
ATOM 5639 O O . GLN A 1 725 ? -48.353 -22.284 70.748 1.00 96.62 725 GLN A O 1
ATOM 5644 N N . CYS A 1 726 ? -48.383 -22.217 68.511 1.00 94.94 726 CYS A N 1
ATOM 5645 C CA . CYS A 1 726 ? -49.782 -22.639 68.389 1.00 94.94 726 CYS A CA 1
ATOM 5646 C C . CYS A 1 726 ? -49.996 -24.041 68.981 1.00 94.94 726 CYS A C 1
ATOM 5648 O O . CYS A 1 726 ? -50.868 -24.208 69.824 1.00 94.94 726 CYS A O 1
ATOM 5650 N N . MET A 1 727 ? -49.142 -25.017 68.648 1.00 95.62 727 MET A N 1
ATOM 5651 C CA . MET A 1 727 ? -49.198 -26.373 69.221 1.00 95.62 727 MET A CA 1
ATOM 5652 C C . MET A 1 727 ? -48.953 -26.398 70.746 1.00 95.62 727 MET A C 1
ATOM 5654 O O . MET A 1 727 ? -49.279 -27.379 71.412 1.00 95.62 727 MET A O 1
ATOM 5658 N N . GLU A 1 728 ? -48.322 -25.377 71.328 1.00 95.62 728 GLU A N 1
ATOM 5659 C CA . GLU A 1 728 ? -48.155 -25.226 72.781 1.00 95.62 728 GLU A CA 1
ATOM 5660 C C . GLU A 1 728 ? -49.360 -24.542 73.435 1.00 95.62 728 GLU A C 1
ATOM 5662 O O . GLU A 1 728 ? -49.805 -24.991 74.491 1.00 95.62 728 GLU A O 1
ATOM 5667 N N . GLN A 1 729 ? -49.938 -23.531 72.780 1.00 95.25 729 GLN A N 1
ATOM 5668 C CA . GLN A 1 729 ? -51.190 -22.891 73.189 1.00 95.25 729 GLN A CA 1
ATOM 5669 C C . GLN A 1 729 ? -52.368 -23.872 73.134 1.00 95.25 729 GLN A C 1
ATOM 5671 O O . GLN A 1 729 ? -53.143 -23.925 74.082 1.00 95.25 729 GLN A O 1
ATOM 5676 N N . GLU A 1 730 ? -52.468 -24.700 72.090 1.00 94.94 730 GLU A N 1
ATOM 5677 C CA . GLU A 1 730 ? -53.456 -25.782 71.972 1.00 94.94 730 GLU A CA 1
ATOM 5678 C C . GLU A 1 730 ? -53.377 -26.734 73.173 1.00 94.94 730 GLU A C 1
ATOM 5680 O O . GLU A 1 730 ? -54.380 -26.956 73.845 1.00 94.94 730 GLU A O 1
ATOM 5685 N N . ARG A 1 731 ? -52.174 -27.209 73.528 1.00 96.25 731 ARG A N 1
ATOM 5686 C CA . ARG A 1 731 ? -51.959 -28.081 74.700 1.00 96.25 731 ARG A CA 1
ATOM 5687 C C . ARG A 1 731 ? -52.280 -27.397 76.028 1.00 96.25 731 ARG A C 1
ATOM 5689 O O . ARG A 1 731 ? -52.690 -28.068 76.972 1.00 96.25 731 ARG A O 1
ATOM 5696 N N . GLU A 1 732 ? -52.064 -26.089 76.148 1.00 96.00 732 GLU A N 1
ATOM 5697 C CA . GLU A 1 732 ? -52.455 -25.346 77.351 1.00 96.00 732 GLU A CA 1
ATOM 5698 C C . GLU A 1 732 ? -53.976 -25.157 77.417 1.00 96.00 732 GLU A C 1
ATOM 5700 O O . GLU A 1 732 ? -54.564 -25.340 78.479 1.00 96.00 732 GLU A O 1
ATOM 5705 N N . VAL A 1 733 ? -54.642 -24.907 76.285 1.00 94.50 733 VAL A N 1
ATOM 5706 C CA . VAL A 1 733 ? -56.109 -24.904 76.193 1.00 94.50 733 VAL A CA 1
ATOM 5707 C C . VAL A 1 733 ? -56.679 -26.284 76.539 1.00 94.50 733 VAL A C 1
ATOM 5709 O O . VAL A 1 733 ? -57.620 -26.351 77.322 1.00 94.50 733 VAL A O 1
ATOM 5712 N N . GLU A 1 734 ? -56.087 -27.385 76.067 1.00 95.75 734 GLU A N 1
ATOM 5713 C CA . GLU A 1 734 ? -56.464 -28.752 76.464 1.00 95.75 734 GLU A CA 1
ATOM 5714 C C . GLU A 1 734 ? -56.343 -28.964 77.985 1.00 95.75 734 GLU A C 1
ATOM 5716 O O . GLU A 1 734 ? -57.285 -29.447 78.617 1.00 95.75 734 GLU A O 1
ATOM 5721 N N . ARG A 1 735 ? -55.230 -28.547 78.612 1.00 96.38 735 ARG A N 1
ATOM 5722 C CA . ARG A 1 735 ? -55.060 -28.607 80.081 1.00 96.38 735 ARG A CA 1
ATOM 5723 C C . ARG A 1 735 ? -56.098 -27.763 80.815 1.00 96.38 735 ARG A C 1
ATOM 5725 O O . ARG A 1 735 ? -56.648 -28.213 81.819 1.00 96.38 735 ARG A O 1
ATOM 5732 N N . LEU A 1 736 ? -56.370 -26.550 80.334 1.00 95.12 736 LEU A N 1
ATOM 5733 C CA . LEU A 1 736 ? -57.349 -25.639 80.927 1.00 95.12 736 LEU A CA 1
ATOM 5734 C C . LEU A 1 736 ? -58.784 -26.153 80.764 1.00 95.12 736 LEU A C 1
ATOM 5736 O O . LEU A 1 736 ? -59.583 -25.974 81.681 1.00 95.12 736 LEU A O 1
ATOM 5740 N N . LEU A 1 737 ? -59.101 -26.836 79.659 1.00 95.25 737 LEU A N 1
ATOM 5741 C CA . LEU A 1 737 ? -60.375 -27.527 79.449 1.00 95.25 737 LEU A CA 1
ATOM 5742 C C . LEU A 1 737 ? -60.531 -28.703 80.417 1.00 95.25 737 LEU A C 1
ATOM 5744 O O . LEU A 1 737 ? -61.523 -28.743 81.138 1.00 95.25 737 LEU A O 1
ATOM 5748 N N . VAL A 1 738 ? -59.532 -29.586 80.535 1.00 96.62 738 VAL A N 1
ATOM 5749 C CA . VAL A 1 738 ? -59.542 -30.673 81.536 1.00 96.62 738 VAL A CA 1
ATOM 5750 C C . VAL A 1 738 ? -59.680 -30.107 82.953 1.00 96.62 738 VAL A C 1
ATOM 5752 O O . VAL A 1 738 ? -60.477 -30.604 83.746 1.00 96.62 738 VAL A O 1
ATOM 5755 N N . ARG A 1 739 ? -58.986 -29.009 83.277 1.00 95.81 739 ARG A N 1
ATOM 5756 C CA . ARG A 1 739 ? -59.105 -28.358 84.589 1.00 95.81 739 ARG A CA 1
ATOM 5757 C C . ARG A 1 739 ? -60.468 -27.693 84.805 1.00 95.81 739 ARG A C 1
ATOM 5759 O O . ARG A 1 739 ? -60.956 -27.668 85.934 1.00 95.81 739 ARG A O 1
ATOM 5766 N N . LEU A 1 740 ? -61.104 -27.174 83.755 1.00 93.12 740 LEU A N 1
ATOM 5767 C CA . LEU A 1 740 ? -62.489 -26.695 83.787 1.00 93.12 740 LEU A CA 1
ATOM 5768 C C . LEU A 1 740 ? -63.477 -27.845 83.998 1.00 93.12 740 LEU A C 1
ATOM 5770 O O . LEU A 1 740 ? -64.413 -27.687 84.781 1.00 93.12 740 LEU A O 1
ATOM 5774 N N . GLU A 1 741 ? -63.255 -29.000 83.372 1.00 94.88 741 GLU A N 1
ATOM 5775 C CA . GLU A 1 741 ? -64.046 -30.208 83.602 1.00 94.88 741 GLU A CA 1
ATOM 5776 C C . GLU A 1 741 ? -63.904 -30.686 85.051 1.00 94.88 741 GLU A C 1
ATOM 5778 O O . GLU A 1 741 ? -64.924 -30.809 85.728 1.00 94.88 741 GLU A O 1
ATOM 5783 N N . GLU A 1 742 ? -62.682 -30.836 85.574 1.00 94.69 742 GLU A N 1
ATOM 5784 C CA . GLU A 1 742 ? -62.414 -31.151 86.988 1.00 94.69 742 GLU A CA 1
ATOM 5785 C C . GLU A 1 742 ? -63.111 -30.168 87.943 1.00 94.69 742 GLU A C 1
ATOM 5787 O O . GLU A 1 742 ? -63.769 -30.582 88.898 1.00 94.69 742 GLU A O 1
ATOM 5792 N N . LEU A 1 743 ? -63.017 -28.858 87.685 1.00 92.00 743 LEU A N 1
ATOM 5793 C CA . LEU A 1 743 ? -63.679 -27.833 88.496 1.00 92.00 743 LEU A CA 1
ATOM 5794 C C . LEU A 1 743 ? -65.208 -27.875 88.356 1.00 92.00 743 LEU A C 1
ATOM 5796 O O . LEU A 1 743 ? -65.914 -27.595 89.325 1.00 92.00 743 LEU A O 1
ATOM 5800 N N . SER A 1 744 ? -65.743 -28.251 87.191 1.00 90.12 744 SER A N 1
ATOM 5801 C CA . SER A 1 744 ? -67.183 -28.437 86.981 1.00 90.12 744 SER A CA 1
ATOM 5802 C C . SER A 1 744 ? -67.710 -29.682 87.702 1.00 90.12 744 SER A C 1
ATOM 5804 O O . SER A 1 744 ? -68.779 -29.623 88.314 1.00 90.12 744 SER A O 1
ATOM 5806 N N . GLN A 1 745 ? -66.931 -30.768 87.718 1.00 94.31 745 GLN A N 1
ATOM 5807 C CA . GLN A 1 745 ? -67.214 -31.993 88.459 1.00 94.31 745 GLN A CA 1
ATOM 5808 C C . GLN A 1 745 ? -67.154 -31.714 89.962 1.00 94.31 745 GLN A C 1
ATOM 5810 O O . GLN A 1 745 ? -68.145 -31.936 90.649 1.00 94.31 745 GLN A O 1
ATOM 5815 N N . ALA A 1 746 ? -66.079 -31.095 90.460 1.00 91.12 746 ALA A N 1
ATOM 5816 C CA . ALA A 1 746 ? -65.958 -30.686 91.859 1.00 91.12 746 ALA A CA 1
ATOM 5817 C C . ALA A 1 746 ? -67.081 -29.722 92.286 1.00 91.12 746 ALA A C 1
ATOM 5819 O O . ALA A 1 746 ? -67.630 -29.857 93.379 1.00 91.12 746 ALA A O 1
ATOM 5820 N N . ARG A 1 747 ? -67.497 -28.786 91.420 1.00 91.88 747 ARG A N 1
ATOM 5821 C CA . ARG A 1 747 ? -68.662 -27.915 91.659 1.00 91.88 747 ARG A CA 1
ATOM 5822 C C . ARG A 1 747 ? -69.978 -28.699 91.684 1.00 91.88 747 ARG A C 1
ATOM 5824 O O . ARG A 1 747 ? -70.840 -28.382 92.500 1.00 91.88 747 ARG A O 1
ATOM 5831 N N . SER A 1 748 ? -70.145 -29.699 90.820 1.00 90.56 748 SER A N 1
ATOM 5832 C CA . SER A 1 748 ? -71.311 -30.593 90.798 1.00 90.56 748 SER A CA 1
ATOM 5833 C C . SER A 1 748 ? -71.377 -31.451 92.067 1.00 90.56 748 SER A C 1
ATOM 5835 O O . SER A 1 748 ? -72.416 -31.524 92.723 1.00 90.56 748 SER A O 1
ATOM 5837 N N . GLU A 1 749 ? -70.245 -32.009 92.498 1.00 92.06 749 GLU A N 1
ATOM 5838 C CA . GLU A 1 749 ? -70.118 -32.750 93.751 1.00 92.06 749 GLU A CA 1
ATOM 5839 C C . GLU A 1 749 ? -70.374 -31.869 94.971 1.00 92.06 749 GLU A C 1
ATOM 5841 O O . GLU A 1 749 ? -71.159 -32.257 95.831 1.00 92.06 749 GLU A O 1
ATOM 5846 N N . GLN A 1 750 ? -69.798 -30.666 95.036 1.00 89.12 750 GLN A N 1
ATOM 5847 C CA . GLN A 1 750 ? -70.084 -29.695 96.096 1.00 89.12 750 GLN A CA 1
ATOM 5848 C C . GLN A 1 750 ? -71.558 -29.274 96.091 1.00 89.12 750 GLN A C 1
ATOM 5850 O O . GLN A 1 750 ? -72.165 -29.176 97.154 1.00 89.12 750 GLN A O 1
ATOM 5855 N N . ALA A 1 751 ? -72.178 -29.082 94.922 1.00 88.31 751 ALA A N 1
ATOM 5856 C CA . ALA A 1 751 ? -73.607 -28.797 94.819 1.00 88.31 751 ALA A CA 1
ATOM 5857 C C . ALA A 1 751 ? -74.465 -29.976 95.315 1.00 88.31 751 ALA A C 1
ATOM 5859 O O . ALA A 1 751 ? -75.426 -29.751 96.052 1.00 88.31 751 ALA A O 1
ATOM 5860 N N . ARG A 1 752 ? -74.092 -31.225 94.998 1.00 90.75 752 ARG A N 1
ATOM 5861 C CA . ARG A 1 752 ? -74.740 -32.437 95.530 1.00 90.75 752 ARG A CA 1
ATOM 5862 C C . ARG A 1 752 ? -74.546 -32.562 97.041 1.00 90.75 752 ARG A C 1
ATOM 5864 O O . ARG A 1 752 ? -75.519 -32.790 97.749 1.00 90.75 752 ARG A O 1
ATOM 5871 N N . GLN A 1 753 ? -73.335 -32.352 97.550 1.00 90.06 753 GLN A N 1
ATOM 5872 C CA . GLN A 1 753 ? -73.029 -32.367 98.984 1.00 90.06 753 GLN A CA 1
ATOM 5873 C C . GLN A 1 753 ? -73.806 -31.277 99.735 1.00 90.06 753 GLN A C 1
ATOM 5875 O O . GLN A 1 753 ? -74.355 -31.549 100.799 1.00 90.06 753 GLN A O 1
ATOM 5880 N N . LEU A 1 754 ? -73.931 -30.070 99.171 1.00 86.81 754 LEU A N 1
ATOM 5881 C CA . LEU A 1 754 ? -74.752 -28.987 99.721 1.00 86.81 754 LEU A CA 1
ATOM 5882 C C . LEU A 1 754 ? -76.252 -29.302 99.653 1.00 86.81 754 LEU A C 1
ATOM 5884 O O . LEU A 1 754 ? -76.976 -28.968 100.590 1.00 86.81 754 LEU A O 1
ATOM 5888 N N . ALA A 1 755 ? -76.734 -29.956 98.593 1.00 85.06 755 ALA A N 1
ATOM 5889 C CA . ALA A 1 755 ? -78.118 -30.416 98.495 1.00 85.06 755 ALA A CA 1
ATOM 5890 C C . ALA A 1 755 ? -78.420 -31.519 99.524 1.00 85.06 755 ALA A C 1
ATOM 5892 O O . ALA A 1 755 ? -79.417 -31.434 100.236 1.00 85.06 755 ALA A O 1
ATOM 5893 N N . GLU A 1 756 ? -77.528 -32.497 99.687 1.00 87.81 756 GLU A N 1
ATOM 5894 C CA . GLU A 1 756 ? -77.624 -33.529 100.721 1.00 87.81 756 GLU A CA 1
ATOM 5895 C C . GLU A 1 756 ? -77.518 -32.953 102.136 1.00 87.81 756 GLU A C 1
ATOM 5897 O O . GLU A 1 756 ? -78.250 -33.383 103.022 1.00 87.81 756 GLU A O 1
ATOM 5902 N N . ALA A 1 757 ? -76.631 -31.984 102.372 1.00 82.12 757 ALA A N 1
ATOM 5903 C CA . ALA A 1 757 ? -76.509 -31.303 103.658 1.00 82.12 757 ALA A CA 1
ATOM 5904 C C . ALA A 1 757 ? -77.766 -30.482 103.973 1.00 82.12 757 ALA A C 1
ATOM 5906 O O . ALA A 1 757 ? -78.252 -30.528 105.101 1.00 82.12 757 ALA A O 1
ATOM 5907 N N . ARG A 1 758 ? -78.351 -29.799 102.977 1.00 85.75 758 ARG A N 1
ATOM 5908 C CA . ARG A 1 758 ? -79.654 -29.126 103.099 1.00 85.75 758 ARG A CA 1
ATOM 5909 C C . ARG A 1 758 ? -80.779 -30.118 103.379 1.00 85.75 758 ARG A C 1
ATOM 5911 O O . ARG A 1 758 ? -81.554 -29.867 104.291 1.00 85.75 758 ARG A O 1
ATOM 5918 N N . ALA A 1 759 ? -80.833 -31.253 102.682 1.00 82.81 759 ALA A N 1
ATOM 5919 C CA . ALA A 1 759 ? -81.829 -32.296 102.923 1.00 82.81 759 ALA A CA 1
ATOM 5920 C C . ALA A 1 759 ? -81.693 -32.903 104.332 1.00 82.81 759 ALA A C 1
ATOM 5922 O O . ALA A 1 759 ? -82.686 -33.017 105.043 1.00 82.81 759 ALA A O 1
ATOM 5923 N N . LYS A 1 760 ? -80.464 -33.200 104.783 1.00 83.31 760 LYS A N 1
ATOM 5924 C CA . LYS A 1 760 ? -80.161 -33.680 106.146 1.00 83.31 760 LYS A CA 1
ATOM 5925 C C . LYS A 1 760 ? -80.509 -32.628 107.210 1.00 83.31 760 LYS A C 1
ATOM 5927 O O . LYS A 1 760 ? -81.050 -32.972 108.260 1.00 83.31 760 LYS A O 1
ATOM 5932 N N . ALA A 1 761 ? -80.259 -31.345 106.939 1.00 76.50 761 ALA A N 1
ATOM 5933 C CA . ALA A 1 761 ? -80.656 -30.240 107.812 1.00 76.50 761 ALA A CA 1
ATOM 5934 C C . ALA A 1 761 ? -82.182 -30.053 107.854 1.00 76.50 761 ALA A C 1
ATOM 5936 O O . ALA A 1 761 ? -82.730 -29.840 108.930 1.00 76.50 761 ALA A O 1
ATOM 5937 N N . GLN A 1 762 ? -82.881 -30.200 106.725 1.00 77.31 762 GLN A N 1
ATOM 5938 C CA . GLN A 1 762 ? -84.344 -30.168 106.648 1.00 77.31 762 GLN A CA 1
ATOM 5939 C C . GLN A 1 762 ? -84.973 -31.358 107.380 1.00 77.31 762 GLN A C 1
ATOM 5941 O O . GLN A 1 762 ? -85.864 -31.149 108.197 1.00 77.31 762 GLN A O 1
ATOM 5946 N N . SER A 1 763 ? -84.481 -32.587 107.188 1.00 76.94 763 SER A N 1
ATOM 5947 C CA . SER A 1 763 ? -84.967 -33.753 107.938 1.00 76.94 763 SER A CA 1
ATOM 5948 C C . SER A 1 763 ? -84.664 -33.642 109.434 1.00 76.94 763 SER A C 1
ATOM 5950 O O . SER A 1 763 ? -85.488 -34.042 110.250 1.00 76.94 763 SER A O 1
ATOM 5952 N N . SER A 1 764 ? -83.523 -33.052 109.810 1.00 76.31 764 SER A N 1
ATOM 5953 C CA . SER A 1 764 ? -83.191 -32.745 111.209 1.00 76.31 764 SER A CA 1
ATOM 5954 C C . SER A 1 764 ? -84.097 -31.654 111.793 1.00 76.31 764 SER A C 1
ATOM 5956 O O . SER A 1 764 ? -84.547 -31.777 112.928 1.00 76.31 764 SER A O 1
ATOM 5958 N N . ALA A 1 765 ? -84.447 -30.625 111.014 1.00 71.00 765 ALA A N 1
ATOM 5959 C CA . ALA A 1 765 ? -85.388 -29.586 111.423 1.00 71.00 765 ALA A CA 1
ATOM 5960 C C . ALA A 1 765 ? -86.810 -30.143 111.598 1.00 71.00 765 ALA A C 1
ATOM 5962 O O . ALA A 1 765 ? -87.429 -29.892 112.627 1.00 71.00 765 ALA A O 1
ATOM 5963 N N . VAL A 1 766 ? -87.297 -30.963 110.660 1.00 73.00 766 VAL A N 1
ATOM 5964 C CA . VAL A 1 766 ? -88.587 -31.668 110.772 1.00 73.00 766 VAL A CA 1
ATOM 5965 C C . VAL A 1 766 ? -88.588 -32.617 111.974 1.00 73.00 766 VAL A C 1
ATOM 5967 O O . VAL A 1 766 ? -89.531 -32.605 112.758 1.00 73.00 766 VAL A O 1
ATOM 5970 N N . ALA A 1 767 ? -87.512 -33.379 112.197 1.00 72.06 767 ALA A N 1
ATOM 5971 C CA . ALA A 1 767 ? -87.379 -34.226 113.382 1.00 72.06 767 ALA A CA 1
ATOM 5972 C C . ALA A 1 767 ? -87.328 -33.412 114.691 1.00 72.06 767 ALA A C 1
ATOM 5974 O O . ALA A 1 767 ? -87.875 -33.848 115.702 1.00 72.06 767 ALA A O 1
ATOM 5975 N N . ALA A 1 768 ? -86.716 -32.224 114.685 1.00 71.75 768 ALA A N 1
ATOM 5976 C CA . ALA A 1 768 ? -86.683 -31.317 115.830 1.00 71.75 768 ALA A CA 1
ATOM 5977 C C . ALA A 1 768 ? -88.038 -30.637 116.094 1.00 71.75 768 ALA A C 1
ATOM 5979 O O . ALA A 1 768 ? -88.358 -30.386 117.255 1.00 71.75 768 ALA A O 1
ATOM 5980 N N . VAL A 1 769 ? -88.840 -30.375 115.055 1.00 74.00 769 VAL A N 1
ATOM 5981 C CA . VAL A 1 769 ? -90.234 -29.915 115.169 1.00 74.00 769 VAL A CA 1
ATOM 5982 C C . VAL A 1 769 ? -91.110 -31.035 115.733 1.00 74.00 769 VAL A C 1
ATOM 5984 O O . VAL A 1 769 ? -91.680 -30.846 116.802 1.00 74.00 769 VAL A O 1
ATOM 5987 N N . ALA A 1 770 ? -91.071 -32.242 115.165 1.00 70.81 770 ALA A N 1
ATOM 5988 C CA . ALA A 1 770 ? -91.783 -33.409 115.701 1.00 70.81 770 ALA A CA 1
ATOM 5989 C C . ALA A 1 770 ? -91.358 -33.779 117.140 1.00 70.81 770 ALA A C 1
ATOM 5991 O O . ALA A 1 770 ? -92.143 -34.314 117.923 1.00 70.81 770 ALA A O 1
ATOM 5992 N N . ALA A 1 771 ? -90.113 -33.481 117.529 1.00 69.69 771 ALA A N 1
ATOM 5993 C CA . ALA A 1 771 ? -89.622 -33.637 118.901 1.00 69.69 771 ALA A CA 1
ATOM 5994 C C . ALA A 1 771 ? -89.950 -32.452 119.835 1.00 69.69 771 ALA A C 1
ATOM 5996 O O . ALA A 1 771 ? -89.721 -32.566 121.042 1.00 69.69 771 ALA A O 1
ATOM 5997 N N . ARG A 1 772 ? -90.459 -31.327 119.311 1.00 72.81 772 ARG A N 1
ATOM 5998 C CA . ARG A 1 772 ? -91.112 -30.257 120.086 1.00 72.81 772 ARG A CA 1
ATOM 5999 C C . ARG A 1 772 ? -92.596 -30.550 120.250 1.00 72.81 772 ARG A C 1
ATOM 6001 O O . ARG A 1 772 ? -93.043 -30.570 121.386 1.00 72.81 772 ARG A O 1
ATOM 6008 N N . GLU A 1 773 ? -93.287 -30.890 119.164 1.00 70.44 773 GLU A N 1
ATOM 6009 C CA . GLU A 1 773 ? -94.701 -31.286 119.149 1.00 70.44 773 GLU A CA 1
ATOM 6010 C C . GLU A 1 773 ? -94.949 -32.400 120.175 1.00 70.44 773 GLU A C 1
ATOM 6012 O O . GLU A 1 773 ? -95.678 -32.186 121.135 1.00 70.44 773 GLU A O 1
ATOM 6017 N N . ARG A 1 774 ? -94.189 -33.504 120.126 1.00 70.88 774 ARG A N 1
ATOM 6018 C CA . ARG A 1 774 ? -94.262 -34.575 121.145 1.00 70.88 774 ARG A CA 1
ATOM 6019 C C . ARG A 1 774 ? -93.968 -34.131 122.578 1.00 70.88 774 ARG A C 1
ATOM 6021 O O . ARG A 1 774 ? -94.449 -34.748 123.522 1.00 70.88 774 ARG A O 1
ATOM 6028 N N . LYS A 1 775 ? -93.153 -33.089 122.776 1.00 71.62 775 LYS A N 1
ATOM 6029 C CA . LYS A 1 775 ? -92.894 -32.530 124.115 1.00 71.62 775 LYS A CA 1
ATOM 6030 C C . LYS A 1 775 ? -94.031 -31.630 124.583 1.00 71.62 775 LYS A C 1
ATOM 6032 O O . LYS A 1 775 ? -94.254 -31.529 125.787 1.00 71.62 775 LYS A O 1
ATOM 6037 N N . GLU A 1 776 ? -94.737 -30.991 123.662 1.00 69.06 776 GLU A N 1
ATOM 6038 C CA . GLU A 1 776 ? -95.918 -30.182 123.940 1.00 69.06 776 GLU A CA 1
ATOM 6039 C C . GLU A 1 776 ? -97.130 -31.091 124.191 1.00 69.06 776 GLU A C 1
ATOM 6041 O O . GLU A 1 776 ? -97.724 -30.957 125.255 1.00 69.06 776 GLU A O 1
ATOM 6046 N N . GLU A 1 777 ? -97.336 -32.148 123.396 1.00 71.31 777 GLU A N 1
ATOM 6047 C CA . GLU A 1 777 ? -98.258 -33.264 123.687 1.00 71.31 777 GLU A CA 1
ATOM 6048 C C . GLU A 1 777 ? -98.051 -33.821 125.112 1.00 71.31 777 GLU A C 1
ATOM 6050 O O . GLU A 1 777 ? -98.991 -33.885 125.905 1.00 71.31 777 GLU A O 1
ATOM 6055 N N . THR A 1 778 ? -96.809 -34.154 125.508 1.00 70.25 778 THR A N 1
ATOM 6056 C CA . THR A 1 778 ? -96.546 -34.628 126.885 1.00 70.25 778 THR A CA 1
ATOM 6057 C C . THR A 1 778 ? -96.795 -33.564 127.955 1.00 70.25 778 THR A C 1
ATOM 6059 O O . THR A 1 778 ? -97.168 -33.906 129.074 1.00 70.25 778 THR A O 1
ATOM 6062 N N . ARG A 1 779 ? -96.615 -32.274 127.640 1.00 71.69 779 ARG A N 1
ATOM 6063 C CA . ARG A 1 779 ? -96.888 -31.170 128.575 1.00 71.69 779 ARG A CA 1
ATOM 6064 C C . ARG A 1 779 ? -98.377 -30.902 128.729 1.00 71.69 779 ARG A C 1
ATOM 6066 O O . ARG A 1 779 ? -98.787 -30.457 129.796 1.00 71.69 779 ARG A O 1
ATOM 6073 N N . GLU A 1 780 ? -99.173 -31.150 127.699 1.00 71.00 780 GLU A N 1
ATOM 6074 C CA . GLU A 1 780 ? -100.626 -31.025 127.756 1.00 71.00 780 GLU A CA 1
ATOM 6075 C C . GLU A 1 780 ? -101.232 -32.208 128.509 1.00 71.00 780 GLU A C 1
ATOM 6077 O O . GLU A 1 780 ? -101.937 -31.975 129.487 1.00 71.00 780 GLU A O 1
ATOM 6082 N N . ALA A 1 781 ? -100.786 -33.440 128.244 1.00 69.31 781 ALA A N 1
ATOM 6083 C CA . ALA A 1 781 ? -101.109 -34.594 129.089 1.00 69.31 781 ALA A CA 1
ATOM 6084 C C . ALA A 1 781 ? -100.674 -34.402 130.566 1.00 69.31 781 ALA A C 1
ATOM 6086 O O . ALA A 1 781 ? -101.362 -34.835 131.494 1.00 69.31 781 ALA A O 1
ATOM 6087 N N . GLU A 1 782 ? -99.553 -33.713 130.827 1.00 71.56 782 GLU A N 1
ATOM 6088 C CA . GLU A 1 782 ? -99.159 -33.314 132.187 1.00 71.56 782 GLU A CA 1
ATOM 6089 C C . GLU A 1 782 ? -100.065 -32.236 132.810 1.00 71.56 782 GLU A C 1
ATOM 6091 O O . GLU A 1 782 ? -100.234 -32.248 134.032 1.00 71.56 782 GLU A O 1
ATOM 6096 N N . LYS A 1 783 ? -100.624 -31.298 132.030 1.00 74.69 783 LYS A N 1
ATOM 6097 C CA . LYS A 1 783 ? -101.619 -30.322 132.520 1.00 74.69 783 LYS A CA 1
ATOM 6098 C C . LYS A 1 783 ? -102.927 -31.032 132.851 1.00 74.69 783 LYS A C 1
ATOM 6100 O O . LYS A 1 783 ? -103.410 -30.891 133.970 1.00 74.69 783 LYS A O 1
ATOM 6105 N N . GLU A 1 784 ? -103.433 -31.858 131.937 1.00 76.69 784 GLU A N 1
ATOM 6106 C CA . GLU A 1 784 ? -104.643 -32.664 132.128 1.00 76.69 784 GLU A CA 1
ATOM 6107 C C . GLU A 1 784 ? -104.529 -33.547 133.378 1.00 76.69 784 GLU A C 1
ATOM 6109 O O . GLU A 1 784 ? -105.437 -33.569 134.206 1.00 76.69 784 GLU A O 1
ATOM 6114 N N . GLN A 1 785 ? -103.379 -34.196 133.611 1.00 70.31 785 GLN A N 1
ATOM 6115 C CA . GLN A 1 785 ? -103.148 -34.934 134.860 1.00 70.31 785 GLN A CA 1
ATOM 6116 C C . GLN A 1 785 ? -103.202 -34.061 136.123 1.00 70.31 785 GLN A C 1
ATOM 6118 O O . GLN A 1 785 ? -103.570 -34.569 137.183 1.00 70.31 785 GLN A O 1
ATOM 6123 N N . ARG A 1 786 ? -102.811 -32.783 136.064 1.00 77.62 786 ARG A N 1
ATOM 6124 C CA . ARG A 1 786 ? -102.888 -31.866 137.216 1.00 77.62 786 ARG A CA 1
ATOM 6125 C C . ARG A 1 786 ? -104.324 -31.405 137.438 1.00 77.62 786 ARG A C 1
ATOM 6127 O O . ARG A 1 786 ? -104.802 -31.471 138.564 1.00 77.62 786 ARG A O 1
ATOM 6134 N N . GLU A 1 787 ? -105.037 -31.047 136.376 1.00 77.88 787 GLU A N 1
ATOM 6135 C CA . GLU A 1 787 ? -106.444 -30.643 136.447 1.00 77.88 787 GLU A CA 1
ATOM 6136 C C . GLU A 1 787 ? -107.343 -31.793 136.923 1.00 77.88 787 GLU A C 1
ATOM 6138 O O . GLU A 1 787 ? -108.180 -31.591 137.803 1.00 77.88 787 GLU A O 1
ATOM 6143 N N . LEU A 1 788 ? -107.106 -33.024 136.456 1.00 74.62 788 LEU A N 1
ATOM 6144 C CA . LEU A 1 788 ? -107.773 -34.224 136.968 1.00 74.62 788 LEU A CA 1
ATOM 6145 C C . LEU A 1 788 ? -107.451 -34.476 138.450 1.00 74.62 788 LEU A C 1
ATOM 6147 O O . LEU A 1 788 ? -108.355 -34.816 139.211 1.00 74.62 788 LEU A O 1
ATOM 6151 N N . ARG A 1 789 ? -106.205 -34.264 138.906 1.00 75.56 789 ARG A N 1
ATOM 6152 C CA . ARG A 1 789 ? -105.855 -34.354 140.342 1.00 75.56 789 ARG A CA 1
ATOM 6153 C C . ARG A 1 789 ? -106.564 -33.287 141.178 1.00 75.56 789 ARG A C 1
ATOM 6155 O O . ARG A 1 789 ? -107.024 -33.608 142.272 1.00 75.56 789 ARG A O 1
ATOM 6162 N N . ASP A 1 790 ? -106.702 -32.066 140.667 1.00 75.88 790 ASP A N 1
ATOM 6163 C CA . ASP A 1 790 ? -107.404 -30.972 141.348 1.00 75.88 790 ASP A CA 1
ATOM 6164 C C . ASP A 1 790 ? -108.928 -31.150 141.357 1.00 75.88 790 ASP A C 1
ATOM 6166 O O . ASP A 1 790 ? -109.603 -30.679 142.272 1.00 75.88 790 ASP A O 1
ATOM 6170 N N . GLN A 1 791 ? -109.500 -31.851 140.377 1.00 76.31 791 GLN A N 1
ATOM 6171 C CA . GLN A 1 791 ? -110.895 -32.298 140.429 1.00 76.31 791 GLN A CA 1
ATOM 6172 C C . GLN A 1 791 ? -111.074 -33.420 141.469 1.00 76.31 791 GLN A C 1
ATOM 6174 O O . GLN A 1 791 ? -112.021 -33.394 142.256 1.00 76.31 791 GLN A O 1
ATOM 6179 N N . LEU A 1 792 ? -110.129 -34.364 141.545 1.00 72.44 792 LEU A N 1
ATOM 6180 C CA . LEU A 1 792 ? -110.153 -35.487 142.492 1.00 72.44 792 LEU A CA 1
ATOM 6181 C C . LEU A 1 792 ? -109.921 -35.035 143.951 1.00 72.44 792 LEU 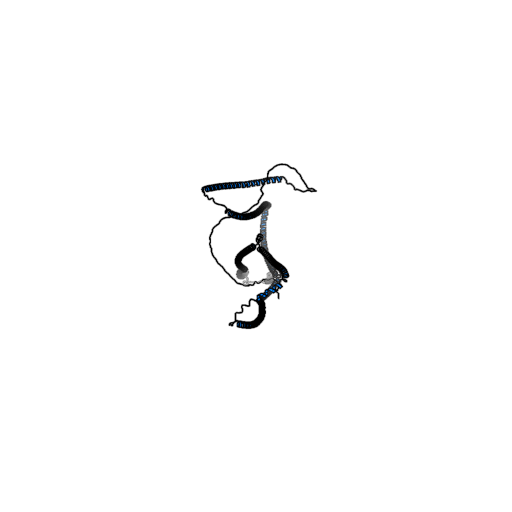A C 1
ATOM 6183 O O . LEU A 1 792 ? -110.520 -35.590 144.874 1.00 72.44 792 LEU A O 1
ATOM 6187 N N . SER A 1 793 ? -109.118 -33.989 144.184 1.00 73.88 793 SER A N 1
ATOM 6188 C CA . SER A 1 793 ? -108.970 -33.372 145.512 1.00 73.88 793 SER A CA 1
ATOM 6189 C C . SER A 1 793 ? -110.253 -32.656 145.950 1.00 73.88 793 SER A C 1
ATOM 6191 O O . SER A 1 793 ? -110.725 -32.889 147.062 1.00 73.88 793 SER A O 1
ATOM 6193 N N . LYS A 1 794 ? -110.894 -31.887 145.057 1.00 73.25 794 LYS A N 1
ATOM 6194 C CA . LYS A 1 794 ? -112.201 -31.250 145.310 1.00 73.25 794 LYS A CA 1
ATOM 6195 C C . LYS A 1 794 ? -113.295 -32.281 145.615 1.00 73.25 794 LYS A C 1
ATOM 6197 O O . LYS A 1 794 ? -114.093 -32.057 146.525 1.00 73.25 794 LYS A O 1
ATOM 6202 N N . ALA A 1 795 ? -113.294 -33.428 144.930 1.00 67.94 795 ALA A N 1
ATOM 6203 C CA . ALA A 1 795 ? -114.196 -34.543 145.229 1.00 67.94 795 ALA A CA 1
ATOM 6204 C C . ALA A 1 795 ? -113.972 -35.104 146.649 1.00 67.94 795 ALA A C 1
ATOM 6206 O O . ALA A 1 795 ? -114.921 -35.176 147.435 1.00 67.94 795 ALA A O 1
ATOM 6207 N N . ARG A 1 796 ? -112.719 -35.393 147.036 1.00 73.62 796 ARG A N 1
ATOM 6208 C CA . ARG A 1 796 ? -112.369 -35.803 148.415 1.00 73.62 796 ARG A CA 1
ATOM 6209 C C . ARG A 1 796 ? -112.782 -34.775 149.467 1.00 73.62 796 ARG A C 1
ATOM 6211 O O . ARG A 1 796 ? -113.300 -35.138 150.520 1.00 73.62 796 ARG A O 1
ATOM 6218 N N . ASP A 1 797 ? -112.619 -33.490 149.180 1.00 69.62 797 ASP A N 1
ATOM 6219 C CA . ASP A 1 797 ? -113.047 -32.424 150.083 1.00 69.62 797 ASP A CA 1
ATOM 6220 C C . ASP A 1 797 ? -114.573 -32.340 150.234 1.00 69.62 797 ASP A C 1
ATOM 6222 O O . ASP A 1 797 ? -115.045 -31.832 151.252 1.00 69.62 797 ASP A O 1
ATOM 6226 N N . THR A 1 798 ? -115.362 -32.817 149.265 1.00 68.56 798 THR A N 1
ATOM 6227 C CA . THR A 1 798 ? -116.816 -32.998 149.439 1.00 68.56 798 THR A CA 1
ATOM 6228 C C . THR A 1 798 ? -117.159 -34.277 150.208 1.00 68.56 798 THR A C 1
ATOM 6230 O O . THR A 1 798 ? -118.018 -34.235 151.086 1.00 68.56 798 THR A O 1
ATOM 6233 N N . GLU A 1 799 ? -116.429 -35.371 149.986 1.00 64.62 799 GLU A N 1
ATOM 6234 C CA . GLU A 1 799 ? -116.571 -36.648 150.703 1.00 64.62 799 GLU A CA 1
ATOM 6235 C C . GLU A 1 799 ? -116.295 -36.494 152.215 1.00 64.62 799 GLU A C 1
ATOM 6237 O O . GLU A 1 799 ? -117.094 -36.909 153.054 1.00 64.62 799 GLU A O 1
ATOM 6242 N N . ILE A 1 800 ? -115.229 -35.776 152.587 1.00 67.88 800 ILE A N 1
ATOM 6243 C CA . ILE A 1 800 ? -114.887 -35.466 153.989 1.00 67.88 800 ILE A CA 1
ATOM 6244 C C . ILE A 1 800 ? -115.964 -34.593 154.663 1.00 67.88 800 ILE A C 1
ATOM 6246 O O . ILE A 1 800 ? -116.198 -34.716 155.869 1.00 67.88 800 ILE A O 1
ATOM 6250 N N . LYS A 1 801 ? -116.642 -33.717 153.908 1.00 66.62 801 LYS A N 1
ATOM 6251 C CA . LYS A 1 801 ? -117.763 -32.902 154.414 1.00 66.62 801 LYS A CA 1
ATOM 6252 C C . LYS A 1 801 ? -119.039 -33.738 154.568 1.00 66.62 801 LYS A C 1
ATOM 6254 O O . LYS A 1 801 ? -119.769 -33.535 155.534 1.00 66.62 801 LYS A O 1
ATOM 6259 N N . PHE A 1 802 ? -119.266 -34.710 153.683 1.00 64.31 802 PHE A N 1
ATOM 6260 C CA . PHE A 1 802 ? -120.388 -35.649 153.763 1.00 64.31 802 PHE A CA 1
ATOM 6261 C C . PHE A 1 802 ? -120.270 -36.588 154.975 1.00 64.31 802 PHE A C 1
ATOM 6263 O O . PHE A 1 802 ? -121.212 -36.705 155.756 1.00 64.31 802 PHE A O 1
ATOM 6270 N N . ASN A 1 803 ? -119.087 -37.159 155.223 1.00 61.88 803 ASN A N 1
ATOM 6271 C CA . ASN A 1 803 ? -118.853 -38.028 156.384 1.00 61.88 803 ASN A CA 1
ATOM 6272 C C . ASN A 1 803 ? -119.093 -37.296 157.722 1.00 61.88 803 ASN A C 1
ATOM 6274 O O . ASN A 1 803 ? -119.723 -37.841 158.627 1.00 61.88 803 ASN A O 1
ATOM 6278 N N . LYS A 1 804 ? -118.700 -36.017 157.825 1.00 64.31 804 LYS A N 1
ATOM 6279 C CA . LYS A 1 804 ? -118.972 -35.170 159.006 1.00 64.31 804 LYS A CA 1
ATOM 6280 C C . LYS A 1 804 ? -120.456 -34.835 159.206 1.00 64.31 804 LYS A C 1
ATOM 6282 O O . LYS A 1 804 ? -120.873 -34.574 160.330 1.00 64.31 804 LYS A O 1
ATOM 6287 N N . PHE A 1 805 ? -121.261 -34.858 158.144 1.00 60.25 805 PHE A N 1
ATOM 6288 C CA . PHE A 1 805 ? -122.721 -34.763 158.242 1.00 60.25 805 PHE A CA 1
ATOM 6289 C C . PHE A 1 805 ? -123.327 -36.091 158.736 1.00 60.25 805 PHE A C 1
ATOM 6291 O O . PHE A 1 805 ? -124.225 -36.094 159.576 1.00 60.25 805 PHE A O 1
ATOM 6298 N N . GLN A 1 806 ? -122.781 -37.227 158.295 1.00 58.16 806 GLN A N 1
ATOM 6299 C CA . GLN A 1 806 ? -123.241 -38.564 158.681 1.00 58.16 806 GLN A CA 1
ATOM 6300 C C . GLN A 1 806 ? -122.999 -38.879 160.175 1.00 58.16 806 GLN A C 1
ATOM 6302 O O . GLN A 1 806 ? -123.893 -39.409 160.838 1.00 58.16 806 GLN A O 1
ATOM 6307 N N . GLU A 1 807 ? -121.857 -38.469 160.744 1.00 58.50 807 GLU A N 1
ATOM 6308 C CA . GLU A 1 807 ? -121.560 -38.597 162.189 1.00 58.50 807 GLU A CA 1
ATOM 6309 C C . GLU A 1 807 ? -122.488 -37.766 163.100 1.00 58.50 807 GLU A C 1
ATOM 6311 O O . GLU A 1 807 ? -122.656 -38.091 164.282 1.00 58.50 807 GLU A O 1
ATOM 6316 N N . ALA A 1 808 ? -123.083 -36.690 162.573 1.00 55.03 808 ALA A N 1
ATOM 6317 C CA . ALA A 1 808 ? -124.049 -35.863 163.296 1.00 55.03 808 ALA A CA 1
ATOM 6318 C C . ALA A 1 808 ? -125.447 -36.507 163.315 1.00 55.03 808 ALA A C 1
ATOM 6320 O O . ALA A 1 808 ? -126.129 -36.473 164.339 1.00 55.03 808 ALA A O 1
ATOM 6321 N N . VAL A 1 809 ? -125.849 -37.153 162.215 1.00 55.03 809 VAL A N 1
ATOM 6322 C CA . VAL A 1 809 ? -127.138 -37.861 162.104 1.00 55.03 809 VAL A CA 1
ATOM 6323 C C . VAL A 1 809 ? -127.181 -39.109 162.998 1.00 55.03 809 VAL A C 1
ATOM 6325 O O . VAL A 1 809 ? -128.212 -39.395 163.602 1.00 55.03 809 VAL A O 1
ATOM 6328 N N . GLN A 1 810 ? -126.062 -39.823 163.164 1.00 52.91 810 GLN A N 1
ATOM 6329 C CA . GLN A 1 810 ? -126.010 -41.050 163.976 1.00 52.91 810 GLN A CA 1
ATOM 6330 C C . GLN A 1 810 ? -126.222 -40.854 165.491 1.00 52.91 810 GLN A C 1
ATOM 6332 O O . GLN A 1 810 ? -126.490 -41.834 166.178 1.00 52.91 810 GLN A O 1
ATOM 6337 N N . ARG A 1 811 ? -126.133 -39.628 166.029 1.00 48.62 811 ARG A N 1
ATOM 6338 C CA . ARG A 1 811 ? -126.304 -39.352 167.476 1.00 48.62 811 ARG A CA 1
ATOM 6339 C C . ARG A 1 811 ? -127.693 -38.849 167.886 1.00 48.62 811 ARG A C 1
ATOM 6341 O O . ARG A 1 811 ? -127.898 -38.567 169.060 1.00 48.62 811 ARG A O 1
ATOM 6348 N N . LEU A 1 812 ? -128.625 -38.700 166.943 1.00 47.41 812 LEU A N 1
ATOM 6349 C CA . LEU A 1 812 ? -129.920 -38.035 167.175 1.00 47.41 812 LEU A CA 1
ATOM 6350 C C . LEU A 1 812 ? -131.143 -38.891 166.794 1.00 47.41 812 LEU A C 1
ATOM 6352 O O . LEU A 1 812 ? -132.253 -38.375 166.705 1.00 47.41 812 LEU A O 1
ATOM 6356 N N . VAL A 1 813 ? -130.934 -40.190 166.544 1.00 50.62 813 VAL A N 1
ATOM 6357 C CA . VAL A 1 813 ? -131.964 -41.121 166.034 1.00 50.62 813 VAL A CA 1
ATOM 6358 C C . VAL A 1 813 ? -132.054 -42.425 166.857 1.00 50.62 813 VAL A C 1
ATOM 6360 O O . VAL A 1 813 ? -132.994 -43.192 166.673 1.00 50.62 813 VAL A O 1
ATOM 6363 N N . SER A 1 814 ? -131.127 -42.684 167.791 1.00 43.03 814 SER A N 1
ATOM 6364 C CA . SER A 1 814 ? -131.125 -43.898 168.632 1.00 43.03 814 SER A CA 1
ATOM 6365 C C . SER A 1 814 ? -131.999 -43.814 169.888 1.00 43.03 814 SER A C 1
ATOM 6367 O O . SER A 1 814 ? -132.498 -44.844 170.330 1.00 43.03 814 SER A O 1
ATOM 6369 N N . ASP A 1 815 ? -132.217 -42.614 170.437 1.00 37.78 815 ASP A N 1
ATOM 6370 C CA . ASP A 1 815 ? -132.948 -42.399 171.691 1.00 37.78 815 ASP A CA 1
ATOM 6371 C C . ASP A 1 815 ? -133.981 -41.265 171.545 1.00 37.78 815 ASP A C 1
ATOM 6373 O O . ASP A 1 815 ? -133.631 -40.157 171.149 1.00 37.78 815 ASP A O 1
ATOM 6377 N N . ALA A 1 816 ? -135.261 -41.419 171.890 1.00 42.88 816 ALA A N 1
ATOM 6378 C CA . ALA A 1 816 ? -136.066 -42.635 172.035 1.00 42.88 816 ALA A CA 1
ATOM 6379 C C . ALA A 1 816 ? -137.553 -42.236 171.917 1.00 42.88 816 ALA A C 1
ATOM 6381 O O . ALA A 1 816 ? -137.989 -41.323 172.624 1.00 42.88 816 ALA A O 1
ATOM 6382 N N . ARG A 1 817 ? -138.358 -42.908 171.075 1.00 32.91 817 ARG A N 1
ATOM 6383 C CA . ARG A 1 817 ? -139.834 -42.803 171.152 1.00 32.91 817 ARG A CA 1
ATOM 6384 C C . ARG A 1 817 ? -140.600 -43.978 170.535 1.00 32.91 817 ARG A C 1
ATOM 6386 O O . ARG A 1 817 ? -141.359 -43.827 169.584 1.00 32.91 817 ARG A O 1
ATOM 6393 N N . ALA A 1 818 ? -140.376 -45.155 171.111 1.00 35.28 818 ALA A N 1
ATOM 6394 C CA . ALA A 1 818 ? -141.293 -46.286 171.030 1.00 35.28 818 ALA A CA 1
ATOM 6395 C C . ALA A 1 818 ? -141.006 -47.263 172.184 1.00 35.28 818 ALA A C 1
ATOM 6397 O O . ALA A 1 818 ? -140.214 -48.183 172.025 1.00 35.28 818 ALA A O 1
ATOM 6398 N N . ASP A 1 819 ? -141.656 -47.078 173.336 1.00 46.66 819 ASP A N 1
ATOM 6399 C CA . ASP A 1 819 ? -141.695 -48.079 174.416 1.00 46.66 819 ASP A CA 1
ATOM 6400 C C . ASP A 1 819 ? -143.161 -48.357 174.810 1.00 46.66 819 ASP A C 1
ATOM 6402 O O . ASP A 1 819 ? -143.874 -47.445 175.226 1.00 46.66 819 ASP A O 1
ATOM 6406 N N . SER A 1 820 ? -143.742 -49.530 174.560 1.00 43.53 820 SER A N 1
ATOM 6407 C CA . SER A 1 820 ? -143.162 -50.698 173.879 1.00 43.53 820 SER A CA 1
ATOM 6408 C C . SER A 1 820 ? -142.706 -50.502 172.415 1.00 43.53 820 SER A C 1
ATOM 6410 O O . SER A 1 820 ? -141.864 -51.268 171.965 1.00 43.53 820 SER A O 1
ATOM 6412 N N . GLY A 1 821 ? -143.173 -49.534 171.611 1.00 44.94 821 GLY A N 1
ATOM 6413 C CA . GLY A 1 821 ? -144.523 -48.948 171.608 1.00 44.94 821 GLY A CA 1
ATOM 6414 C C . GLY A 1 821 ? -144.626 -47.428 171.419 1.00 44.94 821 GLY A C 1
ATOM 6415 O O . GLY A 1 821 ? -144.822 -46.950 170.307 1.00 44.94 821 GLY A O 1
ATOM 6416 N N . SER A 1 822 ? -144.633 -46.675 172.523 1.00 38.47 822 SER A N 1
ATOM 6417 C CA . SER A 1 822 ? -145.279 -45.359 172.648 1.00 38.47 822 SER A CA 1
ATOM 6418 C C . SER A 1 822 ? -144.794 -44.244 171.702 1.00 38.47 822 SER A C 1
ATOM 6420 O O . SER A 1 822 ? -143.773 -43.607 171.953 1.00 38.47 822 SER A O 1
ATOM 6422 N N . GLY A 1 823 ? -145.628 -43.953 170.695 1.00 30.05 823 GLY A N 1
ATOM 6423 C CA . GLY A 1 823 ? -146.505 -42.764 170.704 1.00 30.05 823 GLY A CA 1
ATOM 6424 C C . GLY A 1 823 ? -145.908 -41.424 170.226 1.00 30.05 823 GLY A C 1
ATOM 6425 O O . GLY A 1 823 ? -144.783 -41.065 170.551 1.00 30.05 823 GLY A O 1
ATOM 6426 N N . GLY A 1 824 ? -146.642 -40.576 169.497 1.00 32.03 824 GLY A N 1
ATOM 6427 C CA . GLY A 1 824 ? -148.041 -40.638 169.043 1.00 32.03 824 GLY A CA 1
ATOM 6428 C C . GLY A 1 824 ? -148.353 -39.450 168.109 1.00 32.03 824 GLY A C 1
ATOM 6429 O O . GLY A 1 824 ? -147.530 -38.547 167.978 1.00 32.03 824 GLY A O 1
ATOM 6430 N N . ALA A 1 825 ? -149.496 -39.468 167.417 1.00 37.69 825 ALA A N 1
ATOM 6431 C CA . ALA A 1 825 ? -149.760 -38.579 166.277 1.00 37.69 825 ALA A CA 1
ATOM 6432 C C . ALA A 1 825 ? -150.184 -37.136 166.633 1.00 37.69 825 ALA A C 1
ATOM 6434 O O . ALA A 1 825 ? -150.796 -36.884 167.670 1.00 37.69 825 ALA A O 1
ATOM 6435 N N . THR A 1 826 ? -149.949 -36.219 165.688 1.00 39.84 826 THR A N 1
ATOM 6436 C CA . THR A 1 826 ? -150.609 -34.909 165.568 1.00 39.84 826 THR A CA 1
ATOM 6437 C C . THR A 1 826 ? -151.222 -34.760 164.172 1.00 39.84 826 THR A C 1
ATOM 6439 O O . THR A 1 826 ? -150.649 -35.219 163.185 1.00 39.84 826 THR A O 1
ATOM 6442 N N . GLU A 1 827 ? -152.365 -34.079 164.075 1.00 46.38 827 GLU A N 1
ATOM 6443 C CA . GLU A 1 827 ? -152.885 -33.541 162.810 1.00 46.38 827 GLU A CA 1
ATOM 6444 C C . GLU A 1 827 ? -152.541 -32.043 162.679 1.00 46.38 827 GLU A C 1
ATOM 6446 O O . GLU A 1 827 ? -152.431 -31.343 163.684 1.00 46.38 827 GLU A O 1
ATOM 6451 N N . GLY A 1 828 ? -152.467 -31.534 161.441 1.00 40.47 828 GLY A N 1
ATOM 6452 C CA . GLY A 1 828 ? -152.841 -30.140 161.143 1.00 40.47 828 GLY A CA 1
ATOM 6453 C C . GLY A 1 828 ? -151.757 -29.050 161.012 1.00 40.47 828 GLY A C 1
ATOM 6454 O O . GLY A 1 828 ? -151.709 -28.151 161.844 1.00 40.47 828 GLY A O 1
ATOM 6455 N N . ALA A 1 829 ? -151.081 -28.998 159.849 1.00 46.19 829 ALA A N 1
ATOM 6456 C CA . ALA A 1 829 ? -150.553 -27.761 159.211 1.00 46.19 829 ALA A CA 1
ATOM 6457 C C . ALA A 1 829 ? -149.401 -27.002 159.963 1.00 46.19 829 ALA A C 1
ATOM 6459 O O . ALA A 1 829 ? -148.975 -27.475 161.014 1.00 46.19 829 ALA A O 1
ATOM 6460 N N . PRO A 1 830 ? -148.836 -25.856 159.472 1.00 47.06 830 PRO A N 1
ATOM 6461 C CA . PRO A 1 830 ? -149.103 -25.129 158.215 1.00 47.06 830 PRO A CA 1
ATOM 6462 C C . PRO A 1 830 ? -147.893 -24.587 157.382 1.00 47.06 830 PRO A C 1
ATOM 6464 O O . PRO A 1 830 ? -146.802 -24.332 157.875 1.00 47.06 830 PRO A O 1
ATOM 6467 N N . SER A 1 831 ? -148.195 -24.252 156.116 1.00 40.34 831 SER A N 1
ATOM 6468 C CA . SER A 1 831 ? -147.718 -23.081 155.333 1.00 40.34 831 SER A CA 1
ATOM 6469 C C . SER A 1 831 ? -146.233 -22.863 154.949 1.00 40.34 831 SER A C 1
ATOM 6471 O O . SER A 1 831 ? -145.565 -21.948 155.426 1.00 40.34 831 SER A O 1
ATOM 6473 N N . ASN A 1 832 ? -145.808 -23.545 153.884 1.00 47.22 832 ASN A N 1
ATOM 6474 C CA . ASN A 1 832 ? -145.261 -22.956 152.642 1.00 47.22 832 ASN A CA 1
ATOM 6475 C C . ASN A 1 832 ? -144.847 -21.455 152.638 1.00 47.22 832 ASN A C 1
ATOM 6477 O O . ASN A 1 832 ? -145.685 -20.589 152.403 1.00 47.22 832 ASN A O 1
ATOM 6481 N N . TYR A 1 833 ? -143.542 -21.162 152.716 1.00 45.41 833 TYR A N 1
ATOM 6482 C CA . TYR A 1 833 ? -142.956 -19.899 152.200 1.00 45.41 833 TYR A CA 1
ATOM 6483 C C . TYR A 1 833 ? -141.552 -20.066 151.578 1.00 45.41 833 TYR A C 1
ATOM 6485 O O . TYR A 1 833 ? -141.104 -19.232 150.798 1.00 45.41 833 TYR A O 1
ATOM 6493 N N . THR A 1 834 ? -140.855 -21.168 151.869 1.00 56.81 834 THR A N 1
ATOM 6494 C CA . THR A 1 834 ? -139.455 -21.422 151.474 1.00 56.81 834 THR A CA 1
ATOM 6495 C C . THR A 1 834 ? -139.263 -22.021 150.076 1.00 56.81 834 THR A C 1
ATOM 6497 O O . THR A 1 834 ? -138.126 -22.135 149.624 1.00 56.81 834 THR A O 1
ATOM 6500 N N . LEU A 1 835 ? -140.338 -22.400 149.375 1.00 48.44 835 LEU A N 1
ATOM 6501 C CA . LEU A 1 835 ? -140.252 -23.085 148.076 1.00 48.44 835 LEU A CA 1
ATOM 6502 C C . LEU A 1 835 ? -139.934 -22.137 146.900 1.00 48.44 835 LEU A C 1
ATOM 6504 O O . LEU A 1 835 ? -139.391 -22.574 145.891 1.00 48.44 835 LEU A O 1
ATOM 6508 N N . ILE A 1 836 ? -140.255 -20.845 147.030 1.00 48.84 836 ILE A N 1
ATOM 6509 C CA . ILE A 1 836 ? -140.161 -19.863 145.935 1.00 48.84 836 ILE A CA 1
ATOM 6510 C C . ILE A 1 836 ? -138.708 -19.407 145.713 1.00 48.84 836 ILE A C 1
ATOM 6512 O O . ILE A 1 836 ? -138.213 -19.437 144.590 1.00 48.84 836 ILE A O 1
ATOM 6516 N N . ALA A 1 837 ? -137.982 -19.085 146.788 1.00 53.66 837 ALA A N 1
ATOM 6517 C CA . ALA A 1 837 ? -136.651 -18.463 146.740 1.00 53.66 837 ALA A CA 1
ATOM 6518 C C . ALA A 1 837 ? -135.501 -19.365 146.228 1.00 53.66 837 ALA A C 1
ATOM 6520 O O . ALA A 1 837 ? -134.334 -18.994 146.341 1.00 53.66 837 ALA A O 1
ATOM 6521 N N . ARG A 1 838 ? -135.791 -20.572 145.718 1.00 54.31 838 ARG A N 1
ATOM 6522 C CA . ARG A 1 838 ? -134.771 -21.562 145.316 1.00 54.31 838 ARG A CA 1
ATOM 6523 C C . ARG A 1 838 ? -134.846 -22.011 143.853 1.00 54.31 838 ARG A C 1
ATOM 6525 O O . ARG A 1 838 ? -134.016 -22.812 143.438 1.00 54.31 838 ARG A O 1
ATOM 6532 N N . LEU A 1 839 ? -135.795 -21.484 143.075 1.00 53.88 839 LEU A N 1
ATOM 6533 C CA . LEU A 1 839 ? -135.921 -21.757 141.635 1.00 53.88 839 LEU A CA 1
ATOM 6534 C C . LEU A 1 839 ? -135.252 -20.691 140.748 1.00 53.88 839 LEU A C 1
ATOM 6536 O O . LEU A 1 839 ? -134.915 -20.976 139.603 1.00 53.88 839 LEU A O 1
ATOM 6540 N N . GLU A 1 840 ? -135.012 -19.486 141.268 1.00 52.56 840 GLU A N 1
ATOM 6541 C CA . GLU A 1 840 ? -134.540 -18.342 140.468 1.00 52.56 840 GLU A CA 1
ATOM 6542 C C . GLU A 1 840 ? -133.032 -18.378 140.149 1.00 52.56 840 GLU A C 1
ATOM 6544 O O . GLU A 1 840 ? -132.587 -17.741 139.198 1.00 52.56 840 GLU A O 1
ATOM 6549 N N . LEU A 1 841 ? -132.233 -19.153 140.896 1.00 50.41 841 LEU A N 1
ATOM 6550 C CA . LEU A 1 841 ? -130.769 -19.154 140.761 1.00 50.41 841 LEU A CA 1
ATOM 6551 C C . LEU A 1 841 ? -130.229 -20.029 139.610 1.00 50.41 841 LEU A C 1
ATOM 6553 O O . LEU A 1 841 ? -129.070 -19.888 139.237 1.00 50.41 841 LEU A O 1
ATOM 6557 N N . LEU A 1 842 ? -131.034 -20.939 139.047 1.00 49.97 842 LEU A N 1
ATOM 6558 C CA . LEU A 1 842 ? -130.549 -21.990 138.131 1.00 49.97 842 LEU A CA 1
ATOM 6559 C C . LEU A 1 842 ? -130.498 -21.580 136.642 1.00 49.97 842 LEU A C 1
ATOM 6561 O O . LEU A 1 842 ? -130.112 -22.378 135.794 1.00 49.97 842 LEU A O 1
ATOM 6565 N N . VAL A 1 843 ? -130.935 -20.364 136.300 1.00 52.94 843 VAL A N 1
ATOM 6566 C CA . VAL A 1 843 ? -131.174 -19.941 134.901 1.00 52.94 843 VAL A CA 1
ATOM 6567 C C . VAL A 1 843 ? -130.045 -19.057 134.338 1.00 52.94 843 VAL A C 1
ATOM 6569 O O . VAL A 1 843 ? -129.977 -18.831 133.131 1.00 52.94 843 VAL A O 1
ATOM 6572 N N . ALA A 1 844 ? -129.132 -18.566 135.183 1.00 48.56 844 ALA A N 1
ATOM 6573 C CA . ALA A 1 844 ? -128.153 -17.545 134.799 1.00 48.56 844 ALA A CA 1
ATOM 6574 C C . ALA A 1 844 ? -126.932 -18.069 134.010 1.00 48.56 844 ALA A C 1
ATOM 6576 O O . ALA A 1 844 ? -126.459 -17.388 133.103 1.00 48.56 844 ALA A O 1
ATOM 6577 N N . GLU A 1 845 ? -126.418 -19.260 134.329 1.00 50.06 845 GLU A N 1
ATOM 6578 C CA . GLU A 1 845 ? -125.056 -19.677 133.931 1.00 50.06 845 GLU A CA 1
ATOM 6579 C C . GLU A 1 845 ? -124.946 -20.281 132.513 1.00 50.06 845 GLU A C 1
ATOM 6581 O O . GLU A 1 845 ? -123.856 -20.592 132.040 1.00 50.06 845 GLU A O 1
ATOM 6586 N N . HIS A 1 846 ? -126.055 -20.428 131.781 1.00 46.44 846 HIS A N 1
ATOM 6587 C CA . HIS A 1 846 ? -126.109 -21.229 130.548 1.00 46.44 846 HIS A CA 1
ATOM 6588 C C . HIS A 1 846 ? -126.025 -20.423 129.231 1.00 46.44 846 HIS A C 1
ATOM 6590 O O . HIS A 1 846 ? -126.724 -20.738 128.264 1.00 46.44 846 HIS A O 1
ATOM 6596 N N . LYS A 1 847 ? -125.185 -19.372 129.167 1.00 50.81 847 LYS A N 1
ATOM 6597 C CA . LYS A 1 847 ? -125.177 -18.429 128.021 1.00 50.81 847 LYS A CA 1
ATOM 6598 C C . LYS A 1 847 ? -123.858 -18.217 127.262 1.00 50.81 847 LYS A C 1
ATOM 6600 O O . LYS A 1 847 ? -123.925 -17.809 126.108 1.00 50.81 847 LYS A O 1
ATOM 6605 N N . GLU A 1 848 ? -122.691 -18.524 127.829 1.00 52.25 848 GLU A N 1
ATOM 6606 C CA . GLU A 1 848 ? -121.392 -18.172 127.204 1.00 52.25 848 GLU A CA 1
ATOM 6607 C C . GLU A 1 848 ? -120.949 -19.104 126.053 1.00 52.25 848 GLU A C 1
ATOM 6609 O O . GLU A 1 848 ? -120.095 -18.750 125.246 1.00 52.25 848 GLU A O 1
ATOM 6614 N N . LEU A 1 849 ? -121.563 -20.284 125.914 1.00 48.84 849 LEU A N 1
ATOM 6615 C CA . LEU A 1 849 ? -121.144 -21.338 124.972 1.00 48.84 849 LEU A CA 1
ATOM 6616 C C . LEU A 1 849 ? -121.535 -21.125 123.490 1.00 48.84 849 LEU A C 1
ATOM 6618 O O . LEU A 1 849 ? -121.371 -22.043 122.687 1.00 48.84 849 LEU A O 1
ATOM 6622 N N . ARG A 1 850 ? -122.085 -19.964 123.104 1.00 47.19 850 ARG A N 1
ATOM 6623 C CA . ARG A 1 850 ? -122.614 -19.731 121.741 1.00 47.19 850 ARG A CA 1
ATOM 6624 C C . ARG A 1 850 ? -121.695 -18.919 120.820 1.00 47.19 850 ARG A C 1
ATOM 6626 O O . ARG A 1 850 ? -121.702 -19.163 119.613 1.00 47.19 850 ARG A O 1
ATOM 6633 N N . ASP A 1 851 ? -120.912 -17.988 121.355 1.00 49.59 851 ASP A N 1
ATOM 6634 C CA . ASP A 1 851 ? -120.371 -16.890 120.536 1.00 49.59 851 ASP A CA 1
ATOM 6635 C C . ASP A 1 851 ? -118.970 -17.170 119.951 1.00 49.59 851 ASP A C 1
ATOM 6637 O O . ASP A 1 851 ? -118.525 -16.483 119.034 1.00 49.59 851 ASP A O 1
ATOM 6641 N N . THR A 1 852 ? -118.294 -18.236 120.390 1.00 52.22 852 THR A N 1
ATOM 6642 C CA . THR A 1 852 ? -116.952 -18.628 119.908 1.00 52.22 852 THR A CA 1
ATOM 6643 C C . THR A 1 852 ? -116.922 -19.194 118.481 1.00 52.22 852 THR A C 1
ATOM 6645 O O . THR A 1 852 ? -115.853 -19.290 117.881 1.00 52.22 852 THR A O 1
ATOM 6648 N N . VAL A 1 853 ? -118.073 -19.567 117.911 1.00 51.16 853 VAL A N 1
ATOM 6649 C CA . VAL A 1 853 ? -118.153 -20.346 116.658 1.00 51.16 853 VAL A CA 1
ATOM 6650 C C . VAL A 1 853 ? -118.111 -19.476 115.386 1.00 51.16 853 VAL A C 1
ATOM 6652 O O . VAL A 1 853 ? -117.797 -19.979 114.310 1.00 51.16 853 VAL A O 1
ATOM 6655 N N . GLN A 1 854 ? -118.386 -18.167 115.466 1.00 51.31 854 GLN A N 1
ATOM 6656 C CA . GLN A 1 854 ? -118.562 -17.326 114.264 1.00 51.31 854 GLN A CA 1
ATOM 6657 C C . GLN A 1 854 ? -117.262 -16.780 113.633 1.00 51.31 854 GLN A C 1
ATOM 6659 O O . GLN A 1 854 ? -117.300 -16.240 112.529 1.00 51.31 854 GLN A O 1
ATOM 6664 N N . CYS A 1 855 ? -116.099 -16.940 114.273 1.00 52.19 855 CYS A N 1
ATOM 6665 C CA . CYS A 1 855 ? -114.861 -16.257 113.859 1.00 52.19 855 CYS A CA 1
ATOM 6666 C C . CYS A 1 855 ? -114.052 -16.934 112.729 1.00 52.19 855 CYS A C 1
ATOM 6668 O O . CYS A 1 855 ? -113.066 -16.360 112.273 1.00 52.19 855 CYS A O 1
ATOM 6670 N N . LEU A 1 856 ? -114.430 -18.129 112.259 1.00 50.91 856 LEU A N 1
ATOM 6671 C CA . LEU A 1 856 ? -113.607 -18.937 111.333 1.00 50.91 856 LEU A CA 1
ATOM 6672 C C . LEU A 1 856 ? -113.744 -18.594 109.832 1.00 50.91 856 LEU A C 1
ATOM 6674 O O . LEU A 1 856 ? -113.028 -19.162 109.010 1.00 50.91 856 LEU A O 1
ATOM 6678 N N . GLY A 1 857 ? -114.632 -17.671 109.455 1.00 52.47 857 GLY A N 1
ATOM 6679 C CA . GLY A 1 857 ? -114.877 -17.311 108.049 1.00 52.47 857 GLY A CA 1
ATOM 6680 C C . GLY A 1 857 ? -113.708 -16.628 107.304 1.00 52.47 857 GLY A C 1
ATOM 6681 O O . GLY A 1 857 ? -113.373 -17.070 106.205 1.00 52.47 857 GLY A O 1
ATOM 6682 N N . PRO A 1 858 ? -113.077 -15.561 107.841 1.00 58.12 858 PRO A N 1
ATOM 6683 C CA . PRO A 1 858 ? -112.169 -14.718 107.048 1.00 58.12 858 PRO A CA 1
ATOM 6684 C C . PRO A 1 858 ? -110.839 -15.373 106.642 1.00 58.12 858 PRO A C 1
ATOM 6686 O O . PRO A 1 858 ? -110.292 -15.063 105.584 1.00 58.12 858 PRO A O 1
ATOM 6689 N N . SER A 1 859 ? -110.298 -16.271 107.471 1.00 55.12 859 SER A N 1
ATOM 6690 C CA . SER A 1 859 ? -108.909 -16.745 107.347 1.00 55.12 859 SER A CA 1
ATOM 6691 C C . SER A 1 859 ? -108.637 -17.608 106.110 1.00 55.12 859 SER A C 1
ATOM 6693 O O . SER A 1 859 ? -107.498 -17.669 105.652 1.00 55.12 859 SER A O 1
ATOM 6695 N N . LEU A 1 860 ? -109.659 -18.255 105.539 1.00 56.22 860 LEU A N 1
ATOM 6696 C CA . LEU A 1 860 ? -109.496 -19.116 104.360 1.00 56.22 860 LEU A CA 1
ATOM 6697 C C . LEU A 1 860 ? -109.289 -18.326 103.056 1.00 56.22 860 LEU A C 1
ATOM 6699 O O . LEU A 1 860 ? -108.545 -18.777 102.187 1.00 56.22 860 LEU A O 1
ATOM 6703 N N . GLN A 1 861 ? -109.877 -17.132 102.921 1.00 57.91 861 GLN A N 1
ATOM 6704 C CA . GLN A 1 861 ? -109.791 -16.352 101.675 1.00 57.91 861 GLN A CA 1
ATOM 6705 C C . GLN A 1 861 ? -108.414 -15.708 101.448 1.00 57.91 861 GLN A C 1
ATOM 6707 O O . GLN A 1 861 ? -107.995 -15.549 100.301 1.00 57.91 861 GLN A O 1
ATOM 6712 N N . GLN A 1 862 ? -107.669 -15.388 102.514 1.00 59.25 862 GLN A N 1
ATOM 6713 C CA . GLN A 1 862 ? -106.297 -14.875 102.382 1.00 59.25 862 GLN A CA 1
ATOM 6714 C C . GLN A 1 862 ? -105.322 -15.935 101.850 1.00 59.25 862 GLN A C 1
ATOM 6716 O O . GLN A 1 862 ? -104.389 -15.597 101.121 1.00 59.25 862 GLN A O 1
ATOM 6721 N N . LEU A 1 863 ? -105.555 -17.217 102.158 1.00 62.75 863 LEU A N 1
ATOM 6722 C CA . LEU A 1 863 ? -104.713 -18.311 101.673 1.00 62.75 863 LEU A CA 1
ATOM 6723 C C . LEU A 1 863 ? -104.821 -18.466 100.145 1.00 62.75 863 LEU A C 1
ATOM 6725 O O . LEU A 1 863 ? -103.814 -18.636 99.460 1.00 62.75 863 LEU A O 1
ATOM 6729 N N . GLU A 1 864 ? -106.037 -18.358 99.599 1.00 64.12 864 GLU A N 1
ATOM 6730 C CA . GLU A 1 864 ? -106.300 -18.582 98.172 1.00 64.12 864 GLU A CA 1
ATOM 6731 C C . GLU A 1 864 ? -105.722 -17.474 97.268 1.00 64.12 864 GLU A C 1
ATOM 6733 O O . GLU A 1 864 ? -105.296 -17.752 96.145 1.00 64.12 864 GLU A O 1
ATOM 6738 N N . GLN A 1 865 ? -105.638 -16.228 97.754 1.00 63.00 865 GLN A N 1
ATOM 6739 C CA . GLN A 1 865 ? -104.977 -15.140 97.019 1.00 63.00 865 GLN A CA 1
ATOM 6740 C C . GLN A 1 865 ? -103.457 -15.342 96.915 1.00 63.00 865 GLN A C 1
ATOM 6742 O O . GLN A 1 865 ? -102.896 -15.137 95.838 1.00 63.00 865 GLN A O 1
ATOM 6747 N N . GLY A 1 866 ? -102.798 -15.792 97.991 1.00 69.38 866 GLY A N 1
ATOM 6748 C CA . GLY A 1 866 ? -101.342 -15.990 98.016 1.00 69.38 866 GLY A CA 1
ATOM 6749 C C . GLY A 1 866 ? -100.836 -17.060 97.040 1.00 69.38 866 GLY A C 1
ATOM 6750 O O . GLY A 1 866 ? -99.744 -16.928 96.489 1.00 69.38 866 GLY A O 1
ATOM 6751 N N . PHE A 1 867 ? -101.638 -18.092 96.760 1.00 68.25 867 PHE A N 1
ATOM 6752 C CA . PHE A 1 867 ? -101.272 -19.119 95.777 1.00 68.25 867 PHE A CA 1
ATOM 6753 C C . PHE A 1 867 ? -101.363 -18.642 94.320 1.00 68.25 867 PHE A C 1
ATOM 6755 O O . PHE A 1 867 ? -100.636 -19.161 93.473 1.00 68.25 867 PHE A O 1
ATOM 6762 N N . ARG A 1 868 ? -102.217 -17.656 94.003 1.00 66.38 868 ARG A N 1
ATOM 6763 C CA . ARG A 1 868 ? -102.374 -17.171 92.619 1.00 66.38 868 ARG A CA 1
ATOM 6764 C C . ARG A 1 868 ? -101.233 -16.251 92.178 1.00 66.38 868 ARG A C 1
ATOM 6766 O O . ARG A 1 868 ? -100.814 -16.349 91.030 1.00 66.38 868 ARG A O 1
ATOM 6773 N N . THR A 1 869 ? -100.696 -15.416 93.070 1.00 67.50 869 THR A N 1
ATOM 6774 C CA . THR A 1 869 ? -99.572 -14.510 92.755 1.00 67.50 869 THR A CA 1
ATOM 6775 C C . THR A 1 869 ? -98.250 -15.258 92.563 1.00 67.50 869 THR A C 1
ATOM 6777 O O . THR A 1 869 ? -97.546 -15.029 91.584 1.00 67.50 869 THR A O 1
ATOM 6780 N N . GLY A 1 870 ? -97.940 -16.247 93.410 1.00 72.38 870 GLY A N 1
ATOM 6781 C CA . GLY A 1 870 ? -96.726 -17.063 93.240 1.00 72.38 870 GLY A CA 1
ATOM 6782 C C . GLY A 1 870 ? -96.668 -17.836 91.909 1.00 72.38 870 GLY A C 1
ATOM 6783 O O . GLY A 1 870 ? -95.580 -18.138 91.409 1.00 72.38 870 GLY A O 1
ATOM 6784 N N . TYR A 1 871 ? -97.827 -18.129 91.308 1.00 73.44 871 TYR A N 1
ATOM 6785 C CA . TYR A 1 871 ? -97.926 -18.827 90.023 1.00 73.44 871 TYR A CA 1
ATOM 6786 C C . TYR A 1 871 ? -97.798 -17.891 88.805 1.00 73.44 871 TYR A C 1
ATOM 6788 O O . TYR A 1 871 ? -97.352 -18.332 87.748 1.00 73.44 871 TYR A O 1
ATOM 6796 N N . SER A 1 872 ? -98.138 -16.599 88.925 1.00 68.06 872 SER A N 1
ATOM 6797 C CA . SER A 1 872 ? -97.873 -15.619 87.858 1.00 68.06 872 SER A CA 1
ATOM 6798 C C . SER A 1 872 ? -96.389 -15.261 87.772 1.00 68.06 872 SER A C 1
ATOM 6800 O O . SER A 1 872 ? -95.821 -15.229 86.679 1.00 68.06 872 SER A O 1
ATOM 6802 N N . ASP A 1 873 ? -95.740 -15.061 88.919 1.00 67.88 873 ASP A N 1
ATOM 6803 C CA . ASP A 1 873 ? -94.350 -14.596 88.983 1.00 67.88 873 ASP A CA 1
ATOM 6804 C C . ASP A 1 873 ? -93.376 -15.655 88.438 1.00 67.88 873 ASP A C 1
ATOM 6806 O O . ASP A 1 873 ? -92.417 -15.343 87.729 1.00 67.88 873 ASP A O 1
ATOM 6810 N N . THR A 1 874 ? -93.661 -16.935 88.694 1.00 68.88 874 THR A N 1
ATOM 6811 C CA . THR A 1 874 ? -92.870 -18.059 88.171 1.00 68.88 874 THR A CA 1
ATOM 6812 C C . THR A 1 874 ? -92.992 -18.232 86.654 1.00 68.88 874 THR A C 1
ATOM 6814 O O . THR A 1 874 ? -92.017 -18.639 86.023 1.00 68.88 874 THR A O 1
ATOM 6817 N N . ILE A 1 875 ? -94.121 -17.861 86.038 1.00 70.25 875 ILE A N 1
ATOM 6818 C CA . ILE A 1 875 ? -94.271 -17.859 84.572 1.00 70.25 875 ILE A CA 1
ATOM 6819 C C . ILE A 1 875 ? -93.490 -16.691 83.943 1.00 70.25 875 ILE A C 1
ATOM 6821 O O . ILE A 1 875 ? -92.791 -16.892 82.948 1.00 70.25 875 ILE A O 1
ATOM 6825 N N . ALA A 1 876 ? -93.521 -15.497 84.547 1.00 64.56 876 ALA A N 1
ATOM 6826 C CA . ALA A 1 876 ? -92.780 -14.328 84.057 1.00 64.56 876 ALA A CA 1
ATOM 6827 C C . ALA A 1 876 ? -91.247 -14.539 84.051 1.00 64.56 876 ALA A C 1
ATOM 6829 O O . ALA A 1 876 ? -90.553 -14.121 83.120 1.00 64.56 876 ALA A O 1
ATOM 6830 N N . ILE A 1 877 ? -90.720 -15.249 85.055 1.00 65.94 877 ILE A N 1
ATOM 6831 C CA . ILE A 1 877 ? -89.293 -15.612 85.157 1.00 65.94 877 ILE A CA 1
ATOM 6832 C C . ILE A 1 877 ? -88.871 -16.628 84.076 1.00 65.94 877 ILE A C 1
ATOM 6834 O O . ILE A 1 877 ? -87.711 -16.649 83.667 1.00 65.94 877 ILE A O 1
ATOM 6838 N N . LEU A 1 878 ? -89.793 -17.463 83.584 1.00 61.78 878 LEU A N 1
ATOM 6839 C CA . LEU A 1 878 ? -89.504 -18.444 82.528 1.00 61.78 878 LEU A CA 1
ATOM 6840 C C . LEU A 1 878 ? -89.563 -17.842 81.116 1.00 61.78 878 LEU A C 1
ATOM 6842 O O . LEU A 1 878 ? -88.875 -18.331 80.225 1.00 61.78 878 LEU A O 1
ATOM 6846 N N . GLN A 1 879 ? -90.334 -16.770 80.910 1.00 58.12 879 GLN A N 1
ATOM 6847 C CA . GLN A 1 879 ? -90.429 -16.077 79.615 1.00 58.12 879 GLN A CA 1
ATOM 6848 C C . GLN A 1 879 ? -89.291 -15.075 79.353 1.00 58.12 879 GLN A C 1
ATOM 6850 O O . GLN A 1 879 ? -89.105 -14.653 78.219 1.00 58.12 879 GLN A O 1
ATOM 6855 N N . THR A 1 880 ? -88.506 -14.710 80.369 1.00 54.28 880 THR A N 1
ATOM 6856 C CA . THR A 1 880 ? -87.393 -13.741 80.269 1.00 54.28 880 THR A CA 1
ATOM 6857 C C . THR A 1 880 ? -86.022 -14.401 80.051 1.00 54.28 880 THR A C 1
ATOM 6859 O O . THR A 1 880 ? -84.984 -13.822 80.373 1.00 54.28 880 THR A O 1
ATOM 6862 N N . ARG A 1 881 ? -86.000 -15.638 79.530 1.00 48.31 881 ARG A N 1
ATOM 6863 C CA . ARG A 1 881 ? -84.776 -16.450 79.387 1.00 48.31 881 ARG A CA 1
ATOM 6864 C C . ARG A 1 881 ? -84.677 -17.263 78.087 1.00 48.31 881 ARG A C 1
ATOM 6866 O O . ARG A 1 881 ? -83.957 -18.263 78.050 1.00 48.31 881 ARG A O 1
ATOM 6873 N N . ALA A 1 882 ? -85.389 -16.814 77.058 1.00 44.19 882 ALA A N 1
ATOM 6874 C CA . ALA A 1 882 ? -85.269 -17.213 75.657 1.00 44.19 882 ALA A CA 1
ATOM 6875 C C . ALA A 1 882 ? -85.060 -15.948 74.808 1.00 44.19 882 ALA A C 1
ATOM 6877 O O . ALA A 1 882 ? -84.382 -16.069 73.768 1.00 44.19 882 ALA A O 1
#

Foldseek 3Di:
DDDDDDDDDDDDDDDDDDDDDDDDDDDDDDDDDDDDDDDDDDDDDDDDDDDDDDDDDDDDDDDDDDDDDDDDDDDDDDDDDDDDDDDDDDDDDDDDDVVVVVVVVVVVVVVVVVVVVVVVVVVVVVVVVVVVVVVVVVVVVVVVVVVVVVVVVVVVVVVVDDDDDDDDDDVVVVVVVVVVVVVVVVVVVVVVVVVVVVVVVVVVVVVVVVVVVVVVVVVVVVVVVVVVVVVVVVVVVVVVVVVVVVVVVVVVVVVVVVVVVVVVVVVVVVPDDDVVPVVVVVCVVVCVVVVVVVVVVVVVVVVVVVVVVVVVVVVVVVVVVVVVVVVVLLVVLQVLCVVLVHDPVRSPPVVVSVVSVVVVVVCVVVVVVVVVVVVVVVVVVVVVVVVVVVVVVVVVVVVVVVVVVVVVVVVVVVVVVVVVVVVVVVVVVVVVVVVVVVVVVVVVVVVVVVVVVVVVVVVVVVVVVVVVVVVVVVVVVVVVVVVVVVVVVVVVVVVVVPDDDDDDDPPPPPPPPPPPPPPPCVVVPPPPPVVVVVVVVVVVVVVVVVVVVVVVVVVVVVVVVVVVVVVVVVVVVVVVVVVVVVVVQVVLLVLCVVLVDDPVVSVVLDPPCVVVVSVVSVVVVVVVVVVVVVVVVVVVVVVVVVVVVVVVVVVVVVVVVVVVVVVVVVVVVVVVVVVVVVVVVVVVVVVVVVVVVVVVVVVVVVVVVVVVVVVVVVVVVVVVVVVVVVVVVVVVVVVVVVVVVVVVVVVVVVVVVVVVVVVVVVVVVVVVVVVVVVVVVVVVVVVVVVVVVVVVVVVVVVVVVVVVVVVVVVVPPPDDAAVVHDDDDDDDDDDDDPPPVPPPPPPPPPPPPPDPPPPPPPPVVVVVVVVVVVVVVVVVVVVVPD

Radius of gyration: 105.7 Å; chains: 1; bounding box: 249×143×327 Å

Secondary structure (DSSP, 8-state):
---------------PPP------------------------------------------------------------------------------HHHHHHHHHHHHHHHHHHHHHHHHHHHHHHHHHHHHHHHHHHHHHHHHHHHHHHHHHHHHHHHH---------STHHHHHHHHHHHHHHHHHHHHHHHHHHHHHHHHHHHHHHHHHHHHHHHHHHHHHHHHHHHHHHHHHHHHHHHHHHHHHHHHHHHHHHHHHHHHHHHHHHTT--SHHHHHHHHHHHHHHHHHHHHHHHHHHHHHHHHHHHHHHHHHHHHHHHHHHHHHHHHHHHHHHHHHTT--TTSTT-HHHHHHHHHHHHHHHHHHHHHHHHHHHHHHHHHHHHHHHHHHHHHHHHHHHHHHHHHHHHHHHHHHHHHHHHHHHHHHHHHHHHHHHHHHHHHHHHHHHHHHHHHHHHHHHHHHHHHHHHHHHHHHHHHHHHHHHHHHHHHHHHHHHHS---S--S-TTS-TTSGGGGGGTTGGGTTTTSHHHHHHHHHHHHHHHHHHHHHHHHHHHHHHHHHHHHHHHHHHHHHHHHHHHHHHHHHHHHHHHHHTT--TTHHHH--STTHHHHHHHHHHHHHHHHHHHHHHHHHHHHHHHHHHHHHHHHHHHHHHHHHHHHHHHHHHHHHHHHHHHHHHHHHHHHHHHHHHHHHHHHHHHHHHHHHHHHHHHHHHHHHHHHHHHHHHHHHHHHHHHHHHHHHHHHHHHHHHHHHHHHHHHHHHHHHHHHHHHHHHHHHHHHHHHHHHHHHHHHHHHHHHHHHHHHHHHHTTSSSS-S-STT------------TTGGGSGGGSSSS-GGGGGGGGGSTHHHHHHHHHHHHHHHHHHHHHT--

InterPro domains:
  IPR039139 Coiled-coil domain-containing protein 170-like [PTHR18863] (143-871)

Sequence (882 aa):
MSAGAEPTTLPGISTIKTSLVEVAMSNTPRSPPPCGGDELLGGSVGADAWSKASGTPPALLPGRRMSPQQAGGASQRAATSPLYLPRPPSTPPRESTTGKLRRSLEYIRLSRSELDEKEQTIGSLRSENVKLQAAVRELKNLQQSYSALQSACSDLAQCLGCSVEGVAAESVGDILHNQATSLLQDRQHTQQQLKRLQDELERSRGDTAAASVQVSSLEAQVQQARSALLSRDSELQRLQGEVERLQGSEARNNTALQSLRQRLTEMEGARGGEDSQQRLSELHTEIGRLRKALHEKEASEQRTQSELEACQAEVEETRHRVANLEEMYEDLCLQLAIGLQLGESATHDVDTLLAEVGRLAQESPQLRLRTETLTKTLKTCELDSRANRETILRLVSEVKKHEKLAAQVSDLQEAKMEQEALLESLERERNSYQERLVAAKETMAAQEEELQAKEIRVRELASNWHSLKATADAESELIAAEQQKYRELCKAVGSLVGSSSTEAVELLQTLEQVVQGGHQLRQRLEVRDAEQVESGRAHGSLRMQLAEVEAELERQRGRVKQLEGELLTQTLAKEGLERDMEKEQQFHQRLSKALKFDSTTAQVVTGDFARDAILVRAEQMTKHETQTLAEKQSALYSVQRQLKTCRQTLGSKEMYLGLLQKKASSLEGKLQEMSQREAHLENMAGKSKRLEKQVERQRAKMAEQNEELEKLRIENNEMSSLKTQCMEQEREVERLLVRLEELSQARSEQARQLAEARAKAQSSAVAAVAARERKEETREAEKEQRELRDQLSKARDTEIKFNKFQEAVQRLVSDARADSGSGGATEGAPSNYTLIARLELLVAEHKELRDTVQCLGPSLQQLEQGFRTGYSDTIAILQTRA

Organism: Geodia barretti (NCBI:txid519541)

pLDDT: mean 75.48, std 20.45, range [28.53, 98.31]